Protein AF-0000000066508482 (afdb_homodimer)

Solvent-accessible surface area (backbone atoms only — not comparable to full-atom values): 71066 Å² total; per-residue (Å²): 136,80,87,74,66,85,72,66,76,76,53,48,70,69,56,78,60,54,71,58,54,34,38,52,42,48,42,62,53,47,67,48,43,48,91,52,59,58,45,68,60,42,46,47,50,40,52,52,48,40,42,58,67,71,62,56,90,62,92,69,54,72,68,54,50,40,39,39,50,47,52,51,48,50,51,51,52,48,52,53,51,32,47,46,26,44,71,71,59,58,39,34,67,55,48,66,55,52,46,50,58,48,34,40,52,49,62,34,35,43,67,56,46,27,38,24,37,33,49,36,73,72,85,53,62,65,62,23,63,74,67,73,43,52,48,34,23,45,50,50,17,41,43,48,49,29,51,55,49,48,48,52,40,70,70,34,74,55,49,76,35,75,70,32,36,68,53,38,59,77,70,56,45,77,69,81,73,40,54,61,69,51,60,74,48,53,55,16,31,20,55,39,64,31,74,80,45,38,48,77,38,79,32,95,47,62,30,32,32,34,23,46,54,20,42,45,27,39,32,51,62,64,72,74,72,79,68,100,57,69,56,73,79,58,94,51,42,66,57,29,27,51,41,40,14,50,47,44,35,52,50,51,61,68,50,66,79,57,71,72,33,80,81,37,75,52,35,36,48,51,22,48,29,55,60,29,11,57,50,48,53,55,34,55,72,34,72,51,24,23,53,30,51,51,55,56,56,34,20,15,35,34,42,20,51,42,91,55,78,62,73,64,38,56,53,53,29,52,96,40,40,36,39,42,59,61,40,33,38,38,35,33,36,29,18,72,86,38,50,42,30,41,26,33,31,44,75,71,45,61,71,75,64,46,42,44,54,33,15,36,32,28,49,46,48,52,49,44,76,70,48,54,75,66,47,84,79,45,83,62,75,79,58,69,69,62,53,78,81,28,47,41,80,53,57,67,51,91,74,51,69,68,54,54,50,50,48,54,50,41,52,52,53,40,43,52,53,49,72,31,52,43,77,41,74,48,75,41,66,88,50,17,37,51,48,36,38,71,28,48,63,39,51,50,67,37,53,52,49,46,18,51,43,36,19,36,26,34,40,43,54,41,46,57,34,31,38,30,69,34,79,31,28,60,17,39,76,36,59,69,41,61,41,66,74,56,36,64,38,45,53,53,32,40,55,44,57,72,68,48,64,86,82,53,58,58,34,70,68,47,32,53,31,48,44,52,27,24,51,51,47,50,52,51,50,54,4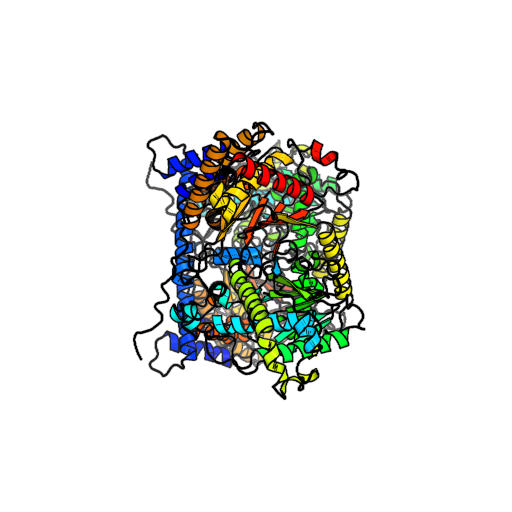1,38,68,68,32,53,41,40,55,62,55,46,54,53,50,49,52,52,48,52,54,44,48,63,50,45,70,63,42,77,65,48,80,62,59,101,52,43,63,58,22,51,52,46,46,35,57,62,42,83,65,16,62,37,55,51,46,57,69,37,34,43,35,34,37,43,77,65,71,55,59,25,55,62,46,35,39,42,43,30,87,28,70,64,12,36,11,35,17,28,29,69,38,62,59,26,32,32,39,21,30,12,24,39,49,79,47,70,71,69,62,61,11,84,45,40,61,65,46,60,68,68,56,47,61,71,69,80,54,67,60,60,40,58,54,49,50,52,37,29,54,52,30,45,50,49,51,45,41,26,31,34,60,74,77,76,78,84,126,139,79,88,75,68,85,74,67,75,75,54,48,71,69,56,78,61,54,68,58,55,33,38,52,43,48,41,62,54,46,66,46,42,47,90,53,57,59,46,68,59,42,46,48,49,40,52,52,47,41,42,58,69,70,64,56,91,63,92,68,54,70,68,53,51,38,38,41,51,48,51,51,48,50,50,51,53,48,52,52,52,34,47,44,26,44,70,70,57,54,40,34,67,55,49,65,57,51,46,50,58,49,34,40,51,48,62,34,35,43,66,55,46,27,38,23,35,33,49,36,73,71,87,55,63,65,63,21,62,76,68,72,42,52,48,34,22,45,49,48,18,41,44,49,50,30,51,55,49,49,49,53,40,69,70,35,74,56,48,75,33,74,69,33,36,68,53,38,59,79,70,56,45,77,69,80,71,40,53,59,67,52,62,75,48,52,56,16,31,20,54,39,64,32,72,82,44,38,47,76,39,78,31,93,46,62,30,30,31,34,22,46,54,22,43,47,28,39,32,50,63,66,73,75,73,80,67,100,57,69,56,74,79,57,95,50,43,67,56,30,29,50,40,40,13,50,45,45,36,51,50,52,60,69,49,67,78,56,70,73,32,79,81,37,75,54,33,36,49,52,20,48,30,55,60,30,12,56,50,49,52,56,35,56,74,32,73,51,24,23,54,30,52,52,56,58,54,34,22,16,37,34,42,22,53,44,92,55,77,62,72,64,38,58,53,53,27,52,94,40,41,36,39,42,59,61,39,33,38,38,33,33,37,29,18,70,86,37,51,43,30,40,28,34,30,45,73,72,44,61,70,74,63,48,43,45,53,34,16,36,33,28,50,45,46,53,48,44,74,70,49,54,75,65,47,84,80,44,83,63,76,77,59,69,70,61,54,77,81,30,47,41,82,54,56,68,49,90,74,52,70,68,55,55,50,50,48,55,50,41,52,53,53,41,40,51,52,49,73,32,52,43,77,40,75,47,76,41,67,90,49,17,38,52,49,36,39,69,28,49,62,37,52,50,69,36,52,51,51,45,17,53,44,38,20,37,26,34,40,42,53,41,44,55,34,30,37,31,70,35,79,32,27,58,16,38,77,36,60,68,41,61,42,67,73,55,34,64,41,46,52,54,32,41,55,45,56,71,68,47,65,85,82,53,59,59,35,72,69,47,32,52,31,48,45,51,28,24,51,52,48,51,50,51,50,53,42,38,66,68,31,54,42,39,55,62,56,48,54,53,50,49,54,52,49,53,54,44,51,62,50,44,67,64,40,80,64,49,81,60,57,100,53,41,62,59,22,50,52,47,44,36,59,63,43,83,64,16,63,36,54,50,47,59,69,37,34,42,35,33,36,41,77,63,70,53,58,24,54,61,46,36,40,42,43,29,86,28,70,63,13,35,12,34,18,29,29,70,36,63,60,25,31,32,39,22,28,13,22,41,52,79,48,71,70,70,62,62,12,84,41,40,62,64,52,51,68,70,56,47,60,71,73,78,56,66,59,60,40,58,53,49,49,51,38,28,53,51,30,47,50,50,53,47,40,26,28,34,60,74,78,78,78,83,126

pLDDT: mean 89.36, std 14.0, range [20.36, 98.81]

Nearest PDB structures (foldseek):
  1s5o-assembly1_A  TM=8.310E-01  e=5.297E-33  Homo sapiens
  1ndf-assembly1_A  TM=8.136E-01  e=2.748E-33  Mus musculus
  2h3w-assembly2_B  TM=8.161E-01  e=1.232E-32  Mus musculus
  1q6x-assembly1_A  TM=8.201E-01  e=7.625E-31  Rattus norvegicus
  1xmd-assembly2_B  TM=8.099E-01  e=7.625E-31  Mus musculus

Structure (mmCIF, N/CA/C/O backbone):
data_AF-0000000066508482-model_v1
#
loop_
_entity.id
_entity.type
_entity.pdbx_description
1 polymer 'Choline/carnitine acyltransferase domain-containing protein'
#
loop_
_atom_site.group_PDB
_atom_site.id
_atom_site.type_symbol
_atom_site.label_atom_id
_atom_site.label_alt_id
_atom_site.label_comp_id
_atom_site.label_asym_id
_atom_site.label_entity_id
_atom_site.label_seq_id
_atom_site.pdbx_PDB_ins_code
_atom_site.Cartn_x
_atom_site.Cartn_y
_atom_site.Cartn_z
_atom_site.occupancy
_atom_site.B_iso_or_equiv
_atom_site.auth_seq_id
_atom_site.auth_comp_id
_atom_site.auth_asym_id
_atom_site.auth_atom_id
_atom_site.pdbx_PDB_model_num
ATOM 1 N N . MET A 1 1 ? 25.25 0.143 -40.375 1 20.36 1 MET A N 1
ATOM 2 C CA . MET A 1 1 ? 24.734 -0.619 -39.25 1 20.36 1 MET A CA 1
ATOM 3 C C . MET A 1 1 ? 23.344 -1.165 -39.531 1 20.36 1 MET A C 1
ATOM 5 O O . MET A 1 1 ? 22.422 -0.4 -39.812 1 20.36 1 MET A O 1
ATOM 9 N N . GLY A 1 2 ? 23.062 -2.396 -40.031 1 23.34 2 GLY A N 1
ATOM 10 C CA . GLY A 1 2 ? 22.031 -2.867 -40.969 1 23.34 2 GLY A CA 1
ATOM 11 C C . GLY A 1 2 ? 20.688 -3.082 -40.312 1 23.34 2 GLY A C 1
ATOM 12 O O . GLY A 1 2 ? 20.594 -3.174 -39.062 1 23.34 2 GLY A O 1
ATOM 13 N N . PRO A 1 3 ? 19.547 -2.809 -40.906 1 30.22 3 PRO A N 1
ATOM 14 C CA . PRO A 1 3 ? 18.094 -2.771 -40.688 1 30.22 3 PRO A CA 1
ATOM 15 C C . PRO A 1 3 ? 17.562 -4.039 -40.031 1 30.22 3 PRO A C 1
ATOM 17 O O . PRO A 1 3 ? 16.359 -4.254 -39.969 1 30.22 3 PRO A O 1
ATOM 20 N N . HIS A 1 4 ? 18.281 -5.102 -40 1 29.33 4 HIS A N 1
ATOM 21 C CA . HIS A 1 4 ? 17.734 -6.434 -39.75 1 29.33 4 HIS A CA 1
ATOM 22 C C . HIS A 1 4 ? 17.219 -6.562 -38.312 1 29.33 4 HIS A C 1
ATOM 24 O O . HIS A 1 4 ? 17.078 -7.672 -37.812 1 29.33 4 HIS A O 1
ATOM 30 N N . GLY A 1 5 ? 17.375 -5.625 -37.469 1 32.88 5 GLY A N 1
ATOM 31 C CA . GLY A 1 5 ? 17.062 -5.883 -36.062 1 32.88 5 GLY A CA 1
ATOM 32 C C . GLY A 1 5 ? 15.719 -6.574 -35.875 1 32.88 5 GLY A C 1
ATOM 33 O O . GLY A 1 5 ? 14.906 -6.637 -36.812 1 32.88 5 GLY A O 1
ATOM 34 N N . GLU A 1 6 ? 15.492 -7.289 -34.594 1 35.22 6 GLU A N 1
ATOM 35 C CA . GLU A 1 6 ? 14.484 -8.242 -34.156 1 35.22 6 GLU A CA 1
ATOM 36 C C . GLU A 1 6 ? 13.078 -7.75 -34.469 1 35.22 6 GLU A C 1
ATOM 38 O O . GLU A 1 6 ? 12.672 -6.672 -34.031 1 35.22 6 GLU A O 1
ATOM 43 N N . THR A 1 7 ? 12.602 -7.984 -35.531 1 37.84 7 THR A N 1
ATOM 44 C CA . THR A 1 7 ? 11.195 -8.156 -35.844 1 37.84 7 THR A CA 1
ATOM 45 C C . THR A 1 7 ? 10.453 -8.852 -34.719 1 37.84 7 THR A C 1
ATOM 47 O O . THR A 1 7 ? 10.281 -10.078 -34.75 1 37.84 7 THR A O 1
ATOM 50 N N . ALA A 1 8 ? 10.977 -9.055 -33.594 1 39.38 8 ALA A N 1
ATOM 51 C CA . ALA A 1 8 ? 10.141 -9.609 -32.531 1 39.38 8 ALA A CA 1
ATOM 52 C C . ALA A 1 8 ? 8.711 -9.086 -32.625 1 39.38 8 ALA A C 1
ATOM 54 O O . ALA A 1 8 ? 8.492 -7.871 -32.562 1 39.38 8 ALA A O 1
ATOM 55 N N . SER A 1 9 ? 7.902 -9.703 -33.562 1 48.75 9 SER A N 1
ATOM 56 C CA . SER A 1 9 ? 6.461 -9.523 -33.719 1 48.75 9 SER A CA 1
ATOM 57 C C . SER A 1 9 ? 5.828 -9.016 -32.438 1 48.75 9 SER A C 1
ATOM 59 O O . SER A 1 9 ? 5.973 -9.633 -31.375 1 48.75 9 SER A O 1
ATOM 61 N N . ARG A 1 10 ? 5.637 -7.82 -32.281 1 68.44 10 ARG A N 1
ATOM 62 C CA . ARG A 1 10 ? 5.039 -7.09 -31.156 1 68.44 10 ARG A CA 1
ATOM 63 C C . ARG A 1 10 ? 3.744 -7.754 -30.703 1 68.44 10 ARG A C 1
ATOM 65 O O . ARG A 1 10 ? 2.783 -7.844 -31.469 1 68.44 10 ARG A O 1
ATOM 72 N N . LEU A 1 11 ? 3.828 -8.68 -29.75 1 86.25 11 LEU A N 1
ATOM 73 C CA . LEU A 1 11 ? 2.631 -9.273 -29.156 1 86.25 11 LEU A CA 1
ATOM 74 C C . LEU A 1 11 ? 1.552 -8.219 -28.938 1 86.25 11 LEU A C 1
ATOM 76 O O . LEU A 1 11 ? 1.86 -7.055 -28.656 1 86.25 11 LEU A O 1
ATOM 80 N N . SER A 1 12 ? 0.411 -8.641 -29.297 1 92.88 12 SER A N 1
ATOM 81 C CA . SER A 1 12 ? -0.722 -7.75 -29.062 1 92.88 12 SER A CA 1
ATOM 82 C C . SER A 1 12 ? -0.891 -7.445 -27.578 1 92.88 12 SER A C 1
ATOM 84 O O . SER A 1 12 ? -0.425 -8.203 -26.719 1 92.88 12 SER A O 1
ATOM 86 N N . GLN A 1 13 ? -1.394 -6.305 -27.312 1 94.38 13 GLN A N 1
ATOM 87 C CA . GLN A 1 13 ? -1.735 -5.934 -25.938 1 94.38 13 GLN A CA 1
ATOM 88 C C . GLN A 1 13 ? -2.996 -6.656 -25.469 1 94.38 13 GLN A C 1
ATOM 90 O O . GLN A 1 13 ? -3.879 -6.957 -26.281 1 94.38 13 GLN A O 1
ATOM 95 N N . LEU A 1 14 ? -3.068 -6.984 -24.172 1 96.06 14 LEU A N 1
ATOM 96 C CA . LEU A 1 14 ? -4.285 -7.562 -23.609 1 96.06 14 LEU A CA 1
ATOM 97 C C . LEU A 1 14 ? -5.469 -6.621 -23.797 1 96.06 14 LEU A C 1
ATOM 99 O O . LEU A 1 14 ? -5.418 -5.465 -23.359 1 96.06 14 LEU A O 1
ATOM 103 N N . PRO A 1 15 ? -6.523 -7.082 -24.422 1 96.44 15 PRO A N 1
ATOM 104 C CA . PRO A 1 15 ? -7.691 -6.215 -24.609 1 96.44 15 PRO A CA 1
ATOM 105 C C . PRO A 1 15 ? -8.422 -5.914 -23.312 1 96.44 15 PRO A C 1
ATOM 107 O O . PRO A 1 15 ? -8.25 -6.629 -22.312 1 96.44 15 PRO A O 1
ATOM 110 N N . LEU A 1 16 ? -9.117 -4.801 -23.312 1 95.88 16 LEU A N 1
ATOM 111 C CA . LEU A 1 16 ? -10.016 -4.414 -22.234 1 95.88 16 LEU A CA 1
ATOM 112 C C . LEU A 1 16 ? -11.469 -4.391 -22.703 1 95.88 16 LEU A C 1
ATOM 114 O O . LEU A 1 16 ? -11.844 -3.557 -23.531 1 95.88 16 LEU A O 1
ATOM 118 N N . PRO A 1 17 ? -12.266 -5.336 -22.203 1 96.56 17 PRO A N 1
ATOM 119 C CA . PRO A 1 17 ? -13.672 -5.309 -22.625 1 96.56 17 PRO A CA 1
ATOM 120 C C . PRO A 1 17 ? -14.414 -4.078 -22.109 1 96.56 17 PRO A C 1
ATOM 122 O O . PRO A 1 17 ? -14.07 -3.543 -21.047 1 96.56 17 PRO A O 1
ATOM 125 N N . ASP A 1 18 ? -15.406 -3.648 -22.875 1 95.12 18 ASP A N 1
ATOM 126 C CA . ASP A 1 18 ? -16.25 -2.564 -22.375 1 95.12 18 ASP A CA 1
ATOM 127 C C . ASP A 1 18 ? -17.172 -3.055 -21.266 1 95.12 18 ASP A C 1
ATOM 129 O O . ASP A 1 18 ? -17.266 -4.258 -21.016 1 95.12 18 ASP A O 1
ATOM 133 N N . VAL A 1 19 ? -17.844 -2.211 -20.656 1 95.31 19 VAL A N 1
ATOM 134 C CA . VAL A 1 19 ? -18.641 -2.531 -19.469 1 95.31 19 VAL A CA 1
ATOM 135 C C . VAL A 1 19 ? -19.812 -3.436 -19.859 1 95.31 19 VAL A C 1
ATOM 137 O O . VAL A 1 19 ? -20.172 -4.344 -19.109 1 95.31 19 VAL A O 1
ATOM 140 N N . ALA A 1 20 ? -20.422 -3.168 -21.016 1 94.94 20 ALA A N 1
ATOM 141 C CA . ALA A 1 20 ? -21.531 -4 -21.453 1 94.94 20 ALA A CA 1
ATOM 142 C C . ALA A 1 20 ? -21.109 -5.453 -21.641 1 94.94 20 ALA A C 1
ATOM 144 O O . ALA A 1 20 ? -21.812 -6.375 -21.219 1 94.94 20 ALA A O 1
ATOM 145 N N . THR A 1 21 ? -19.984 -5.695 -22.266 1 95.88 21 THR A N 1
ATOM 146 C CA . THR A 1 21 ? -19.422 -7.031 -22.438 1 95.88 21 THR A CA 1
ATOM 147 C C . THR A 1 21 ? -19.125 -7.672 -21.078 1 95.88 21 THR A C 1
ATOM 149 O O . THR A 1 21 ? -19.375 -8.859 -20.875 1 95.88 21 THR A O 1
ATOM 152 N N . LEU A 1 22 ? -18.547 -6.906 -20.234 1 96.69 22 LEU A N 1
ATOM 153 C CA . LEU A 1 22 ? -18.203 -7.379 -18.891 1 96.69 22 LEU A CA 1
ATOM 154 C C . LEU A 1 22 ? -19.453 -7.852 -18.156 1 96.69 22 LEU A C 1
ATOM 156 O O . LEU A 1 22 ? -19.438 -8.906 -17.516 1 96.69 22 LEU A O 1
ATOM 160 N N . LEU A 1 23 ? -20.531 -7.062 -18.25 1 96.94 23 LEU A N 1
ATOM 161 C CA . LEU A 1 23 ? -21.766 -7.398 -17.547 1 96.94 23 LEU A CA 1
ATOM 162 C C . LEU A 1 23 ? -22.406 -8.641 -18.156 1 96.94 23 LEU A C 1
ATOM 164 O O . LEU A 1 23 ? -23 -9.445 -17.438 1 96.94 23 LEU A O 1
ATOM 168 N N . LYS A 1 24 ? -22.328 -8.734 -19.422 1 96.69 24 LYS A N 1
ATOM 169 C CA . LYS A 1 24 ? -22.812 -9.938 -20.078 1 96.69 24 LYS A CA 1
ATOM 170 C C . LYS A 1 24 ? -22.109 -11.188 -19.562 1 96.69 24 LYS A C 1
ATOM 172 O O . LYS A 1 24 ? -22.75 -12.195 -19.266 1 96.69 24 LYS A O 1
ATOM 177 N N . ARG A 1 25 ? -20.781 -11.125 -19.438 1 97.69 25 ARG A N 1
ATOM 178 C CA . ARG A 1 25 ? -19.984 -12.242 -18.922 1 97.69 25 ARG A CA 1
ATOM 179 C C . ARG A 1 25 ? -20.328 -12.523 -17.453 1 97.69 25 ARG A C 1
ATOM 181 O O . ARG A 1 25 ? -20.375 -13.68 -17.031 1 97.69 25 ARG A O 1
ATOM 188 N N . TYR A 1 26 ? -20.594 -11.438 -16.734 1 97.75 26 TYR A N 1
ATOM 189 C CA . TYR A 1 26 ? -20.984 -11.57 -15.336 1 97.75 26 TYR A CA 1
ATOM 190 C C . TYR A 1 26 ? -22.219 -12.43 -15.188 1 97.75 26 TYR A C 1
ATOM 192 O O . TYR A 1 26 ? -22.25 -13.375 -14.398 1 97.75 26 TYR A O 1
ATOM 200 N N . VAL A 1 27 ? -23.188 -12.172 -15.984 1 97.69 27 VAL A N 1
ATOM 201 C CA . VAL A 1 27 ? -24.438 -12.898 -15.93 1 97.69 27 VAL A CA 1
ATOM 202 C C . VAL A 1 27 ? -24.234 -14.336 -16.406 1 97.69 27 VAL A C 1
ATOM 204 O O . VAL A 1 27 ? -24.75 -15.273 -15.805 1 97.69 27 VAL A O 1
ATOM 207 N N . GLU A 1 28 ? -23.453 -14.492 -17.406 1 97.5 28 GLU A N 1
ATOM 208 C CA . GLU A 1 28 ? -23.188 -15.805 -17.969 1 97.5 28 GLU A CA 1
ATOM 209 C C . GLU A 1 28 ? -22.531 -16.719 -16.938 1 97.5 28 GLU A C 1
ATOM 211 O O . GLU A 1 28 ? -22.859 -17.922 -16.875 1 97.5 28 GLU A O 1
ATOM 216 N N . PHE A 1 29 ? -21.594 -16.219 -16.172 1 98.06 29 PHE A N 1
ATOM 217 C CA . PHE A 1 29 ? -20.859 -17.016 -15.195 1 98.06 29 PHE A CA 1
ATOM 218 C C . PHE A 1 29 ? -21.688 -17.219 -13.93 1 98.06 29 PHE A C 1
ATOM 220 O O . PHE A 1 29 ? -21.547 -18.25 -13.258 1 98.06 29 PHE A O 1
ATOM 227 N N . LEU A 1 30 ? -22.562 -16.297 -13.641 1 97.81 30 LEU A N 1
ATOM 228 C CA . LEU A 1 30 ? -23.281 -16.297 -12.375 1 97.81 30 LEU A CA 1
ATOM 229 C C . LEU A 1 30 ? -24.531 -17.172 -12.461 1 97.81 30 LEU A C 1
ATOM 231 O O . LEU A 1 30 ? -24.844 -17.906 -11.523 1 97.81 30 LEU A O 1
ATOM 235 N N . ASP A 1 31 ? -25.188 -17.172 -13.547 1 96.94 31 ASP A N 1
ATOM 236 C CA . ASP A 1 31 ? -26.516 -17.719 -13.727 1 96.94 31 ASP A CA 1
ATOM 237 C C . ASP A 1 31 ? -26.547 -19.203 -13.414 1 96.94 31 ASP A C 1
ATOM 239 O O . ASP A 1 31 ? -27.469 -19.688 -12.742 1 96.94 31 ASP A O 1
ATOM 243 N N . PRO A 1 32 ? -25.547 -19.984 -13.812 1 97.94 32 PRO A N 1
ATOM 244 C CA . PRO A 1 32 ? -25.656 -21.422 -13.625 1 97.94 32 PRO A CA 1
ATOM 245 C C . PRO A 1 32 ? -25.328 -21.859 -12.195 1 97.94 32 PRO A C 1
ATOM 247 O O . PRO A 1 32 ? -25.547 -23.031 -11.844 1 97.94 32 PRO A O 1
ATOM 250 N N . LEU A 1 33 ? -24.797 -21 -11.375 1 98.06 33 LEU A N 1
ATOM 251 C CA . LEU A 1 33 ? -24.312 -21.375 -10.055 1 98.06 33 LEU A CA 1
ATOM 252 C C . LEU A 1 33 ? -25.469 -21.656 -9.109 1 98.06 33 LEU A C 1
ATOM 254 O O . LEU A 1 33 ? -26.5 -20.969 -9.156 1 98.06 33 LEU A O 1
ATOM 258 N N . ASP A 1 34 ? -25.281 -22.609 -8.273 1 96.06 34 ASP A N 1
ATOM 259 C CA . ASP A 1 34 ? -26.203 -22.875 -7.176 1 96.06 34 ASP A CA 1
ATOM 260 C C . ASP A 1 34 ? -25.828 -22.078 -5.93 1 96.06 34 ASP A C 1
ATOM 262 O O . ASP A 1 34 ? -24.656 -21.719 -5.754 1 96.06 34 ASP A O 1
ATOM 266 N N . GLY A 1 35 ? -26.812 -21.734 -5.156 1 89.56 35 GLY A N 1
ATOM 267 C CA . GLY A 1 35 ? -26.578 -21.219 -3.822 1 89.56 35 GLY A CA 1
ATOM 268 C C . GLY A 1 35 ? -26.109 -19.766 -3.822 1 89.56 35 GLY A C 1
ATOM 269 O O . GLY A 1 35 ? -25.375 -19.344 -2.926 1 89.56 35 GLY A O 1
ATOM 270 N N . VAL A 1 36 ? -26.453 -19.016 -4.801 1 93.75 36 VAL A N 1
ATOM 271 C CA . VAL A 1 36 ? -26 -17.625 -4.871 1 93.75 36 VAL A CA 1
ATOM 272 C C . VAL A 1 36 ? -27.047 -16.703 -4.262 1 93.75 36 VAL A C 1
ATOM 274 O O . VAL A 1 36 ? -28.141 -16.547 -4.816 1 93.75 36 VAL A O 1
ATOM 277 N N . ASP A 1 37 ? -26.656 -16.094 -3.178 1 92 37 ASP A N 1
ATOM 278 C CA . ASP A 1 37 ? -27.531 -15.102 -2.557 1 92 37 ASP A CA 1
ATOM 279 C C . ASP A 1 37 ? -27.625 -13.836 -3.412 1 92 37 ASP A C 1
ATOM 281 O O . ASP A 1 37 ? -26.609 -13.305 -3.848 1 92 37 ASP A O 1
ATOM 285 N N . GLY A 1 38 ? -28.891 -13.414 -3.729 1 93.25 38 GLY A N 1
ATOM 286 C CA . GLY A 1 38 ? -29.109 -12.18 -4.465 1 93.25 38 GLY A CA 1
ATOM 287 C C . GLY A 1 38 ? -28.859 -12.32 -5.953 1 93.25 38 GLY A C 1
ATOM 288 O O . GLY A 1 38 ? -28.609 -11.328 -6.641 1 93.25 38 GLY A O 1
ATOM 289 N N . LYS A 1 39 ? -28.906 -13.5 -6.504 1 95.69 39 LYS A N 1
ATOM 290 C CA . LYS A 1 39 ? -28.594 -13.758 -7.906 1 95.69 39 LYS A CA 1
ATOM 291 C C . LYS A 1 39 ? -29.531 -12.977 -8.828 1 95.69 39 LYS A C 1
ATOM 293 O O . LYS A 1 39 ? -29.078 -12.344 -9.781 1 95.69 39 LYS A O 1
ATOM 298 N N . GLU A 1 40 ? -30.812 -12.992 -8.484 1 95.19 40 GLU A N 1
ATOM 299 C CA . GLU A 1 40 ? -31.797 -12.312 -9.328 1 95.19 40 GLU A CA 1
ATOM 300 C C . GLU A 1 40 ? -31.547 -10.812 -9.359 1 95.19 40 GLU A C 1
ATOM 302 O O . GLU A 1 40 ? -31.625 -10.18 -10.414 1 95.19 40 GLU A O 1
ATOM 307 N N . THR A 1 41 ? -31.219 -10.297 -8.18 1 94.19 41 THR A N 1
ATOM 308 C CA . THR A 1 41 ? -30.938 -8.875 -8.078 1 94.19 41 THR A CA 1
ATOM 309 C C . THR A 1 41 ? -29.703 -8.508 -8.891 1 94.19 41 THR A C 1
ATOM 311 O O . THR A 1 41 ? -29.656 -7.465 -9.547 1 94.19 41 THR A O 1
ATOM 314 N N . ALA A 1 42 ? -28.719 -9.359 -8.828 1 95.62 42 ALA A N 1
ATOM 315 C CA . ALA A 1 42 ? -27.484 -9.102 -9.555 1 95.62 42 ALA A CA 1
ATOM 316 C C . ALA A 1 42 ? -27.703 -9.164 -11.062 1 95.62 42 ALA A C 1
ATOM 318 O O . ALA A 1 42 ? -27.188 -8.328 -11.812 1 95.62 42 ALA A O 1
ATOM 319 N N . VAL A 1 43 ? -28.469 -10.117 -11.531 1 95.62 43 VAL A N 1
ATOM 320 C CA . VAL A 1 43 ? -28.766 -10.281 -12.953 1 95.62 43 VAL A CA 1
ATOM 321 C C . VAL A 1 43 ? -29.594 -9.102 -13.453 1 95.62 43 VAL A C 1
ATOM 323 O O . VAL A 1 43 ? -29.328 -8.555 -14.523 1 95.62 43 VAL A O 1
ATOM 326 N N . ASP A 1 44 ? -30.531 -8.68 -12.641 1 93.81 44 ASP A N 1
ATOM 327 C CA . ASP A 1 44 ? -31.359 -7.535 -12.992 1 93.81 44 ASP A CA 1
ATOM 328 C C . ASP A 1 44 ? -30.531 -6.254 -13.086 1 93.81 44 ASP A C 1
ATOM 330 O O . ASP A 1 44 ? -30.75 -5.438 -13.984 1 93.81 44 ASP A O 1
ATOM 334 N N . PHE A 1 45 ? -29.719 -6.055 -12.141 1 94.38 45 PHE A N 1
ATOM 335 C CA . PHE A 1 45 ? -28.844 -4.898 -12.156 1 94.38 45 PHE A CA 1
ATOM 336 C C . PHE A 1 45 ? -28.031 -4.848 -13.445 1 94.38 45 PHE A C 1
ATOM 338 O O . PHE A 1 45 ? -27.969 -3.807 -14.102 1 94.38 45 PHE A O 1
ATOM 345 N N . ALA A 1 46 ? -27.391 -6.027 -13.789 1 95.75 46 ALA A N 1
ATOM 346 C CA . ALA A 1 46 ? -26.562 -6.109 -14.984 1 95.75 46 ALA A CA 1
ATOM 347 C C . ALA A 1 46 ? -27.359 -5.824 -16.25 1 95.75 46 ALA A C 1
ATOM 349 O O . ALA A 1 46 ? -26.906 -5.102 -17.141 1 95.75 46 ALA A O 1
ATOM 350 N N . GLN A 1 47 ? -28.531 -6.324 -16.297 1 93.12 47 GLN A N 1
ATOM 351 C CA . GLN A 1 47 ? -29.375 -6.156 -17.484 1 93.12 47 GLN A CA 1
ATOM 352 C C . GLN A 1 47 ? -29.859 -4.715 -17.609 1 93.12 47 GLN A C 1
ATOM 354 O O . GLN A 1 47 ? -29.844 -4.148 -18.703 1 93.12 47 GLN A O 1
ATOM 359 N N . GLN A 1 48 ? -30.234 -4.148 -16.484 1 91.81 48 GLN A N 1
ATOM 360 C CA . GLN A 1 48 ? -30.703 -2.764 -16.5 1 91.81 48 GLN A CA 1
ATOM 361 C C . GLN A 1 48 ? -29.562 -1.813 -16.891 1 91.81 48 GLN A C 1
ATOM 363 O O . GLN A 1 48 ? -29.781 -0.88 -17.672 1 91.81 48 GLN A O 1
ATOM 368 N N . LEU A 1 49 ? -28.453 -2.02 -16.281 1 93.25 49 LEU A N 1
ATOM 369 C CA . LEU A 1 49 ? -27.312 -1.171 -16.609 1 93.25 49 LEU A CA 1
ATOM 370 C C . LEU A 1 49 ? -26.938 -1.3 -18.078 1 93.25 49 LEU A C 1
ATOM 372 O O . LEU A 1 49 ? -26.641 -0.302 -18.734 1 93.25 49 LEU A O 1
ATOM 376 N N . THR A 1 50 ? -26.922 -2.516 -18.625 1 93.25 50 THR A N 1
ATOM 377 C CA . THR A 1 50 ? -26.609 -2.75 -20.031 1 93.25 50 THR A CA 1
ATOM 378 C C . THR A 1 50 ? -27.594 -2.012 -20.938 1 93.25 50 THR A C 1
ATOM 380 O O . THR A 1 50 ? -27.188 -1.426 -21.953 1 93.25 50 THR A O 1
ATOM 383 N N . ARG A 1 51 ? -28.797 -2.008 -20.562 1 89.56 51 ARG A N 1
ATOM 384 C CA . ARG A 1 51 ? -29.812 -1.305 -21.328 1 89.56 51 ARG A CA 1
ATOM 385 C C . ARG A 1 51 ? -29.562 0.199 -21.328 1 89.56 51 ARG A C 1
ATOM 387 O O . ARG A 1 51 ? -29.703 0.859 -22.359 1 89.56 51 ARG A O 1
ATOM 394 N N . CYS A 1 52 ? -29.188 0.695 -20.172 1 88.56 52 CYS A N 1
ATOM 395 C CA . CYS A 1 52 ? -28.906 2.121 -20.031 1 88.56 52 CYS A CA 1
ATOM 396 C C . CYS A 1 52 ? -27.703 2.527 -20.875 1 88.56 52 CYS A C 1
ATOM 398 O O . CYS A 1 52 ? -27.688 3.605 -21.469 1 88.56 52 CYS A O 1
ATOM 400 N N . LEU A 1 53 ? -26.75 1.709 -20.906 1 88.88 53 LEU A N 1
ATOM 401 C CA . LEU A 1 53 ? -25.5 2.014 -21.609 1 88.88 53 LEU A CA 1
ATOM 402 C C . LEU A 1 53 ? -25.719 1.974 -23.125 1 88.88 53 LEU A C 1
ATOM 404 O O . LEU A 1 53 ? -25.047 2.691 -23.875 1 88.88 53 LEU A O 1
ATOM 408 N N . ARG A 1 54 ? -26.594 1.168 -23.609 1 83.38 54 ARG A N 1
ATOM 409 C CA . ARG A 1 54 ? -26.844 1.022 -25.047 1 83.38 54 ARG A CA 1
ATOM 410 C C . ARG A 1 54 ? -27.859 2.047 -25.531 1 83.38 54 ARG A C 1
ATOM 412 O O . ARG A 1 54 ? -28.141 2.133 -26.734 1 83.38 54 ARG A O 1
ATOM 419 N N . GLY A 1 55 ? -28.188 3.105 -24.781 1 73.19 55 GLY A N 1
ATOM 420 C CA . GLY A 1 55 ? -29.078 4.184 -25.188 1 73.19 55 GLY A CA 1
ATOM 421 C C . GLY A 1 55 ? -30.531 3.748 -25.328 1 73.19 55 GLY A C 1
ATOM 422 O O . GLY A 1 55 ? -31.266 4.27 -26.172 1 73.19 55 GLY A O 1
ATOM 423 N N . GLY A 1 56 ? -30.984 2.764 -24.797 1 58.34 56 GLY A N 1
ATOM 424 C CA . GLY A 1 56 ? -32.344 2.318 -25.047 1 58.34 56 GLY A CA 1
ATOM 425 C C . GLY A 1 56 ? -33.375 3.367 -24.719 1 58.34 56 GLY A C 1
ATOM 426 O O . GLY A 1 56 ? -33.125 4.27 -23.922 1 58.34 56 GLY A O 1
ATOM 427 N N . ASP A 1 57 ? -34.344 3.574 -25.531 1 55.56 57 ASP A N 1
ATOM 428 C CA . ASP A 1 57 ? -35.469 4.48 -25.734 1 55.56 57 ASP A CA 1
ATOM 429 C C . ASP A 1 57 ? -36.281 4.629 -24.469 1 55.56 57 ASP A C 1
ATOM 431 O O . ASP A 1 57 ? -37.156 5.504 -24.375 1 55.56 57 ASP A O 1
ATOM 435 N N . GLY A 1 58 ? -36.062 3.846 -23.453 1 56.97 58 GLY A N 1
ATOM 436 C CA . GLY A 1 58 ? -37.094 3.926 -22.422 1 56.97 58 GLY A CA 1
ATOM 437 C C . GLY A 1 58 ? -36.75 4.871 -21.297 1 56.97 58 GLY A C 1
ATOM 438 O O . GLY A 1 58 ? -35.625 5.391 -21.234 1 56.97 58 GLY A O 1
ATOM 439 N N . GLU A 1 59 ? -37.719 5.293 -20.453 1 63.66 59 GLU A N 1
ATOM 440 C CA . GLU A 1 59 ? -37.625 6.145 -19.266 1 63.66 59 GLU A CA 1
ATOM 441 C C . GLU A 1 59 ? -36.625 5.566 -18.25 1 63.66 59 GLU A C 1
ATOM 443 O O . GLU A 1 59 ? -36.875 4.508 -17.672 1 63.66 59 GLU A O 1
ATOM 448 N N . VAL A 1 60 ? -35.344 5.863 -18.297 1 71 60 VAL A N 1
ATOM 449 C CA . VAL A 1 60 ? -34.375 5.418 -17.312 1 71 60 VAL A CA 1
ATOM 450 C C . VAL A 1 60 ? -34.469 6.273 -16.062 1 71 60 VAL A C 1
ATOM 452 O O . VAL A 1 60 ? -34.375 7.5 -16.125 1 71 60 VAL A O 1
ATOM 455 N N . PRO A 1 61 ? -34.844 5.617 -14.961 1 75.06 61 PRO A N 1
ATOM 456 C CA . PRO A 1 61 ? -34.844 6.375 -13.703 1 75.06 61 PRO A CA 1
ATOM 457 C C . PRO A 1 61 ? -33.531 7.121 -13.477 1 75.06 61 PRO A C 1
ATOM 459 O O . PRO A 1 61 ? -32.469 6.648 -13.891 1 75.06 61 PRO A O 1
ATOM 462 N N . PRO A 1 62 ? -33.719 8.312 -12.93 1 74.81 62 PRO A N 1
ATOM 463 C CA . PRO A 1 62 ? -32.562 9.188 -12.719 1 74.81 62 PRO A CA 1
ATOM 464 C C . PRO A 1 62 ? -31.422 8.484 -11.992 1 74.81 62 PRO A C 1
ATOM 466 O O . PRO A 1 62 ? -30.25 8.75 -12.266 1 74.81 62 PRO A O 1
ATOM 469 N N . GLU A 1 63 ? -31.766 7.484 -11.133 1 76.25 63 GLU A N 1
ATOM 470 C CA . GLU A 1 63 ? -30.734 6.766 -10.383 1 76.25 63 GLU A CA 1
ATOM 471 C C . GLU A 1 63 ? -29.875 5.922 -11.312 1 76.25 63 GLU A C 1
ATOM 473 O O . GLU A 1 63 ? -28.656 5.84 -11.125 1 76.25 63 GLU A O 1
ATOM 478 N N . TRP A 1 64 ? -30.438 5.441 -12.312 1 84.81 64 TRP A N 1
ATOM 479 C CA . TRP A 1 64 ? -29.719 4.57 -13.227 1 84.81 64 TRP A CA 1
ATOM 480 C C . TRP A 1 64 ? -28.859 5.383 -14.188 1 84.81 64 TRP A C 1
ATOM 482 O O . TRP A 1 64 ? -27.828 4.906 -14.664 1 84.81 64 TRP A O 1
ATOM 492 N N . ARG A 1 65 ? -29.344 6.605 -14.383 1 83.31 65 ARG A N 1
ATOM 493 C CA . ARG A 1 65 ? -28.547 7.465 -15.242 1 83.31 65 ARG A CA 1
ATOM 494 C C . ARG A 1 65 ? -27.203 7.781 -14.586 1 83.31 65 ARG A C 1
ATOM 496 O O . ARG A 1 65 ? -26.156 7.762 -15.25 1 83.31 65 ARG A O 1
ATOM 503 N N . GLY A 1 66 ? -27.219 8.07 -13.289 1 84.44 66 GLY A N 1
ATOM 504 C CA . GLY A 1 66 ? -25.984 8.32 -12.547 1 84.44 66 GLY A CA 1
ATOM 505 C C . GLY A 1 66 ? -25.062 7.117 -12.516 1 84.44 66 GLY A C 1
ATOM 506 O O . GLY A 1 66 ? -23.844 7.266 -12.648 1 84.44 66 GLY A O 1
ATOM 507 N N . ILE A 1 67 ? -25.672 5.957 -12.398 1 89.88 67 ILE A N 1
ATOM 508 C CA . ILE A 1 67 ? -24.906 4.719 -12.359 1 89.88 67 ILE A CA 1
ATOM 509 C C . ILE A 1 67 ? -24.25 4.469 -13.711 1 89.88 67 ILE A C 1
ATOM 511 O O . ILE A 1 67 ? -23.062 4.137 -13.789 1 89.88 67 ILE A O 1
ATOM 515 N N . ALA A 1 68 ? -25.016 4.699 -14.727 1 90.19 68 ALA A N 1
ATOM 516 C CA . ALA A 1 68 ? -24.5 4.492 -16.078 1 90.19 68 ALA A CA 1
ATOM 517 C C . ALA A 1 68 ? -23.375 5.465 -16.391 1 90.19 68 ALA A C 1
ATOM 519 O O . ALA A 1 68 ? -22.375 5.082 -17 1 90.19 68 ALA A O 1
ATOM 520 N N . GLU A 1 69 ? -23.547 6.695 -16 1 88 69 GLU A N 1
ATOM 521 C CA . GLU A 1 69 ? -22.516 7.707 -16.219 1 88 69 GLU A CA 1
ATOM 522 C C . GLU A 1 69 ? -21.234 7.352 -15.477 1 88 69 GLU A C 1
ATOM 524 O O . GLU A 1 69 ? -20.125 7.566 -15.984 1 88 69 GLU A O 1
ATOM 529 N N . TYR A 1 70 ? -21.391 6.836 -14.336 1 89.88 70 TYR A N 1
ATOM 530 C CA . TYR A 1 70 ? -20.234 6.457 -13.547 1 89.88 70 TYR A CA 1
ATOM 531 C C . TYR A 1 70 ? -19.469 5.32 -14.211 1 89.88 70 TYR A C 1
ATOM 533 O O . TYR A 1 70 ? -18.234 5.336 -14.258 1 89.88 70 TYR A O 1
ATOM 541 N N . PHE A 1 71 ? -20.156 4.383 -14.703 1 92.56 71 PHE A N 1
ATOM 542 C CA . PHE A 1 71 ? -19.484 3.271 -15.367 1 92.56 71 PHE A CA 1
ATOM 543 C C . PHE A 1 71 ? -18.812 3.736 -16.656 1 92.56 71 PHE A C 1
ATOM 545 O O . PHE A 1 71 ? -17.75 3.225 -17.016 1 92.56 71 PHE A O 1
ATOM 552 N N . CYS A 1 72 ? -19.438 4.684 -17.344 1 91.06 72 CYS A N 1
ATOM 553 C CA . CYS A 1 72 ? -18.797 5.266 -18.516 1 91.06 72 CYS A CA 1
ATOM 554 C C . CYS A 1 72 ? -17.5 5.969 -18.125 1 91.06 72 CYS A C 1
ATOM 556 O O . CYS A 1 72 ? -16.5 5.852 -18.828 1 91.06 72 CYS A O 1
ATOM 558 N N . PHE A 1 73 ? -17.625 6.672 -17.047 1 90.44 73 PHE A N 1
ATOM 559 C CA . PHE A 1 73 ? -16.438 7.32 -16.5 1 90.44 73 PHE A CA 1
ATOM 560 C C . PHE A 1 73 ? -15.352 6.289 -16.188 1 90.44 73 PHE A C 1
ATOM 562 O O . PHE A 1 73 ? -14.188 6.469 -16.562 1 90.44 73 PHE A O 1
ATOM 569 N N . LEU A 1 74 ? -15.695 5.188 -15.477 1 92 74 LEU A N 1
ATOM 570 C CA . LEU A 1 74 ? -14.742 4.141 -15.117 1 92 74 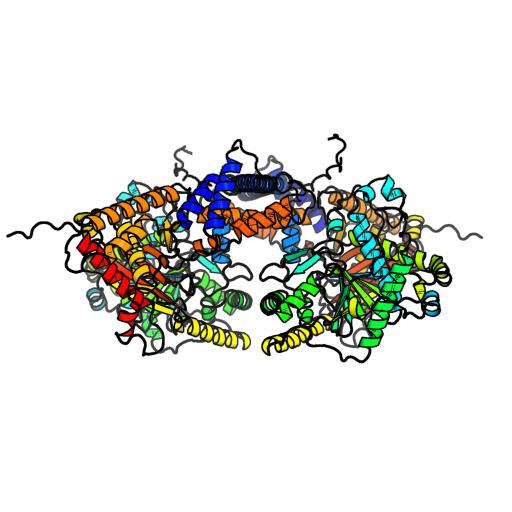LEU A CA 1
ATOM 571 C C . LEU A 1 74 ? -14.109 3.531 -16.359 1 92 74 LEU A C 1
ATOM 573 O O . LEU A 1 74 ? -12.914 3.207 -16.359 1 92 74 LEU A O 1
ATOM 577 N N . GLU A 1 75 ? -14.922 3.348 -17.359 1 94.19 75 GLU A N 1
ATOM 578 C CA . GLU A 1 75 ? -14.422 2.803 -18.625 1 94.19 75 GLU A CA 1
ATOM 579 C C . GLU A 1 75 ? -13.398 3.734 -19.266 1 94.19 75 GLU A C 1
ATOM 581 O O . GLU A 1 75 ? -12.359 3.281 -19.75 1 94.19 75 GLU A O 1
ATOM 586 N N . GLN A 1 76 ? -13.711 5.004 -19.25 1 93.06 76 GLN A N 1
ATOM 587 C CA . GLN A 1 76 ? -12.773 5.984 -19.781 1 93.06 76 GLN A CA 1
ATOM 588 C C . GLN A 1 76 ? -11.477 6.008 -18.984 1 93.06 76 GLN A C 1
ATOM 590 O O . GLN A 1 76 ? -10.391 6.082 -19.547 1 93.06 76 GLN A O 1
ATOM 595 N N . TYR A 1 77 ? -11.656 6.031 -17.625 1 92.88 77 TYR A N 1
ATOM 596 C CA . TYR A 1 77 ? -10.508 5.984 -16.734 1 92.88 77 TYR A CA 1
ATOM 597 C C . TYR A 1 77 ? -9.633 4.773 -17.031 1 92.88 77 TYR A C 1
ATOM 599 O O . TYR A 1 77 ? -8.406 4.891 -17.125 1 92.88 77 TYR A O 1
ATOM 607 N N . ALA A 1 78 ? -10.211 3.654 -17.297 1 96.06 78 ALA A N 1
ATOM 608 C CA . ALA A 1 78 ? -9.5 2.41 -17.594 1 96.06 78 ALA A CA 1
ATOM 609 C C . ALA A 1 78 ? -8.734 2.512 -18.906 1 96.06 78 ALA A C 1
ATOM 611 O O . ALA A 1 78 ? -7.586 2.072 -19 1 96.06 78 ALA A O 1
ATOM 612 N N . ARG A 1 79 ? -9.344 3.082 -19.891 1 95.12 79 ARG A N 1
ATOM 613 C CA . ARG A 1 79 ? -8.703 3.229 -21.188 1 95.12 79 ARG A CA 1
ATOM 614 C C . ARG A 1 79 ? -7.469 4.121 -21.094 1 95.12 79 ARG A C 1
ATOM 616 O O . ARG A 1 79 ? -6.438 3.824 -21.703 1 95.12 79 ARG A O 1
ATOM 623 N N . GLU A 1 80 ? -7.602 5.152 -20.359 1 93.06 80 GLU A N 1
ATOM 624 C CA . GLU A 1 80 ? -6.477 6.07 -20.203 1 93.06 80 GLU A CA 1
ATOM 625 C C . GLU A 1 80 ? -5.332 5.41 -19.438 1 93.06 80 GLU A C 1
ATOM 627 O O . GLU A 1 80 ? -4.168 5.562 -19.797 1 93.06 80 GLU A O 1
ATOM 632 N N . TYR A 1 81 ? -5.672 4.781 -18.391 1 92.5 81 TYR A N 1
ATOM 633 C CA . TYR A 1 81 ? -4.664 4.082 -17.594 1 92.5 81 TYR A CA 1
ATOM 634 C C . TYR A 1 81 ? -3.959 3.02 -18.438 1 92.5 81 TYR A C 1
ATOM 636 O O . TYR A 1 81 ? -2.732 2.891 -18.375 1 92.5 81 TYR A O 1
ATOM 644 N N . LYS A 1 82 ? -4.707 2.256 -19.172 1 94.19 82 LYS A N 1
ATOM 645 C CA . LYS A 1 82 ? -4.156 1.237 -20.062 1 94.19 82 LYS A CA 1
ATOM 646 C C . LYS A 1 82 ? -3.186 1.853 -21.062 1 94.19 82 LYS A C 1
ATOM 648 O O . LYS A 1 82 ? -2.121 1.29 -21.344 1 94.19 82 LYS A O 1
ATOM 653 N N . ARG A 1 83 ? -3.59 2.955 -21.625 1 92.5 83 ARG A N 1
ATOM 654 C CA . ARG A 1 83 ? -2.744 3.641 -22.594 1 92.5 83 ARG A CA 1
ATOM 655 C C . ARG A 1 83 ? -1.392 3.998 -21.984 1 92.5 83 ARG A C 1
ATOM 657 O O . ARG A 1 83 ? -0.351 3.805 -22.609 1 92.5 83 ARG A O 1
ATOM 664 N N . ILE A 1 84 ? -1.381 4.453 -20.828 1 89.25 84 ILE A N 1
ATOM 665 C CA . ILE A 1 84 ? -0.141 4.82 -20.141 1 89.25 84 ILE A CA 1
ATOM 666 C C . ILE A 1 84 ? 0.715 3.574 -19.922 1 89.25 84 ILE A C 1
ATOM 668 O O . ILE A 1 84 ? 1.91 3.572 -20.234 1 89.25 84 ILE A O 1
ATOM 672 N N . CYS A 1 85 ? 0.157 2.527 -19.438 1 89.38 85 CYS A N 1
ATOM 673 C CA . CYS A 1 85 ? 0.882 1.294 -19.156 1 89.38 85 CYS A CA 1
ATOM 674 C C . CYS A 1 85 ? 1.447 0.688 -20.438 1 89.38 85 CYS A C 1
ATOM 676 O O . CYS A 1 85 ? 2.627 0.337 -20.484 1 89.38 85 CYS A O 1
ATOM 678 N N . ASN A 1 86 ? 0.557 0.616 -21.469 1 90.25 86 ASN A N 1
ATOM 679 C CA . ASN A 1 86 ? 0.93 -0.1 -22.688 1 90.25 86 ASN A CA 1
ATOM 680 C C . ASN A 1 86 ? 1.859 0.733 -23.562 1 90.25 86 ASN A C 1
ATOM 682 O O . ASN A 1 86 ? 2.803 0.204 -24.156 1 90.25 86 ASN A O 1
ATOM 686 N N . ASN A 1 87 ? 1.605 2.025 -23.656 1 86.69 87 ASN A N 1
ATOM 687 C CA . ASN A 1 87 ? 2.338 2.846 -24.625 1 86.69 87 ASN A CA 1
ATOM 688 C C . ASN A 1 87 ? 3.561 3.498 -23.984 1 86.69 87 ASN A C 1
ATOM 690 O O . ASN A 1 87 ? 4.609 3.611 -24.625 1 86.69 87 ASN A O 1
ATOM 694 N N . LEU A 1 88 ? 3.379 3.92 -22.781 1 83.44 88 LEU A N 1
ATOM 695 C CA . LEU A 1 88 ? 4.477 4.641 -22.156 1 83.44 88 LEU A CA 1
ATOM 696 C C . LEU A 1 88 ? 5.352 3.691 -21.344 1 83.44 88 LEU A C 1
ATOM 698 O O . LEU A 1 88 ? 6.574 3.67 -21.516 1 83.44 88 LEU A O 1
ATOM 702 N N . LEU A 1 89 ? 4.754 2.881 -20.547 1 82.25 89 LEU A N 1
ATOM 703 C CA . LEU A 1 89 ? 5.516 1.988 -19.672 1 82.25 89 LEU A CA 1
ATOM 704 C C . LEU A 1 89 ? 5.816 0.671 -20.375 1 82.25 89 LEU A C 1
ATOM 706 O O . LEU A 1 89 ? 6.598 -0.142 -19.891 1 82.25 89 LEU A O 1
ATOM 710 N N . ARG A 1 90 ? 5.148 0.425 -21.547 1 82.44 90 ARG A N 1
ATOM 711 C CA . ARG A 1 90 ? 5.367 -0.754 -22.375 1 82.44 90 ARG A CA 1
ATOM 712 C C . ARG A 1 90 ? 5.168 -2.035 -21.562 1 82.44 90 ARG A C 1
ATOM 714 O O . ARG A 1 90 ? 6.016 -2.93 -21.594 1 82.44 90 ARG A O 1
ATOM 721 N N . THR A 1 91 ? 4.156 -2.096 -20.781 1 87.31 91 THR A N 1
ATOM 722 C CA . THR A 1 91 ? 3.762 -3.268 -20.016 1 87.31 91 THR A CA 1
ATOM 723 C C . THR A 1 91 ? 2.244 -3.428 -20.016 1 87.31 91 THR A C 1
ATOM 725 O O . THR A 1 91 ? 1.525 -2.582 -20.547 1 87.31 91 THR A O 1
ATOM 728 N N . SER A 1 92 ? 1.83 -4.555 -19.547 1 91.5 92 SER A N 1
ATOM 729 C CA . SER A 1 92 ? 0.398 -4.812 -19.438 1 91.5 92 SER A CA 1
ATOM 730 C C . SER A 1 92 ? -0.244 -3.93 -18.375 1 91.5 92 SER A C 1
ATOM 732 O O . SER A 1 92 ? 0.37 -3.646 -17.344 1 91.5 92 SER A O 1
ATOM 734 N N . HIS A 1 93 ? -1.456 -3.432 -18.625 1 93.12 93 HIS A N 1
ATOM 735 C CA . HIS A 1 93 ? -2.188 -2.664 -17.625 1 93.12 93 HIS A CA 1
ATOM 736 C C . HIS A 1 93 ? -2.506 -3.514 -16.391 1 93.12 93 HIS A C 1
ATOM 738 O O . HIS A 1 93 ? -2.881 -2.984 -15.344 1 93.12 93 HIS A O 1
ATOM 744 N N . MET A 1 94 ? -2.225 -4.848 -16.5 1 92.94 94 MET A N 1
ATOM 745 C CA . MET A 1 94 ? -2.469 -5.754 -15.375 1 92.94 94 MET A CA 1
ATOM 746 C C . MET A 1 94 ? -1.201 -5.961 -14.555 1 92.94 94 MET A C 1
ATOM 748 O O . MET A 1 94 ? -1.252 -6.516 -13.461 1 92.94 94 MET A O 1
ATOM 752 N N . ALA A 1 95 ? -0.092 -5.531 -15.008 1 87.44 95 ALA A N 1
ATOM 753 C CA . ALA A 1 95 ? 1.194 -5.867 -14.406 1 87.44 95 ALA A CA 1
ATOM 754 C C . ALA A 1 95 ? 1.261 -5.402 -12.953 1 87.44 95 ALA A C 1
ATOM 756 O O . ALA A 1 95 ? 1.641 -6.168 -12.07 1 87.44 95 ALA A O 1
ATOM 757 N N . ALA A 1 96 ? 0.857 -4.164 -12.734 1 83.38 96 ALA A N 1
ATOM 758 C CA . ALA A 1 96 ? 0.912 -3.625 -11.375 1 83.38 96 ALA A CA 1
ATOM 759 C C . ALA A 1 96 ? -0.034 -4.379 -10.445 1 83.38 96 ALA A C 1
ATOM 761 O O . ALA A 1 96 ? 0.258 -4.555 -9.266 1 83.38 96 ALA A O 1
ATOM 762 N N . LEU A 1 97 ? -1.131 -4.781 -10.977 1 88.38 97 LEU A N 1
ATOM 763 C CA . LEU A 1 97 ? -2.111 -5.52 -10.18 1 88.38 97 LEU A CA 1
ATOM 764 C C . LEU A 1 97 ? -1.588 -6.906 -9.82 1 88.38 97 LEU A C 1
ATOM 766 O O . LEU A 1 97 ? -1.798 -7.379 -8.703 1 88.38 97 LEU A O 1
ATOM 770 N N . TRP A 1 98 ? -0.891 -7.535 -10.742 1 90.19 98 TRP A N 1
ATOM 771 C CA . TRP A 1 98 ? -0.262 -8.82 -10.453 1 90.19 98 TRP A CA 1
ATOM 772 C C . TRP A 1 98 ? 0.774 -8.68 -9.344 1 90.19 98 TRP A C 1
ATOM 774 O O . TRP A 1 98 ? 0.808 -9.484 -8.406 1 90.19 98 TRP A O 1
ATOM 784 N N . ASN A 1 99 ? 1.549 -7.656 -9.438 1 85.81 99 ASN A N 1
ATOM 785 C CA . ASN A 1 99 ? 2.572 -7.422 -8.43 1 85.81 99 ASN A CA 1
ATOM 786 C C . ASN A 1 99 ? 1.954 -7.191 -7.051 1 85.81 99 ASN A C 1
ATOM 788 O O . ASN A 1 99 ? 2.402 -7.77 -6.059 1 85.81 99 ASN A O 1
ATOM 792 N N . SER A 1 100 ? 0.978 -6.348 -7.031 1 85.25 100 SER A N 1
ATOM 793 C CA . SER A 1 100 ? 0.306 -6.074 -5.766 1 85.25 100 SER A CA 1
ATOM 794 C C . SER A 1 100 ? -0.322 -7.336 -5.188 1 85.25 100 SER A C 1
ATOM 796 O O . SER A 1 100 ? -0.353 -7.52 -3.969 1 85.25 100 SER A O 1
ATOM 798 N N . PHE A 1 101 ? -0.841 -8.133 -6.07 1 90.12 101 PHE A N 1
ATOM 799 C CA . PHE A 1 101 ? -1.517 -9.352 -5.652 1 90.12 101 PHE A CA 1
ATOM 800 C C . PHE A 1 101 ? -0.526 -10.336 -5.043 1 90.12 101 PHE A C 1
ATOM 802 O O . PHE A 1 101 ? -0.746 -10.844 -3.941 1 90.12 101 PHE A O 1
ATOM 809 N N . TYR A 1 102 ? 0.549 -10.547 -5.652 1 93.06 102 TYR A N 1
ATOM 810 C CA . TYR A 1 102 ? 1.502 -11.562 -5.215 1 93.06 102 TYR A CA 1
ATOM 811 C C . TYR A 1 102 ? 2.439 -11.008 -4.152 1 93.06 102 TYR A C 1
ATOM 813 O O . TYR A 1 102 ? 2.59 -11.594 -3.076 1 93.06 102 TYR A O 1
ATOM 821 N N . LEU A 1 103 ? 3.033 -9.883 -4.406 1 91.31 103 LEU A N 1
ATOM 822 C CA . LEU A 1 103 ? 4.082 -9.352 -3.537 1 91.31 103 LEU A CA 1
ATOM 823 C C . LEU A 1 103 ? 3.479 -8.641 -2.328 1 91.31 103 LEU A C 1
ATOM 825 O O . LEU A 1 103 ? 4.168 -8.406 -1.333 1 91.31 103 LEU A O 1
ATOM 829 N N . GLY A 1 104 ? 2.197 -8.289 -2.418 1 87.88 104 GLY A N 1
ATOM 830 C CA . GLY A 1 104 ? 1.529 -7.629 -1.306 1 87.88 104 GLY A CA 1
ATOM 831 C C . GLY A 1 104 ? 0.99 -8.602 -0.275 1 87.88 104 GLY A C 1
ATOM 832 O O . GLY A 1 104 ? 0.62 -8.203 0.831 1 87.88 104 GLY A O 1
ATOM 833 N N . ASN A 1 105 ? 1.01 -9.859 -0.632 1 90.19 105 ASN A N 1
ATOM 834 C CA . ASN A 1 105 ? 0.535 -10.867 0.309 1 90.19 105 ASN A CA 1
ATOM 835 C C . ASN A 1 105 ? 1.433 -10.953 1.54 1 90.19 105 ASN A C 1
ATOM 837 O O . ASN A 1 105 ? 2.658 -10.867 1.428 1 90.19 105 ASN A O 1
ATOM 841 N N . ARG A 1 106 ? 0.791 -11.164 2.738 1 90.5 106 ARG A N 1
ATOM 842 C CA . ARG A 1 106 ? 1.579 -11.203 3.965 1 90.5 106 ARG A CA 1
ATOM 843 C C . ARG A 1 106 ? 1.547 -12.594 4.59 1 90.5 106 ARG A C 1
ATOM 845 O O . ARG A 1 106 ? 2.217 -12.844 5.594 1 90.5 106 ARG A O 1
ATOM 852 N N . SER A 1 107 ? 0.886 -13.508 3.986 1 91.62 107 SER A N 1
ATOM 853 C CA . SER A 1 107 ? 0.762 -14.859 4.512 1 91.62 107 SER A CA 1
ATOM 854 C C . SER A 1 107 ? 1.949 -15.727 4.098 1 91.62 107 SER A C 1
ATOM 856 O O . SER A 1 107 ? 2.75 -15.328 3.252 1 91.62 107 SER A O 1
ATOM 858 N N . ALA A 1 108 ? 1.979 -16.922 4.742 1 96 108 ALA A N 1
ATOM 859 C CA . ALA A 1 108 ? 3.072 -17.859 4.477 1 96 108 ALA A CA 1
ATOM 860 C C . ALA A 1 108 ? 3.021 -18.375 3.041 1 96 108 ALA A C 1
ATOM 862 O O . ALA A 1 108 ? 1.984 -18.859 2.586 1 96 108 ALA A O 1
ATOM 863 N N . LEU A 1 109 ? 4.113 -18.359 2.332 1 96.88 109 LEU A N 1
ATOM 864 C CA . LEU A 1 109 ? 4.184 -18.625 0.899 1 96.88 109 LEU A CA 1
ATOM 865 C C . LEU A 1 109 ? 3.828 -20.078 0.602 1 96.88 109 LEU A C 1
ATOM 867 O O . LEU A 1 109 ? 3.047 -20.359 -0.311 1 96.88 109 LEU A O 1
ATOM 871 N N . PRO A 1 110 ? 4.293 -21.094 1.402 1 96.38 110 PRO A N 1
ATOM 872 C CA . PRO A 1 110 ? 4.047 -22.5 1.034 1 96.38 110 PRO A CA 1
ATOM 873 C C . PRO A 1 110 ? 2.564 -22.859 1.068 1 96.38 110 PRO A C 1
ATOM 875 O O . PRO A 1 110 ? 2.168 -23.891 0.524 1 96.38 110 PRO A O 1
ATOM 878 N N . PHE A 1 111 ? 1.811 -22.078 1.694 1 95.5 111 PHE A N 1
ATOM 879 C CA . PHE A 1 111 ? 0.413 -22.438 1.899 1 95.5 111 PHE A CA 1
ATOM 880 C C . PHE A 1 111 ? -0.502 -21.562 1.048 1 95.5 111 PHE A C 1
ATOM 882 O O . PHE A 1 111 ? -1.583 -21.172 1.491 1 95.5 111 PHE A O 1
ATOM 889 N N . GLY A 1 112 ? -0.04 -21.281 -0.191 1 93.31 112 GLY A N 1
ATOM 890 C CA . GLY A 1 112 ? -0.96 -20.562 -1.062 1 93.31 112 GLY A CA 1
ATOM 891 C C . GLY A 1 112 ? -0.265 -19.828 -2.191 1 93.31 112 GLY A C 1
ATOM 892 O O . GLY A 1 112 ? -0.905 -19.438 -3.172 1 93.31 112 GLY A O 1
ATOM 893 N N . TRP A 1 113 ? 1 -19.719 -2.1 1 94.94 113 TRP A N 1
ATOM 894 C CA . TRP A 1 113 ? 1.661 -18.812 -3.045 1 94.94 113 TRP A CA 1
ATOM 895 C C . TRP A 1 113 ? 2.809 -19.531 -3.754 1 94.94 113 TRP A C 1
ATOM 897 O O . TRP A 1 113 ? 3.514 -18.922 -4.566 1 94.94 113 TRP A O 1
ATOM 907 N N . ASN A 1 114 ? 3.025 -20.797 -3.393 1 96.25 114 ASN A N 1
ATOM 908 C CA . ASN A 1 114 ? 3.895 -21.734 -4.102 1 96.25 114 ASN A CA 1
ATOM 909 C C . ASN A 1 114 ? 3.113 -22.938 -4.637 1 96.25 114 ASN A C 1
ATOM 911 O O . ASN A 1 114 ? 2.025 -23.234 -4.148 1 96.25 114 ASN A O 1
ATOM 915 N N . TYR A 1 115 ? 3.635 -23.531 -5.676 1 96.5 115 TYR A N 1
ATOM 916 C CA . TYR A 1 115 ? 3.115 -24.797 -6.168 1 96.5 115 TYR A CA 1
ATOM 917 C C . TYR A 1 115 ? 4.25 -25.766 -6.461 1 96.5 115 TYR A C 1
ATOM 919 O O . TYR A 1 115 ? 5.418 -25.375 -6.5 1 96.5 115 TYR A O 1
ATOM 927 N N . THR A 1 116 ? 3.912 -27.047 -6.582 1 97 116 THR A N 1
ATOM 928 C CA . THR A 1 116 ? 4.941 -28.078 -6.691 1 97 116 THR A CA 1
ATOM 929 C C . THR A 1 116 ? 4.652 -29 -7.863 1 97 116 THR A C 1
ATOM 931 O O . THR A 1 116 ? 3.5 -29.375 -8.094 1 97 116 THR A O 1
ATOM 934 N N . LEU A 1 117 ? 5.668 -29.297 -8.609 1 97.31 117 LEU A N 1
ATOM 935 C CA . LEU A 1 117 ? 5.652 -30.312 -9.648 1 97.31 117 LEU A CA 1
ATOM 936 C C . LEU A 1 117 ? 6.535 -31.5 -9.25 1 97.31 117 LEU A C 1
ATOM 938 O O . LEU A 1 117 ? 7.723 -31.328 -8.961 1 97.31 117 LEU A O 1
ATOM 942 N N . HIS A 1 118 ? 5.938 -32.625 -9.188 1 96.5 118 HIS A N 1
ATOM 943 C CA . HIS A 1 118 ? 6.742 -33.844 -9.031 1 96.5 118 HIS A CA 1
ATOM 944 C C . HIS A 1 118 ? 7.312 -34.312 -10.367 1 96.5 118 HIS A C 1
ATOM 946 O O . HIS A 1 118 ? 6.59 -34.344 -11.367 1 96.5 118 HIS A O 1
ATOM 952 N N . LEU A 1 119 ? 8.578 -34.562 -10.328 1 96.75 119 LEU A N 1
ATOM 953 C CA . LEU A 1 119 ? 9.258 -34.875 -11.578 1 96.75 119 LEU A CA 1
ATOM 954 C C . LEU A 1 119 ? 9.227 -36.344 -11.891 1 96.75 119 LEU A C 1
ATOM 956 O O . LEU A 1 119 ? 9.297 -37.188 -10.977 1 96.75 119 LEU A O 1
ATOM 960 N N . ASP A 1 120 ? 9.078 -36.562 -13.133 1 93 120 ASP A N 1
ATOM 961 C CA . ASP A 1 120 ? 9.172 -37.906 -13.664 1 93 120 ASP A CA 1
ATOM 962 C C . ASP A 1 120 ? 10.445 -38.094 -14.477 1 93 120 ASP A C 1
ATOM 964 O O . ASP A 1 120 ? 10.938 -37.125 -15.094 1 93 120 ASP A O 1
ATOM 968 N N . GLY A 1 121 ? 11.086 -39.25 -14.375 1 87.69 121 GLY A N 1
ATOM 969 C CA . GLY A 1 121 ? 12.297 -39.562 -15.125 1 87.69 121 GLY A CA 1
ATOM 970 C C . GLY A 1 121 ? 12.711 -41 -15.023 1 87.69 121 GLY A C 1
ATOM 971 O O . GLY A 1 121 ? 12.125 -41.781 -14.266 1 87.69 121 GLY A O 1
ATOM 972 N N . PRO A 1 122 ? 13.727 -41.25 -15.82 1 93.38 122 PRO A N 1
ATOM 973 C CA . PRO A 1 122 ? 14.211 -42.625 -15.789 1 93.38 122 PRO A CA 1
ATOM 974 C C . PRO A 1 122 ? 14.93 -42.969 -14.484 1 93.38 122 PRO A C 1
ATOM 976 O O . PRO A 1 122 ? 15.375 -42.062 -13.766 1 93.38 122 PRO A O 1
ATOM 979 N N . SER A 1 123 ? 14.977 -44.281 -14.234 1 93.56 123 SER A N 1
ATOM 980 C CA . SER A 1 123 ? 15.773 -44.75 -13.109 1 93.56 123 SER A CA 1
ATOM 981 C C . SER A 1 123 ? 17.25 -44.469 -13.328 1 93.56 123 SER A C 1
ATOM 983 O O . SER A 1 123 ? 17.766 -44.656 -14.438 1 93.56 123 SER A O 1
ATOM 985 N N . LEU A 1 124 ? 17.891 -44.062 -12.25 1 94.88 124 LEU A N 1
ATOM 986 C CA . LEU A 1 124 ? 19.328 -43.781 -12.336 1 94.88 124 LEU A CA 1
ATOM 987 C C . LEU A 1 124 ? 20.141 -44.781 -11.555 1 94.88 124 LEU A C 1
ATOM 989 O O . LEU A 1 124 ? 21.328 -44.562 -11.273 1 94.88 124 LEU A O 1
ATOM 993 N N . GLU A 1 125 ? 19.609 -45.844 -11.211 1 93.75 125 GLU A N 1
ATOM 994 C CA . GLU A 1 125 ? 20.266 -46.812 -10.367 1 93.75 125 GLU A CA 1
ATOM 995 C C . GLU A 1 125 ? 21.547 -47.344 -11.023 1 93.75 125 GLU A C 1
ATOM 997 O O . GLU A 1 125 ? 22.594 -47.438 -10.375 1 93.75 125 GLU A O 1
ATOM 1002 N N . GLN A 1 126 ? 21.484 -47.688 -12.25 1 92.31 126 GLN A N 1
ATOM 1003 C CA . GLN A 1 126 ? 22.625 -48.281 -12.945 1 92.31 126 GLN A CA 1
ATOM 1004 C C . GLN A 1 126 ? 23.781 -47.312 -13.047 1 92.31 126 GLN A C 1
ATOM 1006 O O . GLN A 1 126 ? 24.906 -47.625 -12.664 1 92.31 126 GLN A O 1
ATOM 1011 N N . PRO A 1 127 ? 23.453 -46.125 -13.539 1 92.5 127 PRO A N 1
ATOM 1012 C CA . PRO A 1 127 ? 24.578 -45.156 -13.57 1 92.5 127 PRO A CA 1
ATOM 1013 C C . PRO A 1 127 ? 25.125 -44.875 -12.18 1 92.5 127 PRO A C 1
ATOM 1015 O O . PRO A 1 127 ? 26.344 -44.656 -12.023 1 92.5 127 PRO A O 1
ATOM 1018 N N . CYS A 1 128 ? 24.359 -44.781 -11.195 1 93.62 128 CYS A N 1
ATOM 1019 C CA . CYS A 1 128 ? 24.812 -44.5 -9.828 1 93.62 128 CYS A CA 1
ATOM 1020 C C . CYS A 1 128 ? 25.766 -45.594 -9.344 1 93.62 128 CYS A C 1
ATOM 1022 O O . CYS A 1 128 ? 26.781 -45.281 -8.719 1 93.62 128 CYS A O 1
ATOM 1024 N N . GLN A 1 129 ? 25.453 -46.812 -9.609 1 91.69 129 GLN A N 1
ATOM 1025 C CA . GLN A 1 129 ? 26.297 -47.906 -9.219 1 91.69 129 GLN A CA 1
ATOM 1026 C C . GLN A 1 129 ? 27.641 -47.875 -9.938 1 91.69 129 GLN A C 1
ATOM 1028 O O . GLN A 1 129 ? 28.703 -48.062 -9.32 1 91.69 129 GLN A O 1
ATOM 1033 N N . GLN A 1 130 ? 27.578 -47.594 -11.148 1 88.94 130 GLN A N 1
ATOM 1034 C CA . GLN A 1 130 ? 28.797 -47.594 -11.969 1 88.94 130 GLN A CA 1
ATOM 1035 C C . GLN A 1 130 ? 29.703 -46.438 -11.578 1 88.94 130 GLN A C 1
ATOM 1037 O O . GLN A 1 130 ? 30.938 -46.562 -11.578 1 88.94 130 GLN A O 1
ATOM 1042 N N . LEU A 1 131 ? 29.125 -45.312 -11.266 1 89.56 131 LEU A N 1
ATOM 1043 C CA . LEU A 1 131 ? 29.906 -44.125 -10.984 1 89.56 131 LEU A CA 1
ATOM 1044 C C . LEU A 1 131 ? 30.188 -43.969 -9.492 1 89.56 131 LEU A C 1
ATOM 1046 O O . LEU A 1 131 ? 30.969 -43.125 -9.078 1 89.56 131 LEU A O 1
ATOM 1050 N N . ASN A 1 132 ? 29.594 -44.781 -8.672 1 91.44 132 ASN A N 1
ATOM 1051 C CA . ASN A 1 132 ? 29.719 -44.75 -7.219 1 91.44 132 ASN A CA 1
ATOM 1052 C C . ASN A 1 132 ? 29.297 -43.375 -6.668 1 91.44 132 ASN A C 1
ATOM 1054 O O . ASN A 1 132 ? 30.062 -42.719 -5.953 1 91.44 132 ASN A O 1
ATOM 1058 N N . ILE A 1 133 ? 28.156 -42.969 -7.121 1 93.81 133 ILE A N 1
ATOM 1059 C CA . ILE A 1 133 ? 27.531 -41.719 -6.688 1 93.81 133 ILE A CA 1
ATOM 1060 C C . ILE A 1 133 ? 26.109 -42 -6.188 1 93.81 133 ILE A C 1
ATOM 1062 O O . ILE A 1 133 ? 25.406 -42.844 -6.758 1 93.81 133 ILE A O 1
ATOM 1066 N N . SER A 1 134 ? 25.703 -41.375 -5.109 1 95.69 134 SER A N 1
ATOM 1067 C CA . SER A 1 134 ? 24.375 -41.625 -4.566 1 95.69 134 SER A CA 1
ATOM 1068 C C . SER A 1 134 ? 23.297 -41.125 -5.527 1 95.69 134 SER A C 1
ATOM 1070 O O . SER A 1 134 ? 23.531 -40.219 -6.332 1 95.69 134 SER A O 1
ATOM 1072 N N . LEU A 1 135 ? 22.109 -41.719 -5.43 1 96 135 LEU A N 1
ATOM 1073 C CA . LEU A 1 135 ? 21 -41.406 -6.328 1 96 135 LEU A CA 1
ATOM 1074 C C . LEU A 1 135 ? 20.578 -39.938 -6.219 1 96 135 LEU A C 1
ATOM 1076 O O . LEU A 1 135 ? 20.469 -39.25 -7.23 1 96 135 LEU A O 1
ATOM 1080 N N . PRO A 1 136 ? 20.375 -39.438 -4.969 1 96.75 136 PRO A N 1
ATOM 1081 C CA . PRO A 1 136 ? 19.969 -38.031 -4.887 1 96.75 136 PRO A CA 1
ATOM 1082 C C . PRO A 1 136 ? 21.031 -37.062 -5.434 1 96.75 136 PRO A C 1
ATOM 1084 O O . PRO A 1 136 ? 20.688 -36.031 -6.035 1 96.75 136 PRO A O 1
ATOM 1087 N N . ALA A 1 137 ? 22.266 -37.344 -5.273 1 97.75 137 ALA A N 1
ATOM 1088 C CA . ALA A 1 137 ? 23.344 -36.5 -5.75 1 97.75 137 ALA A CA 1
ATOM 1089 C C . ALA A 1 137 ? 23.375 -36.438 -7.273 1 97.75 137 ALA A C 1
ATOM 1091 O O . ALA A 1 137 ? 23.5 -35.344 -7.863 1 97.75 137 ALA A O 1
ATOM 1092 N N . LEU A 1 138 ? 23.281 -37.594 -7.867 1 97.31 138 LEU A N 1
ATOM 1093 C CA . LEU A 1 138 ? 23.297 -37.656 -9.328 1 97.31 138 LEU A CA 1
ATOM 1094 C C . LEU A 1 138 ? 22.078 -36.969 -9.906 1 97.31 138 LEU A C 1
ATOM 1096 O O . LEU A 1 138 ? 22.188 -36.188 -10.859 1 97.31 138 LEU A O 1
ATOM 1100 N N . ARG A 1 139 ? 20.922 -37.25 -9.375 1 98.06 139 ARG A N 1
ATOM 1101 C CA . ARG A 1 139 ? 19.703 -36.594 -9.812 1 98.06 139 ARG A CA 1
ATOM 1102 C C . ARG A 1 139 ? 19.797 -35.062 -9.672 1 98.06 139 ARG A C 1
ATOM 1104 O O . ARG A 1 139 ? 19.422 -34.344 -10.57 1 98.06 139 ARG A O 1
ATOM 1111 N N . ALA A 1 140 ? 20.281 -34.625 -8.555 1 98.44 140 ALA A N 1
ATOM 1112 C CA . ALA A 1 140 ? 20.453 -33.219 -8.305 1 98.44 140 ALA A CA 1
ATOM 1113 C C . ALA A 1 140 ? 21.359 -32.562 -9.352 1 98.44 140 ALA A C 1
ATOM 1115 O O . ALA A 1 140 ? 21.094 -31.469 -9.836 1 98.44 140 ALA A O 1
ATOM 1116 N N . ALA A 1 141 ? 22.422 -33.219 -9.641 1 97.75 141 ALA A N 1
ATOM 1117 C CA . ALA A 1 141 ? 23.391 -32.688 -10.602 1 97.75 141 ALA A CA 1
ATOM 1118 C C . ALA A 1 141 ? 22.781 -32.625 -12 1 97.75 141 ALA A C 1
ATOM 1120 O O . ALA A 1 141 ? 23.047 -31.672 -12.742 1 97.75 141 ALA A O 1
ATOM 1121 N N . ILE A 1 142 ? 22.031 -33.625 -12.391 1 97.62 142 ILE A N 1
ATOM 1122 C CA . ILE A 1 142 ? 21.344 -33.594 -13.672 1 97.62 142 ILE A CA 1
ATOM 1123 C C . ILE A 1 142 ? 20.391 -32.406 -13.734 1 97.62 142 ILE A C 1
ATOM 1125 O O . ILE A 1 142 ? 20.375 -31.672 -14.719 1 97.62 142 ILE A O 1
ATOM 1129 N N . ILE A 1 143 ? 19.625 -32.219 -12.711 1 98.31 143 ILE A N 1
ATOM 1130 C CA . ILE A 1 143 ? 18.672 -31.141 -12.602 1 98.31 143 ILE A CA 1
ATOM 1131 C C . ILE A 1 143 ? 19.391 -29.797 -12.703 1 98.31 143 ILE A C 1
ATOM 1133 O O . ILE A 1 143 ? 18.969 -28.906 -13.453 1 98.31 143 ILE A O 1
ATOM 1137 N N . GLY A 1 144 ? 20.453 -29.656 -11.977 1 98.12 144 GLY A N 1
ATOM 1138 C CA . GLY A 1 144 ? 21.219 -28.422 -12.008 1 98.12 144 GLY A CA 1
ATOM 1139 C C . GLY A 1 144 ? 21.781 -28.109 -13.383 1 98.12 144 GLY A C 1
ATOM 1140 O O . GLY A 1 144 ? 21.672 -26.984 -13.859 1 98.12 144 GLY A O 1
ATOM 1141 N N . ALA A 1 145 ? 22.375 -29.094 -13.969 1 96.25 145 ALA A N 1
ATOM 1142 C CA . ALA A 1 145 ? 22.969 -28.906 -15.297 1 96.25 145 ALA A CA 1
ATOM 1143 C C . ALA A 1 145 ? 21.906 -28.484 -16.312 1 96.25 145 ALA A C 1
ATOM 1145 O O . ALA A 1 145 ? 22.125 -27.578 -17.109 1 96.25 145 ALA A O 1
ATOM 1146 N N . ALA A 1 146 ? 20.797 -29.188 -16.266 1 96.25 146 ALA A N 1
ATOM 1147 C CA . ALA A 1 146 ? 19.688 -28.844 -17.156 1 96.25 146 ALA A CA 1
ATOM 1148 C C . ALA A 1 146 ? 19.219 -27.406 -16.938 1 96.25 146 ALA A C 1
ATOM 1150 O O . ALA A 1 146 ? 18.938 -26.688 -17.891 1 96.25 146 ALA A O 1
ATOM 1151 N N . SER A 1 147 ? 19.125 -26.984 -15.703 1 96.94 147 SER A N 1
ATOM 1152 C CA . SER A 1 147 ? 18.641 -25.672 -15.344 1 96.94 147 SER A CA 1
ATOM 1153 C C . SER A 1 147 ? 19.578 -24.578 -15.836 1 96.94 147 SER A C 1
ATOM 1155 O O . SER A 1 147 ? 19.141 -23.594 -16.438 1 96.94 147 SER A O 1
ATOM 1157 N N . PHE A 1 148 ? 20.844 -24.766 -15.609 1 95.38 148 PHE A N 1
ATOM 1158 C CA . PHE A 1 148 ? 21.812 -23.781 -16.062 1 95.38 148 PHE A CA 1
ATOM 1159 C C . PHE A 1 148 ? 21.875 -23.734 -17.594 1 95.38 148 PHE A C 1
ATOM 1161 O O . PHE A 1 148 ? 22.062 -22.672 -18.172 1 95.38 148 PHE A O 1
ATOM 1168 N N . HIS A 1 149 ? 21.766 -24.891 -18.188 1 93.81 149 HIS A N 1
ATOM 1169 C CA . HIS A 1 149 ? 21.719 -24.922 -19.641 1 93.81 149 HIS A CA 1
ATOM 1170 C C . HIS A 1 149 ? 20.516 -24.141 -20.172 1 93.81 149 HIS A C 1
ATOM 1172 O O . HIS A 1 149 ? 20.656 -23.359 -21.109 1 93.81 149 HIS A O 1
ATOM 1178 N N . LEU A 1 150 ? 19.375 -24.406 -19.625 1 94.19 150 LEU A N 1
ATOM 1179 C CA . LEU A 1 150 ? 18.172 -23.703 -20.047 1 94.19 150 LEU A CA 1
ATOM 1180 C C . LEU A 1 150 ? 18.344 -22.188 -19.875 1 94.19 150 LEU A C 1
ATOM 1182 O O . LEU A 1 150 ? 17.938 -21.422 -20.734 1 94.19 150 LEU A O 1
ATOM 1186 N N . ARG A 1 151 ? 18.859 -21.734 -18.734 1 92.81 151 ARG A N 1
ATOM 1187 C CA . ARG A 1 151 ? 19.094 -20.312 -18.531 1 92.81 151 ARG A CA 1
ATOM 1188 C C . ARG A 1 151 ? 19.922 -19.719 -19.656 1 92.81 151 ARG A C 1
ATOM 1190 O O . ARG A 1 151 ? 19.656 -18.609 -20.125 1 92.81 151 ARG A O 1
ATOM 1197 N N . ARG A 1 152 ? 20.922 -20.453 -20.109 1 90.94 152 ARG A N 1
ATOM 1198 C CA . ARG A 1 152 ? 21.766 -20 -21.219 1 90.94 152 ARG A CA 1
ATOM 1199 C C . ARG A 1 152 ? 20.984 -19.953 -22.516 1 90.94 152 ARG A C 1
ATOM 1201 O O . ARG A 1 152 ? 21.125 -19.016 -23.312 1 90.94 152 ARG A O 1
ATOM 1208 N N . LEU A 1 153 ? 20.219 -20.969 -22.719 1 91.44 153 LEU A N 1
ATOM 1209 C CA . LEU A 1 153 ? 19.422 -21.047 -23.938 1 91.44 153 LEU A CA 1
ATOM 1210 C C . LEU A 1 153 ? 18.484 -19.859 -24.047 1 91.44 153 LEU A C 1
ATOM 1212 O O . LEU A 1 153 ? 18.391 -19.219 -25.109 1 91.44 153 LEU A O 1
ATOM 1216 N N . VAL A 1 154 ? 17.766 -19.516 -22.984 1 90.62 154 VAL A N 1
ATOM 1217 C CA . VAL A 1 154 ? 16.719 -18.516 -23.047 1 90.62 154 VAL A CA 1
ATOM 1218 C C . VAL A 1 154 ? 17.344 -17.125 -23.156 1 90.62 154 VAL A C 1
ATOM 1220 O O . VAL A 1 154 ? 16.672 -16.172 -23.562 1 90.62 154 VAL A O 1
ATOM 1223 N N . LYS A 1 155 ? 18.594 -17.016 -22.844 1 85 155 LYS A N 1
ATOM 1224 C CA . LYS A 1 155 ? 19.312 -15.758 -23 1 85 155 LYS A CA 1
ATOM 1225 C C . LYS A 1 155 ? 19.812 -15.594 -24.438 1 85 155 LYS A C 1
ATOM 1227 O O . LYS A 1 155 ? 20.172 -14.484 -24.844 1 85 155 LYS A O 1
ATOM 1232 N N . ASN A 1 156 ? 19.906 -16.703 -25.125 1 87.56 156 ASN A N 1
ATOM 1233 C CA . ASN A 1 156 ? 20.375 -16.703 -26.516 1 87.56 156 ASN A CA 1
ATOM 1234 C C . ASN A 1 156 ? 19.266 -16.328 -27.484 1 87.56 156 ASN A C 1
ATOM 1236 O O . ASN A 1 156 ? 18.281 -17.062 -27.625 1 87.56 156 ASN A O 1
ATOM 1240 N N . PRO A 1 157 ? 19.453 -15.289 -28.25 1 85.81 157 PRO A N 1
ATOM 1241 C CA . PRO A 1 157 ? 18.406 -14.859 -29.188 1 85.81 157 PRO A CA 1
ATOM 1242 C C . PRO A 1 157 ? 18.078 -15.93 -30.219 1 85.81 157 PRO A C 1
ATOM 1244 O O . PRO A 1 157 ? 16.953 -15.992 -30.703 1 85.81 157 PRO A O 1
ATOM 1247 N N . ARG A 1 158 ? 18.953 -16.766 -30.5 1 89.19 158 ARG A N 1
ATOM 1248 C CA . ARG A 1 158 ? 18.734 -17.812 -31.484 1 89.19 158 ARG A CA 1
ATOM 1249 C C . ARG A 1 158 ? 17.719 -18.828 -30.984 1 89.19 158 ARG A C 1
ATOM 1251 O O . ARG A 1 158 ? 17.078 -19.516 -31.781 1 89.19 158 ARG A O 1
ATOM 1258 N N . PHE A 1 159 ? 17.625 -18.953 -29.703 1 92.25 159 PHE A N 1
ATOM 1259 C CA . PHE A 1 159 ? 16.672 -19.875 -29.109 1 92.25 159 PHE A CA 1
ATOM 1260 C C . PHE A 1 159 ? 15.25 -19.547 -29.516 1 92.25 159 PHE A C 1
ATOM 1262 O O . PHE A 1 159 ? 14.414 -20.438 -29.672 1 92.25 159 PHE A O 1
ATOM 1269 N N . PHE A 1 160 ? 15.008 -18.344 -29.875 1 90.88 160 PHE A N 1
ATOM 1270 C CA . PHE A 1 160 ? 13.656 -17.891 -30.156 1 90.88 160 PHE A CA 1
ATOM 1271 C C . PHE A 1 160 ? 13.438 -17.734 -31.656 1 90.88 160 PHE A C 1
ATOM 1273 O O . PHE A 1 160 ? 12.625 -16.906 -32.094 1 90.88 160 PHE A O 1
ATOM 1280 N N . THR A 1 161 ? 14.172 -18.406 -32.469 1 93 161 THR A N 1
ATOM 1281 C CA . THR A 1 161 ? 13.984 -18.469 -33.906 1 93 161 THR A CA 1
ATOM 1282 C C . THR A 1 161 ? 13.477 -19.844 -34.344 1 93 161 THR A C 1
ATOM 1284 O O . THR A 1 161 ? 13.594 -20.812 -33.562 1 93 161 THR A O 1
ATOM 1287 N N . LEU A 1 162 ? 12.852 -19.875 -35.469 1 93.31 162 LEU A N 1
ATOM 1288 C CA . LEU A 1 162 ? 12.367 -21.141 -36 1 93.31 162 LEU A CA 1
ATOM 1289 C C . LEU A 1 162 ? 13.508 -22.141 -36.156 1 93.31 162 LEU A C 1
ATOM 1291 O O . LEU A 1 162 ? 13.344 -23.328 -35.844 1 93.31 162 LEU A O 1
ATOM 1295 N N . GLU A 1 163 ? 14.609 -21.688 -36.562 1 91.81 163 GLU A N 1
ATOM 1296 C CA . GLU A 1 163 ? 15.781 -22.531 -36.75 1 91.81 163 GLU A CA 1
ATOM 1297 C C . GLU A 1 163 ? 16.281 -23.078 -35.406 1 91.81 163 GLU A C 1
ATOM 1299 O O . GLU A 1 163 ? 16.609 -24.25 -35.281 1 91.81 163 GLU A O 1
ATOM 1304 N N . GLY A 1 164 ? 16.359 -22.219 -34.5 1 91.06 164 GLY A N 1
ATOM 1305 C CA . GLY A 1 164 ? 16.781 -22.641 -33.156 1 91.06 164 GLY A CA 1
ATOM 1306 C C . GLY A 1 164 ? 15.875 -23.688 -32.531 1 91.06 164 GLY A C 1
ATOM 1307 O O . GLY A 1 164 ? 16.344 -24.672 -31.984 1 91.06 164 GLY A O 1
ATOM 1308 N N . GLN A 1 165 ? 14.602 -23.469 -32.656 1 93.06 165 GLN A N 1
ATOM 1309 C CA . GLN A 1 165 ? 13.617 -24.391 -32.062 1 93.06 165 GLN A CA 1
ATOM 1310 C C . GLN A 1 165 ? 13.656 -25.75 -32.781 1 93.06 165 GLN A C 1
ATOM 1312 O O . GLN A 1 165 ? 13.445 -26.781 -32.125 1 93.06 165 GLN A O 1
ATOM 1317 N N . SER A 1 166 ? 13.969 -25.781 -34.031 1 92.38 166 SER A N 1
ATOM 1318 C CA . SER A 1 166 ? 13.977 -27.031 -34.781 1 92.38 166 SER A CA 1
ATOM 1319 C C . SER A 1 166 ? 15.125 -27.938 -34.375 1 92.38 166 SER A C 1
ATOM 1321 O O . SER A 1 166 ? 15.109 -29.125 -34.656 1 92.38 166 SER A O 1
ATOM 1323 N N . ARG A 1 167 ? 16.062 -27.406 -33.656 1 89.88 167 ARG A N 1
ATOM 1324 C CA . ARG A 1 167 ? 17.234 -28.156 -33.25 1 89.88 167 ARG A CA 1
ATOM 1325 C C . ARG A 1 167 ? 17.016 -28.828 -31.891 1 89.88 167 ARG A C 1
ATOM 1327 O O . ARG A 1 167 ? 17.844 -29.594 -31.422 1 89.88 167 ARG A O 1
ATOM 1334 N N . LEU A 1 168 ? 15.984 -28.578 -31.328 1 92.56 168 LEU A N 1
ATOM 1335 C CA . LEU A 1 168 ? 15.672 -29.109 -30 1 92.56 168 LEU A CA 1
ATOM 1336 C C . LEU A 1 168 ? 14.672 -30.266 -30.109 1 92.56 168 LEU A C 1
ATOM 1338 O O . LEU A 1 168 ? 13.914 -30.344 -31.078 1 92.56 168 LEU A O 1
ATOM 1342 N N . PRO A 1 169 ? 14.773 -31.141 -29.062 1 92.12 169 PRO A N 1
ATOM 1343 C CA . PRO A 1 169 ? 13.664 -32.094 -28.984 1 92.12 169 PRO A CA 1
ATOM 1344 C C . PRO A 1 169 ? 12.305 -31.422 -28.906 1 92.12 169 PRO A C 1
ATOM 1346 O O . PRO A 1 169 ? 12.172 -30.344 -28.312 1 92.12 169 PRO A O 1
ATOM 1349 N N . THR A 1 170 ? 11.32 -32.062 -29.438 1 92.69 170 THR A N 1
ATOM 1350 C CA . THR A 1 170 ? 9.984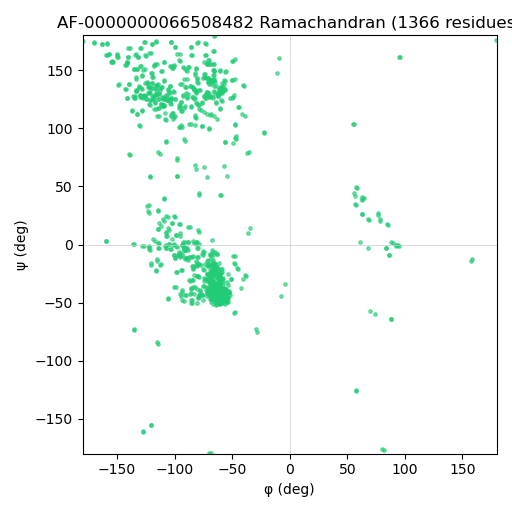 -31.484 -29.547 1 92.69 170 THR A CA 1
ATOM 1351 C C . THR A 1 170 ? 9.477 -31.031 -28.172 1 92.69 170 THR A C 1
ATOM 1353 O O . THR A 1 170 ? 8.844 -29.984 -28.062 1 92.69 170 THR A O 1
ATOM 1356 N N . SER A 1 171 ? 9.742 -31.781 -27.156 1 92.5 171 SER A N 1
ATOM 1357 C CA . SER A 1 171 ? 9.234 -31.484 -25.812 1 92.5 171 SER A CA 1
ATOM 1358 C C . SER A 1 171 ? 9.93 -30.266 -25.219 1 92.5 171 SER A C 1
ATOM 1360 O O . SER A 1 171 ? 9.445 -29.672 -24.25 1 92.5 171 SER A O 1
ATOM 1362 N N . CYS A 1 172 ? 11.07 -29.859 -25.75 1 94.19 172 CYS A N 1
ATOM 1363 C CA . CYS A 1 172 ? 11.859 -28.766 -25.188 1 94.19 172 CYS A CA 1
ATOM 1364 C C . CYS A 1 172 ? 11.711 -27.5 -26.031 1 94.19 172 CYS A C 1
ATOM 1366 O O . CYS A 1 172 ? 12.508 -26.562 -25.906 1 94.19 172 CYS A O 1
ATOM 1368 N N . ARG A 1 173 ? 10.742 -27.5 -26.922 1 94.19 173 ARG A N 1
ATOM 1369 C CA . ARG A 1 173 ? 10.5 -26.344 -27.781 1 94.19 173 ARG A CA 1
ATOM 1370 C C . ARG A 1 173 ? 9.484 -25.391 -27.141 1 94.19 173 ARG A C 1
ATOM 1372 O O . ARG A 1 173 ? 8.711 -25.797 -26.266 1 94.19 173 ARG A O 1
ATOM 1379 N N . VAL A 1 174 ? 9.602 -24.141 -27.484 1 93.56 174 VAL A N 1
ATOM 1380 C CA . VAL A 1 174 ? 8.641 -23.156 -27 1 93.56 174 VAL A CA 1
ATOM 1381 C C . VAL A 1 174 ? 7.793 -22.641 -28.156 1 93.56 174 VAL A C 1
ATOM 1383 O O . VAL A 1 174 ? 8.211 -22.719 -29.312 1 93.56 174 VAL A O 1
ATOM 1386 N N . ASP A 1 175 ? 6.535 -22.266 -27.859 1 92.88 175 ASP A N 1
ATOM 1387 C CA . ASP A 1 175 ? 5.688 -21.594 -28.844 1 92.88 175 ASP A CA 1
ATOM 1388 C C . ASP A 1 175 ? 6.133 -20.141 -29.031 1 92.88 175 ASP A C 1
ATOM 1390 O O . ASP A 1 175 ? 6.012 -19.312 -28.125 1 92.88 175 ASP A O 1
ATOM 1394 N N . LEU A 1 176 ? 6.617 -19.859 -30.188 1 93.12 176 LEU A N 1
ATOM 1395 C CA . LEU A 1 176 ? 7.219 -18.562 -30.484 1 93.12 176 LEU A CA 1
ATOM 1396 C C . LEU A 1 176 ? 6.164 -17.469 -30.516 1 93.12 176 LEU A C 1
ATOM 1398 O O . LEU A 1 176 ? 6.496 -16.281 -30.516 1 93.12 176 LEU A O 1
ATOM 1402 N N . LYS A 1 177 ? 4.895 -17.797 -30.453 1 92.69 177 LYS A N 1
ATOM 1403 C CA . LYS A 1 177 ? 3.805 -16.828 -30.484 1 92.69 177 LYS A CA 1
ATOM 1404 C C . LYS A 1 177 ? 3.441 -16.359 -29.078 1 92.69 177 LYS A C 1
ATOM 1406 O O . LYS A 1 177 ? 2.617 -15.461 -28.906 1 92.69 177 LYS A O 1
ATOM 1411 N N . LEU A 1 178 ? 4.078 -16.922 -28.094 1 93.56 178 LEU A N 1
ATOM 1412 C CA . LEU A 1 178 ? 3.762 -16.594 -26.703 1 93.56 178 LEU A CA 1
ATOM 1413 C C . LEU A 1 178 ? 4.797 -15.633 -26.125 1 93.56 178 LEU A C 1
ATOM 1415 O O . LEU A 1 178 ? 5.957 -15.633 -26.547 1 93.56 178 LEU A O 1
ATOM 1419 N N . CYS A 1 179 ? 4.328 -14.859 -25.172 1 92.12 179 CYS A N 1
ATOM 1420 C CA . CYS A 1 179 ? 5.211 -13.93 -24.484 1 92.12 179 CYS A CA 1
ATOM 1421 C C . CYS A 1 179 ? 6.324 -14.68 -23.766 1 92.12 179 CYS A C 1
ATOM 1423 O O . CYS A 1 179 ? 6.066 -15.656 -23.047 1 92.12 179 CYS A O 1
ATOM 1425 N N . ARG A 1 180 ? 7.535 -14.266 -23.875 1 89.69 180 ARG A N 1
ATOM 1426 C CA . ARG A 1 180 ? 8.688 -14.961 -23.328 1 89.69 180 ARG A CA 1
ATOM 1427 C C . ARG A 1 180 ? 9.242 -14.234 -22.109 1 89.69 180 ARG A C 1
ATOM 1429 O O . ARG A 1 180 ? 10.281 -14.609 -21.562 1 89.69 180 ARG A O 1
ATOM 1436 N N . ASP A 1 181 ? 8.57 -13.242 -21.656 1 85.75 181 ASP A N 1
ATOM 1437 C CA . ASP A 1 181 ? 9.07 -12.367 -20.594 1 85.75 181 ASP A CA 1
ATOM 1438 C C . ASP A 1 181 ? 9.406 -13.172 -19.344 1 85.75 181 ASP A C 1
ATOM 1440 O O . ASP A 1 181 ? 10.43 -12.938 -18.703 1 85.75 181 ASP A O 1
ATOM 1444 N N . GLN A 1 182 ? 8.641 -14.109 -18.969 1 89.44 182 GLN A N 1
ATOM 1445 C CA . GLN A 1 182 ? 8.836 -14.859 -17.734 1 89.44 182 GLN A CA 1
ATOM 1446 C C . GLN A 1 182 ? 10.094 -15.719 -17.812 1 89.44 182 GLN A C 1
ATOM 1448 O O . GLN A 1 182 ? 10.711 -16.016 -16.781 1 89.44 182 GLN A O 1
ATOM 1453 N N . LEU A 1 183 ? 10.469 -16.094 -18.984 1 91.31 183 LEU A N 1
ATOM 1454 C CA . LEU A 1 183 ? 11.648 -16.938 -19.156 1 91.31 183 LEU A CA 1
ATOM 1455 C C . LEU A 1 183 ? 12.922 -16.172 -18.812 1 91.31 183 LEU A C 1
ATOM 1457 O O . LEU A 1 183 ? 13.906 -16.766 -18.375 1 91.31 183 LEU A O 1
ATOM 1461 N N . THR A 1 184 ? 12.867 -14.945 -18.906 1 83.56 184 THR A N 1
ATOM 1462 C CA . THR A 1 184 ? 14.047 -14.125 -18.625 1 83.56 184 THR A CA 1
ATOM 1463 C C . THR A 1 184 ? 14.281 -14.016 -17.125 1 83.56 184 THR A C 1
ATOM 1465 O O . THR A 1 184 ? 15.367 -13.617 -16.688 1 83.56 184 THR A O 1
ATOM 1468 N N . ARG A 1 185 ? 13.352 -14.492 -16.344 1 88.56 185 ARG A N 1
ATOM 1469 C CA . ARG A 1 185 ? 13.445 -14.375 -14.898 1 88.56 185 ARG A CA 1
ATOM 1470 C C . ARG A 1 185 ? 13.812 -15.703 -14.258 1 88.56 185 ARG A C 1
ATOM 1472 O O . ARG A 1 185 ? 14.078 -15.773 -13.055 1 88.56 185 ARG A O 1
ATOM 1479 N N . LEU A 1 186 ? 13.977 -16.672 -15.086 1 92.25 186 LEU A N 1
ATOM 1480 C CA . LEU A 1 186 ? 14.227 -18.016 -14.602 1 92.25 186 LEU A CA 1
ATOM 1481 C C . LEU A 1 186 ? 15.633 -18.125 -14.023 1 92.25 186 LEU A C 1
ATOM 1483 O O . LEU A 1 186 ? 16.594 -17.672 -14.625 1 92.25 186 LEU A O 1
ATOM 1487 N N . PHE A 1 187 ? 15.719 -18.688 -12.836 1 96.19 187 PHE A N 1
ATOM 1488 C CA . PHE A 1 187 ? 16.953 -19.062 -12.18 1 96.19 187 PHE A CA 1
ATOM 1489 C C . PHE A 1 187 ? 17.828 -17.844 -11.906 1 96.19 187 PHE A C 1
ATOM 1491 O O . PHE A 1 187 ? 19.047 -17.875 -12.094 1 96.19 187 PHE A O 1
ATOM 1498 N N . ARG A 1 188 ? 17.203 -16.75 -11.477 1 92.81 188 ARG A N 1
ATOM 1499 C CA . ARG A 1 188 ? 17.938 -15.547 -11.109 1 92.81 188 ARG A CA 1
ATOM 1500 C C . ARG A 1 188 ? 17.109 -14.641 -10.211 1 92.81 188 ARG A C 1
ATOM 1502 O O . ARG A 1 188 ? 17.484 -13.492 -9.961 1 92.81 188 ARG A O 1
ATOM 1509 N N . THR A 1 189 ? 15.93 -15.078 -9.859 1 92.56 189 THR A N 1
ATOM 1510 C CA . THR A 1 189 ? 14.992 -14.219 -9.148 1 92.56 189 THR A CA 1
ATOM 1511 C C . THR A 1 189 ? 14.75 -14.742 -7.73 1 92.56 189 THR A C 1
ATOM 1513 O O . THR A 1 189 ? 14.469 -15.93 -7.539 1 92.56 189 THR A O 1
ATOM 1516 N N . VAL A 1 190 ? 14.875 -13.867 -6.707 1 95.25 190 VAL A N 1
ATOM 1517 C CA . VAL A 1 190 ? 14.547 -14.188 -5.32 1 95.25 190 VAL A CA 1
ATOM 1518 C C . VAL A 1 190 ? 13.633 -13.109 -4.738 1 95.25 190 VAL A C 1
ATOM 1520 O O . VAL A 1 190 ? 13.875 -11.914 -4.93 1 95.25 190 VAL A O 1
ATOM 1523 N N . ARG A 1 191 ? 12.555 -13.531 -4.168 1 95.25 191 ARG A N 1
ATOM 1524 C CA . ARG A 1 191 ? 11.656 -12.625 -3.457 1 95.25 191 ARG A CA 1
ATOM 1525 C C . ARG A 1 191 ? 12.289 -12.117 -2.168 1 95.25 191 ARG A C 1
ATOM 1527 O O . ARG A 1 191 ? 12.844 -12.898 -1.391 1 95.25 191 ARG A O 1
ATOM 1534 N N . ILE A 1 192 ? 12.305 -10.797 -1.981 1 94.94 192 ILE A N 1
ATOM 1535 C CA . ILE A 1 192 ? 12.883 -10.18 -0.793 1 94.94 192 ILE A CA 1
ATOM 1536 C C . ILE A 1 192 ? 11.773 -9.594 0.078 1 94.94 192 ILE A C 1
ATOM 1538 O O . ILE A 1 192 ? 10.945 -8.812 -0.399 1 94.94 192 ILE A O 1
ATOM 1542 N N . PRO A 1 193 ? 11.727 -10 1.379 1 94.5 193 PRO A N 1
ATOM 1543 C CA . PRO A 1 193 ? 10.672 -9.461 2.246 1 94.5 193 PRO A CA 1
ATOM 1544 C C . PRO A 1 193 ? 10.891 -7.992 2.598 1 94.5 193 PRO A C 1
ATOM 1546 O O . PRO A 1 193 ? 12.016 -7.59 2.908 1 94.5 193 PRO A O 1
ATOM 1549 N N . HIS A 1 194 ? 9.883 -7.207 2.412 1 87 194 HIS A N 1
ATOM 1550 C CA . HIS A 1 194 ? 9.828 -5.816 2.84 1 87 194 HIS A CA 1
ATOM 1551 C C . HIS A 1 194 ? 8.523 -5.508 3.555 1 87 194 HIS A C 1
ATOM 1553 O O . HIS A 1 194 ? 7.52 -6.195 3.352 1 87 194 HIS A O 1
ATOM 1559 N N . LEU A 1 195 ? 8.57 -4.543 4.469 1 77.44 195 LEU A N 1
ATOM 1560 C CA . LEU A 1 195 ? 7.324 -4.148 5.117 1 77.44 195 LEU A CA 1
ATOM 1561 C C . LEU A 1 195 ? 6.32 -3.619 4.094 1 77.44 195 LEU A C 1
ATOM 1563 O O . LEU A 1 195 ? 6.691 -2.863 3.191 1 77.44 195 LEU A O 1
ATOM 1567 N N . GLY A 1 196 ? 5.102 -4.062 4.145 1 75.62 196 GLY A N 1
ATOM 1568 C CA . GLY A 1 196 ? 4.047 -3.631 3.238 1 75.62 196 GLY A CA 1
ATOM 1569 C C . GLY A 1 196 ? 3.979 -4.457 1.968 1 75.62 196 GLY A C 1
ATOM 1570 O O . GLY A 1 196 ? 2.977 -5.129 1.711 1 75.62 196 GLY A O 1
ATOM 1571 N N . MET A 1 197 ? 5.07 -4.406 1.134 1 82.25 197 MET A N 1
ATOM 1572 C CA . MET A 1 197 ? 5.148 -5.109 -0.142 1 82.25 197 MET A CA 1
ATOM 1573 C C . MET A 1 197 ? 6.551 -5.664 -0.371 1 82.25 197 MET A C 1
ATOM 1575 O O . MET A 1 197 ? 7.535 -4.926 -0.298 1 82.25 197 MET A O 1
ATOM 1579 N N . ASP A 1 198 ? 6.602 -6.98 -0.631 1 90.38 198 ASP A N 1
ATOM 1580 C CA . ASP A 1 198 ? 7.891 -7.598 -0.936 1 90.38 198 ASP A CA 1
ATOM 1581 C C . ASP A 1 198 ? 8.445 -7.078 -2.26 1 90.38 198 ASP A C 1
ATOM 1583 O O . ASP A 1 198 ? 7.75 -6.383 -3.002 1 90.38 198 ASP A O 1
ATOM 1587 N N . GLY A 1 199 ? 9.703 -7.344 -2.5 1 85 199 GLY A N 1
ATOM 1588 C CA . GLY A 1 199 ? 10.367 -7.039 -3.758 1 85 199 GLY A CA 1
ATOM 1589 C C . GLY A 1 199 ? 11.047 -8.242 -4.379 1 85 199 GLY A C 1
ATOM 1590 O O . GLY A 1 199 ? 11.023 -9.336 -3.812 1 85 199 GLY A O 1
ATOM 1591 N N . LEU A 1 200 ? 11.555 -8.062 -5.562 1 87.38 200 LEU A N 1
ATOM 1592 C CA . LEU A 1 200 ? 12.305 -9.102 -6.258 1 87.38 200 LEU A CA 1
ATOM 1593 C C . LEU A 1 200 ? 13.758 -8.68 -6.473 1 87.38 200 LEU A C 1
ATOM 1595 O O . LEU A 1 200 ? 14.023 -7.516 -6.789 1 87.38 200 LEU A O 1
ATOM 1599 N N . ARG A 1 201 ? 14.625 -9.594 -6.16 1 85.94 201 ARG A N 1
ATOM 1600 C CA . ARG A 1 201 ? 16.047 -9.43 -6.461 1 85.94 201 ARG A CA 1
ATOM 1601 C C . ARG A 1 201 ? 16.453 -10.305 -7.641 1 85.94 201 ARG A C 1
ATOM 1603 O O . 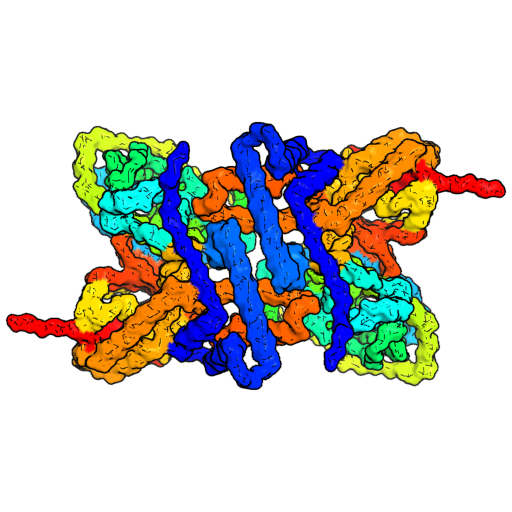ARG A 1 201 ? 16.109 -11.484 -7.695 1 85.94 201 ARG A O 1
ATOM 1610 N N . TRP A 1 202 ? 17.203 -9.711 -8.578 1 83.25 202 TRP A N 1
ATOM 1611 C CA . TRP A 1 202 ? 17.719 -10.445 -9.727 1 83.25 202 TRP A CA 1
ATOM 1612 C C . TRP A 1 202 ? 19.234 -10.523 -9.68 1 83.25 202 TRP A C 1
ATOM 1614 O O . TRP A 1 202 ? 19.906 -9.508 -9.484 1 83.25 202 TRP A O 1
ATOM 1624 N N . SER A 1 203 ? 19.719 -11.727 -9.75 1 87.31 203 SER A N 1
ATOM 1625 C CA . SER A 1 203 ? 21.156 -11.953 -9.758 1 87.31 203 SER A CA 1
ATOM 1626 C C . SER A 1 203 ? 21.562 -12.945 -10.844 1 87.31 203 SER A C 1
ATOM 1628 O O . SER A 1 203 ? 20.781 -13.844 -11.188 1 87.31 203 SER A O 1
ATOM 1630 N N . CYS A 1 204 ? 22.656 -12.719 -11.445 1 87.75 204 CYS A N 1
ATOM 1631 C CA . CYS A 1 204 ? 23.188 -13.633 -12.453 1 87.75 204 CYS A CA 1
ATOM 1632 C C . CYS A 1 204 ? 24.469 -14.297 -11.969 1 87.75 204 CYS A C 1
ATOM 1634 O O . CYS A 1 204 ? 25.562 -13.906 -12.367 1 87.75 204 CYS A O 1
ATOM 1636 N N . THR A 1 205 ? 24.281 -15.289 -11.117 1 94 205 THR A N 1
ATOM 1637 C CA . THR A 1 205 ? 25.391 -16.062 -10.578 1 94 205 THR A CA 1
ATOM 1638 C C . THR A 1 205 ? 25.25 -17.531 -10.922 1 94 205 THR A C 1
ATOM 1640 O O . THR A 1 205 ? 24.203 -17.969 -11.422 1 94 205 THR A O 1
ATOM 1643 N N . ASN A 1 206 ? 26.328 -18.281 -10.766 1 95.44 206 ASN A N 1
ATOM 1644 C CA . ASN A 1 206 ? 26.281 -19.734 -10.891 1 95.44 206 ASN A CA 1
ATOM 1645 C C . ASN A 1 206 ? 26.234 -20.422 -9.531 1 95.44 206 ASN A C 1
ATOM 1647 O O . ASN A 1 206 ? 26.656 -21.562 -9.383 1 95.44 206 ASN A O 1
ATOM 1651 N N . LYS A 1 207 ? 25.75 -19.656 -8.586 1 97.69 207 LYS A N 1
ATOM 1652 C CA . LYS A 1 207 ? 25.641 -20.172 -7.227 1 97.69 207 LYS A CA 1
ATOM 1653 C C . LYS A 1 207 ? 24.328 -20.922 -7.023 1 97.69 207 LYS A C 1
ATOM 1655 O O . LYS A 1 207 ? 23.281 -20.5 -7.523 1 97.69 207 LYS A O 1
ATOM 1660 N N . VAL A 1 208 ? 24.484 -22.031 -6.371 1 98.69 208 VAL A N 1
ATOM 1661 C CA . VAL A 1 208 ? 23.312 -22.844 -6.016 1 98.69 208 VAL A CA 1
ATOM 1662 C C . VAL A 1 208 ? 23.219 -22.969 -4.496 1 98.69 208 VAL A C 1
ATOM 1664 O O . VAL A 1 208 ? 24.188 -23.328 -3.834 1 98.69 208 VAL A O 1
ATOM 1667 N N . LEU A 1 209 ? 22.062 -22.641 -3.973 1 98.75 209 LEU A N 1
ATOM 1668 C CA . LEU A 1 209 ? 21.828 -22.844 -2.547 1 98.75 209 LEU A CA 1
ATOM 1669 C C . LEU A 1 209 ? 21.5 -24.312 -2.258 1 98.75 209 LEU A C 1
ATOM 1671 O O . LEU A 1 209 ? 20.594 -24.875 -2.852 1 98.75 209 LEU A O 1
ATOM 1675 N N . ILE A 1 210 ? 22.312 -24.969 -1.426 1 98.75 210 ILE A N 1
ATOM 1676 C CA . ILE A 1 210 ? 22 -26.312 -0.976 1 98.75 210 ILE A CA 1
ATOM 1677 C C . ILE A 1 210 ? 21.547 -26.281 0.481 1 98.75 210 ILE A C 1
ATOM 1679 O O . ILE A 1 210 ? 22.219 -25.703 1.336 1 98.75 210 ILE A O 1
ATOM 1683 N N . LEU A 1 211 ? 20.422 -26.797 0.769 1 98.06 211 LEU A N 1
ATOM 1684 C CA . LEU A 1 211 ? 19.906 -26.938 2.129 1 98.06 211 LEU A CA 1
ATOM 1685 C C . LEU A 1 211 ? 19.891 -28.391 2.566 1 98.06 211 LEU A C 1
ATOM 1687 O O . LEU A 1 211 ? 19.25 -29.234 1.919 1 98.06 211 LEU A O 1
ATOM 1691 N N . ARG A 1 212 ? 20.578 -28.688 3.57 1 97.25 212 ARG A N 1
ATOM 1692 C CA . ARG A 1 212 ? 20.688 -30.031 4.129 1 97.25 212 ARG A CA 1
ATOM 1693 C C . ARG A 1 212 ? 20.609 -30 5.652 1 97.25 212 ARG A C 1
ATOM 1695 O O . ARG A 1 212 ? 21.469 -29.391 6.305 1 97.25 212 ARG A O 1
ATOM 1702 N N . ARG A 1 213 ? 19.578 -30.594 6.176 1 96.25 213 ARG A N 1
ATOM 1703 C CA . ARG A 1 213 ? 19.359 -30.688 7.617 1 96.25 213 ARG A CA 1
ATOM 1704 C C . ARG A 1 213 ? 19.344 -29.297 8.25 1 96.25 213 ARG A C 1
ATOM 1706 O O . ARG A 1 213 ? 19.875 -29.109 9.344 1 96.25 213 ARG A O 1
ATOM 1713 N N . GLY A 1 214 ? 18.812 -28.375 7.477 1 96 214 GLY A N 1
ATOM 1714 C CA . GLY A 1 214 ? 18.656 -27.016 7.957 1 96 214 GLY A CA 1
ATOM 1715 C C . GLY A 1 214 ? 19.906 -26.172 7.812 1 96 214 GLY A C 1
ATOM 1716 O O . GLY A 1 214 ? 19.922 -24.984 8.156 1 96 214 GLY A O 1
ATOM 1717 N N . HIS A 1 215 ? 21 -26.75 7.34 1 97.12 215 HIS A N 1
ATOM 1718 C CA . HIS A 1 215 ? 22.25 -26.016 7.117 1 97.12 215 HIS A CA 1
ATOM 1719 C C . HIS A 1 215 ? 22.359 -25.531 5.676 1 97.12 215 HIS A C 1
ATOM 1721 O O . HIS A 1 215 ? 22.297 -26.344 4.742 1 97.12 215 HIS A O 1
ATOM 1727 N N . PRO A 1 216 ? 22.516 -24.234 5.52 1 98.12 216 PRO A N 1
ATOM 1728 C CA . PRO A 1 216 ? 22.672 -23.703 4.16 1 98.12 216 PRO A CA 1
ATOM 1729 C C . PRO A 1 216 ? 24.125 -23.781 3.672 1 98.12 216 PRO A C 1
ATOM 1731 O O . PRO A 1 216 ? 25.047 -23.516 4.441 1 98.12 216 PRO A O 1
ATOM 1734 N N . PHE A 1 217 ? 24.328 -24.203 2.475 1 98.44 217 PHE A N 1
ATOM 1735 C CA . PHE A 1 217 ? 25.594 -24.172 1.751 1 98.44 217 PHE A CA 1
ATOM 1736 C C . PHE A 1 217 ? 25.422 -23.5 0.398 1 98.44 217 PHE A C 1
ATOM 1738 O O . PHE A 1 217 ? 24.328 -23.469 -0.161 1 98.44 217 PHE A O 1
ATOM 1745 N N . VAL A 1 218 ? 26.438 -22.875 -0.087 1 98.5 218 VAL A N 1
ATOM 1746 C CA . VAL A 1 218 ? 26.453 -22.359 -1.449 1 98.5 218 VAL A CA 1
ATOM 1747 C C . VAL A 1 218 ? 27.422 -23.156 -2.301 1 98.5 218 VAL A C 1
ATOM 1749 O O . VAL A 1 218 ? 28.594 -23.312 -1.94 1 98.5 218 VAL A O 1
ATOM 1752 N N . LEU A 1 219 ? 26.938 -23.734 -3.293 1 98.5 219 LEU A N 1
ATOM 1753 C CA . LEU A 1 219 ? 27.734 -24.453 -4.277 1 98.5 219 LEU A CA 1
ATOM 1754 C C . LEU A 1 219 ? 28.031 -23.562 -5.48 1 98.5 219 LEU A C 1
ATOM 1756 O O . LEU A 1 219 ? 27.109 -23.078 -6.152 1 98.5 219 LEU A O 1
ATOM 1760 N N . ASP A 1 220 ? 29.25 -23.312 -5.691 1 97.31 220 ASP A N 1
ATOM 1761 C CA . ASP A 1 220 ? 29.656 -22.703 -6.957 1 97.31 220 ASP A CA 1
ATOM 1762 C C . ASP A 1 220 ? 29.656 -23.734 -8.086 1 97.31 220 ASP A C 1
ATOM 1764 O O . ASP A 1 220 ? 30.562 -24.547 -8.18 1 97.31 220 ASP A O 1
ATOM 1768 N N . TRP A 1 221 ? 28.641 -23.688 -8.883 1 97 221 TRP A N 1
ATOM 1769 C CA . TRP A 1 221 ? 28.406 -24.703 -9.898 1 97 221 TRP A CA 1
ATOM 1770 C C . TRP A 1 221 ? 29.578 -24.812 -10.859 1 97 221 TRP A C 1
ATOM 1772 O O . TRP A 1 221 ? 30.109 -23.781 -11.312 1 97 221 TRP A O 1
ATOM 1782 N N . VAL A 1 222 ? 30.016 -26 -11.109 1 94.38 222 VAL A N 1
ATOM 1783 C CA . VAL A 1 222 ? 31.109 -26.25 -12.055 1 94.38 222 VAL A CA 1
ATOM 1784 C C . VAL A 1 222 ? 30.547 -26.359 -13.477 1 94.38 222 VAL A C 1
ATOM 1786 O O . VAL A 1 222 ? 29.703 -27.219 -13.75 1 94.38 222 VAL A O 1
ATOM 1789 N N . SER A 1 223 ? 30.969 -25.484 -14.289 1 89.69 223 SER A N 1
ATOM 1790 C CA . SER A 1 223 ? 30.562 -25.516 -15.688 1 89.69 223 SER A CA 1
ATOM 1791 C C . SER A 1 223 ? 31.766 -25.609 -16.609 1 89.69 223 SER A C 1
ATOM 1793 O O . SER A 1 223 ? 32.812 -25.031 -16.328 1 89.69 223 SER A O 1
ATOM 1795 N N . PHE A 1 224 ? 31.875 -26.453 -17.562 1 81.31 224 PHE A N 1
ATOM 1796 C CA . PHE A 1 224 ? 33 -26.609 -18.484 1 81.31 224 PHE A CA 1
ATOM 1797 C C . PHE A 1 224 ? 32.719 -25.891 -19.797 1 81.31 224 PHE A C 1
ATOM 1799 O O . PHE A 1 224 ? 33.344 -26.203 -20.828 1 81.31 224 PHE A O 1
ATOM 1806 N N . GLY A 1 225 ? 32.5 -24.641 -19.766 1 64.12 225 GLY A N 1
ATOM 1807 C CA . GLY A 1 225 ? 32.375 -23.688 -20.859 1 64.12 225 GLY A CA 1
ATOM 1808 C C . GLY A 1 225 ? 31.328 -24.078 -21.875 1 64.12 225 GLY A C 1
ATOM 1809 O O . GLY A 1 225 ? 31.328 -25.203 -22.375 1 64.12 225 GLY A O 1
ATOM 1810 N N . ALA A 1 226 ? 30.281 -23.453 -21.812 1 59.44 226 ALA A N 1
ATOM 1811 C CA . ALA A 1 226 ? 29.109 -23.703 -22.641 1 59.44 226 ALA A CA 1
ATOM 1812 C C . ALA A 1 226 ? 29.25 -23.031 -24 1 59.44 226 ALA A C 1
ATOM 1814 O O . ALA A 1 226 ? 29.797 -21.922 -24.094 1 59.44 226 ALA A O 1
ATOM 1815 N N . GLU A 1 227 ? 29.422 -23.812 -25.047 1 59.19 227 GLU A N 1
ATOM 1816 C CA . GLU A 1 227 ? 29.391 -23.203 -26.375 1 59.19 227 GLU A CA 1
ATOM 1817 C C . GLU A 1 227 ? 28.047 -22.516 -26.625 1 59.19 227 GLU A C 1
ATOM 1819 O O . GLU A 1 227 ? 27.031 -22.906 -26.078 1 59.19 227 GLU A O 1
ATOM 1824 N N . ASP A 1 228 ? 28.203 -21.297 -27.172 1 62.38 228 ASP A N 1
ATOM 1825 C CA . ASP A 1 228 ? 27.047 -20.5 -27.562 1 62.38 228 ASP A CA 1
ATOM 1826 C C . ASP A 1 228 ? 26.203 -21.219 -28.609 1 62.38 228 ASP A C 1
ATOM 1828 O O . ASP A 1 228 ? 25.828 -20.609 -29.625 1 62.38 228 ASP A O 1
ATOM 1832 N N . ASP A 1 229 ? 25.953 -22.594 -28.438 1 70 229 ASP A N 1
ATOM 1833 C CA . ASP A 1 229 ? 25.156 -23.312 -29.422 1 70 229 ASP A CA 1
ATOM 1834 C C . ASP A 1 229 ? 23.828 -23.766 -28.828 1 70 229 ASP A C 1
ATOM 1836 O O . ASP A 1 229 ? 23.734 -24.047 -27.641 1 70 229 ASP A O 1
ATOM 1840 N N . VAL A 1 230 ? 22.734 -23.484 -29.641 1 71.94 230 VAL A N 1
ATOM 1841 C CA . VAL A 1 230 ? 21.391 -23.891 -29.25 1 71.94 230 VAL A CA 1
ATOM 1842 C C . VAL A 1 230 ? 21.188 -25.375 -29.531 1 71.94 230 VAL A C 1
ATOM 1844 O O . VAL A 1 230 ? 20.188 -25.953 -29.125 1 71.94 230 VAL A O 1
ATOM 1847 N N . SER A 1 231 ? 22.266 -26.031 -30.078 1 72.75 231 SER A N 1
ATOM 1848 C CA . SER A 1 231 ? 22.094 -27.422 -30.453 1 72.75 231 SER A CA 1
ATOM 1849 C C . SER A 1 231 ? 22.828 -28.344 -29.484 1 72.75 231 SER A C 1
ATOM 1851 O O . SER A 1 231 ? 23.984 -28.078 -29.109 1 72.75 231 SER A O 1
ATOM 1853 N N . GLY A 1 232 ? 22.016 -29.312 -29.016 1 79.5 232 GLY A N 1
ATOM 1854 C CA . GLY A 1 232 ? 22.641 -30.375 -28.234 1 79.5 232 GLY A CA 1
ATOM 1855 C C . GLY A 1 232 ? 22.875 -29.984 -26.781 1 79.5 232 GLY A C 1
ATOM 1856 O O . GLY A 1 232 ? 22.406 -28.938 -26.328 1 79.5 232 GLY A O 1
ATOM 1857 N N . LEU A 1 233 ? 23.5 -30.859 -26.016 1 84.88 233 LEU A N 1
ATOM 1858 C CA . LEU A 1 233 ? 23.703 -30.672 -24.594 1 84.88 233 LEU A CA 1
ATOM 1859 C C . LEU A 1 233 ? 25.109 -30.141 -24.297 1 84.88 233 LEU A C 1
ATOM 1861 O O . LEU A 1 233 ? 25.406 -29.734 -23.172 1 84.88 233 LEU A O 1
ATOM 1865 N N . GLY A 1 234 ? 25.891 -29.969 -25.344 1 77.19 234 GLY A N 1
ATOM 1866 C CA . GLY A 1 234 ? 27.25 -29.5 -25.203 1 77.19 234 GLY A CA 1
ATOM 1867 C C . GLY A 1 234 ? 28.266 -30.625 -25.156 1 77.19 234 GLY A C 1
ATOM 1868 O O . GLY A 1 234 ? 27.922 -31.766 -24.844 1 77.19 234 GLY A O 1
ATOM 1869 N N . LEU A 1 235 ? 29.531 -30.359 -25.406 1 75.81 235 LEU A N 1
ATOM 1870 C CA . LEU A 1 235 ? 30.578 -31.344 -25.578 1 75.81 235 LEU A CA 1
ATOM 1871 C C . LEU A 1 235 ? 30.984 -31.953 -24.234 1 75.81 235 LEU A C 1
ATOM 1873 O O . LEU A 1 235 ? 31.312 -33.125 -24.172 1 75.81 235 LEU A O 1
ATOM 1877 N N . ARG A 1 236 ? 30.859 -31.219 -23.156 1 85.88 236 ARG A N 1
ATOM 1878 C CA . ARG A 1 236 ? 31.344 -31.688 -21.875 1 85.88 236 ARG A CA 1
ATOM 1879 C C . ARG A 1 236 ? 30.234 -31.688 -20.828 1 85.88 236 ARG A C 1
ATOM 1881 O O . ARG A 1 236 ? 30.484 -31.453 -19.641 1 85.88 236 ARG A O 1
ATOM 1888 N N . TRP A 1 237 ? 29.016 -31.953 -21.297 1 90.69 237 TRP A N 1
ATOM 1889 C CA . TRP A 1 237 ? 27.875 -31.875 -20.391 1 90.69 237 TRP A CA 1
ATOM 1890 C C . TRP A 1 237 ? 27.859 -33.031 -19.422 1 90.69 237 TRP A C 1
ATOM 1892 O O . TRP A 1 237 ? 27.453 -32.906 -18.266 1 90.69 237 TRP A O 1
ATOM 1902 N N . LEU A 1 238 ? 28.406 -34.219 -19.844 1 91.31 238 LEU A N 1
ATOM 1903 C CA . LEU A 1 238 ? 28.469 -35.375 -18.969 1 91.31 238 LEU A CA 1
ATOM 1904 C C . LEU A 1 238 ? 29.453 -35.156 -17.828 1 91.31 238 LEU A C 1
ATOM 1906 O O . LEU A 1 238 ? 29.172 -35.5 -16.688 1 91.31 238 LEU A O 1
ATOM 1910 N N . GLU A 1 239 ? 30.531 -34.562 -18.172 1 89.62 239 GLU A N 1
ATOM 1911 C CA . GLU A 1 239 ? 31.531 -34.25 -17.156 1 89.62 239 GLU A CA 1
ATOM 1912 C C . GLU A 1 239 ? 30.984 -33.219 -16.156 1 89.62 239 GLU A C 1
ATOM 1914 O O . GLU A 1 239 ? 31.266 -33.344 -14.953 1 89.62 239 GLU A O 1
ATOM 1919 N N . GLU A 1 240 ? 30.281 -32.281 -16.688 1 92.19 240 GLU A N 1
ATOM 1920 C CA . GLU A 1 240 ? 29.672 -31.297 -15.82 1 92.19 240 GLU A CA 1
ATOM 1921 C C . GLU A 1 240 ? 28.734 -31.953 -14.805 1 92.19 240 GLU A C 1
ATOM 1923 O O . GLU A 1 240 ? 28.797 -31.641 -13.609 1 92.19 240 GLU A O 1
ATOM 1928 N N . VAL A 1 241 ? 27.922 -32.875 -15.273 1 95.31 241 VAL A N 1
ATOM 1929 C CA . VAL A 1 241 ? 26.984 -33.531 -14.398 1 95.31 241 VAL A CA 1
ATOM 1930 C C . VAL A 1 241 ? 27.734 -34.344 -13.352 1 95.31 241 VAL A C 1
ATOM 1932 O O . VAL A 1 241 ? 27.453 -34.25 -12.156 1 95.31 241 VAL A O 1
ATOM 1935 N N . VAL A 1 242 ? 28.719 -35.062 -13.766 1 93.94 242 VAL A N 1
ATOM 1936 C CA . VAL A 1 242 ? 29.438 -35.969 -12.867 1 93.94 242 VAL A CA 1
ATOM 1937 C C . VAL A 1 242 ? 30.234 -35.156 -11.844 1 93.94 242 VAL A C 1
ATOM 1939 O O . VAL A 1 242 ? 30.25 -35.5 -10.656 1 93.94 242 VAL A O 1
ATOM 1942 N N . ALA A 1 243 ? 30.875 -34.125 -12.297 1 93.38 243 ALA A N 1
ATOM 1943 C CA . ALA A 1 243 ? 31.656 -33.281 -11.398 1 93.38 243 ALA A CA 1
ATOM 1944 C C . ALA A 1 243 ? 30.781 -32.719 -10.289 1 93.38 243 ALA A C 1
ATOM 1946 O O . ALA A 1 243 ? 31.141 -32.75 -9.109 1 93.38 243 ALA A O 1
ATOM 1947 N N . ASN A 1 244 ? 29.672 -32.156 -10.664 1 96.5 244 ASN A N 1
ATOM 1948 C CA . ASN A 1 244 ? 28.781 -31.562 -9.68 1 96.5 244 ASN A CA 1
ATOM 1949 C C . ASN A 1 244 ? 28.109 -32.625 -8.805 1 96.5 244 ASN A C 1
ATOM 1951 O O . ASN A 1 244 ? 27.844 -32.375 -7.625 1 96.5 244 ASN A O 1
ATOM 1955 N N . ALA A 1 245 ? 27.859 -33.812 -9.359 1 96.75 245 ALA A N 1
ATOM 1956 C CA . ALA A 1 245 ? 27.297 -34.906 -8.578 1 96.75 245 ALA A CA 1
ATOM 1957 C C . ALA A 1 245 ? 28.25 -35.312 -7.461 1 96.75 245 ALA A C 1
ATOM 1959 O O . ALA A 1 245 ? 27.812 -35.625 -6.344 1 96.75 245 ALA A O 1
ATOM 1960 N N . ARG A 1 246 ? 29.453 -35.375 -7.758 1 95.31 246 ARG A N 1
ATOM 1961 C CA . ARG A 1 246 ? 30.453 -35.781 -6.77 1 95.31 246 ARG A CA 1
ATOM 1962 C C . ARG A 1 246 ? 30.562 -34.719 -5.66 1 95.31 246 ARG A C 1
ATOM 1964 O O . ARG A 1 246 ? 30.75 -35.062 -4.492 1 95.31 246 ARG A O 1
ATOM 1971 N N . LEU A 1 247 ? 30.484 -33.5 -6.039 1 96.69 247 LEU A N 1
ATOM 1972 C CA . LEU A 1 247 ? 30.516 -32.438 -5.035 1 96.69 247 LEU A CA 1
ATOM 1973 C C . LEU A 1 247 ? 29.312 -32.531 -4.105 1 96.69 247 LEU A C 1
ATOM 1975 O O . LEU A 1 247 ? 29.453 -32.438 -2.885 1 96.69 247 LEU A O 1
ATOM 1979 N N . ILE A 1 248 ? 28.125 -32.75 -4.668 1 98 248 ILE A N 1
ATOM 1980 C CA . ILE A 1 248 ? 26.891 -32.844 -3.883 1 98 248 ILE A CA 1
ATOM 1981 C C . ILE A 1 248 ? 26.938 -34.094 -3.016 1 98 248 ILE A C 1
ATOM 1983 O O . ILE A 1 248 ? 26.516 -34.062 -1.854 1 98 248 ILE A O 1
ATOM 1987 N N . ASP A 1 249 ? 27.5 -35.156 -3.572 1 96.62 249 ASP A N 1
ATOM 1988 C CA . ASP A 1 249 ? 27.656 -36.406 -2.826 1 96.62 249 ASP A CA 1
ATOM 1989 C C . ASP A 1 249 ? 28.578 -36.219 -1.626 1 96.62 249 ASP A C 1
ATOM 1991 O O . ASP A 1 249 ? 28.281 -36.688 -0.531 1 96.62 249 ASP A O 1
ATOM 1995 N N . ALA A 1 250 ? 29.656 -35.562 -1.876 1 96 250 ALA A N 1
ATOM 1996 C CA . ALA A 1 250 ? 30.594 -35.281 -0.798 1 96 250 ALA A CA 1
ATOM 1997 C C . ALA A 1 250 ? 29.938 -34.438 0.297 1 96 250 ALA A C 1
ATOM 1999 O O . ALA A 1 250 ? 30.172 -34.688 1.486 1 96 250 ALA A O 1
ATOM 2000 N N . LEU A 1 251 ? 29.188 -33.469 -0.096 1 97.12 251 LEU A N 1
ATOM 2001 C CA . LEU A 1 251 ? 28.453 -32.625 0.86 1 97.12 251 LEU A CA 1
ATOM 2002 C C . LEU A 1 251 ? 27.5 -33.469 1.688 1 97.12 251 LEU A C 1
ATOM 2004 O O . LEU A 1 251 ? 27.391 -33.281 2.904 1 97.12 251 LEU A O 1
ATOM 2008 N N . MET A 1 252 ? 26.766 -34.375 1.019 1 96.5 252 MET A N 1
ATOM 2009 C CA . MET A 1 252 ? 25.812 -35.25 1.71 1 96.5 252 MET A CA 1
ATOM 2010 C C . MET A 1 252 ? 26.531 -36.125 2.734 1 96.5 252 MET A C 1
ATOM 2012 O O . MET A 1 252 ? 26.031 -36.312 3.842 1 96.5 252 MET A O 1
ATOM 2016 N N . CYS A 1 253 ? 27.688 -36.562 2.404 1 94.75 253 CYS A N 1
ATOM 2017 C CA . CYS A 1 253 ? 28.469 -37.406 3.311 1 94.75 253 CYS A CA 1
ATOM 2018 C C . CYS A 1 253 ? 28.953 -36.594 4.508 1 94.75 253 CYS A C 1
ATOM 2020 O O . CYS A 1 253 ? 28.828 -37.031 5.652 1 94.75 253 CYS A O 1
ATOM 2022 N N . GLU A 1 254 ? 29.375 -35.469 4.215 1 93.88 254 GLU A N 1
ATOM 2023 C CA . GLU A 1 254 ? 29.906 -34.594 5.27 1 93.88 254 GLU A CA 1
ATOM 2024 C C . GLU A 1 254 ? 28.797 -34.188 6.25 1 93.88 254 GLU A C 1
ATOM 2026 O O . GLU A 1 254 ? 29.047 -34.031 7.445 1 93.88 254 GLU A O 1
ATOM 2031 N N . THR A 1 255 ? 27.672 -34 5.762 1 95.06 255 THR A N 1
ATOM 2032 C CA . THR A 1 255 ? 26.594 -33.469 6.582 1 95.06 255 THR A CA 1
ATOM 2033 C C . THR A 1 255 ? 25.766 -34.562 7.203 1 95.06 255 THR A C 1
ATOM 2035 O O . THR A 1 255 ? 24.828 -34.312 7.953 1 95.06 255 THR A O 1
ATOM 2038 N N . SER A 1 256 ? 26.094 -35.812 6.961 1 92.12 256 SER A N 1
ATOM 2039 C CA . SER A 1 256 ? 25.297 -36.969 7.414 1 92.12 256 SER A CA 1
ATOM 2040 C C . SER A 1 256 ? 25.266 -37.062 8.938 1 92.12 256 SER A C 1
ATOM 2042 O O . SER A 1 256 ? 24.312 -37.562 9.516 1 92.12 256 SER A O 1
ATOM 2044 N N . THR A 1 257 ? 26.234 -36.438 9.617 1 92.62 257 THR A N 1
ATOM 2045 C CA . THR A 1 257 ? 26.344 -36.562 11.062 1 92.62 257 THR A CA 1
ATOM 2046 C C . THR A 1 257 ? 25.938 -35.25 11.75 1 92.62 257 THR A C 1
ATOM 2048 O O . THR A 1 257 ? 25.922 -35.188 12.984 1 92.62 257 THR A O 1
ATOM 2051 N N . LEU A 1 258 ? 25.609 -34.312 10.984 1 93.38 258 LEU A N 1
ATOM 2052 C CA . LEU A 1 258 ? 25.234 -33.031 11.578 1 93.38 258 LEU A CA 1
ATOM 2053 C C . LEU A 1 258 ? 23.844 -33.125 12.195 1 93.38 258 LEU A C 1
ATOM 2055 O O . LEU A 1 258 ? 22.953 -33.781 11.664 1 93.38 258 LEU A O 1
ATOM 2059 N N . SER A 1 259 ? 23.719 -32.406 13.32 1 93.94 259 SER A N 1
ATOM 2060 C CA . SER A 1 259 ? 22.391 -32.281 13.914 1 93.94 259 SER A CA 1
ATOM 2061 C C . SER A 1 259 ? 21.516 -31.312 13.094 1 93.94 259 SER A C 1
ATOM 2063 O O . SER A 1 259 ? 22.047 -30.484 12.352 1 93.94 259 SER A O 1
ATOM 2065 N N . LEU A 1 260 ? 20.25 -31.484 13.234 1 93.75 260 LEU A N 1
ATOM 2066 C CA . LEU A 1 260 ? 19.328 -30.578 12.555 1 93.75 260 LEU A CA 1
ATOM 2067 C C . LEU A 1 260 ? 19.516 -29.156 13.062 1 93.75 260 LEU A C 1
ATOM 2069 O O . LEU A 1 260 ? 19.594 -28.922 14.266 1 93.75 260 LEU A O 1
ATOM 2073 N N . GLN A 1 261 ? 19.656 -28.219 12.203 1 94 261 GLN A N 1
ATOM 2074 C CA . GLN A 1 261 ? 19.75 -26.797 12.555 1 94 261 GLN A CA 1
ATOM 2075 C C . GLN A 1 261 ? 18.375 -26.141 12.555 1 94 261 GLN A C 1
ATOM 2077 O O . GLN A 1 261 ? 18.031 -25.422 11.617 1 94 261 GLN A O 1
ATOM 2082 N N . ARG A 1 262 ? 17.75 -26.172 13.617 1 93.25 262 ARG A N 1
ATOM 2083 C CA . ARG A 1 262 ? 16.359 -25.734 13.703 1 93.25 262 ARG A CA 1
ATOM 2084 C C . ARG A 1 262 ? 16.266 -24.234 13.938 1 93.25 262 ARG A C 1
ATOM 2086 O O . ARG A 1 262 ? 15.203 -23.641 13.75 1 93.25 262 ARG A O 1
ATOM 2093 N N . GLU A 1 263 ? 17.391 -23.609 14.25 1 94.19 263 GLU A N 1
ATOM 2094 C CA . GLU A 1 263 ? 17.375 -22.188 14.578 1 94.19 263 GLU A CA 1
ATOM 2095 C C . GLU A 1 263 ? 17.859 -21.359 13.398 1 94.19 263 GLU A C 1
ATOM 2097 O O . GLU A 1 263 ? 18.234 -20.203 13.57 1 94.19 263 GLU A O 1
ATOM 2102 N N . ASN A 1 264 ? 17.844 -21.938 12.211 1 94.94 264 ASN A N 1
ATOM 2103 C CA . ASN A 1 264 ? 18.172 -21.188 11.008 1 94.94 264 ASN A CA 1
ATOM 2104 C C . ASN A 1 264 ? 17.141 -20.109 10.703 1 94.94 264 ASN A C 1
ATOM 2106 O O . ASN A 1 264 ? 15.945 -20.406 10.602 1 94.94 264 ASN A O 1
ATOM 2110 N N . PRO A 1 265 ? 17.531 -18.844 10.523 1 96.62 265 PRO A N 1
ATOM 2111 C CA . PRO A 1 265 ? 16.562 -17.766 10.32 1 96.62 265 PRO A CA 1
ATOM 2112 C C . PRO A 1 265 ? 15.812 -17.891 9 1 96.62 265 PRO A C 1
ATOM 2114 O O . PRO A 1 265 ? 14.797 -17.219 8.797 1 96.62 265 PRO A O 1
ATOM 2117 N N . LEU A 1 266 ? 16.188 -18.781 8.117 1 96.31 266 LEU A N 1
ATOM 2118 C CA . LEU A 1 266 ? 15.508 -18.953 6.836 1 96.31 266 LEU A CA 1
ATOM 2119 C C . LEU A 1 266 ? 14.102 -19.516 7.047 1 96.31 266 LEU A C 1
ATOM 2121 O O . LEU A 1 266 ? 13.273 -19.469 6.133 1 96.31 266 LEU A O 1
ATOM 2125 N N . VAL A 1 267 ? 13.859 -19.984 8.281 1 97.38 267 VAL A N 1
ATOM 2126 C CA . VAL A 1 267 ? 12.539 -20.516 8.594 1 97.38 267 VAL A CA 1
ATOM 2127 C C . VAL A 1 267 ? 11.477 -19.438 8.414 1 97.38 267 VAL A C 1
ATOM 2129 O O . VAL A 1 267 ? 10.336 -19.734 8.07 1 97.38 267 VAL A O 1
ATOM 2132 N N . PHE A 1 268 ? 11.875 -18.141 8.57 1 97.88 268 PHE A N 1
ATOM 2133 C CA . PHE A 1 268 ? 10.938 -17.031 8.484 1 97.88 268 PHE A CA 1
ATOM 2134 C C . PHE A 1 268 ? 10.367 -16.906 7.078 1 97.88 268 PHE A C 1
ATOM 2136 O O . PHE A 1 268 ? 9.289 -16.344 6.887 1 97.88 268 PHE A O 1
ATOM 2143 N N . SER A 1 269 ? 11.07 -17.438 6.039 1 97.62 269 SER A N 1
ATOM 2144 C CA . SER A 1 269 ? 10.586 -17.375 4.664 1 97.62 269 SER A CA 1
ATOM 2145 C C . SER A 1 269 ? 9.336 -18.219 4.48 1 97.62 269 SER A C 1
ATOM 2147 O O . SER A 1 269 ? 8.602 -18.047 3.506 1 97.62 269 SER A O 1
ATOM 2149 N N . SER A 1 270 ? 9.055 -19.141 5.391 1 96.94 270 SER A N 1
ATOM 2150 C CA . SER A 1 270 ? 7.879 -20 5.352 1 96.94 270 SER A CA 1
ATOM 2151 C C . SER A 1 270 ? 6.777 -19.469 6.262 1 96.94 270 SER A C 1
ATOM 2153 O O . SER A 1 270 ? 5.793 -20.172 6.52 1 96.94 270 SER A O 1
ATOM 2155 N N . GLY A 1 271 ? 6.984 -18.234 6.816 1 96.5 271 GLY A N 1
ATOM 2156 C CA . GLY A 1 271 ? 6.031 -17.688 7.766 1 96.5 271 GLY A CA 1
ATOM 2157 C C . GLY A 1 271 ? 5.43 -16.375 7.316 1 96.5 271 GLY A C 1
ATOM 2158 O O . GLY A 1 271 ? 5.32 -16.109 6.117 1 96.5 271 GLY A O 1
ATOM 2159 N N . CYS A 1 272 ? 5.012 -15.641 8.344 1 93.31 272 CYS A N 1
ATOM 2160 C CA . CYS A 1 272 ? 4.414 -14.336 8.086 1 93.31 272 CYS A CA 1
ATOM 2161 C C . CYS A 1 272 ? 5.422 -13.398 7.43 1 93.31 272 CYS A C 1
ATOM 2163 O O . CYS A 1 272 ? 6.504 -13.164 7.965 1 93.31 272 CYS A O 1
ATOM 2165 N N . ARG A 1 273 ? 5.023 -12.766 6.32 1 95.44 273 ARG A N 1
ATOM 2166 C CA . ARG A 1 273 ? 5.949 -11.953 5.535 1 95.44 273 ARG A CA 1
ATOM 2167 C C . ARG A 1 273 ? 6.371 -10.711 6.305 1 95.44 273 ARG A C 1
ATOM 2169 O O . ARG A 1 273 ? 7.496 -10.227 6.148 1 95.44 273 ARG A O 1
ATOM 2176 N N . GLY A 1 274 ? 5.426 -10.148 7.117 1 88.81 274 GLY A N 1
ATOM 2177 C CA . GLY A 1 274 ? 5.77 -8.984 7.926 1 88.81 274 GLY A CA 1
ATOM 2178 C C . GLY A 1 274 ? 6.875 -9.266 8.93 1 88.81 274 GLY A C 1
ATOM 2179 O O . GLY A 1 274 ? 7.793 -8.461 9.078 1 88.81 274 GLY A O 1
ATOM 2180 N N . THR A 1 275 ? 6.801 -10.383 9.594 1 91.88 275 THR A N 1
ATOM 2181 C CA . THR A 1 275 ? 7.832 -10.789 10.539 1 91.88 275 THR A CA 1
ATOM 2182 C C . THR A 1 275 ? 9.164 -11 9.828 1 91.88 275 THR A C 1
ATOM 2184 O O . THR A 1 275 ? 10.203 -10.531 10.297 1 91.88 275 THR A O 1
ATOM 2187 N N . TRP A 1 276 ? 9.125 -11.656 8.711 1 97.38 276 TRP A N 1
ATOM 2188 C CA . TRP A 1 276 ? 10.328 -11.898 7.934 1 97.38 276 TRP A CA 1
ATOM 2189 C C . TRP A 1 276 ? 10.961 -10.586 7.477 1 97.38 276 TRP A C 1
ATOM 2191 O O . TRP A 1 276 ? 12.18 -10.43 7.52 1 97.38 276 TRP A O 1
ATOM 2201 N N . ALA A 1 277 ? 10.125 -9.664 7.062 1 92.5 277 ALA A N 1
ATOM 2202 C CA . ALA A 1 277 ? 10.625 -8.367 6.617 1 92.5 277 ALA A CA 1
ATOM 2203 C C . ALA A 1 277 ? 11.398 -7.664 7.727 1 92.5 277 ALA A C 1
ATOM 2205 O O . ALA A 1 277 ? 12.508 -7.164 7.496 1 92.5 277 ALA A O 1
ATOM 2206 N N . ARG A 1 278 ? 10.891 -7.613 8.961 1 88.06 278 ARG A N 1
ATOM 2207 C CA . ARG A 1 278 ? 11.531 -6.957 10.094 1 88.06 278 ARG A CA 1
ATOM 2208 C C . ARG A 1 278 ? 12.844 -7.637 10.453 1 88.06 278 ARG A C 1
ATOM 2210 O O . ARG A 1 278 ? 13.859 -6.969 10.664 1 88.06 278 ARG A O 1
ATOM 2217 N N . ILE A 1 279 ? 12.789 -8.891 10.531 1 95.19 279 ILE A N 1
ATOM 2218 C CA . ILE A 1 279 ? 13.969 -9.641 10.938 1 95.19 279 ILE A CA 1
ATOM 2219 C C . ILE A 1 279 ? 15.016 -9.594 9.828 1 95.19 279 ILE A C 1
ATOM 2221 O O . ILE A 1 279 ? 16.219 -9.461 10.102 1 95.19 279 ILE A O 1
ATOM 2225 N N . PHE A 1 280 ? 14.578 -9.734 8.555 1 97.19 280 PHE A N 1
ATOM 2226 C CA . PHE A 1 280 ? 15.477 -9.641 7.41 1 97.19 280 PHE A CA 1
ATOM 2227 C C . PHE A 1 280 ? 16.266 -8.336 7.445 1 97.19 280 PHE A C 1
ATOM 2229 O O . PHE A 1 280 ? 17.484 -8.336 7.254 1 97.19 280 PHE A O 1
ATOM 2236 N N . GLU A 1 281 ? 15.562 -7.27 7.715 1 90.12 281 GLU A N 1
ATOM 2237 C CA . GLU A 1 281 ? 16.203 -5.965 7.785 1 90.12 281 GLU A CA 1
ATOM 2238 C C . GLU A 1 281 ? 17.25 -5.926 8.898 1 90.12 281 GLU A C 1
ATOM 2240 O O . GLU A 1 281 ? 18.344 -5.391 8.711 1 90.12 281 GLU A O 1
ATOM 2245 N N . ARG A 1 282 ? 16.953 -6.461 10.031 1 91.5 282 ARG A N 1
ATOM 2246 C CA . ARG A 1 282 ? 17.875 -6.516 11.164 1 91.5 282 ARG A CA 1
ATOM 2247 C C . ARG A 1 282 ? 19.109 -7.332 10.812 1 91.5 282 ARG A C 1
ATOM 2249 O O . ARG A 1 282 ? 20.234 -6.93 11.125 1 91.5 282 ARG A O 1
ATOM 2256 N N . LEU A 1 283 ? 18.875 -8.445 10.195 1 95.88 283 LEU A N 1
ATOM 2257 C CA . LEU A 1 283 ? 19.984 -9.305 9.812 1 95.88 283 LEU A CA 1
ATOM 2258 C C . LEU A 1 283 ? 20.844 -8.648 8.734 1 95.88 283 LEU A C 1
ATOM 2260 O O . LEU A 1 283 ? 22.062 -8.766 8.75 1 95.88 283 LEU A O 1
ATOM 2264 N N . TRP A 1 284 ? 20.172 -7.977 7.836 1 93.31 284 TRP A N 1
ATOM 2265 C CA . TRP A 1 284 ? 20.875 -7.301 6.742 1 93.31 284 TRP A CA 1
ATOM 2266 C C . TRP A 1 284 ? 21.766 -6.184 7.273 1 93.31 284 TRP A C 1
ATOM 2268 O O . TRP A 1 284 ? 22.719 -5.77 6.605 1 93.31 284 TRP A O 1
ATOM 2278 N N . ASN A 1 285 ? 21.484 -5.664 8.453 1 87.44 285 ASN A N 1
ATOM 2279 C CA . ASN A 1 285 ? 22.25 -4.574 9.047 1 87.44 285 ASN A CA 1
ATOM 2280 C C . ASN A 1 285 ? 23.375 -5.098 9.938 1 87.44 285 ASN A C 1
ATOM 2282 O O . ASN A 1 285 ? 24.125 -4.316 10.523 1 87.44 285 ASN A O 1
ATOM 2286 N N . GLU A 1 286 ? 23.484 -6.387 10.086 1 89.06 286 GLU A N 1
ATOM 2287 C CA . GLU A 1 286 ? 24.547 -7.055 10.82 1 89.06 286 GLU A CA 1
ATOM 2288 C C . GLU A 1 286 ? 25.562 -7.695 9.867 1 89.06 286 GLU A C 1
ATOM 2290 O O . GLU A 1 286 ? 25.172 -8.461 8.977 1 89.06 286 GLU A O 1
ATOM 2295 N N . GLY A 1 287 ? 26.797 -7.43 9.898 1 90.06 287 GLY A N 1
ATOM 2296 C CA . GLY A 1 287 ? 27.859 -7.758 8.953 1 90.06 287 GLY A CA 1
ATOM 2297 C C . GLY A 1 287 ? 27.844 -9.211 8.523 1 90.06 287 GLY A C 1
ATOM 2298 O O . GLY A 1 287 ? 27.672 -9.508 7.336 1 90.06 287 GLY A O 1
ATOM 2299 N N . THR A 1 288 ? 27.953 -10.18 9.445 1 95.5 288 THR A N 1
ATOM 2300 C CA . THR A 1 288 ? 28.016 -11.602 9.125 1 95.5 288 THR A CA 1
ATOM 2301 C C . THR A 1 288 ? 26.688 -12.078 8.523 1 95.5 288 THR A C 1
ATOM 2303 O O . THR A 1 288 ? 26.688 -12.797 7.523 1 95.5 288 THR A O 1
ATOM 2306 N N . SER A 1 289 ? 25.656 -11.664 9.117 1 96.75 289 SER A N 1
ATOM 2307 C CA . SER A 1 289 ? 24.328 -12.047 8.641 1 96.75 289 SER A CA 1
ATOM 2308 C C . SER A 1 289 ? 24.031 -11.406 7.285 1 96.75 289 SER A C 1
ATOM 2310 O O . SER A 1 289 ? 23.344 -12.008 6.449 1 96.75 289 SER A O 1
ATOM 2312 N N . LYS A 1 290 ? 24.547 -10.234 7.078 1 95.94 290 LYS A N 1
ATOM 2313 C CA . LYS A 1 290 ? 24.391 -9.594 5.777 1 95.94 290 LYS A CA 1
ATOM 2314 C C . LYS A 1 290 ? 25.062 -10.414 4.68 1 95.94 290 LYS A C 1
ATOM 2316 O O . LYS A 1 290 ? 24.469 -10.625 3.613 1 95.94 290 LYS A O 1
ATOM 2321 N N . ALA A 1 291 ? 26.25 -10.828 4.957 1 96.69 291 ALA A N 1
ATOM 2322 C CA . ALA A 1 291 ? 26.969 -11.641 3.988 1 96.69 291 ALA A CA 1
ATOM 2323 C C . ALA A 1 291 ? 26.234 -12.945 3.705 1 96.69 291 ALA A C 1
ATOM 2325 O O . ALA A 1 291 ? 26.203 -13.406 2.561 1 96.69 291 ALA A O 1
ATOM 2326 N N . ALA A 1 292 ? 25.719 -13.516 4.738 1 97.56 292 ALA A N 1
ATOM 2327 C CA . ALA A 1 292 ? 24.953 -14.75 4.598 1 97.56 292 ALA A CA 1
ATOM 2328 C C . ALA A 1 292 ? 23.734 -14.547 3.695 1 97.56 292 ALA A C 1
ATOM 2330 O O . ALA A 1 292 ? 23.547 -15.289 2.73 1 97.56 292 ALA A O 1
ATOM 2331 N N . LEU A 1 293 ? 22.953 -13.523 3.996 1 97.31 293 LEU A N 1
ATOM 2332 C CA . LEU A 1 293 ? 21.734 -13.242 3.227 1 97.31 293 LEU A CA 1
ATOM 2333 C C . LEU A 1 293 ? 22.094 -12.859 1.791 1 97.31 293 LEU A C 1
ATOM 2335 O O . LEU A 1 293 ? 21.375 -13.227 0.856 1 97.31 293 LEU A O 1
ATOM 2339 N N . ASP A 1 294 ? 23.156 -12.18 1.64 1 95.69 294 ASP A N 1
ATOM 2340 C CA . ASP A 1 294 ? 23.609 -11.812 0.298 1 95.69 294 ASP A CA 1
ATOM 2341 C C . ASP A 1 294 ? 23.953 -13.055 -0.521 1 95.69 294 ASP A C 1
ATOM 2343 O O . ASP A 1 294 ? 23.578 -13.156 -1.692 1 95.69 294 ASP A O 1
ATOM 2347 N N . ASN A 1 295 ? 24.625 -13.961 0.073 1 97 295 ASN A N 1
ATOM 2348 C CA . ASN A 1 295 ? 24.984 -15.211 -0.593 1 97 295 ASN A CA 1
ATOM 2349 C C . ASN A 1 295 ? 23.75 -16.031 -0.964 1 97 295 ASN A C 1
ATOM 2351 O O . ASN A 1 295 ? 23.656 -16.531 -2.086 1 97 295 ASN A O 1
ATOM 2355 N N . ILE A 1 296 ? 22.875 -16.109 -0.089 1 97.94 296 ILE A N 1
ATOM 2356 C CA . ILE A 1 296 ? 21.688 -16.922 -0.284 1 97.94 296 ILE A CA 1
ATOM 2357 C C . ILE A 1 296 ? 20.797 -16.312 -1.363 1 97.94 296 ILE A C 1
ATOM 2359 O O . ILE A 1 296 ? 20.375 -17 -2.293 1 97.94 296 ILE A O 1
ATOM 2363 N N . THR A 1 297 ? 20.547 -14.977 -1.293 1 96.81 297 THR A N 1
ATOM 2364 C CA . THR A 1 297 ? 19.578 -14.312 -2.16 1 96.81 297 THR A CA 1
ATOM 2365 C C . THR A 1 297 ? 20.188 -14.039 -3.535 1 96.81 297 THR A C 1
ATOM 2367 O O . THR A 1 297 ? 19.5 -13.578 -4.445 1 96.81 297 THR A O 1
ATOM 2370 N N . SER A 1 298 ? 21.484 -14.367 -3.756 1 95.62 298 SER A N 1
ATOM 2371 C CA . SER A 1 298 ? 22.094 -14.211 -5.07 1 95.62 298 SER A CA 1
ATOM 2372 C C . SER A 1 298 ? 22.172 -15.547 -5.801 1 95.62 298 SER A C 1
ATOM 2374 O O . SER A 1 298 ? 22.656 -15.617 -6.938 1 95.62 298 SER A O 1
ATOM 2376 N N . CYS A 1 299 ? 21.688 -16.578 -5.176 1 97.94 299 CYS A N 1
ATOM 2377 C CA . CYS A 1 299 ? 21.734 -17.906 -5.781 1 97.94 299 CYS A CA 1
ATOM 2378 C C . CYS A 1 299 ? 20.75 -18.016 -6.926 1 97.94 299 CYS A C 1
ATOM 2380 O O . CYS A 1 299 ? 19.719 -17.344 -6.93 1 97.94 299 CYS A O 1
ATOM 2382 N N . SER A 1 300 ? 21.047 -18.953 -7.863 1 97.69 300 SER A N 1
ATOM 2383 C CA . SER A 1 300 ? 20.234 -19.156 -9.055 1 97.69 300 SER A CA 1
ATOM 2384 C C . SER A 1 300 ? 19 -19.984 -8.727 1 97.69 300 SER A C 1
ATOM 2386 O O . SER A 1 300 ? 17.906 -19.703 -9.234 1 97.69 300 SER A O 1
ATOM 2388 N N . PHE A 1 301 ? 19.125 -21 -8.031 1 98.44 301 PHE A N 1
ATOM 2389 C CA . PHE A 1 301 ? 18.078 -21.875 -7.531 1 98.44 301 PHE A CA 1
ATOM 2390 C C . PHE A 1 301 ? 18.562 -22.672 -6.316 1 98.44 301 PHE A C 1
ATOM 2392 O O . PHE A 1 301 ? 19.703 -22.5 -5.879 1 98.44 301 PHE A O 1
ATOM 2399 N N . SER A 1 302 ? 17.656 -23.391 -5.699 1 98.56 302 SER A N 1
ATOM 2400 C CA . SER A 1 302 ? 18.062 -24.141 -4.516 1 98.56 302 SER A CA 1
ATOM 2401 C C . SER A 1 302 ? 17.828 -25.641 -4.715 1 98.56 302 SER A C 1
ATOM 2403 O O . SER A 1 302 ? 16.984 -26.031 -5.512 1 98.56 302 SER A O 1
ATOM 2405 N N . ILE A 1 303 ? 18.688 -26.406 -4.109 1 98.56 303 ILE A N 1
ATOM 2406 C CA . ILE A 1 303 ? 18.547 -27.844 -3.992 1 98.56 303 ILE A CA 1
ATOM 2407 C C . ILE A 1 303 ? 18.406 -28.234 -2.521 1 98.56 303 ILE A C 1
ATOM 2409 O O . ILE A 1 303 ? 19.312 -27.984 -1.721 1 98.56 303 ILE A O 1
ATOM 2413 N N . CYS A 1 304 ? 17.297 -28.781 -2.193 1 98.25 304 CYS A N 1
ATOM 2414 C CA . CYS A 1 304 ? 17.031 -29.234 -0.836 1 98.25 304 CYS A CA 1
ATOM 2415 C C . CYS A 1 304 ? 17.141 -30.75 -0.748 1 98.25 304 CYS A C 1
ATOM 2417 O O . CYS A 1 304 ? 16.375 -31.469 -1.406 1 98.25 304 CYS A O 1
ATOM 2419 N N . LEU A 1 305 ? 18 -31.203 0.082 1 97.62 305 LEU A N 1
ATOM 2420 C CA . LEU A 1 305 ? 18.203 -32.625 0.255 1 97.62 305 LEU A CA 1
ATOM 2421 C C . LEU A 1 305 ? 17.5 -33.156 1.502 1 97.62 305 LEU A C 1
ATOM 2423 O O . LEU A 1 305 ? 17.906 -32.844 2.625 1 97.62 305 LEU A O 1
ATOM 2427 N N . ASP A 1 306 ? 16.453 -33.938 1.296 1 96 306 ASP A N 1
ATOM 2428 C CA . ASP A 1 306 ? 15.617 -34.406 2.391 1 96 306 ASP A CA 1
ATOM 2429 C C . ASP A 1 306 ? 16.062 -35.812 2.857 1 96 306 ASP A C 1
ATOM 2431 O O . ASP A 1 306 ? 16.656 -36.562 2.092 1 96 306 ASP A O 1
ATOM 2435 N N . ASP A 1 307 ? 15.664 -36.094 4.129 1 93.69 307 ASP A N 1
ATOM 2436 C CA . ASP A 1 307 ? 15.969 -37.406 4.711 1 93.69 307 ASP A CA 1
ATOM 2437 C C . ASP A 1 307 ? 14.734 -38.312 4.723 1 93.69 307 ASP A C 1
ATOM 2439 O O . ASP A 1 307 ? 14.82 -39.469 5.098 1 93.69 307 ASP A O 1
ATOM 2443 N N . GLU A 1 308 ? 13.625 -37.75 4.297 1 92.88 308 GLU A N 1
ATOM 2444 C CA . GLU A 1 308 ? 12.359 -38.5 4.273 1 92.88 308 GLU A CA 1
ATOM 2445 C C . GLU A 1 308 ? 11.727 -38.469 2.885 1 92.88 308 GLU A C 1
ATOM 2447 O O . GLU A 1 308 ? 12.117 -37.656 2.037 1 92.88 308 GLU A O 1
ATOM 2452 N N . MET A 1 309 ? 10.758 -39.406 2.648 1 89.75 309 MET A N 1
ATOM 2453 C CA . MET A 1 309 ? 10.164 -39.562 1.322 1 89.75 309 MET A CA 1
ATOM 2454 C C . MET A 1 309 ? 8.734 -39.031 1.299 1 89.75 309 MET A C 1
ATOM 2456 O O . MET A 1 309 ? 8.047 -39.125 0.278 1 89.75 309 MET A O 1
ATOM 2460 N N . ASP A 1 310 ? 8.273 -38.375 2.258 1 87.06 310 ASP A N 1
ATOM 2461 C CA . ASP A 1 310 ? 6.914 -37.875 2.275 1 87.06 310 ASP A CA 1
ATOM 2462 C C . ASP A 1 310 ? 6.711 -36.844 1.167 1 87.06 310 ASP A C 1
ATOM 2464 O O . ASP A 1 310 ? 7.371 -35.781 1.152 1 87.06 310 ASP A O 1
ATOM 2468 N N . PRO A 1 311 ? 5.738 -37.094 0.287 1 82.62 311 PRO A N 1
ATOM 2469 C CA . PRO A 1 311 ? 5.52 -36.188 -0.843 1 82.62 311 PRO A CA 1
ATOM 2470 C C . PRO A 1 311 ? 5.047 -34.812 -0.405 1 82.62 311 PRO A C 1
ATOM 2472 O O . PRO A 1 311 ? 5.223 -33.844 -1.138 1 82.62 311 PRO A O 1
ATOM 2475 N N . ALA A 1 312 ? 4.445 -34.719 0.702 1 84.94 312 ALA A N 1
ATOM 2476 C CA . ALA A 1 312 ? 3.936 -33.438 1.188 1 84.94 312 ALA A CA 1
ATOM 2477 C C . ALA A 1 312 ? 5.078 -32.469 1.513 1 84.94 312 ALA A C 1
ATOM 2479 O O . ALA A 1 312 ? 4.891 -31.25 1.541 1 84.94 312 ALA A O 1
ATOM 2480 N N . LEU A 1 313 ? 6.27 -33.031 1.685 1 86.44 313 LEU A N 1
ATOM 2481 C CA . LEU A 1 313 ? 7.434 -32.219 2.004 1 86.44 313 LEU A CA 1
ATOM 2482 C C . LEU A 1 313 ? 7.758 -31.266 0.856 1 86.44 313 LEU A C 1
ATOM 2484 O O . LEU A 1 313 ? 8.266 -30.156 1.081 1 86.44 313 LEU A O 1
ATOM 2488 N N . SER A 1 314 ? 7.391 -31.703 -0.312 1 90.88 314 SER A N 1
ATOM 2489 C CA . SER A 1 314 ? 7.734 -30.906 -1.481 1 90.88 314 SER A CA 1
ATOM 2490 C C . SER A 1 314 ? 6.895 -29.641 -1.546 1 90.88 314 SER A C 1
ATOM 2492 O O . SER A 1 314 ? 7.312 -28.641 -2.139 1 90.88 314 SER A O 1
ATOM 2494 N N . LEU A 1 315 ? 5.797 -29.672 -0.985 1 90.62 315 LEU A N 1
ATOM 2495 C CA . LEU A 1 315 ? 4.898 -28.516 -1.049 1 90.62 315 LEU A CA 1
ATOM 2496 C C . LEU A 1 315 ? 5.227 -27.516 0.049 1 90.62 315 LEU A C 1
ATOM 2498 O O . LEU A 1 315 ? 5.387 -26.328 -0.224 1 90.62 315 LEU A O 1
ATOM 2502 N N . HIS A 1 316 ? 5.398 -28 1.354 1 92.56 316 HIS A N 1
ATOM 2503 C CA . HIS A 1 316 ? 5.492 -27.031 2.441 1 92.56 316 HIS A CA 1
ATOM 2504 C C . HIS A 1 316 ? 6.621 -27.391 3.402 1 92.56 316 HIS A C 1
ATOM 2506 O O . HIS A 1 316 ? 6.832 -26.703 4.406 1 92.56 316 HIS A O 1
ATOM 2512 N N . GLY A 1 317 ? 7.359 -28.422 3.211 1 92.19 317 GLY A N 1
ATOM 2513 C CA . GLY A 1 317 ? 8.516 -28.75 4.023 1 92.19 317 GLY A CA 1
ATOM 2514 C C . GLY A 1 317 ? 8.164 -29.547 5.266 1 92.19 317 GLY A C 1
ATOM 2515 O O . GLY A 1 317 ? 9.055 -30.031 5.973 1 92.19 317 GLY A O 1
ATOM 2516 N N . GLY A 1 318 ? 6.887 -29.703 5.57 1 94 318 GLY A N 1
ATOM 2517 C CA . GLY A 1 318 ? 6.449 -30.484 6.719 1 94 318 GLY A CA 1
ATOM 2518 C C . GLY A 1 318 ? 7.027 -29.984 8.031 1 94 318 GLY A C 1
ATOM 2519 O O . GLY A 1 318 ? 6.953 -28.797 8.336 1 94 318 GLY A O 1
ATOM 2520 N N . ARG A 1 319 ? 7.66 -30.891 8.742 1 92.88 319 ARG A N 1
ATOM 2521 C CA . ARG A 1 319 ? 8.227 -30.531 10.039 1 92.88 319 ARG A CA 1
ATOM 2522 C C . ARG A 1 319 ? 9.602 -29.906 9.883 1 92.88 319 ARG A C 1
ATOM 2524 O O . ARG A 1 319 ? 10.234 -29.531 10.875 1 92.88 319 ARG A O 1
ATOM 2531 N N . TYR A 1 320 ? 10.039 -29.734 8.625 1 94.62 320 TYR A N 1
ATOM 2532 C CA . TYR A 1 320 ? 11.391 -29.25 8.383 1 94.62 320 TYR A CA 1
ATOM 2533 C C . TYR A 1 320 ? 11.375 -27.969 7.582 1 94.62 320 TYR A C 1
ATOM 2535 O O . TYR A 1 320 ? 12.016 -27.875 6.531 1 94.62 320 TYR A O 1
ATOM 2543 N N . PRO A 1 321 ? 10.711 -26.906 8.086 1 95.5 321 PRO A N 1
ATOM 2544 C CA . PRO A 1 321 ? 10.695 -25.656 7.324 1 95.5 321 PRO A CA 1
ATOM 2545 C C . PRO A 1 321 ? 12.086 -25.047 7.152 1 95.5 321 PRO A C 1
ATOM 2547 O O . PRO A 1 321 ? 12.305 -24.234 6.246 1 95.5 321 PRO A O 1
ATOM 2550 N N . GLU A 1 322 ? 13.086 -25.453 8.031 1 94.75 322 GLU A N 1
ATOM 2551 C CA . GLU A 1 322 ? 14.445 -24.922 7.945 1 94.75 322 GLU A CA 1
ATOM 2552 C C . GLU A 1 322 ? 15.156 -25.438 6.695 1 94.75 322 GLU A C 1
ATOM 2554 O O . GLU A 1 322 ? 16.188 -24.891 6.289 1 94.75 322 GLU A O 1
ATOM 2559 N N . ASN A 1 323 ? 14.656 -26.484 6.125 1 96.38 323 ASN A N 1
ATOM 2560 C CA . ASN A 1 323 ? 15.281 -27.062 4.941 1 96.38 323 ASN A CA 1
ATOM 2561 C C . ASN A 1 323 ? 14.633 -26.562 3.658 1 96.38 323 ASN A C 1
ATOM 2563 O O . ASN A 1 323 ? 14.695 -27.219 2.621 1 96.38 323 ASN A O 1
ATOM 2567 N N . ARG A 1 324 ? 13.883 -25.438 3.758 1 97.38 324 ARG A N 1
ATOM 2568 C CA . ARG A 1 324 ? 13.227 -24.812 2.611 1 97.38 324 ARG A CA 1
ATOM 2569 C C . ARG A 1 324 ? 13.547 -23.328 2.539 1 97.38 324 ARG A C 1
ATOM 2571 O O . ARG A 1 324 ? 13.859 -22.703 3.555 1 97.38 324 ARG A O 1
ATOM 2578 N N . TYR A 1 325 ? 13.492 -22.797 1.379 1 98.06 325 TYR A N 1
ATOM 2579 C CA . TYR A 1 325 ? 13.57 -21.359 1.125 1 98.06 325 TYR A CA 1
ATOM 2580 C C . TYR A 1 325 ? 12.578 -20.953 0.045 1 98.06 325 TYR A C 1
ATOM 2582 O O . TYR A 1 325 ? 12.977 -20.641 -1.083 1 98.06 325 TYR A O 1
ATOM 2590 N N . PRO A 1 326 ? 11.289 -20.844 0.419 1 97.81 326 PRO A N 1
ATOM 2591 C CA . PRO A 1 326 ? 10.227 -20.641 -0.565 1 97.81 326 PRO A CA 1
ATOM 2592 C C . PRO A 1 326 ? 10.328 -19.281 -1.261 1 97.81 326 PRO A C 1
ATOM 2594 O O . PRO A 1 326 ? 9.609 -19.031 -2.229 1 97.81 326 PRO A O 1
ATOM 2597 N N . ASP A 1 327 ? 11.234 -18.406 -0.851 1 97.5 327 ASP A N 1
ATOM 2598 C CA . ASP A 1 327 ? 11.414 -17.094 -1.467 1 97.5 327 ASP A CA 1
ATOM 2599 C C . ASP A 1 327 ? 12.125 -17.203 -2.814 1 97.5 327 ASP A C 1
ATOM 2601 O O . ASP A 1 327 ? 12.102 -16.281 -3.619 1 97.5 327 ASP A O 1
ATOM 2605 N N . ILE A 1 328 ? 12.836 -18.297 -3.027 1 97.44 328 ILE A N 1
ATOM 2606 C CA . ILE A 1 328 ? 13.641 -18.438 -4.238 1 97.44 328 ILE A CA 1
ATOM 2607 C C . ILE A 1 328 ? 12.766 -18.906 -5.395 1 97.44 328 ILE A C 1
ATOM 2609 O O . ILE A 1 328 ? 11.789 -19.625 -5.184 1 97.44 328 ILE A O 1
ATOM 2613 N N . ASN A 1 329 ? 13.062 -18.469 -6.574 1 93.81 329 ASN A N 1
ATOM 2614 C CA . ASN A 1 329 ? 12.219 -18.688 -7.746 1 93.81 329 ASN A CA 1
ATOM 2615 C C . ASN A 1 329 ? 11.922 -20.156 -7.957 1 93.81 329 ASN A C 1
ATOM 2617 O O . ASN A 1 329 ? 10.766 -20.547 -8.188 1 93.81 329 ASN A O 1
ATOM 2621 N N . VAL A 1 330 ? 12.992 -21.031 -7.895 1 97.12 330 VAL A N 1
ATOM 2622 C CA . VAL A 1 330 ? 12.828 -22.469 -8.078 1 97.12 330 VAL A CA 1
ATOM 2623 C C . VAL A 1 330 ? 13.609 -23.219 -7.004 1 97.12 330 VAL A C 1
ATOM 2625 O O . VAL A 1 330 ? 14.805 -22.969 -6.812 1 97.12 330 VAL A O 1
ATOM 2628 N N . MET A 1 331 ? 12.922 -24.062 -6.344 1 97.75 331 MET A N 1
ATOM 2629 C CA . MET A 1 331 ? 13.531 -24.953 -5.363 1 97.75 331 MET A CA 1
ATOM 2630 C C . MET A 1 331 ? 13.328 -26.422 -5.762 1 97.75 331 MET A C 1
ATOM 2632 O O . MET A 1 331 ? 12.195 -26.844 -5.992 1 97.75 331 MET A O 1
ATOM 2636 N N . TYR A 1 332 ? 14.438 -27.125 -5.836 1 98.25 332 TYR A N 1
ATOM 2637 C CA . TYR A 1 332 ? 14.359 -28.547 -6.125 1 98.25 332 TYR A CA 1
ATOM 2638 C C . TYR A 1 332 ? 14.508 -29.375 -4.855 1 98.25 332 TYR A C 1
ATOM 2640 O O . TYR A 1 332 ? 15.406 -29.125 -4.047 1 98.25 332 TYR A O 1
ATOM 2648 N N . MET A 1 333 ? 13.656 -30.281 -4.66 1 97.56 333 MET A N 1
ATOM 2649 C CA . MET A 1 333 ? 13.75 -31.188 -3.521 1 97.56 333 MET A CA 1
ATOM 2650 C C . MET A 1 333 ? 14.086 -32.594 -3.979 1 97.56 333 MET A C 1
ATOM 2652 O O . MET A 1 333 ? 13.531 -33.094 -4.969 1 97.56 333 MET A O 1
ATOM 2656 N N . LEU A 1 334 ? 14.992 -33.188 -3.291 1 97 334 LEU A N 1
ATOM 2657 C CA . LEU A 1 334 ? 15.398 -34.562 -3.568 1 97 334 LEU A CA 1
ATOM 2658 C C . LEU A 1 334 ? 15.203 -35.469 -2.34 1 97 334 LEU A C 1
ATOM 2660 O O . LEU A 1 334 ? 15.539 -35.062 -1.222 1 97 334 LEU A O 1
ATOM 2664 N N . ASN A 1 335 ? 14.602 -36.562 -2.531 1 94.5 335 ASN A N 1
ATOM 2665 C CA . ASN A 1 335 ? 14.477 -37.5 -1.435 1 94.5 335 ASN A CA 1
ATOM 2666 C C . ASN A 1 335 ? 15.531 -38.625 -1.528 1 94.5 335 ASN A C 1
ATOM 2668 O O . ASN A 1 335 ? 16.25 -38.719 -2.527 1 94.5 335 ASN A O 1
ATOM 2672 N N . PRO A 1 336 ? 15.688 -39.469 -0.494 1 92.88 336 PRO A N 1
ATOM 2673 C CA . PRO A 1 336 ? 16.781 -40.438 -0.445 1 92.88 336 PRO A CA 1
ATOM 2674 C C . PRO A 1 336 ? 16.672 -41.5 -1.524 1 92.88 336 PRO A C 1
ATOM 2676 O O . PRO A 1 336 ? 17.672 -42.125 -1.885 1 92.88 336 PRO A O 1
ATOM 2679 N N . ALA A 1 337 ? 15.5 -41.688 -2.088 1 91.44 337 ALA A N 1
ATOM 2680 C CA . ALA A 1 337 ? 15.289 -42.719 -3.096 1 91.44 337 ALA A CA 1
ATOM 2681 C C . ALA A 1 337 ? 15.516 -42.188 -4.5 1 91.44 337 ALA A C 1
ATOM 2683 O O . ALA A 1 337 ? 15.297 -42.875 -5.492 1 91.44 337 ALA A O 1
ATOM 2684 N N . GLY A 1 338 ? 15.883 -40.969 -4.562 1 90.62 338 GLY A N 1
ATOM 2685 C CA . GLY A 1 338 ? 16.203 -40.375 -5.855 1 90.62 338 GLY A CA 1
ATOM 2686 C C . GLY A 1 338 ? 15.016 -39.656 -6.496 1 90.62 338 GLY A C 1
ATOM 2687 O O . GLY A 1 338 ? 15.117 -39.156 -7.613 1 90.62 338 GLY A O 1
ATOM 2688 N N . GLY A 1 339 ? 13.867 -39.656 -5.844 1 94 339 GLY A N 1
ATOM 2689 C CA . GLY A 1 339 ? 12.75 -38.844 -6.312 1 94 339 GLY A CA 1
ATOM 2690 C C . GLY A 1 339 ? 13.016 -37.344 -6.211 1 94 339 GLY A C 1
ATOM 2691 O O . GLY A 1 339 ? 13.742 -36.906 -5.328 1 94 339 GLY A O 1
ATOM 2692 N N . ALA A 1 340 ? 12.445 -36.625 -7.195 1 96.56 340 ALA A N 1
ATOM 2693 C CA . ALA A 1 340 ? 12.695 -35.188 -7.215 1 96.56 340 ALA A CA 1
ATOM 2694 C C . ALA A 1 340 ? 11.406 -34.406 -7.48 1 96.56 340 ALA A C 1
ATOM 2696 O O . ALA A 1 340 ? 10.477 -34.938 -8.086 1 96.56 340 ALA A O 1
ATOM 2697 N N . SER A 1 341 ? 11.312 -33.219 -6.988 1 97.19 341 SER A N 1
ATOM 2698 C CA . SER A 1 341 ? 10.227 -32.281 -7.23 1 97.19 341 SER A CA 1
ATOM 2699 C C . SER A 1 341 ? 10.742 -30.859 -7.391 1 97.19 341 SER A C 1
ATOM 2701 O O . SER A 1 341 ? 11.906 -30.578 -7.074 1 97.19 341 SER A O 1
ATOM 2703 N N . CYS A 1 342 ? 9.953 -30.062 -7.957 1 96.38 342 CYS A N 1
ATOM 2704 C CA . CYS A 1 342 ? 10.242 -28.641 -8.133 1 96.38 342 CYS A CA 1
ATOM 2705 C C . CYS A 1 342 ? 9.156 -27.781 -7.492 1 96.38 342 CYS A C 1
ATOM 2707 O O . CYS A 1 342 ? 7.973 -27.953 -7.781 1 96.38 342 CYS A O 1
ATOM 2709 N N . ASN A 1 343 ? 9.523 -26.938 -6.559 1 96.94 343 ASN A N 1
ATOM 2710 C CA . ASN A 1 343 ? 8.648 -25.953 -5.938 1 96.94 343 ASN A CA 1
ATOM 2711 C C . ASN A 1 343 ? 8.93 -24.547 -6.457 1 96.94 343 ASN A C 1
ATOM 2713 O O . ASN A 1 343 ? 10.086 -24.109 -6.516 1 96.94 343 ASN A O 1
ATOM 2717 N N . MET A 1 344 ? 7.891 -23.859 -6.844 1 96.56 344 MET A N 1
ATOM 2718 C CA . MET A 1 344 ? 8.055 -22.578 -7.527 1 96.56 344 MET A CA 1
ATOM 2719 C C . MET A 1 344 ? 7.395 -21.453 -6.742 1 96.56 344 MET A C 1
ATOM 2721 O O . MET A 1 344 ? 6.297 -21.625 -6.211 1 96.56 344 MET A O 1
ATOM 2725 N N . GLU A 1 345 ? 8.125 -20.344 -6.625 1 96.69 345 GLU A N 1
ATOM 2726 C CA . GLU A 1 345 ? 7.543 -19.094 -6.133 1 96.69 345 GLU A CA 1
ATOM 2727 C C . GLU A 1 345 ? 6.754 -18.391 -7.227 1 96.69 345 GLU A C 1
ATOM 2729 O O . GLU A 1 345 ? 7.25 -18.219 -8.344 1 96.69 345 GLU A O 1
ATOM 2734 N N . HIS A 1 346 ? 5.598 -17.953 -6.969 1 95.19 346 HIS A N 1
ATOM 2735 C CA . HIS A 1 346 ? 4.609 -17.719 -8.016 1 95.19 346 HIS A CA 1
ATOM 2736 C C . HIS A 1 346 ? 4.598 -16.25 -8.445 1 95.19 346 HIS A C 1
ATOM 2738 O O . HIS A 1 346 ? 3.967 -15.898 -9.445 1 95.19 346 HIS A O 1
ATOM 2744 N N . SER A 1 347 ? 5.242 -15.352 -7.809 1 93.5 347 SER A N 1
ATOM 2745 C CA . SER A 1 347 ? 5.113 -13.922 -8.094 1 93.5 347 SER A CA 1
ATOM 2746 C C . SER A 1 347 ? 5.73 -13.57 -9.445 1 93.5 347 SER A C 1
ATOM 2748 O O . SER A 1 347 ? 5.238 -12.68 -10.141 1 93.5 347 SER A O 1
ATOM 2750 N N . TRP A 1 348 ? 6.699 -14.312 -9.914 1 89.38 348 TRP A N 1
ATOM 2751 C CA . TRP A 1 348 ? 7.48 -13.906 -11.078 1 89.38 348 TRP A CA 1
ATOM 2752 C C . TRP A 1 348 ? 6.969 -14.594 -12.344 1 89.38 348 TRP A C 1
ATOM 2754 O O . TRP A 1 348 ? 7.234 -14.133 -13.453 1 89.38 348 TRP A O 1
ATOM 2764 N N . GLY A 1 349 ? 6.324 -15.727 -12.102 1 90.31 349 GLY A N 1
ATOM 2765 C CA . GLY A 1 349 ? 5.977 -16.516 -13.266 1 90.31 349 GLY A CA 1
ATOM 2766 C C . GLY A 1 349 ? 4.91 -17.562 -12.977 1 90.31 349 GLY A C 1
ATOM 2767 O O . GLY A 1 349 ? 4.586 -17.828 -11.812 1 90.31 349 GLY A O 1
ATOM 2768 N N . ASP A 1 350 ? 4.484 -18.188 -14.148 1 92.44 350 ASP A N 1
ATOM 2769 C CA . ASP A 1 350 ? 3.377 -19.141 -14.07 1 92.44 350 ASP A CA 1
ATOM 2770 C C . ASP A 1 350 ? 3.824 -20.547 -14.461 1 92.44 350 ASP A C 1
ATOM 2772 O O . ASP A 1 350 ? 4.965 -20.734 -14.883 1 92.44 350 ASP A O 1
ATOM 2776 N N . GLY A 1 351 ? 2.928 -21.5 -14.312 1 91.69 351 GLY A N 1
ATOM 2777 C CA . GLY A 1 351 ? 3.209 -22.906 -14.516 1 91.69 351 GLY A CA 1
ATOM 2778 C C . GLY A 1 351 ? 3.65 -23.234 -15.93 1 91.69 351 GLY A C 1
ATOM 2779 O O . GLY A 1 351 ? 4.438 -24.156 -16.141 1 91.69 351 GLY A O 1
ATOM 2780 N N . SER A 1 352 ? 3.199 -22.5 -16.875 1 89.94 352 SER A N 1
ATOM 2781 C CA . SER A 1 352 ? 3.545 -22.766 -18.266 1 89.94 352 SER A CA 1
ATOM 2782 C C . SER A 1 352 ? 5.047 -22.641 -18.5 1 89.94 352 SER A C 1
ATOM 2784 O O . SER A 1 352 ? 5.617 -23.344 -19.328 1 89.94 352 SER A O 1
ATOM 2786 N N . THR A 1 353 ? 5.664 -21.812 -17.781 1 92.19 353 THR A N 1
ATOM 2787 C CA . THR A 1 353 ? 7.109 -21.625 -17.875 1 92.19 353 THR A CA 1
ATOM 2788 C C . THR A 1 353 ? 7.848 -22.844 -17.344 1 92.19 353 THR A C 1
ATOM 2790 O O . THR A 1 353 ? 8.891 -23.234 -17.875 1 92.19 353 THR A O 1
ATOM 2793 N N . MET A 1 354 ? 7.277 -23.5 -16.438 1 94.5 354 MET A N 1
ATOM 2794 C CA . MET A 1 354 ? 7.918 -24.625 -15.781 1 94.5 354 MET A CA 1
ATOM 2795 C C . MET A 1 354 ? 7.828 -25.875 -16.641 1 94.5 354 MET A C 1
ATOM 2797 O O . MET A 1 354 ? 8.57 -26.844 -16.438 1 94.5 354 MET A O 1
ATOM 2801 N N . LEU A 1 355 ? 6.922 -25.859 -17.641 1 94.94 355 LEU A N 1
ATOM 2802 C CA . LEU A 1 355 ? 6.852 -26.984 -18.578 1 94.94 355 LEU A CA 1
ATOM 2803 C C . LEU A 1 355 ? 8.18 -27.172 -19.297 1 94.94 355 LEU A C 1
ATOM 2805 O O . LEU A 1 355 ? 8.656 -28.297 -19.453 1 94.94 355 LEU A O 1
ATOM 2809 N N . LEU A 1 356 ? 8.711 -26.062 -19.703 1 95.75 356 LEU A N 1
ATOM 2810 C CA . LEU A 1 356 ? 9.992 -26.109 -20.391 1 95.75 356 LEU A CA 1
ATOM 2811 C C . LEU A 1 356 ? 11.094 -26.625 -19.453 1 95.75 356 LEU A C 1
ATOM 2813 O O . LEU A 1 356 ? 11.938 -27.422 -19.859 1 95.75 356 LEU A O 1
ATOM 2817 N N . VAL A 1 357 ? 11.055 -26.203 -18.25 1 97.06 357 VAL A N 1
ATOM 2818 C CA . VAL A 1 357 ? 12.055 -26.594 -17.266 1 97.06 357 VAL A CA 1
ATOM 2819 C C . VAL A 1 357 ? 12 -28.109 -17.047 1 97.06 357 VAL A C 1
ATOM 2821 O O . VAL A 1 357 ? 13.031 -28.781 -17.125 1 97.06 357 VAL A O 1
ATOM 2824 N N . CYS A 1 358 ? 10.844 -28.625 -16.812 1 97.44 358 CYS A N 1
ATOM 2825 C CA . CYS A 1 358 ? 10.672 -30.047 -16.547 1 97.44 358 CYS A CA 1
ATOM 2826 C C . CYS A 1 358 ? 11.047 -30.875 -17.766 1 97.44 358 CYS A C 1
ATOM 2828 O O . CYS A 1 358 ? 11.648 -31.938 -17.625 1 97.44 358 CYS A O 1
ATOM 2830 N N . SER A 1 359 ? 10.695 -30.375 -18.922 1 96.75 359 SER A N 1
ATOM 2831 C CA . SER A 1 359 ? 11.039 -31.078 -20.156 1 96.75 359 SER A CA 1
ATOM 2832 C C . SER A 1 359 ? 12.547 -31.156 -20.344 1 96.75 359 SER A C 1
ATOM 2834 O O . SER A 1 359 ? 13.078 -32.188 -20.766 1 96.75 359 SER A O 1
ATOM 2836 N N . MET A 1 360 ? 13.188 -30.078 -20.062 1 95.88 360 MET A N 1
ATOM 2837 C CA . MET A 1 360 ? 14.641 -30.047 -20.188 1 95.88 360 MET A CA 1
ATOM 2838 C C . MET A 1 360 ? 15.305 -31 -19.219 1 95.88 360 MET A C 1
ATOM 2840 O O . MET A 1 360 ? 16.25 -31.703 -19.562 1 95.88 360 MET A O 1
ATOM 2844 N N . ILE A 1 361 ? 14.836 -31.016 -18.031 1 97.69 361 ILE A N 1
ATOM 2845 C CA . ILE A 1 361 ? 15.367 -31.906 -17.016 1 97.69 361 ILE A CA 1
ATOM 2846 C C . ILE A 1 361 ? 15.172 -33.375 -17.469 1 97.69 361 ILE A C 1
ATOM 2848 O O . ILE A 1 361 ? 16.078 -34.188 -17.344 1 97.69 361 ILE A O 1
ATOM 2852 N N . HIS A 1 362 ? 13.992 -33.625 -17.953 1 97.44 362 HIS A N 1
ATOM 2853 C CA . HIS A 1 362 ? 13.695 -34.969 -18.438 1 97.44 362 HIS A CA 1
ATOM 2854 C C . HIS A 1 362 ? 14.625 -35.344 -19.594 1 97.44 362 HIS A C 1
ATOM 2856 O O . HIS A 1 362 ? 15.141 -36.469 -19.625 1 97.44 362 HIS A O 1
ATOM 2862 N N . HIS A 1 363 ? 14.805 -34.5 -20.484 1 96 363 HIS A N 1
ATOM 2863 C CA . HIS A 1 363 ? 15.688 -34.75 -21.625 1 96 363 HIS A CA 1
ATOM 2864 C C . HIS A 1 363 ? 17.109 -35.031 -21.156 1 96 363 HIS A C 1
ATOM 2866 O O . HIS A 1 363 ? 17.766 -35.938 -21.672 1 96 363 HIS A O 1
ATOM 2872 N N . TYR A 1 364 ? 17.609 -34.25 -20.25 1 95.81 364 TYR A N 1
ATOM 2873 C CA . TYR A 1 364 ? 18.938 -34.469 -19.703 1 95.81 364 TYR A CA 1
ATOM 2874 C C . TYR A 1 364 ? 19.047 -35.844 -19.062 1 95.81 364 TYR A C 1
ATOM 2876 O O . TYR A 1 364 ? 20.031 -36.562 -19.281 1 95.81 364 TYR A O 1
ATOM 2884 N N . ALA A 1 365 ? 18.062 -36.219 -18.297 1 96.56 365 ALA A N 1
ATOM 2885 C CA . ALA A 1 365 ? 18.078 -37.5 -17.594 1 96.56 365 ALA A CA 1
ATOM 2886 C C . ALA A 1 365 ? 18.109 -38.656 -18.578 1 96.56 365 ALA A C 1
ATOM 2888 O O . ALA A 1 365 ? 18.875 -39.594 -18.422 1 96.56 365 ALA A O 1
ATOM 2889 N N . VAL A 1 366 ? 17.234 -38.594 -19.562 1 95.88 366 VAL A N 1
ATOM 2890 C CA . VAL A 1 366 ? 17.156 -39.656 -20.578 1 95.88 366 VAL A CA 1
ATOM 2891 C C . VAL A 1 366 ? 18.484 -39.719 -21.328 1 95.88 366 VAL A C 1
ATOM 2893 O O . VAL A 1 366 ? 19 -40.812 -21.578 1 95.88 366 VAL A O 1
ATOM 2896 N N . SER A 1 367 ? 18.969 -38.594 -21.719 1 94.5 367 SER A N 1
ATOM 2897 C CA . SER A 1 367 ? 20.219 -38.531 -22.453 1 94.5 367 SER A CA 1
ATOM 2898 C C . SER A 1 367 ? 21.375 -39.094 -21.609 1 94.5 367 SER A C 1
ATOM 2900 O O . SER A 1 367 ? 22.266 -39.781 -22.125 1 94.5 367 SER A O 1
ATOM 2902 N N . PHE A 1 368 ? 21.391 -38.719 -20.359 1 94.44 368 PHE A N 1
ATOM 2903 C CA . PHE A 1 368 ? 22.453 -39.219 -19.469 1 94.44 368 PHE A CA 1
ATOM 2904 C C . PHE A 1 368 ? 22.438 -40.75 -19.406 1 94.44 368 PHE A C 1
ATOM 2906 O O . PHE A 1 368 ? 23.5 -41.375 -19.453 1 94.44 368 PHE A O 1
ATOM 2913 N N . CYS A 1 369 ? 21.312 -41.344 -19.234 1 93.75 369 CYS A N 1
ATOM 2914 C CA . CYS A 1 369 ? 21.188 -42.812 -19.156 1 93.75 369 CYS A CA 1
ATOM 2915 C C . CYS A 1 369 ? 21.672 -43.469 -20.438 1 93.75 369 CYS A C 1
ATOM 2917 O O . CYS A 1 369 ? 22.203 -44.594 -20.406 1 93.75 369 CYS A O 1
ATOM 2919 N N . LYS A 1 370 ? 21.594 -42.75 -21.516 1 90.69 370 LYS A N 1
ATOM 2920 C CA . LYS A 1 370 ? 22.016 -43.312 -22.797 1 90.69 370 LYS A CA 1
ATOM 2921 C C . LYS A 1 370 ? 23.516 -43.156 -23 1 90.69 370 LYS A C 1
ATOM 2923 O O . LYS A 1 370 ? 24.141 -44 -23.656 1 90.69 370 LYS A O 1
ATOM 2928 N N . GLU A 1 371 ? 24.062 -42.125 -22.438 1 88.62 371 GLU A N 1
ATOM 2929 C CA . GLU A 1 371 ? 25.391 -41.75 -22.891 1 88.62 371 GLU A CA 1
ATOM 2930 C C . GLU A 1 371 ? 26.438 -41.906 -21.797 1 88.62 371 GLU A C 1
ATOM 2932 O O . GLU A 1 371 ? 27.641 -41.844 -22.047 1 88.62 371 GLU A O 1
ATOM 2937 N N . TYR A 1 372 ? 26.094 -42.094 -20.578 1 81.56 372 TYR A N 1
ATOM 2938 C CA . TYR A 1 372 ? 27.047 -42.031 -19.469 1 81.56 372 TYR A CA 1
ATOM 2939 C C . TYR A 1 372 ? 28.125 -43.094 -19.641 1 81.56 372 TYR A C 1
ATOM 2941 O O . TYR A 1 372 ? 29.219 -42.969 -19.078 1 81.56 372 TYR A O 1
ATOM 2949 N N . VAL A 1 373 ? 27.844 -44.219 -20.281 1 75.88 373 VAL A N 1
ATOM 2950 C CA . VAL A 1 373 ? 28.766 -45.344 -20.484 1 75.88 373 VAL A CA 1
ATOM 2951 C C . VAL A 1 373 ? 30.016 -44.844 -21.219 1 75.88 373 VAL A C 1
ATOM 2953 O O . VAL A 1 373 ? 31.094 -45.438 -21.078 1 75.88 373 VAL A O 1
ATOM 2956 N N . ALA A 1 374 ? 29.812 -43.875 -21.953 1 73.06 374 ALA A N 1
ATOM 2957 C CA . ALA A 1 374 ? 30.938 -43.312 -22.703 1 73.06 374 ALA A CA 1
ATOM 2958 C C . ALA A 1 374 ? 31.969 -42.688 -21.781 1 73.06 374 ALA A C 1
ATOM 2960 O O . ALA A 1 374 ? 33.094 -42.438 -22.188 1 73.06 374 ALA A O 1
ATOM 2961 N N . LEU A 1 375 ? 31.672 -42.375 -20.562 1 69.25 375 LEU A N 1
ATOM 2962 C CA . LEU A 1 375 ? 32.562 -41.719 -19.594 1 69.25 375 LEU A CA 1
ATOM 2963 C C . LEU A 1 375 ? 33.656 -42.688 -19.141 1 69.25 375 LEU A C 1
ATOM 2965 O O . LEU A 1 375 ? 34.75 -42.25 -18.781 1 69.25 375 LEU A O 1
ATOM 2969 N N . ASP A 1 376 ? 33.469 -44.031 -18.859 1 59.91 376 ASP A N 1
ATOM 2970 C CA . ASP A 1 376 ? 34.469 -45 -18.422 1 59.91 376 ASP A CA 1
ATOM 2971 C C . ASP A 1 376 ? 35.75 -44.875 -19.234 1 59.91 376 ASP A C 1
ATOM 2973 O O . ASP A 1 376 ? 36.844 -45.188 -18.734 1 59.91 376 ASP A O 1
ATOM 2977 N N . ARG A 1 377 ? 35.812 -44.312 -20.438 1 53.69 377 ARG A N 1
ATOM 2978 C CA . ARG A 1 377 ? 36.969 -44.281 -21.344 1 53.69 377 ARG A CA 1
ATOM 2979 C C . ARG A 1 377 ? 37.75 -42.969 -21.188 1 53.69 377 ARG A C 1
ATOM 2981 O O . ARG A 1 377 ? 38.812 -42.812 -21.781 1 53.69 377 ARG A O 1
ATOM 2988 N N . THR A 1 378 ? 37.125 -41.969 -20.312 1 52.22 378 THR A N 1
ATOM 2989 C CA . THR A 1 378 ? 37.875 -40.719 -20.266 1 52.22 378 THR A CA 1
ATOM 2990 C C . THR A 1 378 ? 38.531 -40.562 -18.906 1 52.22 378 THR A C 1
ATOM 2992 O O . THR A 1 378 ? 37.938 -40.844 -17.875 1 52.22 378 THR A O 1
ATOM 2995 N N . ALA A 1 379 ? 39.844 -40.469 -18.703 1 50.84 379 ALA A N 1
ATOM 2996 C CA . ALA A 1 379 ? 40.75 -40.25 -17.578 1 50.84 379 ALA A CA 1
ATOM 2997 C C . ALA A 1 379 ? 40.188 -39.219 -16.594 1 50.84 379 ALA A C 1
ATOM 2999 O O . ALA A 1 379 ? 40.5 -39.25 -15.406 1 50.84 379 ALA A O 1
ATOM 3000 N N . TRP A 1 380 ? 39.344 -38.281 -16.953 1 50.25 380 TRP A N 1
ATOM 3001 C CA . TRP A 1 380 ? 38.938 -37.125 -16.141 1 50.25 380 TRP A CA 1
ATOM 3002 C C . TRP A 1 380 ? 37.875 -37.531 -15.102 1 50.25 380 TRP A C 1
ATOM 3004 O O . TRP A 1 380 ? 37.594 -36.781 -14.172 1 50.25 380 TRP A O 1
ATOM 3014 N N . ILE A 1 381 ? 37.25 -38.688 -15.297 1 55.25 381 ILE A N 1
ATOM 3015 C CA . ILE A 1 381 ? 36.156 -39.125 -14.438 1 55.25 381 ILE A CA 1
ATOM 3016 C C . ILE A 1 381 ? 36.656 -39.281 -13 1 55.25 381 ILE A C 1
ATOM 3018 O O . ILE A 1 381 ? 35.875 -39.156 -12.055 1 55.25 381 ILE A O 1
ATOM 3022 N N . ASN A 1 382 ? 38 -39.562 -12.883 1 55.75 382 ASN A N 1
ATOM 3023 C CA . ASN A 1 382 ? 38.5 -39.781 -11.531 1 55.75 382 ASN A CA 1
ATOM 3024 C C . ASN A 1 382 ? 38.938 -38.469 -10.883 1 55.75 382 ASN A C 1
ATOM 3026 O O . ASN A 1 382 ? 39.281 -38.438 -9.695 1 55.75 382 ASN A O 1
ATOM 3030 N N . SER A 1 383 ? 38.906 -37.344 -11.625 1 62 383 SER A N 1
ATOM 3031 C CA . SER A 1 383 ? 39.312 -36.062 -11 1 62 383 SER A CA 1
ATOM 3032 C C . SER A 1 383 ? 38.125 -35.312 -10.445 1 62 383 SER A C 1
ATOM 3034 O O . SER A 1 383 ? 37.188 -35.031 -11.172 1 62 383 SER A O 1
ATOM 3036 N N . SER A 1 384 ? 37.875 -35.344 -9.125 1 71.12 384 SER A N 1
ATOM 3037 C CA . SER A 1 384 ? 36.812 -34.594 -8.422 1 71.12 384 SER A CA 1
ATOM 3038 C C . SER A 1 384 ? 37.281 -33.156 -8.133 1 71.12 384 SER A C 1
ATOM 3040 O O . SER A 1 384 ? 38.406 -32.938 -7.711 1 71.12 384 SER A O 1
ATOM 3042 N N . PRO A 1 385 ? 36.344 -32.219 -8.648 1 80.94 385 PRO A N 1
ATOM 3043 C CA . PRO A 1 385 ? 36.688 -30.844 -8.242 1 80.94 385 PRO A CA 1
ATOM 3044 C C . PRO A 1 385 ? 36.969 -30.719 -6.746 1 80.94 385 PRO A C 1
ATOM 3046 O O . PRO A 1 385 ? 36.5 -31.578 -5.965 1 80.94 385 PRO A O 1
ATOM 3049 N N . ASP A 1 386 ? 37.688 -29.688 -6.426 1 86.56 386 ASP A N 1
ATOM 3050 C CA . ASP A 1 386 ? 38.031 -29.422 -5.027 1 86.56 386 ASP A CA 1
ATOM 3051 C C . ASP A 1 386 ? 36.781 -29.016 -4.242 1 86.56 386 ASP A C 1
ATOM 3053 O O . ASP A 1 386 ? 36.219 -27.938 -4.488 1 86.56 386 ASP A O 1
ATOM 3057 N N . TYR A 1 387 ? 36.406 -29.859 -3.375 1 86.5 387 TYR A N 1
ATOM 3058 C CA . TYR A 1 387 ? 35.188 -29.672 -2.588 1 86.5 387 TYR A CA 1
ATOM 3059 C C . TYR A 1 387 ? 35.219 -28.344 -1.853 1 8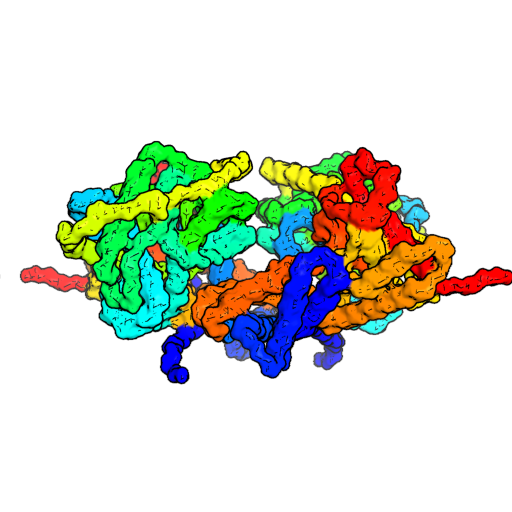6.5 387 TYR A C 1
ATOM 3061 O O . TYR A 1 387 ? 34.281 -27.547 -1.954 1 86.5 387 TYR A O 1
ATOM 3069 N N . LYS A 1 388 ? 36.281 -27.969 -1.179 1 87.19 388 LYS A N 1
ATOM 3070 C CA . LYS A 1 388 ? 36.375 -26.781 -0.331 1 87.19 388 LYS A CA 1
ATOM 3071 C C . LYS A 1 388 ? 36.344 -25.5 -1.163 1 87.19 388 LYS A C 1
ATOM 3073 O O . LYS A 1 388 ? 35.906 -24.469 -0.678 1 87.19 388 LYS A O 1
ATOM 3078 N N . SER A 1 389 ? 36.688 -25.672 -2.398 1 91.56 389 SER A N 1
ATOM 3079 C CA . SER A 1 389 ? 36.719 -24.5 -3.268 1 91.56 389 SER A CA 1
ATOM 3080 C C . SER A 1 389 ? 35.312 -24.219 -3.844 1 91.56 389 SER A C 1
ATOM 3082 O O . SER A 1 389 ? 35.031 -23.094 -4.242 1 91.56 389 SER A O 1
ATOM 3084 N N . HIS A 1 390 ? 34.438 -25.219 -3.811 1 95.62 390 HIS A N 1
ATOM 3085 C CA . HIS A 1 390 ? 33.188 -25.062 -4.535 1 95.62 390 HIS A CA 1
ATOM 3086 C C . HIS A 1 390 ? 32 -25.078 -3.58 1 95.62 390 HIS A C 1
ATOM 3088 O O . HIS A 1 390 ? 30.922 -24.609 -3.934 1 95.62 390 HIS A O 1
ATOM 3094 N N . VAL A 1 391 ? 32.219 -25.641 -2.445 1 96.81 391 VAL A N 1
ATOM 3095 C CA . VAL A 1 391 ? 31.125 -25.734 -1.482 1 96.81 391 VAL A CA 1
ATOM 3096 C C . VAL A 1 391 ? 31.469 -24.938 -0.226 1 96.81 391 VAL A C 1
ATOM 3098 O O . VAL A 1 391 ? 32.5 -25.203 0.419 1 96.81 391 VAL A O 1
ATOM 3101 N N . ARG A 1 392 ? 30.672 -23.984 0.126 1 96.56 392 ARG A N 1
ATOM 3102 C CA . ARG A 1 392 ? 30.922 -23.141 1.291 1 96.56 392 ARG A CA 1
ATOM 3103 C C . ARG A 1 392 ? 29.719 -23.109 2.219 1 96.56 392 ARG A C 1
ATOM 3105 O O . ARG A 1 392 ? 28.594 -22.828 1.78 1 96.56 392 ARG A O 1
ATOM 3112 N N . PRO A 1 393 ? 29.953 -23.422 3.467 1 96.75 393 PRO A N 1
ATOM 3113 C CA . PRO A 1 393 ? 28.844 -23.25 4.418 1 96.75 393 PRO A CA 1
ATOM 3114 C C . PRO A 1 393 ? 28.484 -21.781 4.629 1 96.75 393 PRO A C 1
ATOM 3116 O O . PRO A 1 393 ? 29.359 -20.906 4.625 1 96.75 393 PRO A O 1
ATOM 3119 N N . VAL A 1 394 ? 27.234 -21.453 4.73 1 97.19 394 VAL A N 1
ATOM 3120 C CA . VAL A 1 394 ? 26.734 -20.109 5.02 1 97.19 394 VAL A CA 1
ATOM 3121 C C . VAL A 1 394 ? 26.359 -20 6.496 1 97.19 394 VAL A C 1
ATOM 3123 O O . VAL A 1 394 ? 25.562 -20.812 7.004 1 97.19 394 VAL A O 1
ATOM 3126 N N . GLN A 1 395 ? 26.953 -19 7.176 1 94.62 395 GLN A N 1
ATOM 3127 C CA . GLN A 1 395 ? 26.719 -18.844 8.609 1 94.62 395 GLN A CA 1
ATOM 3128 C C . GLN A 1 395 ? 26.156 -17.469 8.938 1 94.62 395 GLN A C 1
ATOM 3130 O O . GLN A 1 395 ? 26.609 -16.453 8.383 1 94.62 395 GLN A O 1
ATOM 3135 N N . PHE A 1 396 ? 25.156 -17.516 9.797 1 96.25 396 PHE A N 1
ATOM 3136 C CA . PHE A 1 396 ? 24.625 -16.266 10.312 1 96.25 396 PHE A CA 1
ATOM 3137 C C . PHE A 1 396 ? 25.375 -15.828 11.562 1 96.25 396 PHE A C 1
ATOM 3139 O O . PHE A 1 396 ? 25.969 -16.656 12.258 1 96.25 396 PHE A O 1
ATOM 3146 N N . GLY A 1 397 ? 25.391 -14.539 11.789 1 95.44 397 GLY A N 1
ATOM 3147 C CA . GLY A 1 397 ? 25.906 -14.039 13.047 1 95.44 397 GLY A CA 1
ATOM 3148 C C . GLY A 1 397 ? 25.078 -14.445 14.242 1 95.44 397 GLY A C 1
ATOM 3149 O O . GLY A 1 397 ? 24.094 -15.18 14.102 1 95.44 397 GLY A O 1
ATOM 3150 N N . PRO A 1 398 ? 25.547 -13.984 15.438 1 94 398 PRO A N 1
ATOM 3151 C CA . PRO A 1 398 ? 24.766 -14.32 16.625 1 94 398 PRO A CA 1
ATOM 3152 C C . PRO A 1 398 ? 23.344 -13.781 16.578 1 94 398 PRO A C 1
ATOM 3154 O O . PRO A 1 398 ? 23.141 -12.609 16.234 1 94 398 PRO A O 1
ATOM 3157 N N . LEU A 1 399 ? 22.469 -14.625 16.844 1 96 399 LEU A N 1
ATOM 3158 C CA . LEU A 1 399 ? 21.062 -14.234 16.875 1 96 399 LEU A CA 1
ATOM 3159 C C . LEU A 1 399 ? 20.641 -13.805 18.266 1 96 399 LEU A C 1
ATOM 3161 O O . LEU A 1 399 ? 21 -14.469 19.25 1 96 399 LEU A O 1
ATOM 3165 N N . THR A 1 400 ? 19.922 -12.727 18.344 1 94.44 400 THR A N 1
ATOM 3166 C CA . THR A 1 400 ? 19.422 -12.25 19.641 1 94.44 400 THR A CA 1
ATOM 3167 C C . THR A 1 400 ? 18.297 -13.141 20.141 1 94.44 400 THR A C 1
ATOM 3169 O O . THR A 1 400 ? 17.688 -13.891 19.359 1 94.44 400 THR A O 1
ATOM 3172 N N . GLU A 1 401 ? 18.031 -13.016 21.422 1 92.88 401 GLU A N 1
ATOM 3173 C CA . GLU A 1 401 ? 17.016 -13.852 22.047 1 92.88 401 GLU A CA 1
ATOM 3174 C C . GLU A 1 401 ? 15.641 -13.633 21.422 1 92.88 401 GLU A C 1
ATOM 3176 O O . GLU A 1 401 ? 14.859 -14.57 21.266 1 92.88 401 GLU A O 1
ATOM 3181 N N . ASP A 1 402 ? 15.336 -12.469 21.047 1 90.81 402 ASP A N 1
ATOM 3182 C CA . ASP A 1 402 ? 14.039 -12.172 20.453 1 90.81 402 ASP A CA 1
ATOM 3183 C C . ASP A 1 402 ? 13.898 -12.805 19.078 1 90.81 402 ASP A C 1
ATOM 3185 O O . ASP A 1 402 ? 12.805 -13.203 18.672 1 90.81 402 ASP A O 1
ATOM 3189 N N . ILE A 1 403 ? 15 -12.883 18.406 1 95.75 403 ILE A N 1
ATOM 3190 C CA . ILE A 1 403 ? 14.977 -13.539 17.109 1 95.75 403 ILE A CA 1
ATOM 3191 C C . ILE A 1 403 ? 14.797 -15.047 17.297 1 95.75 403 ILE A C 1
ATOM 3193 O O . ILE A 1 403 ? 14.039 -15.68 16.547 1 95.75 403 ILE A O 1
ATOM 3197 N N . LEU A 1 404 ? 15.469 -15.633 18.312 1 96.62 404 LEU A N 1
ATOM 3198 C CA . LEU A 1 404 ? 15.336 -17.047 18.594 1 96.62 404 LEU A CA 1
ATOM 3199 C C . LEU A 1 404 ? 13.898 -17.391 18.984 1 96.62 404 LEU A C 1
ATOM 3201 O O . LEU A 1 404 ? 13.359 -18.406 18.562 1 96.62 404 LEU A O 1
ATOM 3205 N N . ASP A 1 405 ? 13.305 -16.516 19.719 1 95.31 405 ASP A N 1
ATOM 3206 C CA . ASP A 1 405 ? 11.906 -16.688 20.109 1 95.31 405 ASP A CA 1
ATOM 3207 C C . ASP A 1 405 ? 10.992 -16.625 18.875 1 95.31 405 ASP A C 1
ATOM 3209 O O . ASP A 1 405 ? 10.039 -17.391 18.766 1 95.31 405 ASP A O 1
ATOM 3213 N N . ALA A 1 406 ? 11.281 -15.688 18.047 1 94.81 406 ALA A N 1
ATOM 3214 C CA . ALA A 1 406 ? 10.492 -15.531 16.828 1 94.81 406 ALA A CA 1
ATOM 3215 C C . ALA A 1 406 ? 10.609 -16.766 15.938 1 94.81 406 ALA A C 1
ATOM 3217 O O . ALA A 1 406 ? 9.641 -17.156 15.273 1 94.81 406 ALA A O 1
ATOM 3218 N N . ILE A 1 407 ? 11.75 -17.391 15.938 1 97.5 407 ILE A N 1
ATOM 3219 C CA . ILE A 1 407 ? 11.953 -18.625 15.172 1 97.5 407 ILE A CA 1
ATOM 3220 C C . ILE A 1 407 ? 11.062 -19.734 15.734 1 97.5 407 ILE A C 1
ATOM 3222 O O . ILE A 1 407 ? 10.383 -20.422 14.977 1 97.5 407 ILE A O 1
ATOM 3226 N N . ALA A 1 408 ? 11.086 -19.812 17.016 1 96.44 408 ALA A N 1
ATOM 3227 C CA . ALA A 1 408 ? 10.266 -20.828 17.656 1 96.44 408 ALA A CA 1
ATOM 3228 C C . ALA A 1 408 ? 8.781 -20.625 17.359 1 96.44 408 ALA A C 1
ATOM 3230 O O . ALA A 1 408 ? 8.062 -21.578 17.062 1 96.44 408 ALA A O 1
ATOM 3231 N N . GLU A 1 409 ? 8.375 -19.422 17.375 1 95.06 409 GLU A N 1
ATOM 3232 C CA . GLU A 1 409 ? 6.98 -19.094 17.078 1 95.06 409 GLU A CA 1
ATOM 3233 C C . GLU A 1 409 ? 6.645 -19.391 15.625 1 95.06 409 GLU A C 1
ATOM 3235 O O . GLU A 1 409 ? 5.559 -19.891 15.328 1 95.06 409 GLU A O 1
ATOM 3240 N N . CYS A 1 410 ? 7.504 -19.031 14.781 1 96.62 410 CYS A N 1
ATOM 3241 C CA . CYS A 1 410 ? 7.309 -19.297 13.359 1 96.62 410 CYS A CA 1
ATOM 3242 C C . CYS A 1 410 ? 7.184 -20.781 13.086 1 96.62 410 CYS A C 1
ATOM 3244 O O . CYS A 1 410 ? 6.328 -21.203 12.312 1 96.62 410 CYS A O 1
ATOM 3246 N N . ARG A 1 411 ? 7.977 -21.578 13.742 1 96.62 411 ARG A N 1
ATOM 3247 C CA . ARG A 1 411 ? 7.93 -23.031 13.578 1 96.62 411 ARG A CA 1
ATOM 3248 C C . ARG A 1 411 ? 6.602 -23.594 14.062 1 96.62 411 ARG A C 1
ATOM 3250 O O . ARG A 1 411 ? 6.031 -24.484 13.43 1 96.62 411 ARG A O 1
ATOM 3257 N N . GLN A 1 412 ? 6.188 -23.031 15.125 1 95.94 412 GLN A N 1
ATOM 3258 C CA . GLN A 1 412 ? 4.906 -23.484 15.656 1 95.94 412 GLN A CA 1
ATOM 3259 C C . GLN A 1 412 ? 3.766 -23.125 14.711 1 95.94 412 GLN A C 1
ATOM 3261 O O . GLN A 1 412 ? 2.889 -23.969 14.453 1 95.94 412 GLN A O 1
ATOM 3266 N N . ALA A 1 413 ? 3.791 -21.938 14.234 1 94.88 413 ALA A N 1
ATOM 3267 C CA . ALA A 1 413 ? 2.77 -21.516 13.281 1 94.88 413 ALA A CA 1
ATOM 3268 C C . ALA A 1 413 ? 2.816 -22.375 12.016 1 94.88 413 ALA A C 1
ATOM 3270 O O . ALA A 1 413 ? 1.774 -22.766 11.484 1 94.88 413 ALA A O 1
ATOM 3271 N N . HIS A 1 414 ? 3.979 -22.641 11.516 1 96.44 414 HIS A N 1
ATOM 3272 C CA . HIS A 1 414 ? 4.168 -23.484 10.344 1 96.44 414 HIS A CA 1
ATOM 3273 C C . HIS A 1 414 ? 3.586 -24.875 10.562 1 96.44 414 HIS A C 1
ATOM 3275 O O . HIS A 1 414 ? 2.879 -25.406 9.703 1 96.44 414 HIS A O 1
ATOM 3281 N N . GLN A 1 415 ? 3.865 -25.375 11.68 1 95.88 415 GLN A N 1
ATOM 3282 C CA . GLN A 1 415 ? 3.373 -26.719 11.984 1 95.88 415 GLN A CA 1
ATOM 3283 C C . GLN A 1 415 ? 1.848 -26.75 12.023 1 95.88 415 GLN A C 1
ATOM 3285 O O . GLN A 1 415 ? 1.229 -27.719 11.594 1 95.88 415 GLN A O 1
ATOM 3290 N N . ARG A 1 416 ? 1.271 -25.734 12.508 1 95.12 416 ARG A N 1
ATOM 3291 C CA . ARG A 1 416 ? -0.185 -25.641 12.523 1 95.12 416 ARG A CA 1
ATOM 3292 C C . ARG A 1 416 ? -0.749 -25.656 11.102 1 95.12 416 ARG A C 1
ATOM 3294 O O . ARG A 1 416 ? -1.759 -26.312 10.836 1 95.12 416 ARG A O 1
ATOM 3301 N N . HIS A 1 417 ? -0.127 -24.953 10.227 1 95.38 417 HIS A N 1
ATOM 3302 C CA . HIS A 1 417 ? -0.552 -24.938 8.836 1 95.38 417 HIS A CA 1
ATOM 3303 C C . HIS A 1 417 ? -0.399 -26.328 8.203 1 95.38 417 HIS A C 1
ATOM 3305 O O . HIS A 1 417 ? -1.283 -26.781 7.477 1 95.38 417 HIS A O 1
ATOM 3311 N N . VAL A 1 418 ? 0.732 -26.953 8.5 1 95.75 418 VAL A N 1
ATOM 3312 C CA . VAL A 1 418 ? 0.996 -28.297 7.98 1 95.75 418 VAL A CA 1
ATOM 3313 C C . VAL A 1 418 ? -0.085 -29.266 8.469 1 95.75 418 VAL A C 1
ATOM 3315 O O . VAL A 1 418 ? -0.657 -30.016 7.672 1 95.75 418 VAL A O 1
ATOM 3318 N N . ASP A 1 419 ? -0.4 -29.125 9.734 1 94.25 419 ASP A N 1
ATOM 3319 C CA . ASP A 1 419 ? -1.378 -30.016 10.344 1 94.25 419 ASP A CA 1
ATOM 3320 C C . ASP A 1 419 ? -2.773 -29.781 9.773 1 94.25 419 ASP A C 1
ATOM 3322 O O . ASP A 1 419 ? -3.598 -30.703 9.734 1 94.25 419 ASP A O 1
ATOM 3326 N N . ASN A 1 420 ? -2.975 -28.656 9.32 1 93.38 420 ASN A N 1
ATOM 3327 C CA . ASN A 1 420 ? -4.293 -28.297 8.805 1 93.38 420 ASN A CA 1
ATOM 3328 C C . ASN A 1 420 ? -4.402 -28.578 7.309 1 93.38 420 ASN A C 1
ATOM 3330 O O . ASN A 1 420 ? -5.449 -28.344 6.703 1 93.38 420 ASN A O 1
ATOM 3334 N N . THR A 1 421 ? -3.422 -28.984 6.637 1 94.19 421 THR A N 1
ATOM 3335 C CA . THR A 1 421 ? -3.42 -29.188 5.191 1 94.19 421 THR A CA 1
ATOM 3336 C C . THR A 1 421 ? -3.521 -30.672 4.867 1 94.19 421 THR A C 1
ATOM 3338 O O . THR A 1 421 ? -2.732 -31.484 5.363 1 94.19 421 THR A O 1
ATOM 3341 N N . GLU A 1 422 ? -4.48 -31.031 4.062 1 93.12 422 GLU A N 1
ATOM 3342 C CA . GLU A 1 422 ? -4.625 -32.375 3.521 1 93.12 422 GLU A CA 1
ATOM 3343 C C . GLU A 1 422 ? -4.188 -32.438 2.061 1 93.12 422 GLU A C 1
ATOM 3345 O O . GLU A 1 422 ? -4.48 -31.531 1.282 1 93.12 422 GLU A O 1
ATOM 3350 N N . LEU A 1 423 ? -3.461 -33.469 1.73 1 92.94 423 LEU A N 1
ATOM 3351 C CA . LEU A 1 423 ? -3.031 -33.688 0.355 1 92.94 423 LEU A CA 1
ATOM 3352 C C . LEU A 1 423 ? -3.264 -35.156 -0.054 1 92.94 423 LEU A C 1
ATOM 3354 O O . LEU A 1 423 ? -2.975 -36.062 0.714 1 92.94 423 LEU A O 1
ATOM 3358 N N . THR A 1 424 ? -3.879 -35.312 -1.249 1 92.56 424 THR A N 1
ATOM 3359 C CA . THR A 1 424 ? -4.086 -36.625 -1.814 1 92.56 424 THR A CA 1
ATOM 3360 C C . THR A 1 424 ? -3.832 -36.625 -3.318 1 92.56 424 THR A C 1
ATOM 3362 O O . THR A 1 424 ? -4.191 -35.656 -4.012 1 92.56 424 THR A O 1
ATOM 3365 N N . VAL A 1 425 ? -3.172 -37.656 -3.799 1 94.38 425 VAL A N 1
ATOM 3366 C CA . VAL A 1 425 ? -2.941 -37.812 -5.23 1 94.38 425 VAL A CA 1
ATOM 3367 C C . VAL A 1 425 ? -3.686 -39.062 -5.746 1 94.38 425 VAL A C 1
ATOM 3369 O O . VAL A 1 425 ? -3.768 -40.062 -5.055 1 94.38 425 VAL A O 1
ATOM 3372 N N . ARG A 1 426 ? -4.328 -38.969 -6.891 1 95.94 426 ARG A N 1
ATOM 3373 C CA . ARG A 1 426 ? -5.055 -40.062 -7.531 1 95.94 426 ARG A CA 1
ATOM 3374 C C . ARG A 1 426 ? -4.637 -40.219 -8.992 1 95.94 426 ARG A C 1
ATOM 3376 O O . ARG A 1 426 ? -4.664 -39.25 -9.75 1 95.94 426 ARG A O 1
ATOM 3383 N N . ASN A 1 427 ? -4.254 -41.438 -9.336 1 96.19 427 ASN A N 1
ATOM 3384 C CA . ASN A 1 427 ? -3.951 -41.781 -10.727 1 96.19 427 ASN A CA 1
ATOM 3385 C C . ASN A 1 427 ? -5.047 -42.625 -11.344 1 96.19 427 ASN A C 1
ATOM 3387 O O . ASN A 1 427 ? -5.426 -43.656 -10.773 1 96.19 427 ASN A O 1
ATOM 3391 N N . ILE A 1 428 ? -5.574 -42.219 -12.406 1 97.62 428 ILE A N 1
ATOM 3392 C CA . ILE A 1 428 ? -6.539 -43 -13.18 1 97.62 428 ILE A CA 1
ATOM 3393 C C . ILE A 1 428 ? -5.848 -43.625 -14.391 1 97.62 428 ILE A C 1
ATOM 3395 O O . ILE A 1 428 ? -5.543 -42.938 -15.367 1 97.62 428 ILE A O 1
ATOM 3399 N N . CYS A 1 429 ? -5.742 -44.906 -14.391 1 96.12 429 CYS A N 1
ATOM 3400 C CA . CYS A 1 429 ? -4.949 -45.562 -15.414 1 96.12 429 CYS A CA 1
ATOM 3401 C C . CYS A 1 429 ? -5.848 -46.281 -16.438 1 96.12 429 CYS A C 1
ATOM 3403 O O . CYS A 1 429 ? -5.367 -46.781 -17.453 1 96.12 429 CYS A O 1
ATOM 3405 N N . ALA A 1 430 ? -7.117 -46.25 -16.203 1 95.12 430 ALA A N 1
ATOM 3406 C CA . ALA A 1 430 ? -8.055 -46.938 -17.078 1 95.12 430 ALA A CA 1
ATOM 3407 C C . ALA A 1 430 ? -8.133 -46.281 -18.438 1 95.12 430 ALA A C 1
ATOM 3409 O O . ALA A 1 430 ? -8.352 -46.938 -19.453 1 95.12 430 ALA A O 1
ATOM 3410 N N . PHE A 1 431 ? -8.047 -45.062 -18.547 1 96.06 431 PHE A N 1
ATOM 3411 C CA . PHE A 1 431 ? -8.055 -44.281 -19.781 1 96.06 431 PHE A CA 1
ATOM 3412 C C . PHE A 1 431 ? -7.32 -42.969 -19.609 1 96.06 431 PHE A C 1
ATOM 3414 O O . PHE A 1 431 ? -7.145 -42.5 -18.484 1 96.06 431 PHE A O 1
ATOM 3421 N N . GLY A 1 432 ? -6.863 -42.406 -20.672 1 97.38 432 GLY A N 1
ATOM 3422 C CA . GLY A 1 432 ? -6.25 -41.094 -20.703 1 97.38 432 GLY A CA 1
ATOM 3423 C C . GLY A 1 432 ? -6.875 -40.188 -21.734 1 97.38 432 GLY A C 1
ATOM 3424 O O . GLY A 1 432 ? -8.039 -40.344 -22.109 1 97.38 432 GLY A O 1
ATOM 3425 N N . ARG A 1 433 ? -6.176 -39.188 -22.094 1 97.31 433 ARG A N 1
ATOM 3426 C CA . ARG A 1 433 ? -6.656 -38.156 -23.031 1 97.31 433 ARG A CA 1
ATOM 3427 C C . ARG A 1 433 ? -7.027 -38.781 -24.359 1 97.31 433 ARG A C 1
ATOM 3429 O O . ARG A 1 433 ? -8.031 -38.406 -24.969 1 97.31 433 ARG A O 1
ATOM 3436 N N . ASN A 1 434 ? -6.312 -39.781 -24.844 1 96.81 434 ASN A N 1
ATOM 3437 C CA . ASN A 1 434 ? -6.531 -40.406 -26.156 1 96.81 434 ASN A CA 1
ATOM 3438 C C . ASN A 1 434 ? -7.867 -41.156 -26.203 1 96.81 434 ASN A C 1
ATOM 3440 O O . ASN A 1 434 ? -8.633 -41 -27.156 1 96.81 434 ASN A O 1
ATOM 3444 N N . GLU A 1 435 ? -8.117 -41.906 -25.203 1 96.5 435 GLU A N 1
ATOM 3445 C CA . GLU A 1 435 ? -9.367 -42.656 -25.156 1 96.5 435 GLU A CA 1
ATOM 3446 C C . GLU A 1 435 ? -10.57 -41.719 -25.047 1 96.5 435 GLU A C 1
ATOM 3448 O O . GLU A 1 435 ? -11.609 -41.969 -25.656 1 96.5 435 GLU A O 1
ATOM 3453 N N . ILE A 1 436 ? -10.406 -40.688 -24.281 1 97.56 436 ILE A N 1
ATOM 3454 C CA . ILE A 1 436 ? -11.492 -39.719 -24.125 1 97.56 436 ILE A CA 1
ATOM 3455 C C . ILE A 1 436 ? -11.828 -39.094 -25.469 1 97.56 436 ILE A C 1
ATOM 3457 O O . ILE A 1 436 ? -13 -39 -25.859 1 97.56 436 ILE A O 1
ATOM 3461 N N . LYS A 1 437 ? -10.859 -38.656 -26.188 1 96.81 437 LYS A N 1
ATOM 3462 C CA . LYS A 1 437 ? -11.055 -38.031 -27.484 1 96.81 437 LYS A CA 1
ATOM 3463 C C . LYS A 1 437 ? -11.656 -39 -28.484 1 96.81 437 LYS A C 1
ATOM 3465 O O . LYS A 1 437 ? -12.57 -38.656 -29.234 1 96.81 437 LYS A O 1
ATOM 3470 N N . ARG A 1 438 ? -11.164 -40.219 -28.469 1 95.69 438 ARG A N 1
ATOM 3471 C CA . ARG A 1 438 ? -11.531 -41.219 -29.469 1 95.69 438 ARG A CA 1
ATOM 3472 C C . ARG A 1 438 ? -12.922 -41.781 -29.203 1 95.69 438 ARG A C 1
ATOM 3474 O O . ARG A 1 438 ? -13.719 -41.938 -30.141 1 95.69 438 ARG A O 1
ATOM 3481 N N . HIS A 1 439 ? -13.164 -42.062 -27.969 1 95.81 439 HIS A N 1
ATOM 3482 C CA . HIS A 1 439 ? -14.359 -42.844 -27.656 1 95.81 439 HIS A CA 1
ATOM 3483 C C . HIS A 1 439 ? -15.5 -41.938 -27.203 1 95.81 439 HIS A C 1
ATOM 3485 O O . HIS A 1 439 ? -16.672 -42.219 -27.453 1 95.81 439 HIS A O 1
ATOM 3491 N N . CYS A 1 440 ? -15.188 -40.875 -26.469 1 96.56 440 CYS A N 1
ATOM 3492 C CA . CYS A 1 440 ? -16.219 -40 -25.969 1 96.56 440 CYS A CA 1
ATOM 3493 C C . CYS A 1 440 ? -16.422 -38.812 -26.922 1 96.56 440 CYS A C 1
ATOM 3495 O O . CYS A 1 440 ? -17.438 -38.125 -26.859 1 96.56 440 CYS A O 1
ATOM 3497 N N . ARG A 1 441 ? -15.414 -38.469 -27.766 1 95.62 441 ARG A N 1
ATOM 3498 C CA . ARG A 1 441 ? -15.453 -37.469 -28.812 1 95.62 441 ARG A CA 1
ATOM 3499 C C . ARG A 1 441 ? -15.688 -36.094 -28.234 1 95.62 441 ARG A C 1
ATOM 3501 O O . ARG A 1 441 ? -16.5 -35.312 -28.75 1 95.62 441 ARG A O 1
ATOM 3508 N N . VAL A 1 442 ? -15.109 -35.812 -27.141 1 97.5 442 VAL A N 1
ATOM 3509 C CA . VAL A 1 442 ? -15.148 -34.5 -26.5 1 97.5 442 VAL A CA 1
ATOM 3510 C C . VAL A 1 442 ? -13.734 -34.062 -26.094 1 97.5 442 VAL A C 1
ATOM 3512 O O . VAL A 1 442 ? -12.812 -34.906 -26.094 1 97.5 442 VAL A O 1
ATOM 3515 N N . SER A 1 443 ? -13.586 -32.75 -25.859 1 96.69 443 SER A N 1
ATOM 3516 C CA . SER A 1 443 ? -12.32 -32.281 -25.312 1 96.69 443 SER A CA 1
ATOM 3517 C C . SER A 1 443 ? -12.023 -32.906 -23.953 1 96.69 443 SER A C 1
ATOM 3519 O O . SER A 1 443 ? -12.891 -32.938 -23.078 1 96.69 443 SER A O 1
ATOM 3521 N N . PRO A 1 444 ? -10.805 -33.406 -23.797 1 97.62 444 PRO A N 1
ATOM 3522 C CA . PRO A 1 444 ? -10.453 -34 -22.484 1 97.62 444 PRO A CA 1
ATOM 3523 C C . PRO A 1 444 ? -10.625 -33 -21.344 1 97.62 444 PRO A C 1
ATOM 3525 O O . PRO A 1 444 ? -11.023 -33.375 -20.234 1 97.62 444 PRO A O 1
ATOM 3528 N N . GLU A 1 445 ? -10.281 -31.734 -21.578 1 97.44 445 GLU A N 1
ATOM 3529 C CA . GLU A 1 445 ? -10.453 -30.688 -20.562 1 97.44 445 GLU A CA 1
ATOM 3530 C C . GLU A 1 445 ? -11.922 -30.562 -20.156 1 97.44 445 GLU A C 1
ATOM 3532 O O . GLU A 1 445 ? -12.234 -30.5 -18.953 1 97.44 445 GLU A O 1
ATOM 3537 N N . ALA A 1 446 ? -12.781 -30.484 -21.141 1 98.31 446 ALA A N 1
ATOM 3538 C CA . ALA A 1 446 ? -14.211 -30.375 -20.859 1 98.31 446 ALA A CA 1
ATOM 3539 C C . ALA A 1 446 ? -14.719 -31.609 -20.125 1 98.31 446 ALA A C 1
ATOM 3541 O O . ALA A 1 446 ? -15.555 -31.516 -19.219 1 98.31 446 ALA A O 1
ATOM 3542 N N . PHE A 1 447 ? -14.227 -32.781 -20.562 1 98.56 447 PHE A N 1
ATOM 3543 C CA . PHE A 1 447 ? -14.594 -34.062 -19.938 1 98.56 447 PHE A CA 1
ATOM 3544 C C . PHE A 1 447 ? -14.266 -34.031 -18.438 1 98.56 447 PHE A C 1
ATOM 3546 O O . PHE A 1 447 ? -15.109 -34.375 -17.609 1 98.56 447 PHE A O 1
ATOM 3553 N N . VAL A 1 448 ? -13.07 -33.656 -18.094 1 98.69 448 VAL A N 1
ATOM 3554 C CA . VAL A 1 448 ? -12.602 -33.656 -16.703 1 98.69 448 VAL A CA 1
ATOM 3555 C C . VAL A 1 448 ? -13.359 -32.625 -15.891 1 98.69 448 VAL A C 1
ATOM 3557 O O . VAL A 1 448 ? -13.695 -32.844 -14.734 1 98.69 448 VAL A O 1
ATOM 3560 N N . HIS A 1 449 ? -13.625 -31.469 -16.453 1 98.69 449 HIS A N 1
ATOM 3561 C CA . HIS A 1 449 ? -14.375 -30.469 -15.727 1 98.69 449 HIS A CA 1
ATOM 3562 C C . HIS A 1 449 ? -15.82 -30.906 -15.5 1 98.69 449 HIS A C 1
ATOM 3564 O O . HIS A 1 449 ? -16.406 -30.609 -14.453 1 98.69 449 HIS A O 1
ATOM 3570 N N . ALA A 1 450 ? -16.422 -31.578 -16.5 1 98.69 450 ALA A N 1
ATOM 3571 C CA . ALA A 1 450 ? -17.734 -32.188 -16.266 1 98.69 450 ALA A CA 1
ATOM 3572 C C . ALA A 1 450 ? -17.688 -33.125 -15.07 1 98.69 450 ALA A C 1
ATOM 3574 O O . ALA A 1 450 ? -18.609 -33.125 -14.242 1 98.69 450 ALA A O 1
ATOM 3575 N N . ALA A 1 451 ? -16.625 -33.906 -15.023 1 98.69 451 ALA A N 1
ATOM 3576 C CA . ALA A 1 451 ? -16.469 -34.844 -13.914 1 98.69 451 ALA A CA 1
ATOM 3577 C C . ALA A 1 451 ? -16.281 -34.125 -12.594 1 98.69 451 ALA A C 1
ATOM 3579 O O . ALA A 1 451 ? -16.797 -34.562 -11.555 1 98.69 451 ALA A O 1
ATOM 3580 N N . PHE A 1 452 ? -15.492 -33 -12.578 1 98.81 452 PHE A N 1
ATOM 3581 C CA . PHE A 1 452 ? -15.32 -32.188 -11.375 1 98.81 452 PHE A CA 1
ATOM 3582 C C . PHE A 1 452 ? -16.672 -31.766 -10.82 1 98.81 452 PHE A C 1
ATOM 3584 O O . PHE A 1 452 ? -16.906 -31.844 -9.609 1 98.81 452 PHE A O 1
ATOM 3591 N N . HIS A 1 453 ? -17.547 -31.297 -11.734 1 98.5 453 HIS A N 1
ATOM 3592 C CA . HIS A 1 453 ? -18.812 -30.734 -11.305 1 98.5 453 HIS A CA 1
ATOM 3593 C C . HIS A 1 453 ? -19.781 -31.828 -10.883 1 98.5 453 HIS A C 1
ATOM 3595 O O . HIS A 1 453 ? -20.594 -31.641 -9.961 1 98.5 453 HIS A O 1
ATOM 3601 N N . LEU A 1 454 ? -19.734 -32.969 -11.578 1 97.94 454 LEU A N 1
ATOM 3602 C CA . LEU A 1 454 ? -20.531 -34.125 -11.148 1 97.94 454 LEU A CA 1
ATOM 3603 C C . LEU A 1 454 ? -20.109 -34.562 -9.75 1 97.94 454 LEU A C 1
ATOM 3605 O O . LEU A 1 454 ? -20.969 -34.875 -8.914 1 97.94 454 LEU A O 1
ATOM 3609 N N . ALA A 1 455 ? -18.812 -34.625 -9.531 1 97.56 455 ALA A N 1
ATOM 3610 C CA . ALA A 1 455 ? -18.297 -35 -8.219 1 97.56 455 ALA A CA 1
ATOM 3611 C C . ALA A 1 455 ? -18.734 -34 -7.156 1 97.56 455 ALA A C 1
ATOM 3613 O O . ALA A 1 455 ? -19.078 -34.406 -6.035 1 97.56 455 ALA A O 1
ATOM 3614 N N . GLN A 1 456 ? -18.688 -32.75 -7.488 1 96.94 456 GLN A N 1
ATOM 3615 C CA . GLN A 1 456 ? -19.141 -31.703 -6.562 1 96.94 456 GLN A CA 1
ATOM 3616 C C . GLN A 1 456 ? -20.609 -31.891 -6.195 1 96.94 456 GLN A C 1
ATOM 3618 O O . GLN A 1 456 ? -20.969 -31.812 -5.02 1 96.94 456 GLN A O 1
ATOM 3623 N N . ARG A 1 457 ? -21.422 -32.156 -7.184 1 96 457 ARG A N 1
ATOM 3624 C CA . ARG A 1 457 ? -22.844 -32.438 -6.973 1 96 457 ARG A CA 1
ATOM 3625 C C . ARG A 1 457 ? -23.047 -33.656 -6.094 1 96 457 ARG A C 1
ATOM 3627 O O . ARG A 1 457 ? -23.875 -33.656 -5.18 1 96 457 ARG A O 1
ATOM 3634 N N . ARG A 1 458 ? -22.344 -34.656 -6.336 1 95.12 458 ARG A N 1
ATOM 3635 C CA . ARG A 1 458 ? -22.469 -35.938 -5.613 1 95.12 458 ARG A CA 1
ATOM 3636 C C . ARG A 1 458 ? -22.109 -35.75 -4.145 1 95.12 458 ARG A C 1
ATOM 3638 O O . ARG A 1 458 ? -22.734 -36.344 -3.268 1 95.12 458 ARG A O 1
ATOM 3645 N N . LEU A 1 459 ? -21.078 -35 -3.898 1 93.5 459 LEU A N 1
ATOM 3646 C CA . LEU A 1 459 ? -20.578 -34.875 -2.535 1 93.5 459 LEU A CA 1
ATOM 3647 C C . LEU A 1 459 ? -21.328 -33.781 -1.782 1 93.5 459 LEU A C 1
ATOM 3649 O O . LEU A 1 459 ? -21.703 -33.969 -0.618 1 93.5 459 LEU A O 1
ATOM 3653 N N . PHE A 1 460 ? -21.609 -32.625 -2.41 1 94.44 460 PHE A N 1
ATOM 3654 C CA . PHE A 1 460 ? -22.078 -31.438 -1.681 1 94.44 460 PHE A CA 1
ATOM 3655 C C . PHE A 1 460 ? -23.516 -31.125 -2.047 1 94.44 460 PHE A C 1
ATOM 3657 O O . PHE A 1 460 ? -24.172 -30.297 -1.392 1 94.44 460 PHE A O 1
ATOM 3664 N N . GLY A 1 461 ? -24.047 -31.672 -3.17 1 94.88 461 GLY A N 1
ATOM 3665 C CA . GLY A 1 461 ? -25.438 -31.484 -3.549 1 94.88 461 GLY A CA 1
ATOM 3666 C C . GLY A 1 461 ? -25.641 -30.297 -4.473 1 94.88 461 GLY A C 1
ATOM 3667 O O . GLY A 1 461 ? -26.781 -30 -4.855 1 94.88 461 GLY A O 1
ATOM 3668 N N . ASP A 1 462 ? -24.578 -29.594 -4.816 1 95.94 462 ASP A N 1
ATOM 3669 C CA . ASP A 1 462 ? -24.672 -28.391 -5.641 1 95.94 462 ASP A CA 1
ATOM 3670 C C . ASP A 1 462 ? -23.422 -28.188 -6.48 1 95.94 462 ASP A C 1
ATOM 3672 O O . ASP A 1 462 ? -22.453 -28.969 -6.367 1 95.94 462 ASP A O 1
ATOM 3676 N N . GLN A 1 463 ? -23.484 -27.422 -7.488 1 97.62 463 GLN A N 1
ATOM 3677 C CA . GLN A 1 463 ? -22.344 -26.938 -8.25 1 97.62 463 GLN A CA 1
ATOM 3678 C C . GLN A 1 463 ? -22.094 -25.453 -7.988 1 97.62 463 GLN A C 1
ATOM 3680 O O . GLN A 1 463 ? -22.844 -24.594 -8.469 1 97.62 463 GLN A O 1
ATOM 3685 N N . ARG A 1 464 ? -21.031 -25.188 -7.246 1 97.19 464 ARG A N 1
ATOM 3686 C CA . ARG A 1 464 ? -20.641 -23.812 -6.906 1 97.19 464 ARG A CA 1
ATOM 3687 C C . ARG A 1 464 ? -19.469 -23.344 -7.754 1 97.19 464 ARG A C 1
ATOM 3689 O O . ARG A 1 464 ? -18.953 -24.109 -8.578 1 97.19 464 ARG A O 1
ATOM 3696 N N . SER A 1 465 ? -19.109 -22.078 -7.613 1 97.62 465 SER A N 1
ATOM 3697 C CA . SER A 1 465 ? -18.156 -21.422 -8.492 1 97.62 465 SER A CA 1
ATOM 3698 C C . SER A 1 465 ? -16.828 -22.172 -8.523 1 97.62 465 SER A C 1
ATOM 3700 O O . SER A 1 465 ? -16.312 -22.594 -7.484 1 97.62 465 SER A O 1
ATOM 3702 N N . THR A 1 466 ? -16.266 -22.406 -9.703 1 98.19 466 THR A N 1
ATOM 3703 C CA . THR A 1 466 ? -15.023 -23.125 -9.945 1 98.19 466 THR A CA 1
ATOM 3704 C C . THR A 1 466 ? -14.062 -22.281 -10.766 1 98.19 466 THR A C 1
ATOM 3706 O O . THR A 1 466 ? -14.438 -21.719 -11.805 1 98.19 466 THR A O 1
ATOM 3709 N N . TYR A 1 467 ? -12.891 -22.172 -10.258 1 98.06 467 TYR A N 1
ATOM 3710 C CA . TYR A 1 467 ? -11.805 -21.438 -10.93 1 98.06 467 TYR A CA 1
ATOM 3711 C C . TYR A 1 467 ? -10.977 -22.391 -11.789 1 98.06 467 TYR A C 1
ATOM 3713 O O . TYR A 1 467 ? -10.578 -23.469 -11.344 1 98.06 467 TYR A O 1
ATOM 3721 N N . CYS A 1 468 ? -10.789 -22.047 -13.016 1 98.06 468 CYS A N 1
ATOM 3722 C CA . CYS A 1 468 ? -9.828 -22.688 -13.906 1 98.06 468 CYS A CA 1
ATOM 3723 C C . CYS A 1 468 ? -8.852 -21.672 -14.492 1 98.06 468 CYS A C 1
ATOM 3725 O O . CYS A 1 468 ? -9.273 -20.688 -15.102 1 98.06 468 CYS A O 1
ATOM 3727 N N . ALA A 1 469 ? -7.586 -21.938 -14.312 1 96.06 469 ALA A N 1
ATOM 3728 C CA . ALA A 1 469 ? -6.57 -21.031 -14.836 1 96.06 469 ALA A CA 1
ATOM 3729 C C . ALA A 1 469 ? -6.457 -21.156 -16.359 1 96.06 469 ALA A C 1
ATOM 3731 O O . ALA A 1 469 ? -6.305 -22.25 -16.875 1 96.06 469 ALA A O 1
ATOM 3732 N N . LEU A 1 470 ? -6.578 -20.031 -17.031 1 97.12 470 LEU A N 1
ATOM 3733 C CA . LEU A 1 470 ? -6.418 -20 -18.484 1 97.12 470 LEU A CA 1
ATOM 3734 C C . LEU A 1 470 ? -5.203 -19.172 -18.875 1 97.12 470 LEU A C 1
ATOM 3736 O O . LEU A 1 470 ? -5.059 -18.031 -18.438 1 97.12 470 LEU A O 1
ATOM 3740 N N . LEU A 1 471 ? -4.344 -19.703 -19.703 1 96 471 LEU A N 1
ATOM 3741 C CA . LEU A 1 471 ? -3.109 -19.062 -20.125 1 96 471 LEU A CA 1
ATOM 3742 C C . LEU A 1 471 ? -3.404 -17.906 -21.078 1 96 471 LEU A C 1
ATOM 3744 O O . LEU A 1 471 ? -4.125 -18.078 -22.062 1 96 471 LEU A O 1
ATOM 3748 N N . MET A 1 472 ? -2.789 -16.719 -20.812 1 96.75 472 MET A N 1
ATOM 3749 C CA . MET A 1 472 ? -3.008 -15.539 -21.641 1 96.75 472 MET A CA 1
ATOM 3750 C C . MET A 1 472 ? -1.688 -15.008 -22.188 1 96.75 472 MET A C 1
ATOM 3752 O O . MET A 1 472 ? -1.58 -13.828 -22.516 1 96.75 472 MET A O 1
ATOM 3756 N N . LYS A 1 473 ? -0.692 -15.797 -22.391 1 95 473 LYS A N 1
ATOM 3757 C CA . LYS A 1 473 ? 0.65 -15.383 -22.781 1 95 473 LYS A CA 1
ATOM 3758 C C . LYS A 1 473 ? 0.695 -15 -24.25 1 95 473 LYS A C 1
ATOM 3760 O O . LYS A 1 473 ? 1.723 -14.539 -24.75 1 95 473 LYS A O 1
ATOM 3765 N N . LYS A 1 474 ? -0.399 -15.188 -24.984 1 95.62 474 LYS A N 1
ATOM 3766 C CA . LYS A 1 474 ? -0.427 -14.68 -26.359 1 95.62 474 LYS A CA 1
ATOM 3767 C C . LYS A 1 474 ? -0.394 -13.156 -26.375 1 95.62 474 LYS A C 1
ATOM 3769 O O . LYS A 1 474 ? -0.13 -12.555 -27.422 1 95.62 474 LYS A O 1
ATOM 3774 N N . TYR A 1 475 ? -0.664 -12.539 -25.25 1 95.62 475 TYR A N 1
ATOM 3775 C CA . TYR A 1 475 ? -0.592 -11.086 -25.109 1 95.62 475 TYR A CA 1
ATOM 3776 C C . TYR A 1 475 ? 0.699 -10.672 -24.422 1 95.62 475 TYR A C 1
ATOM 3778 O O . TYR A 1 475 ? 1.256 -11.43 -23.625 1 95.62 475 TYR A O 1
ATOM 3786 N N . HIS A 1 476 ? 1.101 -9.438 -24.719 1 92.31 476 HIS A N 1
ATOM 3787 C CA . HIS A 1 476 ? 2.301 -8.883 -24.109 1 92.31 476 HIS A CA 1
ATOM 3788 C C . HIS A 1 476 ? 2.168 -8.828 -22.594 1 92.31 476 HIS A C 1
ATOM 3790 O O . HIS A 1 476 ? 1.246 -8.203 -22.062 1 92.31 476 HIS A O 1
ATOM 3796 N N . HIS A 1 477 ? 3.055 -9.594 -21.906 1 90.25 477 HIS A N 1
ATOM 3797 C CA . HIS A 1 477 ? 3.078 -9.695 -20.453 1 90.25 477 HIS A CA 1
ATOM 3798 C C . HIS A 1 477 ? 1.785 -10.305 -19.922 1 90.25 477 HIS A C 1
ATOM 3800 O O . HIS A 1 477 ? 1.341 -9.969 -18.812 1 90.25 477 HIS A O 1
ATOM 3806 N N . GLY A 1 478 ? 1.135 -11.094 -20.75 1 93.31 478 GLY A N 1
ATOM 3807 C CA . GLY A 1 478 ? -0.04 -11.828 -20.297 1 93.31 478 GLY A CA 1
ATOM 3808 C C . GLY A 1 478 ? 0.29 -12.953 -19.344 1 93.31 478 GLY A C 1
ATOM 3809 O O . GLY A 1 478 ? 1.284 -13.664 -19.531 1 93.31 478 GLY A O 1
ATOM 3810 N N . ARG A 1 479 ? -0.537 -13.133 -18.297 1 94.25 479 ARG A N 1
ATOM 3811 C CA . ARG A 1 479 ? -0.365 -14.234 -17.359 1 94.25 479 ARG A CA 1
ATOM 3812 C C . ARG A 1 479 ? -1.542 -15.203 -17.422 1 94.25 479 ARG A C 1
ATOM 3814 O O . ARG A 1 479 ? -1.597 -16.062 -18.312 1 94.25 479 ARG A O 1
ATOM 3821 N N . THR A 1 480 ? -2.617 -14.883 -16.688 1 96.19 480 THR A N 1
ATOM 3822 C CA . THR A 1 480 ? -3.752 -15.797 -16.719 1 96.19 480 THR A CA 1
ATOM 3823 C C . THR A 1 480 ? -5.07 -15.031 -16.719 1 96.19 480 THR A C 1
ATOM 3825 O O . THR A 1 480 ? -5.09 -13.828 -16.438 1 96.19 480 THR A O 1
ATOM 3828 N N . GLU A 1 481 ? -6.078 -15.688 -17.203 1 97.19 481 GLU A N 1
ATOM 3829 C CA . GLU A 1 481 ? -7.477 -15.328 -17.016 1 97.19 481 GLU A CA 1
ATOM 3830 C C . GLU A 1 481 ? -8.227 -16.422 -16.234 1 97.19 481 GLU A C 1
ATOM 3832 O O . GLU A 1 481 ? -7.754 -17.547 -16.156 1 97.19 481 GLU A O 1
ATOM 3837 N N . THR A 1 482 ? -9.312 -16.031 -15.578 1 97.62 482 THR A N 1
ATOM 3838 C CA . THR A 1 482 ? -10.133 -16.984 -14.852 1 97.62 482 THR A CA 1
ATOM 3839 C C . THR A 1 482 ? -11.258 -17.531 -15.734 1 97.62 482 THR A C 1
ATOM 3841 O O . THR A 1 482 ? -12.078 -16.75 -16.234 1 97.62 482 THR A O 1
ATOM 3844 N N . LEU A 1 483 ? -11.242 -18.75 -15.953 1 98.06 483 LEU A N 1
ATOM 3845 C CA . LEU A 1 483 ? -12.359 -19.438 -16.609 1 98.06 483 LEU A CA 1
ATOM 3846 C C . LEU A 1 483 ? -13.297 -20.047 -15.578 1 98.06 483 LEU A C 1
ATOM 3848 O O . LEU A 1 483 ? -12.875 -20.812 -14.719 1 98.06 483 LEU A O 1
ATOM 3852 N N . ARG A 1 484 ? -14.547 -19.594 -15.602 1 98.56 484 ARG A N 1
ATOM 3853 C CA . ARG A 1 484 ? -15.57 -20.234 -14.781 1 98.56 484 ARG A CA 1
ATOM 3854 C C . ARG A 1 484 ? -16.234 -21.375 -15.547 1 98.56 484 ARG A C 1
ATOM 3856 O O . ARG A 1 484 ? -16.828 -21.156 -16.609 1 98.56 484 ARG A O 1
ATOM 3863 N N . THR A 1 485 ? -16.266 -22.594 -14.953 1 98.44 485 THR A N 1
ATOM 3864 C CA . THR A 1 485 ? -16.531 -23.75 -15.797 1 98.44 485 THR A CA 1
ATOM 3865 C C . THR A 1 485 ? -17.875 -24.391 -15.422 1 98.44 485 THR A C 1
ATOM 3867 O O . THR A 1 485 ? -18.281 -25.375 -16.031 1 98.44 485 THR A O 1
ATOM 3870 N N . VAL A 1 486 ? -18.547 -23.891 -14.406 1 98.62 486 VAL A N 1
ATOM 3871 C CA . VAL A 1 486 ? -19.906 -24.359 -14.156 1 98.62 486 VAL A CA 1
ATOM 3872 C C . VAL A 1 486 ? -20.859 -23.719 -15.156 1 98.62 486 VAL A C 1
ATOM 3874 O O . VAL A 1 486 ? -20.906 -22.484 -15.273 1 98.62 486 VAL A O 1
ATOM 3877 N N . THR A 1 487 ? -21.578 -24.484 -15.922 1 98.44 487 THR A N 1
ATOM 3878 C CA . THR A 1 487 ? -22.516 -24.016 -16.953 1 98.44 487 THR A CA 1
ATOM 3879 C C . THR A 1 487 ? -23.875 -24.688 -16.781 1 98.44 487 THR A C 1
ATOM 3881 O O . THR A 1 487 ? -24.031 -25.609 -15.977 1 98.44 487 THR A O 1
ATOM 3884 N N . GLN A 1 488 ? -24.906 -24.125 -17.578 1 98.06 488 GLN A N 1
ATOM 3885 C CA . GLN A 1 488 ? -26.203 -24.781 -17.609 1 98.06 488 GLN A CA 1
ATOM 3886 C C . GLN A 1 488 ? -26.078 -26.203 -18.156 1 98.06 488 GLN A C 1
ATOM 3888 O O . GLN A 1 488 ? -26.812 -27.109 -17.734 1 98.06 488 GLN A O 1
ATOM 3893 N N . GLU A 1 489 ? -25.156 -26.391 -19.047 1 98.44 489 GLU A N 1
ATOM 3894 C CA . GLU A 1 489 ? -24.938 -27.688 -19.656 1 98.44 489 GLU A CA 1
ATOM 3895 C C . GLU A 1 489 ? -24.359 -28.688 -18.672 1 98.44 489 GLU A C 1
ATOM 3897 O O . GLU A 1 489 ? -24.703 -29.875 -18.688 1 98.44 489 GLU A O 1
ATOM 3902 N N . THR A 1 490 ? -23.406 -28.266 -17.766 1 98.44 490 THR A N 1
ATOM 3903 C CA . THR A 1 490 ? -22.859 -29.156 -16.766 1 98.44 490 THR A CA 1
ATOM 3904 C C . THR A 1 490 ? -23.906 -29.516 -15.719 1 98.44 490 THR A C 1
ATOM 3906 O O . THR A 1 490 ? -23.906 -30.641 -15.188 1 98.44 490 THR A O 1
ATOM 3909 N N . GLN A 1 491 ? -24.828 -28.578 -15.438 1 98.12 491 GLN A N 1
ATOM 3910 C CA . GLN A 1 491 ? -25.953 -28.875 -14.555 1 98.12 491 GLN A CA 1
ATOM 3911 C C . GLN A 1 491 ? -26.844 -29.953 -15.156 1 98.12 491 GLN A C 1
ATOM 3913 O O . GLN A 1 491 ? -27.188 -30.938 -14.492 1 98.12 491 GLN A O 1
ATOM 3918 N N . ALA A 1 492 ? -27.234 -29.781 -16.406 1 98.19 492 ALA A N 1
ATOM 3919 C CA . ALA A 1 492 ? -28.094 -30.734 -17.109 1 98.19 492 ALA A CA 1
ATOM 3920 C C . ALA A 1 492 ? -27.438 -32.094 -17.203 1 98.19 492 ALA A C 1
ATOM 3922 O O . ALA A 1 492 ? -28.109 -33.125 -17.047 1 98.19 492 ALA A O 1
ATOM 3923 N N . LEU A 1 493 ? -26.156 -32.094 -17.469 1 98.31 493 LEU A N 1
ATOM 3924 C CA . LEU A 1 493 ? -25.406 -33.344 -17.562 1 98.31 493 LEU A CA 1
ATOM 3925 C C . LEU A 1 493 ? -25.438 -34.125 -16.234 1 98.31 493 LEU A C 1
ATOM 3927 O O . LEU A 1 493 ? -25.672 -35.312 -16.219 1 98.31 493 LEU A O 1
ATOM 3931 N N . ALA A 1 494 ? -25.156 -33.438 -15.172 1 97 494 ALA A N 1
ATOM 3932 C CA . ALA A 1 494 ? -25.172 -34.094 -13.852 1 97 494 ALA A CA 1
ATOM 3933 C C . ALA A 1 494 ? -26.516 -34.719 -13.555 1 97 494 ALA A C 1
ATOM 3935 O O . ALA A 1 494 ? -26.594 -35.812 -13.016 1 97 494 ALA A O 1
ATOM 3936 N N . ASP A 1 495 ? -27.641 -34.031 -13.93 1 96.12 495 ASP A N 1
ATOM 3937 C CA . ASP A 1 495 ? -28.984 -34.562 -13.719 1 96.12 495 ASP A CA 1
ATOM 3938 C C . ASP A 1 495 ? -29.203 -35.844 -14.5 1 96.12 495 ASP A C 1
ATOM 3940 O O . ASP A 1 495 ? -29.766 -36.812 -13.969 1 96.12 495 ASP A O 1
ATOM 3944 N N . LEU A 1 496 ? -28.734 -35.844 -15.688 1 96.94 496 LEU A N 1
ATOM 3945 C CA . LEU A 1 496 ? -28.938 -37 -16.562 1 96.94 496 LEU A CA 1
ATOM 3946 C C . LEU A 1 496 ? -28.109 -38.188 -16.078 1 96.94 496 LEU A C 1
ATOM 3948 O O . LEU A 1 496 ? -28.594 -39.344 -16.094 1 96.94 496 LEU A O 1
ATOM 3952 N N . VAL A 1 497 ? -26.891 -37.969 -15.664 1 96.12 497 VAL A N 1
ATOM 3953 C CA . VAL A 1 497 ? -26.031 -39.031 -15.211 1 96.12 497 VAL A CA 1
ATOM 3954 C C . VAL A 1 497 ? -26.609 -39.656 -13.945 1 96.12 497 VAL A C 1
ATOM 3956 O O . VAL A 1 497 ? -26.625 -40.906 -13.805 1 96.12 497 VAL A O 1
ATOM 3959 N N . GLU A 1 498 ? -27.062 -38.875 -13.078 1 91.81 498 GLU A N 1
ATOM 3960 C CA . GLU A 1 498 ? -27.594 -39.344 -11.812 1 91.81 498 GLU A CA 1
ATOM 3961 C C . GLU A 1 498 ? -28.906 -40.094 -12.023 1 91.81 498 GLU A C 1
ATOM 3963 O O . GLU A 1 498 ? -29.266 -40.969 -11.227 1 91.81 498 GLU A O 1
ATOM 3968 N N . SER A 1 499 ? -29.578 -39.812 -13.062 1 91 499 SER A N 1
ATOM 3969 C CA . SER A 1 499 ? -30.859 -40.469 -13.352 1 91 499 SER A CA 1
ATOM 3970 C C . SER A 1 499 ? -30.656 -41.719 -14.188 1 91 499 SER A C 1
ATOM 3972 O O . SER A 1 499 ? -31.562 -42.531 -14.32 1 91 499 SER A O 1
ATOM 3974 N N . ALA A 1 500 ? -29.469 -41.844 -14.695 1 89.94 500 ALA A N 1
ATOM 3975 C CA . ALA A 1 500 ? -29.188 -42.969 -15.57 1 89.94 500 ALA A CA 1
ATOM 3976 C C . ALA A 1 500 ? -29.141 -44.281 -14.766 1 89.94 500 ALA A C 1
ATOM 3978 O O . ALA A 1 500 ? -28.641 -44.312 -13.641 1 89.94 500 ALA A O 1
ATOM 3979 N N . GLU A 1 501 ? -29.641 -45.344 -15.367 1 76.69 501 GLU A N 1
ATOM 3980 C CA . GLU A 1 501 ? -29.609 -46.688 -14.742 1 76.69 501 GLU A CA 1
ATOM 3981 C C . GLU A 1 501 ? -28.188 -47.219 -14.648 1 76.69 501 GLU A C 1
ATOM 3983 O O . GLU A 1 501 ? -27.406 -47.094 -15.602 1 76.69 501 GLU A O 1
ATOM 3988 N N . ASN A 1 502 ? -27.844 -47.781 -13.633 1 74.12 502 ASN A N 1
ATOM 3989 C CA . ASN A 1 502 ? -26.469 -48.219 -13.344 1 74.12 502 ASN A CA 1
ATOM 3990 C C . ASN A 1 502 ? -26.016 -49.312 -14.305 1 74.12 502 ASN A C 1
ATOM 3992 O O . ASN A 1 502 ? -24.828 -49.469 -14.562 1 74.12 502 ASN A O 1
ATOM 3996 N N . THR A 1 503 ? -26.906 -49.906 -14.914 1 75.44 503 THR A N 1
ATOM 3997 C CA . THR A 1 503 ? -26.562 -51.062 -15.719 1 75.44 503 THR A CA 1
ATOM 3998 C C . THR A 1 503 ? -26.266 -50.656 -17.156 1 75.44 503 THR A C 1
ATOM 4000 O O . THR A 1 503 ? -25.75 -51.438 -17.953 1 75.44 503 THR A O 1
ATOM 4003 N N . LYS A 1 504 ? -26.438 -49.469 -17.422 1 77.12 504 LYS A N 1
ATOM 4004 C CA . LYS A 1 504 ? -26.266 -49.031 -18.812 1 77.12 504 LYS A CA 1
ATOM 4005 C C . LYS A 1 504 ? -24.797 -48.812 -19.141 1 77.12 504 LYS A C 1
ATOM 4007 O O . LYS A 1 504 ? -24.062 -48.219 -18.344 1 77.12 504 LYS A O 1
ATOM 4012 N N . ALA A 1 505 ? -24.453 -49.406 -20.281 1 81.25 505 ALA A N 1
ATOM 4013 C CA . ALA A 1 505 ? -23.094 -49.188 -20.75 1 81.25 505 ALA A CA 1
ATOM 4014 C C . ALA A 1 505 ? -22.984 -47.938 -21.594 1 81.25 505 ALA A C 1
ATOM 4016 O O . ALA A 1 505 ? -21.906 -47.344 -21.703 1 81.25 505 ALA A O 1
ATOM 4017 N N . PHE A 1 506 ? -23.953 -47.594 -22.25 1 92.12 506 PHE A N 1
ATOM 4018 C CA . PHE A 1 506 ? -24.016 -46.406 -23.062 1 92.12 506 PHE A CA 1
ATOM 4019 C C . PHE A 1 506 ? -25.391 -45.75 -22.984 1 92.12 506 PHE A C 1
ATOM 4021 O O . PHE A 1 506 ? -26.406 -46.438 -22.984 1 92.12 506 PHE A O 1
ATOM 4028 N N . ASP A 1 507 ? -25.375 -44.406 -22.797 1 94.19 507 ASP A N 1
ATOM 4029 C CA . ASP A 1 507 ? -26.609 -43.625 -22.766 1 94.19 507 ASP A CA 1
ATOM 4030 C C . ASP A 1 507 ? -26.531 -42.438 -23.734 1 94.19 507 ASP A C 1
ATOM 4032 O O . ASP A 1 507 ? -25.766 -41.531 -23.516 1 94.19 507 ASP A O 1
ATOM 4036 N N . GLN A 1 508 ? -27.359 -42.469 -24.75 1 94.38 508 GLN A N 1
ATOM 4037 C CA . GLN A 1 508 ? -27.312 -41.469 -25.797 1 94.38 508 GLN A CA 1
ATOM 4038 C C . GLN A 1 508 ? -27.578 -40.062 -25.25 1 94.38 508 GLN A C 1
ATOM 4040 O O . GLN A 1 508 ? -27 -39.094 -25.719 1 94.38 508 GLN A O 1
ATOM 4045 N N . ALA A 1 509 ? -28.5 -39.938 -24.344 1 95.56 509 ALA A N 1
ATOM 4046 C CA . ALA A 1 509 ? -28.828 -38.656 -23.75 1 95.56 509 ALA A CA 1
ATOM 4047 C C . ALA A 1 509 ? -27.641 -38.062 -22.984 1 95.56 509 ALA A C 1
ATOM 4049 O O . ALA A 1 509 ? -27.375 -36.875 -23.047 1 95.56 509 ALA A O 1
ATOM 4050 N N . VAL A 1 510 ? -27 -38.875 -22.234 1 97 510 VAL A N 1
ATOM 4051 C CA . VAL A 1 510 ? -25.828 -38.469 -21.484 1 97 510 VAL A CA 1
ATOM 4052 C C . VAL A 1 510 ? -24.703 -38.031 -22.438 1 97 510 VAL A C 1
ATOM 4054 O O . VAL A 1 510 ? -24.062 -37 -22.25 1 97 510 VAL A O 1
ATOM 4057 N N . ALA A 1 511 ? -24.453 -38.844 -23.469 1 97 511 ALA A N 1
ATOM 4058 C CA . ALA A 1 511 ? -23.422 -38.531 -24.453 1 97 511 ALA A CA 1
ATOM 4059 C C . ALA A 1 511 ? -23.703 -37.188 -25.125 1 97 511 ALA A C 1
ATOM 4061 O O . ALA A 1 511 ? -22.781 -36.406 -25.328 1 97 511 ALA A O 1
ATOM 4062 N N . ALA A 1 512 ? -24.953 -37 -25.469 1 97.56 512 ALA A N 1
ATOM 4063 C CA . ALA A 1 512 ? -25.344 -35.75 -26.109 1 97.56 512 ALA A CA 1
ATOM 4064 C C . ALA A 1 512 ? -25.156 -34.562 -25.156 1 97.56 512 ALA A C 1
ATOM 4066 O O . ALA A 1 512 ? -24.703 -33.5 -25.562 1 97.56 512 ALA A O 1
ATOM 4067 N N . ALA A 1 513 ? -25.516 -34.719 -23.922 1 98.12 513 ALA A N 1
ATOM 4068 C CA . ALA A 1 513 ? -25.359 -33.656 -22.922 1 98.12 513 ALA A CA 1
ATOM 4069 C C . ALA A 1 513 ? -23.891 -33.344 -22.688 1 98.12 513 ALA A C 1
ATOM 4071 O O . ALA A 1 513 ? -23.531 -32.188 -22.5 1 98.12 513 ALA A O 1
ATOM 4072 N N . LEU A 1 514 ? -23.078 -34.344 -22.625 1 98.38 514 LEU A N 1
ATOM 4073 C CA . LEU A 1 514 ? -21.641 -34.156 -22.469 1 98.38 514 LEU A CA 1
ATOM 4074 C C . LEU A 1 514 ? -21.062 -33.375 -23.641 1 98.38 514 LEU A C 1
ATOM 4076 O O . LEU A 1 514 ? -20.188 -32.531 -23.469 1 98.38 514 LEU A O 1
ATOM 4080 N N . GLN A 1 515 ? -21.516 -33.688 -24.844 1 98.12 515 GLN A N 1
ATOM 4081 C CA . GLN A 1 515 ? -21.094 -32.938 -26.031 1 98.12 515 GLN A CA 1
ATOM 4082 C C . GLN A 1 515 ? -21.453 -31.469 -25.906 1 98.12 515 GLN A C 1
ATOM 4084 O O . GLN A 1 515 ? -20.656 -30.594 -26.25 1 98.12 515 GLN A O 1
ATOM 4089 N N . LYS A 1 516 ? -22.641 -31.203 -25.469 1 98.38 516 LYS A N 1
ATOM 4090 C CA . LYS A 1 516 ? -23.078 -29.812 -25.281 1 98.38 516 LYS A CA 1
ATOM 4091 C C . LYS A 1 516 ? -22.234 -29.109 -24.234 1 98.38 516 LYS A C 1
ATOM 4093 O O . LYS A 1 516 ? -21.875 -27.938 -24.406 1 98.38 516 LYS A O 1
ATOM 4098 N N . ALA A 1 517 ? -21.938 -29.781 -23.125 1 98.38 517 ALA A N 1
ATOM 4099 C CA . ALA A 1 517 ? -21.062 -29.219 -22.094 1 98.38 517 ALA A CA 1
ATOM 4100 C C . ALA A 1 517 ? -19.672 -28.906 -22.656 1 98.38 517 ALA A C 1
ATOM 4102 O O . ALA A 1 517 ? -19.078 -27.891 -22.328 1 98.38 517 ALA A O 1
ATOM 4103 N N . SER A 1 518 ? -19.172 -29.812 -23.453 1 98.31 518 SER A N 1
ATOM 4104 C CA . SER A 1 518 ? -17.859 -29.641 -24.078 1 98.31 518 SER A CA 1
ATOM 4105 C C . SER A 1 518 ? -17.859 -28.438 -25.016 1 98.31 518 SER A C 1
ATOM 4107 O O . SER A 1 518 ? -16.891 -27.656 -25.031 1 98.31 518 SER A O 1
ATOM 4109 N N . GLU A 1 519 ? -18.891 -28.312 -25.812 1 98.31 519 GLU A N 1
ATOM 4110 C CA . GLU A 1 519 ? -19 -27.172 -26.734 1 98.31 519 GLU A CA 1
ATOM 4111 C C . GLU A 1 519 ? -19.047 -25.859 -25.984 1 98.31 519 GLU A C 1
ATOM 4113 O O . GLU A 1 519 ? -18.391 -24.891 -26.375 1 98.31 519 GLU A O 1
ATOM 4118 N N . GLU A 1 520 ? -19.781 -25.812 -24.938 1 98.31 520 GLU A N 1
ATOM 4119 C CA . GLU A 1 520 ? -19.859 -24.594 -24.125 1 98.31 520 GLU A CA 1
ATOM 4120 C C . GLU A 1 520 ? -18.531 -24.281 -23.469 1 98.31 520 GLU A C 1
ATOM 4122 O O . GLU A 1 520 ? -18.125 -23.109 -23.375 1 98.31 520 GLU A O 1
ATOM 4127 N N . HIS A 1 521 ? -17.859 -25.297 -22.953 1 98.19 521 HIS A N 1
ATOM 4128 C CA . HIS A 1 521 ? -16.531 -25.141 -22.375 1 98.19 521 HIS A CA 1
ATOM 4129 C C . HIS A 1 521 ? -15.57 -24.516 -23.375 1 98.19 521 HIS A C 1
ATOM 4131 O O . HIS A 1 521 ? -14.844 -23.578 -23.047 1 98.19 521 HIS A O 1
ATOM 4137 N N . ARG A 1 522 ? -15.578 -25.016 -24.562 1 97.75 522 ARG A N 1
ATOM 4138 C CA . ARG A 1 522 ? -14.719 -24.5 -25.625 1 97.75 522 ARG A CA 1
ATOM 4139 C C . ARG A 1 522 ? -15.062 -23.047 -25.969 1 97.75 522 ARG A C 1
ATOM 4141 O O . ARG A 1 522 ? -14.172 -22.234 -26.203 1 97.75 522 ARG A O 1
ATOM 4148 N N . ARG A 1 523 ? -16.297 -22.781 -26.047 1 98.19 523 ARG A N 1
ATOM 4149 C CA . ARG A 1 523 ? -16.734 -21.422 -26.344 1 98.19 523 ARG A CA 1
ATOM 4150 C C . ARG A 1 523 ? -16.234 -20.438 -25.281 1 98.19 523 ARG A C 1
ATOM 4152 O O . ARG A 1 523 ? -15.75 -19.359 -25.625 1 98.19 523 ARG A O 1
ATOM 4159 N N . ARG A 1 524 ? -16.344 -20.781 -24.031 1 98.06 524 ARG A N 1
ATOM 4160 C CA . ARG A 1 524 ? -15.906 -19.906 -22.938 1 98.06 524 ARG A CA 1
ATOM 4161 C C . ARG A 1 524 ? -14.398 -19.688 -22.984 1 98.06 524 ARG A C 1
ATOM 4163 O O . ARG A 1 524 ? -13.914 -18.594 -22.703 1 98.06 524 ARG A O 1
ATOM 4170 N N . ILE A 1 525 ? -13.68 -20.781 -23.281 1 98.25 525 ILE A N 1
ATOM 4171 C CA . ILE A 1 525 ? -12.234 -20.656 -23.438 1 98.25 525 ILE A CA 1
ATOM 4172 C C . ILE A 1 525 ? -11.914 -19.625 -24.516 1 98.25 525 ILE A C 1
ATOM 4174 O O . ILE A 1 525 ? -11.086 -18.734 -24.312 1 98.25 525 ILE A O 1
ATOM 4178 N N . ALA A 1 526 ? -12.617 -19.75 -25.641 1 98 526 ALA A N 1
ATOM 4179 C CA . ALA A 1 526 ? -12.367 -18.859 -26.781 1 98 526 ALA A CA 1
ATOM 4180 C C . ALA A 1 526 ? -12.656 -17.406 -26.406 1 98 526 ALA A C 1
ATOM 4182 O O . ALA A 1 526 ? -11.891 -16.516 -26.75 1 98 526 ALA A O 1
ATOM 4183 N N . VAL A 1 527 ? -13.68 -17.172 -25.703 1 97.75 527 VAL A N 1
ATOM 4184 C CA . VAL A 1 527 ? -14.086 -15.828 -25.297 1 97.75 527 VAL A CA 1
ATOM 4185 C C . VAL A 1 527 ? -13.055 -15.234 -24.344 1 97.75 527 VAL A C 1
ATOM 4187 O O . VAL A 1 527 ? -12.633 -14.094 -24.516 1 97.75 527 VAL A O 1
ATOM 4190 N N . CYS A 1 528 ? -12.648 -16 -23.359 1 97.88 528 CYS A N 1
ATOM 4191 C CA . CYS A 1 528 ? -11.68 -15.531 -22.375 1 97.88 528 CYS A CA 1
ATOM 4192 C C . CYS A 1 528 ? -10.32 -15.297 -23.031 1 97.88 528 CYS A C 1
ATOM 4194 O O . CYS A 1 528 ? -9.648 -14.305 -22.734 1 97.88 528 CYS A O 1
ATOM 4196 N N . ARG A 1 529 ? -9.945 -16.203 -23.906 1 97.19 529 ARG A N 1
ATOM 4197 C CA . ARG A 1 529 ? -8.656 -16.078 -24.578 1 97.19 529 ARG A CA 1
ATOM 4198 C C . ARG A 1 529 ? -8.617 -14.859 -25.484 1 97.19 529 ARG A C 1
ATOM 4200 O O . ARG A 1 529 ? -7.547 -14.32 -25.766 1 97.19 529 ARG A O 1
ATOM 4207 N N . ALA A 1 530 ? -9.766 -14.375 -25.938 1 97.31 530 ALA A N 1
ATOM 4208 C CA . ALA A 1 530 ? -9.867 -13.188 -26.781 1 97.31 530 ALA A CA 1
ATOM 4209 C C . ALA A 1 530 ? -9.789 -11.914 -25.938 1 97.31 530 ALA A C 1
ATOM 4211 O O . ALA A 1 530 ? -9.836 -10.805 -26.484 1 97.31 530 ALA A O 1
ATOM 4212 N N . GLY A 1 531 ? -9.617 -12.047 -24.688 1 96.25 531 GLY A N 1
ATOM 4213 C CA . GLY A 1 531 ? -9.523 -10.891 -23.812 1 96.25 531 GLY A CA 1
ATOM 4214 C C . GLY A 1 531 ? -10.875 -10.359 -23.375 1 96.25 531 GLY A C 1
ATOM 4215 O O . GLY A 1 531 ? -10.977 -9.219 -22.906 1 96.25 531 GLY A O 1
ATOM 4216 N N . GLU A 1 532 ? -11.914 -11.141 -23.5 1 97.19 532 GLU A N 1
ATOM 4217 C CA . GLU A 1 532 ? -13.266 -10.734 -23.141 1 97.19 532 GLU A CA 1
ATOM 4218 C C . GLU A 1 532 ? -13.75 -11.469 -21.891 1 97.19 532 GLU A C 1
ATOM 4220 O O . GLU A 1 532 ? -14.953 -11.672 -21.719 1 97.19 532 GLU A O 1
ATOM 4225 N N . GLY A 1 533 ? -12.797 -11.961 -21.109 1 97.31 533 GLY A N 1
ATOM 4226 C CA . GLY A 1 533 ? -13.148 -12.57 -19.844 1 97.31 533 GLY A CA 1
ATOM 4227 C C . GLY A 1 533 ? -13.641 -11.57 -18.812 1 97.31 533 GLY A C 1
ATOM 4228 O O . GLY A 1 533 ? -13.711 -10.367 -19.094 1 97.31 533 GLY A O 1
ATOM 4229 N N . PHE A 1 534 ? -13.961 -12.023 -17.641 1 97.75 534 PHE A N 1
ATOM 4230 C CA . PHE A 1 534 ? -14.641 -11.203 -16.641 1 97.75 534 PHE A CA 1
ATOM 4231 C C . PHE A 1 534 ? -13.672 -10.797 -15.539 1 97.75 534 PHE A C 1
ATOM 4233 O O . PHE A 1 534 ? -13.586 -9.625 -15.18 1 97.75 534 PHE A O 1
ATOM 4240 N N . HIS A 1 535 ? -12.875 -11.664 -14.992 1 97.69 535 HIS A N 1
ATOM 4241 C CA . HIS A 1 535 ? -12.266 -11.516 -13.672 1 97.69 535 HIS A CA 1
ATOM 4242 C C . HIS A 1 535 ? -11.086 -10.547 -13.719 1 97.69 535 HIS A C 1
ATOM 4244 O O . HIS A 1 535 ? -10.922 -9.734 -12.805 1 97.69 535 HIS A O 1
ATOM 4250 N N . ARG A 1 536 ? -10.211 -10.602 -14.719 1 96.88 536 ARG A N 1
ATOM 4251 C CA . ARG A 1 536 ? -9.094 -9.672 -14.797 1 96.88 536 ARG A CA 1
ATOM 4252 C C . ARG A 1 536 ? -9.578 -8.25 -15.047 1 96.88 536 ARG A C 1
ATOM 4254 O O . ARG A 1 536 ? -9.078 -7.301 -14.438 1 96.88 536 ARG A O 1
ATOM 4261 N N . ALA A 1 537 ? -10.562 -8.148 -15.961 1 97.12 537 ALA A N 1
ATOM 4262 C CA . ALA A 1 537 ? -11.156 -6.836 -16.219 1 97.12 537 ALA A CA 1
ATOM 4263 C C . ALA A 1 537 ? -11.82 -6.281 -14.953 1 97.12 537 ALA A C 1
ATOM 4265 O O . ALA A 1 537 ? -11.711 -5.09 -14.656 1 97.12 537 ALA A O 1
ATOM 4266 N N . LEU A 1 538 ? -12.508 -7.156 -14.234 1 97.31 538 LEU A N 1
ATOM 4267 C CA . LEU A 1 538 ? -13.156 -6.754 -12.992 1 97.31 538 LEU A CA 1
ATOM 4268 C C . LEU A 1 538 ? -12.133 -6.258 -11.984 1 97.31 538 LEU A C 1
ATOM 4270 O O . LEU A 1 538 ? -12.344 -5.227 -11.336 1 97.31 538 LEU A O 1
ATOM 4274 N N . THR A 1 539 ? -11.07 -7.012 -11.828 1 95.88 539 THR A N 1
ATOM 4275 C CA . THR A 1 539 ? -10.023 -6.637 -10.883 1 95.88 539 THR A CA 1
ATOM 4276 C C . THR A 1 539 ? -9.453 -5.266 -11.227 1 95.88 539 THR A C 1
ATOM 4278 O O . THR A 1 539 ? -9.219 -4.445 -10.336 1 95.88 539 THR A O 1
ATOM 4281 N N . PHE A 1 540 ? -9.227 -5.035 -12.469 1 95.5 540 PHE A N 1
ATOM 4282 C CA . PHE A 1 540 ? -8.703 -3.764 -12.953 1 95.5 540 PHE A CA 1
ATOM 4283 C C . PHE A 1 540 ? -9.68 -2.631 -12.68 1 95.5 540 PHE A C 1
ATOM 4285 O O . PHE A 1 540 ? -9.305 -1.595 -12.125 1 95.5 540 PHE A O 1
ATOM 4292 N N . LEU A 1 541 ? -10.961 -2.807 -13.023 1 95.88 541 LEU A N 1
ATOM 4293 C CA . LEU A 1 541 ? -11.992 -1.789 -12.82 1 95.88 541 LEU A CA 1
ATOM 4294 C C . LEU A 1 541 ? -12.188 -1.503 -11.336 1 95.88 541 LEU A C 1
ATOM 4296 O O . LEU A 1 541 ? -12.422 -0.358 -10.945 1 95.88 541 LEU A O 1
ATOM 4300 N N . ARG A 1 542 ? -12.195 -2.564 -10.555 1 94.25 542 ARG A N 1
ATOM 4301 C CA . ARG A 1 542 ? -12.344 -2.393 -9.109 1 94.25 542 ARG A CA 1
ATOM 4302 C C . ARG A 1 542 ? -11.242 -1.503 -8.547 1 94.25 542 ARG A C 1
ATOM 4304 O O . ARG A 1 542 ? -11.5 -0.645 -7.703 1 94.25 542 ARG A O 1
ATOM 4311 N N . ARG A 1 543 ? -10.039 -1.747 -8.977 1 90.88 543 ARG A N 1
ATOM 4312 C CA . ARG A 1 543 ? -8.93 -0.908 -8.531 1 90.88 543 ARG A CA 1
ATOM 4313 C C . ARG A 1 543 ? -9.18 0.557 -8.875 1 90.88 543 ARG A C 1
ATOM 4315 O O . ARG A 1 543 ? -8.984 1.438 -8.039 1 90.88 543 ARG A O 1
ATOM 4322 N N . LEU A 1 544 ? -9.578 0.833 -10.086 1 90.75 544 LEU A N 1
ATOM 4323 C CA . LEU A 1 544 ? -9.836 2.199 -10.531 1 90.75 544 LEU A CA 1
ATOM 4324 C C . LEU A 1 544 ? -11.023 2.799 -9.773 1 90.75 544 LEU A C 1
ATOM 4326 O O . LEU A 1 544 ? -11.016 3.986 -9.445 1 90.75 544 LEU A O 1
ATOM 4330 N N . HIS A 1 545 ? -12.07 1.951 -9.508 1 90.81 545 HIS A N 1
ATOM 4331 C CA . HIS A 1 545 ? -13.219 2.377 -8.711 1 90.81 545 HIS A CA 1
ATOM 4332 C C . HIS A 1 545 ? -12.789 2.83 -7.324 1 90.81 545 HIS A C 1
ATOM 4334 O O . HIS A 1 545 ? -13.242 3.867 -6.836 1 90.81 545 HIS A O 1
ATOM 4340 N N . ASN A 1 546 ? -11.93 2.07 -6.746 1 83.94 546 ASN A N 1
ATOM 4341 C CA . ASN A 1 546 ? -11.453 2.41 -5.41 1 83.94 546 ASN A CA 1
ATOM 4342 C C . ASN A 1 546 ? -10.672 3.721 -5.406 1 83.94 546 ASN A C 1
ATOM 4344 O O . ASN A 1 546 ? -10.828 4.539 -4.5 1 83.94 546 ASN A O 1
ATOM 4348 N N . VAL A 1 547 ? -9.891 3.924 -6.418 1 79.19 547 VAL A N 1
ATOM 4349 C CA . VAL A 1 547 ? -9.133 5.164 -6.543 1 79.19 547 VAL A CA 1
ATOM 4350 C C . VAL A 1 547 ? -10.094 6.336 -6.758 1 79.19 547 VAL A C 1
ATOM 4352 O O . VAL A 1 547 ? -9.938 7.391 -6.133 1 79.19 547 VAL A O 1
ATOM 4355 N N . ALA A 1 548 ? -11.039 6.117 -7.621 1 81.38 548 ALA A N 1
ATOM 4356 C CA . ALA A 1 548 ? -12.023 7.156 -7.902 1 81.38 548 ALA A CA 1
ATOM 4357 C C . ALA A 1 548 ? -12.828 7.5 -6.652 1 81.38 548 ALA A C 1
ATOM 4359 O O . ALA A 1 548 ? -13.102 8.672 -6.379 1 81.38 548 ALA A O 1
ATOM 4360 N N . LYS A 1 549 ? -13.242 6.484 -5.957 1 77.06 549 LYS A N 1
ATOM 4361 C CA . LYS A 1 549 ? -14.008 6.672 -4.734 1 77.06 549 LYS A CA 1
ATOM 4362 C C . LYS A 1 549 ? -13.234 7.496 -3.713 1 77.06 549 LYS A C 1
ATOM 4364 O O . LYS A 1 549 ? -13.789 8.398 -3.08 1 77.06 549 LYS A O 1
ATOM 4369 N N . GLU A 1 550 ? -12.055 7.184 -3.613 1 67.44 550 GLU A N 1
ATOM 4370 C CA . GLU A 1 550 ? -11.195 7.914 -2.684 1 67.44 550 GLU A CA 1
ATOM 4371 C C . GLU A 1 550 ? -11.047 9.375 -3.098 1 67.44 550 GLU A C 1
ATOM 4373 O O . GLU A 1 550 ? -11.016 10.266 -2.248 1 67.44 550 GLU A O 1
ATOM 4378 N N . ARG A 1 551 ? -11.039 9.602 -4.348 1 64.62 551 ARG A N 1
ATOM 4379 C CA . ARG A 1 551 ? -10.719 10.922 -4.871 1 64.62 551 ARG A CA 1
ATOM 4380 C C . ARG A 1 551 ? -11.984 11.766 -5.031 1 64.62 551 ARG A C 1
ATOM 4382 O O . ARG A 1 551 ? -11.938 12.992 -4.887 1 64.62 551 ARG A O 1
ATOM 4389 N N . LEU A 1 552 ? -13.008 11.07 -5.578 1 62.38 552 LEU A N 1
ATOM 4390 C CA . LEU A 1 552 ? -14.227 11.805 -5.922 1 62.38 552 LEU A CA 1
ATOM 4391 C C . LEU A 1 552 ? -15.078 12.055 -4.68 1 62.38 552 LEU A C 1
ATOM 4393 O O . LEU A 1 552 ? -15.898 12.969 -4.664 1 62.38 552 LEU A O 1
ATOM 4397 N N . THR A 1 553 ? -15.242 11.07 -3.828 1 55.22 553 THR A N 1
ATOM 4398 C CA . THR A 1 553 ? -16.078 11.328 -2.658 1 55.22 553 THR A CA 1
ATOM 4399 C C . THR A 1 553 ? -15.484 12.445 -1.804 1 55.22 553 THR A C 1
ATOM 4401 O O . THR A 1 553 ? -16.188 13.062 -1.012 1 55.22 553 THR A O 1
ATOM 4404 N N . ARG A 1 554 ? -14.234 12.672 -2.119 1 47.03 554 ARG A N 1
ATOM 4405 C CA . ARG A 1 554 ? -13.68 13.773 -1.335 1 47.03 554 ARG A CA 1
ATOM 4406 C C . ARG A 1 554 ? -14.094 15.125 -1.907 1 47.03 554 ARG A C 1
ATOM 4408 O O . ARG A 1 554 ? -14.258 16.094 -1.166 1 47.03 554 ARG A O 1
ATOM 4415 N N . ALA A 1 555 ? -13.859 15.273 -3.33 1 41.03 555 ALA A N 1
ATOM 4416 C CA . ALA A 1 555 ? -13.891 16.609 -3.906 1 41.03 555 ALA A CA 1
ATOM 4417 C C . ALA A 1 555 ? -15.32 17.047 -4.195 1 41.03 555 ALA A C 1
ATOM 4419 O O . ALA A 1 555 ? -16.125 16.281 -4.73 1 41.03 555 ALA A O 1
ATOM 4420 N N . THR A 1 556 ? -15.742 17.969 -3.486 1 36.44 556 THR A N 1
ATOM 4421 C CA . THR A 1 556 ? -16.984 18.625 -3.869 1 36.44 556 THR A CA 1
ATOM 4422 C C . THR A 1 556 ? -17.031 18.859 -5.375 1 36.44 556 THR A C 1
ATOM 4424 O O . THR A 1 556 ? -17.984 19.438 -5.891 1 36.44 556 THR A O 1
ATOM 4427 N N . SER A 1 557 ? -15.82 19.203 -5.953 1 35.25 557 SER A N 1
ATOM 4428 C CA . SER A 1 557 ? -16.125 19.656 -7.305 1 35.25 557 SER A CA 1
ATOM 4429 C C . SER A 1 557 ? -16.562 18.5 -8.195 1 35.25 557 SER A C 1
ATOM 4431 O O . SER A 1 557 ? -15.812 17.547 -8.406 1 35.25 557 SER A O 1
ATOM 4433 N N . PRO A 1 558 ? -17.734 18.359 -8.359 1 34.34 558 PRO A N 1
ATOM 4434 C CA . PRO A 1 558 ? -18.359 17.234 -9.078 1 34.34 558 PRO A CA 1
ATOM 4435 C C . PRO A 1 558 ? -17.828 17.109 -10.508 1 34.34 558 PRO A C 1
ATOM 4437 O O . PRO A 1 558 ? -17.938 18.047 -11.297 1 34.34 558 PRO A O 1
ATOM 4440 N N . PRO A 1 559 ? -16.594 16.766 -10.945 1 34.78 559 PRO A N 1
ATOM 4441 C CA . PRO A 1 559 ? -17.062 16.516 -12.312 1 34.78 559 PRO A CA 1
ATOM 4442 C C . PRO A 1 559 ? -18.516 16.078 -12.367 1 34.78 559 PRO A C 1
ATOM 4444 O O . PRO A 1 559 ? -19.219 16.375 -13.344 1 34.78 559 PRO A O 1
ATOM 4447 N N . LEU A 1 560 ? -18.562 14.773 -11.953 1 37.06 560 LEU A N 1
ATOM 4448 C CA . LEU A 1 560 ? -19.891 14.172 -12.086 1 37.06 560 LEU A CA 1
ATOM 4449 C C . LEU A 1 560 ? -20.906 14.891 -11.195 1 37.06 560 LEU A C 1
ATOM 4451 O O . LEU A 1 560 ? -20.578 15.312 -10.086 1 37.06 560 LEU A O 1
ATOM 4455 N N . THR A 1 561 ? -21.844 15.656 -11.5 1 37.5 561 THR A N 1
ATOM 4456 C CA . THR A 1 561 ? -23.031 16.25 -10.891 1 37.5 561 THR A CA 1
ATOM 4457 C C . THR A 1 561 ? -23.297 15.633 -9.516 1 37.5 561 THR A C 1
ATOM 4459 O O . THR A 1 561 ? -22.781 14.562 -9.203 1 37.5 561 THR A O 1
ATOM 4462 N N . SER A 1 562 ? -24.172 16.328 -8.469 1 45.5 562 SER A N 1
ATOM 4463 C CA . SER A 1 562 ? -24.859 16.156 -7.191 1 45.5 562 SER A CA 1
ATOM 4464 C C . SER A 1 562 ? -24.828 14.711 -6.723 1 45.5 562 SER A C 1
ATOM 4466 O O . SER A 1 562 ? -24.578 14.438 -5.547 1 45.5 562 SER A O 1
ATOM 4468 N N . ASP A 1 563 ? -25.109 13.5 -7.695 1 55.66 563 ASP A N 1
ATOM 4469 C CA . ASP A 1 563 ? -25.656 12.141 -7.707 1 55.66 563 ASP A CA 1
ATOM 4470 C C . ASP A 1 563 ? -24.531 11.102 -7.742 1 55.66 563 ASP A C 1
ATOM 4472 O O . ASP A 1 563 ? -24.781 9.898 -7.688 1 55.66 563 ASP A O 1
ATOM 4476 N N . VAL A 1 564 ? -23.094 11.547 -7.641 1 64.88 564 VAL A N 1
ATOM 4477 C CA . VAL A 1 564 ? -22.047 10.555 -7.836 1 64.88 564 VAL A CA 1
ATOM 4478 C C . VAL A 1 564 ? -21.859 9.734 -6.555 1 64.88 564 VAL A C 1
ATOM 4480 O O . VAL A 1 564 ? -21.656 8.523 -6.613 1 64.88 564 VAL A O 1
ATOM 4483 N N . SER A 1 565 ? -21.812 10.484 -5.48 1 67.94 565 SER A N 1
ATOM 4484 C CA . SER A 1 565 ? -21.688 9.758 -4.223 1 67.94 565 SER A CA 1
ATOM 4485 C C . SER A 1 565 ? -22.781 8.695 -4.086 1 67.94 565 SER A C 1
ATOM 4487 O O . SER A 1 565 ? -22.516 7.594 -3.598 1 67.94 565 SER A O 1
ATOM 4489 N N . LYS A 1 566 ? -24 9.141 -4.527 1 74.19 566 LYS A N 1
ATOM 4490 C CA . LYS A 1 566 ? -25.094 8.18 -4.5 1 74.19 566 LYS A CA 1
ATOM 4491 C C . LYS A 1 566 ? -24.844 7.039 -5.484 1 74.19 566 LYS A C 1
ATOM 4493 O O . LYS A 1 566 ? -25.078 5.871 -5.16 1 74.19 566 LYS A O 1
ATOM 4498 N N . ALA A 1 567 ? -24.328 7.441 -6.656 1 81.19 567 ALA A N 1
ATOM 4499 C CA . ALA A 1 567 ? -24.016 6.434 -7.668 1 81.19 567 ALA A CA 1
ATOM 4500 C C . ALA A 1 567 ? -22.938 5.48 -7.184 1 81.19 567 ALA A C 1
ATOM 4502 O O . ALA A 1 567 ? -23.047 4.262 -7.352 1 81.19 567 ALA A O 1
ATOM 4503 N N . LEU A 1 568 ? -21.938 6.02 -6.531 1 80.75 568 LEU A N 1
ATOM 4504 C CA . LEU A 1 568 ? -20.828 5.227 -6 1 80.75 568 LEU A CA 1
ATOM 4505 C C . LEU A 1 568 ? -21.328 4.25 -4.938 1 80.75 568 LEU A C 1
ATOM 4507 O O . LEU A 1 568 ? -20.922 3.082 -4.93 1 80.75 568 LEU A O 1
ATOM 4511 N N . ALA A 1 569 ? -22.156 4.746 -4.145 1 77.56 569 ALA A N 1
ATOM 4512 C CA . ALA A 1 569 ? -22.703 3.896 -3.084 1 77.56 569 ALA A CA 1
ATOM 4513 C C . ALA A 1 569 ? -23.531 2.758 -3.664 1 77.56 569 ALA A C 1
ATOM 4515 O O . ALA A 1 569 ? -23.469 1.623 -3.184 1 77.56 569 ALA A O 1
ATOM 4516 N N . PHE A 1 570 ? -24.281 3.076 -4.68 1 83.19 570 PHE A N 1
ATOM 4517 C CA . PHE A 1 570 ? -25.109 2.07 -5.332 1 83.19 570 PHE A CA 1
ATOM 4518 C C . PHE A 1 570 ? -24.25 1.042 -6.055 1 83.19 570 PHE A C 1
ATOM 4520 O O . PHE A 1 570 ? -24.531 -0.159 -5.988 1 83.19 570 PHE A O 1
ATOM 4527 N N . VAL A 1 571 ? -23.266 1.533 -6.75 1 89.19 571 VAL A N 1
ATOM 4528 C CA . VAL A 1 571 ? -22.375 0.653 -7.5 1 89.19 571 VAL A CA 1
ATOM 4529 C C . VAL A 1 571 ? -21.625 -0.268 -6.543 1 89.19 571 VAL A C 1
ATOM 4531 O O . VAL A 1 571 ? -21.453 -1.455 -6.824 1 89.19 571 VAL A O 1
ATOM 4534 N N . ASP A 1 572 ? -21.234 0.226 -5.43 1 88 572 ASP A N 1
ATOM 4535 C CA . ASP A 1 572 ? -20.594 -0.594 -4.41 1 88 572 ASP A CA 1
ATOM 4536 C C . ASP A 1 572 ? -21.531 -1.675 -3.893 1 88 572 ASP A C 1
ATOM 4538 O O . ASP A 1 572 ? -21.188 -2.857 -3.875 1 88 572 ASP A O 1
ATOM 4542 N N . ALA A 1 573 ? -22.719 -1.263 -3.566 1 87 573 ALA A N 1
ATOM 4543 C CA . ALA A 1 573 ? -23.672 -2.154 -2.912 1 87 573 ALA A CA 1
ATOM 4544 C C . ALA A 1 573 ? -24.203 -3.205 -3.885 1 87 573 ALA A C 1
ATOM 4546 O O . ALA A 1 573 ? -24.438 -4.355 -3.504 1 87 573 ALA A O 1
ATOM 4547 N N . LEU A 1 574 ? -24.406 -2.822 -5.137 1 91.62 574 LEU A N 1
ATOM 4548 C CA . LEU A 1 574 ? -25.125 -3.691 -6.059 1 91.62 574 LEU A CA 1
ATOM 4549 C C . LEU A 1 574 ? -24.156 -4.445 -6.961 1 91.62 574 LEU A C 1
ATOM 4551 O O . LEU A 1 574 ? -24.547 -5.418 -7.617 1 91.62 574 LEU A O 1
ATOM 4555 N N . PHE A 1 575 ? -22.844 -4.027 -6.953 1 94.94 575 PHE A N 1
ATOM 4556 C CA . PHE A 1 575 ? -21.922 -4.688 -7.875 1 94.94 575 PHE A CA 1
ATOM 4557 C C . PHE A 1 575 ? -20.609 -5.039 -7.18 1 94.94 575 PHE A C 1
ATOM 4559 O O . PHE A 1 575 ? -20.484 -6.109 -6.582 1 94.94 575 PHE A O 1
ATOM 4566 N N . PHE A 1 576 ? -19.734 -4.105 -6.875 1 94.19 576 PHE A N 1
ATOM 4567 C CA . PHE A 1 576 ? -18.375 -4.398 -6.441 1 94.19 576 PHE A CA 1
ATOM 4568 C C . PHE A 1 576 ? -18.375 -5.105 -5.09 1 94.19 576 PHE A C 1
ATOM 4570 O O . PHE A 1 576 ? -17.5 -5.918 -4.809 1 94.19 576 PHE A O 1
ATOM 4577 N N . ASP A 1 577 ? -19.328 -4.82 -4.242 1 91.62 577 ASP A N 1
ATOM 4578 C CA . ASP A 1 577 ? -19.359 -5.445 -2.924 1 91.62 577 ASP A CA 1
ATOM 4579 C C . ASP A 1 577 ? -20.578 -6.355 -2.77 1 91.62 577 ASP A C 1
ATOM 4581 O O . ASP A 1 577 ? -20.953 -6.711 -1.65 1 91.62 577 ASP A O 1
ATOM 4585 N N . SER A 1 578 ? -21.25 -6.668 -3.877 1 94.44 578 SER A N 1
ATOM 4586 C CA . SER A 1 578 ? -22.438 -7.512 -3.832 1 94.44 578 SER A CA 1
ATOM 4587 C C . SER A 1 578 ? -22.094 -8.93 -3.393 1 94.44 578 SER A C 1
ATOM 4589 O O . SER A 1 578 ? -21 -9.43 -3.678 1 94.44 578 SER A O 1
ATOM 4591 N N . SER A 1 579 ? -23.031 -9.555 -2.736 1 94.25 579 SER A N 1
ATOM 4592 C CA . SER A 1 579 ? -22.875 -10.938 -2.305 1 94.25 579 SER A CA 1
ATOM 4593 C C . SER A 1 579 ? -22.734 -11.875 -3.498 1 94.25 579 SER A C 1
ATOM 4595 O O . SER A 1 579 ? -22.016 -12.867 -3.434 1 94.25 579 SER A O 1
ATOM 4597 N N . SER A 1 580 ? -23.391 -11.578 -4.602 1 96.94 580 SER A N 1
ATOM 4598 C CA . SER A 1 580 ? -23.344 -12.406 -5.801 1 96.94 580 SER A CA 1
ATOM 4599 C C . SER A 1 580 ? -21.953 -12.414 -6.418 1 96.94 580 SER A C 1
ATOM 4601 O O . SER A 1 580 ? -21.453 -13.461 -6.828 1 96.94 580 SER A O 1
ATOM 4603 N N . LEU A 1 581 ? -21.406 -11.203 -6.492 1 96.94 581 LEU A N 1
ATOM 4604 C CA . LEU A 1 581 ? -20.062 -11.125 -7.039 1 96.94 581 LEU A CA 1
ATOM 4605 C C . LEU A 1 581 ? -19.062 -11.844 -6.133 1 96.94 581 LEU A C 1
ATOM 4607 O O . LEU A 1 581 ? -18.125 -12.492 -6.617 1 96.94 581 LEU A O 1
ATOM 4611 N N . ARG A 1 582 ? -19.25 -11.75 -4.863 1 94.81 582 ARG A N 1
ATOM 4612 C CA . ARG A 1 582 ? -18.406 -12.469 -3.912 1 94.81 582 ARG A CA 1
ATOM 4613 C C . ARG A 1 582 ? -18.5 -13.977 -4.125 1 94.81 582 ARG A C 1
ATOM 4615 O O . ARG A 1 582 ? -17.484 -14.664 -4.141 1 94.81 582 ARG A O 1
ATOM 4622 N N . GLU A 1 583 ? -19.688 -14.43 -4.285 1 95.69 583 GLU A N 1
ATOM 4623 C CA . GLU A 1 583 ? -19.891 -15.859 -4.504 1 95.69 583 GLU A CA 1
ATOM 4624 C C . GLU A 1 583 ? -19.234 -16.312 -5.801 1 95.69 583 GLU A C 1
ATOM 4626 O O . GLU A 1 583 ? -18.609 -17.375 -5.84 1 95.69 583 GLU A O 1
ATOM 4631 N N . LEU A 1 584 ? -19.422 -15.555 -6.801 1 97.38 584 LEU A N 1
ATOM 4632 C CA . LEU A 1 584 ? -18.828 -15.898 -8.078 1 97.38 584 LEU A CA 1
ATOM 4633 C C . LEU A 1 584 ? -17.297 -15.953 -7.961 1 97.38 584 LEU A C 1
ATOM 4635 O O . LEU A 1 584 ? -16.656 -16.781 -8.617 1 97.38 584 LEU A O 1
ATOM 4639 N N . SER A 1 585 ? -16.781 -15.125 -7.102 1 96.25 585 SER A N 1
ATOM 4640 C CA . SER A 1 585 ? -15.328 -15 -6.984 1 96.25 585 SER A CA 1
ATOM 4641 C C . SER A 1 585 ? -14.766 -16 -5.98 1 96.25 585 SER A C 1
ATOM 4643 O O . SER A 1 585 ? -13.555 -16.031 -5.734 1 96.25 585 SER A O 1
ATOM 4645 N N . CYS A 1 586 ? -15.57 -16.844 -5.391 1 94.88 586 CYS A N 1
ATOM 4646 C CA . CYS A 1 586 ? -15.117 -17.922 -4.504 1 94.88 586 CYS A CA 1
ATOM 4647 C C . CYS A 1 586 ? -14.711 -19.156 -5.297 1 94.88 586 CYS A C 1
ATOM 4649 O O . CYS A 1 586 ? -15.477 -19.656 -6.121 1 94.88 586 CYS A O 1
ATOM 4651 N N . ASP A 1 587 ? -13.547 -19.609 -5.055 1 96.62 587 ASP A N 1
ATOM 4652 C CA . ASP A 1 587 ? -13.031 -20.766 -5.762 1 96.62 587 ASP A CA 1
ATOM 4653 C C . ASP A 1 587 ? -13.211 -22.047 -4.938 1 96.62 587 ASP A C 1
ATOM 4655 O O . ASP A 1 587 ? -12.234 -22.625 -4.465 1 96.62 587 ASP A O 1
ATOM 4659 N N . TYR A 1 588 ? -14.461 -22.5 -4.855 1 97.19 588 TYR A N 1
ATOM 4660 C CA . TYR A 1 588 ? -14.742 -23.719 -4.117 1 97.19 588 TYR A CA 1
ATOM 4661 C C . TYR A 1 588 ? -13.961 -24.891 -4.699 1 97.19 588 TYR A C 1
ATOM 4663 O O . TYR A 1 588 ? -13.539 -25.797 -3.963 1 97.19 588 TYR A O 1
ATOM 4671 N N . LEU A 1 589 ? -13.875 -24.906 -5.973 1 98.31 589 LEU A N 1
ATOM 4672 C CA . LEU A 1 589 ? -12.875 -25.703 -6.672 1 98.31 589 LEU A CA 1
ATOM 4673 C C . LEU A 1 589 ? -11.875 -24.797 -7.395 1 98.31 589 LEU A C 1
ATOM 4675 O O . LEU A 1 589 ? -12.266 -23.969 -8.219 1 98.31 589 LEU A O 1
ATOM 4679 N N . SER A 1 590 ? -10.664 -24.859 -7.02 1 98.25 590 SER A N 1
ATOM 4680 C CA . SER A 1 590 ? -9.57 -24.203 -7.73 1 98.25 590 SER A CA 1
ATOM 4681 C C . SER A 1 590 ? -8.766 -25.203 -8.555 1 98.25 590 SER A C 1
ATOM 4683 O O . SER A 1 590 ? -8.078 -26.062 -8.008 1 98.25 590 SER A O 1
ATOM 4685 N N . THR A 1 591 ? -8.867 -25.094 -9.859 1 98.25 591 THR A N 1
ATOM 4686 C CA . THR A 1 591 ? -8.266 -26.125 -10.703 1 98.25 591 THR A CA 1
ATOM 4687 C C . THR A 1 591 ? -7.195 -25.516 -11.609 1 98.25 591 THR A C 1
ATOM 4689 O O . THR A 1 591 ? -7.316 -24.375 -12.055 1 98.25 591 THR A O 1
ATOM 4692 N N . SER A 1 592 ? -6.18 -26.25 -11.836 1 97.31 592 SER A N 1
ATOM 4693 C CA . SER A 1 592 ? -5.113 -25.875 -12.766 1 97.31 592 SER A CA 1
ATOM 4694 C C . SER A 1 592 ? -4.496 -27.109 -13.414 1 97.31 592 SER A C 1
ATOM 4696 O O . SER A 1 592 ? -4.309 -28.141 -12.758 1 97.31 592 SER A O 1
ATOM 4698 N N . ASN A 1 593 ? -4.27 -26.984 -14.703 1 96.94 593 ASN A N 1
ATOM 4699 C CA . ASN A 1 593 ? -3.713 -28.094 -15.469 1 96.94 593 ASN A CA 1
ATOM 4700 C C . ASN A 1 593 ? -2.273 -27.828 -15.891 1 96.94 593 ASN A C 1
ATOM 4702 O O . ASN A 1 593 ? -1.978 -26.766 -16.453 1 96.94 593 ASN A O 1
ATOM 4706 N N . ILE A 1 594 ? -1.412 -28.719 -15.578 1 96.19 594 ILE A N 1
ATOM 4707 C CA . ILE A 1 594 ? -0.058 -28.734 -16.125 1 96.19 594 ILE A CA 1
ATOM 4708 C C . ILE A 1 594 ? 0.286 -30.141 -16.609 1 96.19 594 ILE A C 1
ATOM 4710 O O . ILE A 1 594 ? 0.377 -31.078 -15.82 1 96.19 594 ILE A O 1
ATOM 4714 N N . THR A 1 595 ? 0.425 -30.266 -17.906 1 95.56 595 THR A N 1
ATOM 4715 C CA . THR A 1 595 ? 0.736 -31.547 -18.531 1 95.56 595 THR A CA 1
ATOM 4716 C C . THR A 1 595 ? 1.95 -31.422 -19.453 1 95.56 595 THR A C 1
ATOM 4718 O O . THR A 1 595 ? 1.986 -30.547 -20.328 1 95.56 595 THR A O 1
ATOM 4721 N N . GLY A 1 596 ? 2.893 -32.25 -19.266 1 93.5 596 GLY A N 1
ATOM 4722 C CA . GLY A 1 596 ? 4.074 -32.25 -20.109 1 93.5 596 GLY A CA 1
ATOM 4723 C C . GLY A 1 596 ? 5.086 -33.312 -19.75 1 93.5 596 GLY A C 1
ATOM 4724 O O . GLY A 1 596 ? 4.918 -34.031 -18.75 1 93.5 596 GLY A O 1
ATOM 4725 N N . SER A 1 597 ? 6.113 -33.375 -20.594 1 94.19 597 SER A N 1
ATOM 4726 C CA . SER A 1 597 ? 7.18 -34.312 -20.344 1 94.19 597 SER A CA 1
ATOM 4727 C C . SER A 1 597 ? 7.926 -34 -19.047 1 94.19 597 SER A C 1
ATOM 4729 O O . SER A 1 597 ? 8.195 -32.844 -18.75 1 94.19 597 SER A O 1
ATOM 4731 N N . GLY A 1 598 ? 8.188 -35.062 -18.312 1 95.69 598 GLY A N 1
ATOM 4732 C CA . GLY A 1 598 ? 8.977 -34.906 -17.109 1 95.69 598 GLY A CA 1
ATOM 4733 C C . GLY A 1 598 ? 8.141 -34.562 -15.883 1 95.69 598 GLY A C 1
ATOM 4734 O O . GLY A 1 598 ? 8.672 -34.438 -14.773 1 95.69 598 GLY A O 1
ATOM 4735 N N . ILE A 1 599 ? 6.844 -34.5 -16.047 1 96.62 599 ILE A N 1
ATOM 4736 C CA . ILE A 1 599 ? 5.969 -34.156 -14.938 1 96.62 599 ILE A CA 1
ATOM 4737 C C . ILE A 1 599 ? 5.16 -35.375 -14.523 1 96.62 599 ILE A C 1
ATOM 4739 O O . ILE A 1 599 ? 4.551 -36.062 -15.367 1 96.62 599 ILE A O 1
ATOM 4743 N N . ALA A 1 600 ? 5.227 -35.719 -13.242 1 95.56 600 ALA A N 1
ATOM 4744 C CA . ALA A 1 600 ? 4.445 -36.844 -12.703 1 95.56 600 ALA A CA 1
ATOM 4745 C C . ALA A 1 600 ? 3.135 -36.344 -12.094 1 95.56 600 ALA A C 1
ATOM 4747 O O . ALA A 1 600 ? 2.086 -36.969 -12.266 1 95.56 600 ALA A O 1
ATOM 4748 N N . SER A 1 601 ? 3.195 -35.281 -11.383 1 94.88 601 SER A N 1
ATOM 4749 C CA . SER A 1 601 ? 2.021 -34.688 -10.758 1 94.88 601 SER A CA 1
ATOM 4750 C C . SER A 1 601 ? 2.27 -33.219 -10.414 1 94.88 601 SER A C 1
ATOM 4752 O O . SER A 1 601 ? 3.408 -32.75 -10.469 1 94.88 601 SER A O 1
ATOM 4754 N N . PHE A 1 602 ? 1.231 -32.562 -10.188 1 94.69 602 PHE A N 1
ATOM 4755 C CA . PHE A 1 602 ? 1.204 -31.125 -9.914 1 94.69 602 PHE A CA 1
ATOM 4756 C C . PHE A 1 602 ? 0.272 -30.812 -8.75 1 94.69 602 PHE A C 1
ATOM 4758 O O . PHE A 1 602 ? -0.858 -31.297 -8.703 1 94.69 602 PHE A O 1
ATOM 4765 N N . CYS A 1 603 ? 0.777 -30.062 -7.719 1 95.19 603 CYS A N 1
ATOM 4766 C CA . CYS A 1 603 ? -0.118 -29.781 -6.602 1 95.19 603 CYS A CA 1
ATOM 4767 C C . CYS A 1 603 ? 0.101 -28.375 -6.059 1 95.19 603 CYS A C 1
ATOM 4769 O O . CYS A 1 603 ? 1.178 -27.797 -6.23 1 95.19 603 CYS A O 1
ATOM 4771 N N . PHE A 1 604 ? -0.866 -27.766 -5.441 1 96.56 604 PHE A N 1
ATOM 4772 C CA . PHE A 1 604 ? -0.88 -26.5 -4.719 1 96.56 604 PHE A CA 1
ATOM 4773 C C . PHE A 1 604 ? -1.926 -26.531 -3.607 1 96.56 604 PHE A C 1
ATOM 4775 O O . PHE A 1 604 ? -2.773 -27.422 -3.564 1 96.56 604 PHE A O 1
ATOM 4782 N N . THR A 1 605 ? -1.842 -25.625 -2.676 1 95.56 605 THR A N 1
ATOM 4783 C CA . THR A 1 605 ? -2.756 -25.609 -1.54 1 95.56 605 THR A CA 1
ATOM 4784 C C . THR A 1 605 ? -4.086 -24.953 -1.923 1 95.56 605 THR A C 1
ATOM 4786 O O . THR A 1 605 ? -4.133 -24.094 -2.803 1 95.56 605 THR A O 1
ATOM 4789 N N . ALA A 1 606 ? -5.133 -25.422 -1.218 1 95.56 606 ALA A N 1
ATOM 4790 C CA . ALA A 1 606 ? -6.473 -24.891 -1.437 1 95.56 606 ALA A CA 1
ATOM 4791 C C . ALA A 1 606 ? -6.496 -23.375 -1.23 1 95.56 606 ALA A C 1
ATOM 4793 O O . ALA A 1 606 ? -5.844 -22.859 -0.32 1 95.56 606 ALA A O 1
ATOM 4794 N N . THR A 1 607 ? -7.25 -22.641 -2.066 1 93.75 607 THR A N 1
ATOM 4795 C CA . THR A 1 607 ? -7.266 -21.188 -2.045 1 93.75 607 THR A CA 1
ATOM 4796 C C . THR A 1 607 ? -8.492 -20.672 -1.303 1 93.75 607 THR A C 1
ATOM 4798 O O . THR A 1 607 ? -8.656 -19.469 -1.122 1 93.75 607 THR A O 1
ATOM 4801 N N . HIS A 1 608 ? -9.406 -21.531 -0.967 1 94.25 608 HIS A N 1
ATOM 4802 C CA . HIS A 1 608 ? -10.602 -21.219 -0.193 1 94.25 608 HIS A CA 1
ATOM 4803 C C . HIS A 1 608 ? -10.695 -22.094 1.052 1 94.25 608 HIS A C 1
ATOM 4805 O O . HIS A 1 608 ? -10.383 -23.281 1.002 1 94.25 608 HIS A O 1
ATOM 4811 N N . PRO A 1 609 ? -11.094 -21.547 2.203 1 92.5 609 PRO A N 1
ATOM 4812 C CA . PRO A 1 609 ? -11.141 -22.344 3.432 1 92.5 609 PRO A CA 1
ATOM 4813 C C . PRO A 1 609 ? -12.055 -23.547 3.311 1 92.5 609 PRO A C 1
ATOM 4815 O O . PRO A 1 609 ? -11.805 -24.578 3.936 1 92.5 609 PRO A O 1
ATOM 4818 N N . ASP A 1 610 ? -13.07 -23.406 2.494 1 94.56 610 ASP A N 1
ATOM 4819 C CA . ASP A 1 610 ? -14.016 -24.5 2.281 1 94.56 610 ASP A CA 1
ATOM 4820 C C . ASP A 1 610 ? -13.945 -25 0.844 1 94.56 610 ASP A C 1
ATOM 4822 O O . ASP A 1 610 ? -14.969 -25.375 0.264 1 94.56 610 ASP A O 1
ATOM 4826 N N . GLY A 1 611 ? -12.789 -24.859 0.286 1 96.5 611 GLY A N 1
ATOM 4827 C CA . GLY A 1 611 ? -12.609 -25.281 -1.096 1 96.5 611 GLY A CA 1
ATOM 4828 C C . GLY A 1 611 ? -11.562 -26.359 -1.263 1 96.5 611 GLY A C 1
ATOM 4829 O O . GLY A 1 611 ? -10.93 -26.781 -0.29 1 96.5 611 GLY A O 1
ATOM 4830 N N . ILE A 1 612 ? -11.469 -26.875 -2.449 1 97.5 612 ILE A N 1
ATOM 4831 C CA . ILE A 1 612 ? -10.508 -27.906 -2.805 1 97.5 612 ILE A CA 1
ATOM 4832 C C . ILE A 1 612 ? -9.602 -27.422 -3.93 1 97.5 612 ILE A C 1
ATOM 4834 O O . ILE A 1 612 ? -10.086 -26.922 -4.953 1 97.5 612 ILE A O 1
ATOM 4838 N N . GLY A 1 613 ? -8.289 -27.484 -3.662 1 97.94 613 GLY A N 1
ATOM 4839 C CA . GLY A 1 613 ? -7.336 -27.266 -4.738 1 97.94 613 GLY A CA 1
ATOM 4840 C C . GLY A 1 613 ? -7.09 -28.516 -5.57 1 97.94 613 GLY A C 1
ATOM 4841 O O . GLY A 1 613 ? -6.918 -29.609 -5.027 1 97.94 613 GLY A O 1
ATOM 4842 N N . ILE A 1 614 ? -7.121 -28.375 -6.898 1 98.44 614 ILE A N 1
ATOM 4843 C CA . ILE A 1 614 ? -6.977 -29.531 -7.777 1 98.44 614 ILE A CA 1
ATOM 4844 C C . ILE A 1 614 ? -5.922 -29.234 -8.844 1 98.44 614 ILE A C 1
ATOM 4846 O O . ILE A 1 614 ? -6.184 -28.516 -9.812 1 98.44 614 ILE A O 1
ATOM 4850 N N . GLY A 1 615 ? -4.762 -29.781 -8.664 1 97.88 615 GLY A N 1
ATOM 4851 C CA . GLY A 1 615 ? -3.807 -29.875 -9.758 1 97.88 615 GLY A CA 1
ATOM 4852 C C . GLY A 1 615 ? -3.953 -31.156 -10.562 1 97.88 615 GLY A C 1
ATOM 4853 O O . GLY A 1 615 ? -4.105 -32.25 -10 1 97.88 615 GLY A O 1
ATOM 4854 N N . TYR A 1 616 ? -4.016 -31.031 -11.891 1 98.06 616 TYR A N 1
ATOM 4855 C CA . TYR A 1 616 ? -4.223 -32.25 -12.656 1 98.06 616 TYR A CA 1
ATOM 4856 C C . TYR A 1 616 ? -3.402 -32.25 -13.938 1 98.06 616 TYR A C 1
ATOM 4858 O O . TYR A 1 616 ? -2.963 -31.203 -14.391 1 98.06 616 TYR A O 1
ATOM 4866 N N . SER A 1 617 ? -3.154 -33.406 -14.422 1 97.62 617 SER A N 1
ATOM 4867 C CA . SER A 1 617 ? -2.434 -33.656 -15.672 1 97.62 617 SER A CA 1
ATOM 4868 C C . SER A 1 617 ? -3.16 -34.688 -16.531 1 97.62 617 SER A C 1
ATOM 4870 O O . SER A 1 617 ? -3.619 -35.719 -16.047 1 97.62 617 SER A O 1
ATOM 4872 N N . LEU A 1 618 ? -3.295 -34.344 -17.828 1 97.81 618 LEU A N 1
ATOM 4873 C CA . LEU A 1 618 ? -3.99 -35.219 -18.781 1 97.81 618 LEU A CA 1
ATOM 4874 C C . LEU A 1 618 ? -3.002 -35.875 -19.734 1 97.81 618 LEU A C 1
ATOM 4876 O O . LEU A 1 618 ? -2.795 -35.406 -20.844 1 97.81 618 LEU A O 1
ATOM 4880 N N . PHE A 1 619 ? -2.518 -37 -19.328 1 96.88 619 PHE A N 1
ATOM 4881 C CA . PHE A 1 619 ? -1.546 -37.719 -20.141 1 96.88 619 PHE A CA 1
ATOM 4882 C C . PHE A 1 619 ? -2.248 -38.594 -21.188 1 96.88 619 PHE A C 1
ATOM 4884 O O . PHE A 1 619 ? -3.453 -38.812 -21.078 1 96.88 619 PHE A O 1
ATOM 4891 N N . PRO A 1 620 ? -1.576 -39.062 -22.234 1 95.94 620 PRO A N 1
ATOM 4892 C CA . PRO A 1 620 ? -2.211 -39.844 -23.312 1 95.94 620 PRO A CA 1
ATOM 4893 C C . PRO A 1 620 ? -2.895 -41.094 -22.797 1 95.94 620 PRO A C 1
ATOM 4895 O O . PRO A 1 620 ? -3.994 -41.438 -23.234 1 95.94 620 PRO A O 1
ATOM 4898 N N . ASP A 1 621 ? -2.318 -41.719 -21.75 1 95.81 621 ASP A N 1
ATOM 4899 C CA . ASP A 1 621 ? -2.818 -43.062 -21.375 1 95.81 621 ASP A CA 1
ATOM 4900 C C . ASP A 1 621 ? -3.312 -43.062 -19.922 1 95.81 621 ASP A C 1
ATOM 4902 O O . ASP A 1 621 ? -3.818 -44.094 -19.453 1 95.81 621 ASP A O 1
ATOM 4906 N N . HIS A 1 622 ? -3.152 -42 -19.25 1 97.06 622 HIS A N 1
ATOM 4907 C CA . HIS A 1 622 ? -3.65 -41.938 -17.875 1 97.06 622 HIS A CA 1
ATOM 4908 C C . HIS A 1 622 ? -3.885 -40.5 -17.453 1 97.06 622 HIS A C 1
ATOM 4910 O O . HIS A 1 622 ? -3.42 -39.562 -18.109 1 97.06 622 HIS A O 1
ATOM 4916 N N . LEU A 1 623 ? -4.621 -40.281 -16.375 1 98.31 623 LEU A N 1
ATOM 4917 C CA . LEU A 1 623 ? -4.902 -39 -15.766 1 98.31 623 LEU A CA 1
ATOM 4918 C C . LEU A 1 623 ? -4.391 -38.969 -14.328 1 98.31 623 LEU A C 1
ATOM 4920 O O . LEU A 1 623 ? -4.449 -39.969 -13.617 1 98.31 623 LEU A O 1
ATOM 4924 N N . THR A 1 624 ? -3.816 -37.875 -13.953 1 98.19 624 THR A N 1
ATOM 4925 C CA . THR A 1 624 ? -3.35 -37.719 -12.586 1 98.19 624 THR A CA 1
ATOM 4926 C C . THR A 1 624 ? -3.996 -36.5 -11.945 1 98.19 624 THR A C 1
ATOM 4928 O O . THR A 1 624 ? -4.102 -35.438 -12.57 1 98.19 624 THR A O 1
ATOM 4931 N N . PHE A 1 625 ? -4.457 -36.688 -10.672 1 98.25 625 PHE A N 1
ATOM 4932 C CA . PHE A 1 625 ? -5.066 -35.594 -9.906 1 98.25 625 PHE A CA 1
ATOM 4933 C C . PHE A 1 625 ? -4.414 -35.469 -8.531 1 98.25 625 PHE A C 1
ATOM 4935 O O . PHE A 1 625 ? -4.102 -36.469 -7.895 1 98.25 625 PHE A O 1
ATOM 4942 N N . ALA A 1 626 ? -4.086 -34.281 -8.133 1 97.12 626 ALA A N 1
ATOM 4943 C CA . ALA A 1 626 ? -3.664 -33.969 -6.77 1 97.12 626 ALA A CA 1
ATOM 4944 C C . ALA A 1 626 ? -4.652 -33.031 -6.09 1 97.12 626 ALA A C 1
ATOM 4946 O O . ALA A 1 626 ? -5.043 -32 -6.664 1 97.12 626 ALA A O 1
ATOM 4947 N N . PHE A 1 627 ? -5.109 -33.406 -4.875 1 96.94 627 PHE A N 1
ATOM 4948 C CA . PHE A 1 627 ? -6.117 -32.656 -4.148 1 96.94 627 PHE A CA 1
ATOM 4949 C C . PHE A 1 627 ? -5.547 -32.094 -2.852 1 96.94 627 PHE A C 1
ATOM 4951 O O . PHE A 1 627 ? -4.773 -32.781 -2.168 1 96.94 627 PHE A O 1
ATOM 4958 N N . SER A 1 628 ? -5.863 -30.844 -2.557 1 96.56 628 SER A N 1
ATOM 4959 C CA . SER A 1 628 ? -5.543 -30.25 -1.262 1 96.56 628 SER A CA 1
ATOM 4960 C C . SER A 1 628 ? -6.77 -29.609 -0.628 1 96.56 628 SER A C 1
ATOM 4962 O O . SER A 1 628 ? -7.652 -29.109 -1.333 1 96.56 628 SER A O 1
ATOM 4964 N N . ALA A 1 629 ? -6.906 -29.641 0.647 1 96.12 629 ALA A N 1
ATOM 4965 C CA . ALA A 1 629 ? -7.973 -29.016 1.418 1 96.12 629 ALA A CA 1
ATOM 4966 C C . ALA A 1 629 ? -7.523 -28.734 2.85 1 96.12 629 ALA A C 1
ATOM 4968 O O . ALA A 1 629 ? -6.539 -29.312 3.32 1 96.12 629 ALA A O 1
ATOM 4969 N N . HIS A 1 630 ? -8.188 -27.797 3.479 1 94.19 630 HIS A N 1
ATOM 4970 C CA . HIS A 1 630 ? -7.977 -27.578 4.906 1 94.19 630 HIS A CA 1
ATOM 4971 C C . HIS A 1 630 ? -8.742 -28.594 5.738 1 94.19 630 HIS A C 1
ATOM 4973 O O . HIS A 1 630 ? -9.875 -28.953 5.402 1 94.19 630 HIS A O 1
ATOM 4979 N N . LYS A 1 631 ? -8.117 -29.047 6.734 1 92.25 631 LYS A N 1
ATOM 4980 C CA . LYS A 1 631 ? -8.805 -29.984 7.625 1 92.25 631 LYS A CA 1
ATOM 4981 C C . LYS A 1 631 ? -9.945 -29.297 8.375 1 92.25 631 LYS A C 1
ATOM 4983 O O . LYS A 1 631 ? -10.875 -29.953 8.836 1 92.25 631 LYS A O 1
ATOM 4988 N N . SER A 1 632 ? -9.836 -27.984 8.461 1 90.19 632 SER A N 1
ATOM 4989 C CA . SER A 1 632 ? -10.891 -27.188 9.086 1 90.19 632 SER A CA 1
ATOM 4990 C C . SER A 1 632 ? -12.062 -26.969 8.133 1 90.19 632 SER A C 1
ATOM 4992 O O . SER A 1 632 ? -12.961 -26.172 8.414 1 90.19 632 SER A O 1
ATOM 4994 N N . PHE A 1 633 ? -12.094 -27.688 7.051 1 90.69 633 PHE A N 1
ATOM 4995 C CA . PHE A 1 633 ? -13.133 -27.625 6.031 1 90.69 633 PHE A CA 1
ATOM 4996 C C . PHE A 1 633 ? -14.516 -27.766 6.664 1 90.69 633 PHE A C 1
ATOM 4998 O O . PHE A 1 633 ? -14.781 -28.734 7.375 1 90.69 633 PHE A O 1
ATOM 5005 N N . ALA A 1 634 ? -15.477 -26.766 6.379 1 89.25 634 ALA A N 1
ATOM 5006 C CA . ALA A 1 634 ? -16.734 -26.75 7.113 1 89.25 634 ALA A CA 1
ATOM 5007 C C . ALA A 1 634 ? -17.922 -26.844 6.16 1 89.25 634 ALA A C 1
ATOM 5009 O O . ALA A 1 634 ? -19.078 -26.922 6.602 1 89.25 634 ALA A O 1
ATOM 5010 N N . ARG A 1 635 ? -17.75 -26.891 4.844 1 89.44 635 ARG A N 1
ATOM 5011 C CA . ARG A 1 635 ? -18.859 -27.016 3.906 1 89.44 635 ARG A CA 1
ATOM 5012 C C . ARG A 1 635 ? -19.609 -28.328 4.121 1 89.44 635 ARG A C 1
ATOM 5014 O O . ARG A 1 635 ? -19 -29.391 4.172 1 89.44 635 ARG A O 1
ATOM 5021 N N . PRO A 1 636 ? -20.953 -28.312 4.293 1 88.44 636 PRO A N 1
ATOM 5022 C CA . PRO A 1 636 ? -21.719 -29.531 4.559 1 88.44 636 PRO A CA 1
ATOM 5023 C C . PRO A 1 636 ? -21.781 -30.469 3.355 1 88.44 636 PRO A C 1
ATOM 5025 O O . PRO A 1 636 ? -21.891 -30 2.215 1 88.44 636 PRO A O 1
ATOM 5028 N N . LEU A 1 637 ? -21.719 -31.766 3.637 1 90.06 637 LEU A N 1
ATOM 5029 C CA . LEU A 1 637 ? -21.906 -32.781 2.617 1 90.06 637 LEU A CA 1
ATOM 5030 C C . LEU A 1 637 ? -23.375 -33.125 2.453 1 90.06 637 LEU A C 1
ATOM 5032 O O . LEU A 1 637 ? -23.938 -33.875 3.254 1 90.06 637 LEU A O 1
ATOM 5036 N N . LYS A 1 638 ? -23.984 -32.656 1.449 1 87.5 638 LYS A N 1
ATOM 5037 C CA . LYS A 1 638 ? -25.422 -32.812 1.27 1 87.5 638 LYS A CA 1
ATOM 5038 C C . LYS A 1 638 ? -25.734 -33.594 0.012 1 87.5 638 LYS A C 1
ATOM 5040 O O . LYS A 1 638 ? -26.906 -33.844 -0.311 1 87.5 638 LYS A O 1
ATOM 5045 N N . GLY A 1 639 ? -24.75 -34.062 -0.625 1 88.12 639 GLY A N 1
ATOM 5046 C CA . GLY A 1 639 ? -24.953 -34.781 -1.877 1 88.12 639 GLY A CA 1
ATOM 5047 C C . GLY A 1 639 ? -25.391 -36.219 -1.683 1 88.12 639 GLY A C 1
ATOM 5048 O O . GLY A 1 639 ? -25.625 -36.656 -0.553 1 88.12 639 GLY A O 1
ATOM 5049 N N . THR A 1 640 ? -25.688 -36.875 -2.709 1 80.94 640 THR A N 1
ATOM 5050 C CA . THR A 1 640 ? -26.188 -38.25 -2.721 1 80.94 640 THR A CA 1
ATOM 5051 C C . THR A 1 640 ? -25.172 -39.188 -2.08 1 80.94 640 THR A C 1
ATOM 5053 O O . THR A 1 640 ? -25.531 -40.281 -1.659 1 80.94 640 THR A O 1
ATOM 5056 N N . TRP A 1 641 ? -23.922 -38.75 -2.037 1 75.44 641 TRP A N 1
ATOM 5057 C CA . TRP A 1 641 ? -22.875 -39.625 -1.504 1 75.44 641 TRP A CA 1
ATOM 5058 C C . TRP A 1 641 ? -22.625 -39.344 -0.024 1 75.44 641 TRP A C 1
ATOM 5060 O O . TRP A 1 641 ? -21.656 -39.812 0.558 1 75.44 641 TRP A O 1
ATOM 5070 N N . LYS A 1 642 ? -23.531 -38.531 0.511 1 65.25 642 LYS A N 1
ATOM 5071 C CA . LYS A 1 642 ? -23.375 -38.188 1.922 1 65.25 642 LYS A CA 1
ATOM 5072 C C . LYS A 1 642 ? -23.25 -39.438 2.783 1 65.25 642 LYS A C 1
ATOM 5074 O O . LYS A 1 642 ? -22.469 -39.469 3.736 1 65.25 642 LYS A O 1
ATOM 5079 N N . ASN A 1 643 ? -24.094 -40.5 2.461 1 59.12 643 ASN A N 1
ATOM 5080 C CA . ASN A 1 643 ? -24.203 -41.719 3.27 1 59.12 643 ASN A CA 1
ATOM 5081 C C . ASN A 1 643 ? -23.062 -42.688 2.969 1 59.12 643 ASN A C 1
ATOM 5083 O O . ASN A 1 643 ? -22.734 -43.531 3.793 1 59.12 643 ASN A O 1
ATOM 5087 N N . LYS A 1 644 ? -22.656 -42.812 1.802 1 55.12 644 LYS A N 1
ATOM 5088 C CA . LYS A 1 644 ? -21.547 -43.719 1.524 1 55.12 644 LYS A CA 1
ATOM 5089 C C . LYS A 1 644 ? -20.344 -43.375 2.414 1 55.12 644 LYS A C 1
ATOM 5091 O O . LYS A 1 644 ? -19.562 -44.281 2.758 1 55.12 644 LYS A O 1
ATOM 5096 N N . LEU A 1 645 ? -20.281 -42.219 2.816 1 52.75 645 LEU A N 1
ATOM 5097 C CA . LEU A 1 645 ? -19.172 -41.656 3.553 1 52.75 645 LEU A CA 1
ATOM 5098 C C . LEU A 1 645 ? -19.266 -42 5.039 1 52.75 645 LEU A C 1
ATOM 5100 O O . LEU A 1 645 ? -18.25 -42.031 5.742 1 52.75 645 LEU A O 1
ATOM 5104 N N . VAL A 1 646 ? -20.469 -42.031 5.578 1 49.06 646 VAL A N 1
ATOM 5105 C CA . VAL A 1 646 ? -20.672 -42.438 6.961 1 49.06 646 VAL A CA 1
ATOM 5106 C C . VAL A 1 646 ? -20.219 -43.875 7.137 1 49.06 646 VAL A C 1
ATOM 5108 O O . VAL A 1 646 ? -19.641 -44.25 8.164 1 49.06 646 VAL A O 1
ATOM 5111 N N . ASP A 1 647 ? -20.469 -44.688 6.195 1 43.56 647 ASP A N 1
ATOM 5112 C CA . ASP A 1 647 ? -20.188 -46.125 6.438 1 43.56 647 ASP A CA 1
ATOM 5113 C C . ASP A 1 647 ? -18.688 -46.406 6.453 1 43.56 647 ASP A C 1
ATOM 5115 O O . ASP A 1 647 ? -18.25 -47.406 6.984 1 43.56 647 ASP A O 1
ATOM 5119 N N . GLU A 1 648 ? -18 -45.812 5.488 1 42.75 648 GLU A N 1
ATOM 5120 C CA . GLU A 1 648 ? -16.625 -46.312 5.398 1 42.75 648 GLU A CA 1
ATOM 5121 C C . GLU A 1 648 ? -15.75 -45.688 6.484 1 42.75 648 GLU A C 1
ATOM 5123 O O . GLU A 1 648 ? -14.523 -45.75 6.414 1 42.75 648 GLU A O 1
ATOM 5128 N N . GLY A 1 649 ? -16.266 -45.625 7.727 1 41.25 649 GLY A N 1
ATOM 5129 C CA . GLY A 1 649 ? -15.445 -45.375 8.891 1 41.25 649 GLY A CA 1
ATOM 5130 C C . GLY A 1 649 ? -14.734 -44.031 8.828 1 41.25 649 GLY A C 1
ATOM 5131 O O . GLY A 1 649 ? -13.766 -43.781 9.555 1 41.25 649 GLY A O 1
ATOM 5132 N N . VAL A 1 650 ? -14.969 -43.375 7.887 1 45.06 650 VAL A N 1
ATOM 5133 C CA . VAL A 1 650 ? -14.195 -42.125 7.742 1 45.06 650 VAL A CA 1
ATOM 5134 C C . VAL A 1 650 ? -14.539 -41.188 8.883 1 45.06 650 VAL A C 1
ATOM 5136 O O . VAL A 1 650 ? -13.844 -40.188 9.094 1 45.06 650 VAL A O 1
ATOM 5139 N N . ALA A 1 651 ? -15.703 -41.375 9.484 1 40.72 651 ALA A N 1
ATOM 5140 C CA . ALA A 1 651 ? -16.062 -40.438 10.539 1 40.72 651 ALA A CA 1
ATOM 5141 C C . ALA A 1 651 ? -15.18 -40.594 11.766 1 40.72 651 ALA A C 1
ATOM 5143 O O . ALA A 1 651 ? -15.031 -39.688 12.57 1 40.72 651 ALA A O 1
ATOM 5144 N N . LYS A 1 652 ? -15.07 -41.812 12.18 1 39.41 652 LYS A N 1
ATOM 5145 C CA . LYS A 1 652 ? -14.594 -41.906 13.555 1 39.41 652 LYS A CA 1
ATOM 5146 C C . LYS A 1 652 ? -13.203 -41.312 13.695 1 39.41 652 LYS A C 1
ATOM 5148 O O . LYS A 1 652 ? -12.641 -41.281 14.789 1 39.41 652 LYS A O 1
ATOM 5153 N N . SER A 1 653 ? -12.375 -41.719 12.883 1 34.59 653 SER A N 1
ATOM 5154 C CA . SER A 1 653 ? -11.016 -41.312 13.258 1 34.59 653 SER A CA 1
ATOM 5155 C C . SER A 1 653 ? -10.773 -39.844 12.984 1 34.59 653 SER A C 1
ATOM 5157 O O . SER A 1 653 ? -10.516 -39.438 11.852 1 34.59 653 SER A O 1
ATOM 5159 N N . GLY A 1 654 ? -11.414 -38.812 13.664 1 42.72 654 GLY A N 1
ATOM 5160 C CA . GLY A 1 654 ? -11.391 -37.438 14.141 1 42.72 654 GLY A CA 1
ATOM 5161 C C . GLY A 1 654 ? -11.484 -36.406 13.023 1 42.72 654 GLY A C 1
ATOM 5162 O O . GLY A 1 654 ? -11.828 -35.25 13.258 1 42.72 654 GLY A O 1
ATOM 5163 N N . GLY A 1 655 ? -10.617 -36.25 11.891 1 49.75 655 GLY A N 1
ATOM 5164 C CA . GLY A 1 655 ? -10.633 -35.156 10.945 1 49.75 655 GLY A CA 1
ATOM 5165 C C . GLY A 1 655 ? -11.156 -35.531 9.578 1 49.75 655 GLY A C 1
ATOM 5166 O O . GLY A 1 655 ? -11.07 -36.719 9.188 1 49.75 655 GLY A O 1
ATOM 5167 N N . ARG A 1 656 ? -12.289 -35.031 9.141 1 55.88 656 ARG A N 1
ATOM 5168 C CA . ARG A 1 656 ? -12.867 -35.281 7.824 1 55.88 656 ARG A CA 1
ATOM 5169 C C . ARG A 1 656 ? -11.789 -35.25 6.742 1 55.88 656 ARG A C 1
ATOM 5171 O O . ARG A 1 656 ? -11.047 -34.281 6.621 1 55.88 656 ARG A O 1
ATOM 5178 N N . HIS A 1 657 ? -11.422 -36.406 6.031 1 83.25 657 HIS A N 1
ATOM 5179 C CA . HIS A 1 657 ? -10.477 -36.469 4.918 1 83.25 657 HIS A CA 1
ATOM 5180 C C . HIS A 1 657 ? -11.148 -36.062 3.605 1 83.25 657 HIS A C 1
ATOM 5182 O O . HIS A 1 657 ? -11.422 -36.938 2.764 1 83.25 657 HIS A O 1
ATOM 5188 N N . ILE A 1 658 ? -11.547 -34.844 3.535 1 89.81 658 ILE A N 1
ATOM 5189 C CA . ILE A 1 658 ? -12.344 -34.281 2.445 1 89.81 658 ILE A CA 1
ATOM 5190 C C . ILE A 1 658 ? -11.656 -34.562 1.112 1 89.81 658 ILE A C 1
ATOM 5192 O O . ILE A 1 658 ? -12.312 -34.812 0.104 1 89.81 658 ILE A O 1
ATOM 5196 N N . CYS A 1 659 ? -10.367 -34.562 1.036 1 92.19 659 CYS A N 1
ATOM 5197 C CA . CYS A 1 659 ? -9.625 -34.812 -0.201 1 92.19 659 CYS A CA 1
ATOM 5198 C C . CYS A 1 659 ? -9.859 -36.219 -0.704 1 92.19 659 CYS A C 1
ATOM 5200 O O . CYS A 1 659 ? -10.078 -36.438 -1.897 1 92.19 659 CYS A O 1
ATOM 5202 N N . GLN A 1 660 ? -9.844 -37.125 0.189 1 91.19 660 GLN A N 1
ATOM 5203 C CA . GLN A 1 660 ? -10.07 -38.531 -0.196 1 91.19 660 GLN A CA 1
ATOM 5204 C C . GLN A 1 660 ? -11.5 -38.75 -0.686 1 91.19 660 GLN A C 1
ATOM 5206 O O . GLN A 1 660 ? -11.727 -39.438 -1.681 1 91.19 660 GLN A O 1
ATOM 5211 N N . LEU A 1 661 ? -12.422 -38.156 0.02 1 91.44 661 LEU A N 1
ATOM 5212 C CA . LEU A 1 661 ? -13.82 -38.281 -0.359 1 91.44 661 LEU A CA 1
ATOM 5213 C C . LEU A 1 661 ? -14.062 -37.688 -1.747 1 91.44 661 LEU A C 1
ATOM 5215 O O . LEU A 1 661 ? -14.742 -38.312 -2.574 1 91.44 661 LEU A O 1
ATOM 5219 N N . TYR A 1 662 ? -13.555 -36.531 -1.892 1 95.25 662 TYR A N 1
ATOM 5220 C CA . TYR A 1 662 ? -13.734 -35.906 -3.195 1 95.25 662 TYR A CA 1
ATOM 5221 C C . TYR A 1 662 ? -13.023 -36.719 -4.285 1 95.25 662 TYR A C 1
ATOM 5223 O O . TYR A 1 662 ? -13.531 -36.844 -5.398 1 95.25 662 TYR A O 1
ATOM 5231 N N . ALA A 1 663 ? -11.836 -37.188 -4.039 1 95.69 663 ALA A N 1
ATOM 5232 C CA . ALA A 1 663 ? -11.086 -38 -4.996 1 95.69 663 ALA A CA 1
ATOM 5233 C C . ALA A 1 663 ? -11.891 -39.25 -5.41 1 95.69 663 ALA A C 1
ATOM 5235 O O . ALA A 1 663 ? -11.914 -39.594 -6.586 1 95.69 663 ALA A O 1
ATOM 5236 N N . ASP A 1 664 ? -12.5 -39.875 -4.43 1 94.25 664 ASP A N 1
ATOM 5237 C CA . ASP A 1 664 ? -13.328 -41.031 -4.719 1 94.25 664 ASP A CA 1
ATOM 5238 C C . ASP A 1 664 ? -14.516 -40.656 -5.598 1 94.25 664 ASP A C 1
ATOM 5240 O O . ASP A 1 664 ? -14.836 -41.375 -6.555 1 94.25 664 ASP A O 1
ATOM 5244 N N . ALA A 1 665 ? -15.141 -39.594 -5.195 1 95.25 665 ALA A N 1
ATOM 5245 C CA . ALA A 1 665 ? -16.281 -39.125 -5.973 1 95.25 665 ALA A CA 1
ATOM 5246 C C . ALA A 1 665 ? -15.875 -38.781 -7.402 1 95.25 665 ALA A C 1
ATOM 5248 O O . ALA A 1 665 ? -16.609 -39.062 -8.352 1 95.25 665 ALA A O 1
ATOM 5249 N N . LEU A 1 666 ? -14.773 -38.156 -7.578 1 97.62 666 LEU A N 1
ATOM 5250 C CA . LEU A 1 666 ? -14.289 -37.781 -8.906 1 97.62 666 LEU A CA 1
ATOM 5251 C C . LEU A 1 666 ? -13.969 -39.031 -9.727 1 97.62 666 LEU A C 1
ATOM 5253 O O . LEU A 1 666 ? -14.32 -39.094 -10.906 1 97.62 666 LEU A O 1
ATOM 5257 N N . GLU A 1 667 ? -13.273 -39.969 -9.125 1 97.06 667 GLU A N 1
ATOM 5258 C CA . GLU A 1 667 ? -12.922 -41.188 -9.82 1 97.06 667 GLU A CA 1
ATOM 5259 C C . GLU A 1 667 ? -14.164 -41.906 -10.359 1 97.06 667 GLU A C 1
ATOM 5261 O O . GLU A 1 667 ? -14.195 -42.312 -11.523 1 97.06 667 GLU A O 1
ATOM 5266 N N . GLN A 1 668 ? -15.141 -42 -9.5 1 95.19 668 GLN A N 1
ATOM 5267 C CA . GLN A 1 668 ? -16.375 -42.625 -9.93 1 95.19 668 GLN A CA 1
ATOM 5268 C C . GLN A 1 668 ? -17.062 -41.812 -11.023 1 95.19 668 GLN A C 1
ATOM 5270 O O . GLN A 1 668 ? -17.656 -42.375 -11.953 1 95.19 668 GLN A O 1
ATOM 5275 N N . SER A 1 669 ? -17.031 -40.531 -10.867 1 97.06 669 SER A N 1
ATOM 5276 C CA . SER A 1 669 ? -17.625 -39.625 -11.867 1 97.06 669 SER A CA 1
ATOM 5277 C C . SER A 1 669 ? -16.938 -39.812 -13.227 1 97.06 669 SER A C 1
ATOM 5279 O O . SER A 1 669 ? -17.609 -39.844 -14.258 1 97.06 669 SER A O 1
ATOM 5281 N N . LEU A 1 670 ? -15.648 -39.938 -13.258 1 98 670 LEU A N 1
ATOM 5282 C CA . LEU A 1 670 ? -14.891 -40.156 -14.484 1 98 670 LEU A CA 1
ATOM 5283 C C . LEU A 1 670 ? -15.305 -41.469 -15.141 1 98 670 LEU A C 1
ATOM 5285 O O . LEU A 1 670 ? -15.555 -41.5 -16.344 1 98 670 LEU A O 1
ATOM 5289 N N . TYR A 1 671 ? -15.438 -42.469 -14.359 1 96.12 671 TYR A N 1
ATOM 5290 C CA . TYR A 1 671 ? -15.797 -43.781 -14.875 1 96.12 671 TYR A CA 1
ATOM 5291 C C . TYR A 1 671 ? -17.219 -43.781 -15.414 1 96.12 671 TYR A C 1
ATOM 5293 O O . TYR A 1 671 ? -17.484 -44.344 -16.484 1 96.12 671 TYR A O 1
ATOM 5301 N N . ASP A 1 672 ? -18.109 -43.188 -14.672 1 96.06 672 ASP A N 1
ATOM 5302 C CA . ASP A 1 672 ? -19.5 -43.125 -15.109 1 96.06 672 ASP A CA 1
ATOM 5303 C C . ASP A 1 672 ? -19.625 -42.375 -16.422 1 96.06 672 ASP A C 1
ATOM 5305 O O . ASP A 1 672 ? -20.344 -42.781 -17.328 1 96.06 672 ASP A O 1
ATOM 5309 N N . LEU A 1 673 ? -19 -41.219 -16.5 1 97.38 673 LEU A N 1
ATOM 5310 C CA . LEU A 1 673 ? -19.062 -40.438 -17.719 1 97.38 673 LEU A CA 1
ATOM 5311 C C . LEU A 1 673 ? -18.5 -41.188 -18.891 1 97.38 673 LEU A C 1
ATOM 5313 O O . LEU A 1 673 ? -19.062 -41.188 -19.984 1 97.38 673 LEU A O 1
ATOM 5317 N N . TYR A 1 674 ? -17.344 -41.812 -18.672 1 96.69 674 TYR A N 1
ATOM 5318 C CA . TYR A 1 674 ? -16.734 -42.594 -19.734 1 96.69 674 TYR A CA 1
ATOM 5319 C C . TYR A 1 674 ? -17.641 -43.75 -20.172 1 96.69 674 TYR A C 1
ATOM 5321 O O . TYR A 1 674 ? -17.891 -43.906 -21.359 1 96.69 674 TYR A O 1
ATOM 5329 N N . ARG A 1 675 ? -18.141 -44.5 -19.219 1 95.19 675 ARG A N 1
ATOM 5330 C CA . ARG A 1 675 ? -19 -45.656 -19.5 1 95.19 675 ARG A CA 1
ATOM 5331 C C . ARG A 1 675 ? -20.25 -45.219 -20.266 1 95.19 675 ARG A C 1
ATOM 5333 O O . ARG A 1 675 ? -20.641 -45.875 -21.234 1 95.19 675 ARG A O 1
ATOM 5340 N N . LEU A 1 676 ? -20.859 -44.188 -19.844 1 96.31 676 LEU A N 1
ATOM 5341 C CA . LEU A 1 676 ? -22.156 -43.781 -20.359 1 96.31 676 LEU A CA 1
ATOM 5342 C C . LEU A 1 676 ? -22.016 -43.031 -21.688 1 96.31 676 LEU A C 1
ATOM 5344 O O . LEU A 1 676 ? -22.984 -42.875 -22.422 1 96.31 676 LEU A O 1
ATOM 5348 N N . SER A 1 677 ? -20.781 -42.562 -22.031 1 96.12 677 SER A N 1
ATOM 5349 C CA . SER A 1 677 ? -20.688 -41.719 -23.219 1 96.12 677 SER A CA 1
ATOM 5350 C C . SER A 1 677 ? -19.766 -42.312 -24.266 1 96.12 677 SER A C 1
ATOM 5352 O O . SER A 1 677 ? -19.75 -41.906 -25.422 1 96.12 677 SER A O 1
ATOM 5354 N N . ALA A 1 678 ? -18.922 -43.281 -23.938 1 94.25 678 ALA A N 1
ATOM 5355 C CA . ALA A 1 678 ? -17.938 -43.844 -24.844 1 94.25 678 ALA A CA 1
ATOM 5356 C C . ALA A 1 678 ? -18.594 -44.75 -25.875 1 94.25 678 ALA A C 1
ATOM 5358 O O . ALA A 1 678 ? -19.422 -45.594 -25.516 1 94.25 678 ALA A O 1
ATOM 5359 N N . VAL A 1 679 ? -18.328 -44.531 -27.062 1 89.88 679 VAL A N 1
ATOM 5360 C CA . VAL A 1 679 ? -18.703 -45.438 -28.125 1 89.88 679 VAL A CA 1
ATOM 5361 C C . VAL A 1 679 ? -17.547 -46.375 -28.453 1 89.88 679 VAL A C 1
ATOM 5363 O O . VAL A 1 679 ? -16.562 -45.969 -29.078 1 89.88 679 VAL A O 1
ATOM 5366 N N . LEU A 1 680 ? -17.609 -47.594 -27.969 1 83.62 680 LEU A N 1
ATOM 5367 C CA . LEU A 1 680 ? -16.516 -48.531 -28.125 1 83.62 680 LEU A CA 1
ATOM 5368 C C . LEU A 1 680 ? -16.719 -49.438 -29.344 1 83.62 680 LEU A C 1
ATOM 5370 O O . LEU A 1 680 ? -17.859 -49.719 -29.719 1 83.62 680 LEU A O 1
ATOM 5374 N N . PRO A 1 681 ? -15.656 -49.656 -30.078 1 77.88 681 PRO A N 1
ATOM 5375 C CA . PRO A 1 681 ? -15.781 -50.594 -31.203 1 77.88 681 PRO A CA 1
ATOM 5376 C C . PRO A 1 681 ? -16.25 -51.969 -30.781 1 77.88 681 PRO A C 1
ATOM 5378 O O . PRO A 1 681 ? -15.984 -52.406 -29.656 1 77.88 681 PRO A O 1
ATOM 5381 N N . PRO A 1 682 ? -17.188 -52.562 -31.594 1 70.44 682 PRO A N 1
ATOM 5382 C CA . PRO A 1 682 ? -17.641 -53.938 -31.297 1 70.44 682 PRO A CA 1
ATOM 5383 C C . PRO A 1 682 ? -16.469 -54.906 -31.062 1 70.44 682 PRO A C 1
ATOM 5385 O O . PRO A 1 682 ? -15.398 -54.719 -31.656 1 70.44 682 PRO A O 1
ATOM 5388 N N . PRO A 1 683 ? -16.547 -55.656 -29.797 1 59.56 683 PRO A N 1
ATOM 5389 C CA . PRO A 1 683 ? -15.484 -56.625 -29.562 1 59.56 683 PRO A CA 1
ATOM 5390 C C . PRO A 1 683 ? -15.156 -57.469 -30.797 1 59.56 683 PRO A C 1
ATOM 5392 O O . PRO A 1 683 ? -16.047 -57.75 -31.609 1 59.56 683 PRO A O 1
ATOM 5395 N N . LYS A 1 684 ? -13.914 -57.406 -31.344 1 55.91 684 LYS A N 1
ATOM 5396 C CA . LYS A 1 684 ? -13.562 -58.344 -32.406 1 55.91 684 LYS A CA 1
ATOM 5397 C C . LYS A 1 684 ? -13.953 -59.781 -32.031 1 55.91 684 LYS A C 1
ATOM 5399 O O . LYS A 1 684 ? -13.57 -60.281 -30.969 1 55.91 684 LYS A O 1
ATOM 5404 N N . LEU A 1 685 ? -15.031 -60.312 -32.594 1 43.44 685 LEU A N 1
ATOM 5405 C CA . LEU A 1 685 ? -15.164 -61.781 -32.594 1 43.44 685 LEU A CA 1
ATOM 5406 C C . LEU A 1 685 ? -13.906 -62.438 -33.125 1 43.44 685 LEU A C 1
ATOM 5408 O O . LEU A 1 685 ? -13.352 -62 -34.125 1 43.44 685 LEU A O 1
ATOM 5412 N N . MET B 1 1 ? -35.062 27.469 -16.891 1 20.56 1 MET B N 1
ATOM 5413 C CA . MET B 1 1 ? -34.031 27 -15.961 1 20.56 1 MET B CA 1
ATOM 5414 C C . MET B 1 1 ? -32.688 27.719 -16.203 1 20.56 1 MET B C 1
ATOM 5416 O O . MET B 1 1 ? -32.094 27.562 -17.266 1 20.56 1 MET B O 1
ATOM 5420 N N . GLY B 1 2 ? -32.375 28.891 -15.672 1 23.25 2 GLY B N 1
ATOM 5421 C CA . GLY B 1 2 ? -31.594 30.047 -16.109 1 23.25 2 GLY B CA 1
ATOM 5422 C C . GLY B 1 2 ? -30.109 29.844 -15.93 1 23.25 2 GLY B C 1
ATOM 5423 O O . GLY B 1 2 ? -29.672 28.969 -15.172 1 23.25 2 GLY B O 1
ATOM 5424 N N . PRO B 1 3 ? -29.203 30.281 -16.797 1 30.2 3 PRO B N 1
ATOM 5425 C CA . PRO B 1 3 ? -27.766 30.266 -17.109 1 30.2 3 PRO B CA 1
ATOM 5426 C C . PRO B 1 3 ? -26.891 30.578 -15.883 1 30.2 3 PRO B C 1
ATOM 5428 O O . PRO B 1 3 ? -25.688 30.828 -16.031 1 30.2 3 PRO B O 1
ATOM 5431 N N . HIS B 1 4 ? -27.406 31.109 -14.859 1 29.27 4 HIS B N 1
ATOM 5432 C CA . HIS B 1 4 ? -26.625 31.781 -13.828 1 29.27 4 HIS B CA 1
ATOM 5433 C C . HIS B 1 4 ? -25.75 30.797 -13.07 1 29.27 4 HIS B C 1
ATOM 5435 O O . HIS B 1 4 ? -25.406 31.031 -11.906 1 29.27 4 HIS B O 1
ATOM 5441 N N . GLY B 1 5 ? -25.688 29.578 -13.398 1 33.16 5 GLY B N 1
ATOM 5442 C CA . GLY B 1 5 ? -24.906 28.656 -12.594 1 33.16 5 GLY B CA 1
ATOM 5443 C C . GLY B 1 5 ? -23.516 29.188 -12.273 1 33.16 5 GLY B C 1
ATOM 5444 O O . GLY B 1 5 ? -23.031 30.109 -12.938 1 33.16 5 GLY B O 1
ATOM 5445 N N . GLU B 1 6 ? -22.969 28.906 -10.938 1 35.16 6 GLU B N 1
ATOM 5446 C CA . GLU B 1 6 ? -21.797 29.359 -10.188 1 35.16 6 GLU B CA 1
ATOM 5447 C C . GLU B 1 6 ? -20.547 29.312 -11.055 1 35.16 6 GLU B C 1
ATOM 5449 O O . GLU B 1 6 ? -20.219 28.266 -11.617 1 35.16 6 GLU B O 1
ATOM 5454 N N . THR B 1 7 ? -20.203 30.281 -11.656 1 37.81 7 THR B N 1
ATOM 5455 C CA . THR B 1 7 ? -18.891 30.75 -12.086 1 37.81 7 THR B CA 1
ATOM 5456 C C . THR B 1 7 ? -17.828 30.375 -11.055 1 37.81 7 THR B C 1
ATOM 5458 O O . THR B 1 7 ? -17.5 31.172 -10.18 1 37.81 7 THR B O 1
ATOM 5461 N N . ALA B 1 8 ? -18.031 29.562 -10.156 1 39.41 8 ALA B N 1
ATOM 5462 C CA . ALA B 1 8 ? -16.891 29.188 -9.32 1 39.41 8 ALA B CA 1
ATOM 5463 C C . ALA B 1 8 ? -15.617 29.094 -10.156 1 39.41 8 ALA B C 1
ATOM 5465 O O . ALA B 1 8 ? -15.539 28.297 -11.094 1 39.41 8 ALA B O 1
ATOM 5466 N N . SER B 1 9 ? -15.023 30.328 -10.469 1 48.84 9 SER B N 1
ATOM 5467 C CA . SER B 1 9 ? -13.711 30.516 -11.078 1 48.84 9 SER B CA 1
ATOM 5468 C C . SER B 1 9 ? -12.82 29.297 -10.859 1 48.84 9 SER B C 1
ATOM 5470 O O . SER B 1 9 ? -12.594 28.875 -9.727 1 48.84 9 SER B O 1
ATOM 5472 N N . ARG B 1 10 ? -12.734 28.453 -11.727 1 67.81 10 ARG B N 1
ATOM 5473 C CA . ARG B 1 10 ? -11.953 27.234 -11.773 1 67.81 10 ARG B CA 1
ATOM 5474 C C . ARG B 1 10 ? -10.508 27.484 -11.359 1 67.81 10 ARG B C 1
ATOM 5476 O O . ARG B 1 10 ? -9.789 28.234 -12.016 1 67.81 10 ARG B O 1
ATOM 5483 N N . LEU B 1 11 ? -10.203 27.328 -10.055 1 86.38 11 LEU B N 1
ATOM 5484 C CA . LEU B 1 11 ? -8.82 27.422 -9.586 1 86.38 11 LEU B CA 1
ATOM 5485 C C . LEU B 1 11 ? -7.871 26.734 -10.555 1 86.38 11 LEU B C 1
ATOM 5487 O O . LEU B 1 11 ? -8.242 25.734 -11.195 1 86.38 11 LEU B O 1
ATOM 5491 N N . SER B 1 12 ? -6.828 27.422 -10.742 1 92.88 12 SER B N 1
ATOM 5492 C CA . SER B 1 12 ? -5.801 26.828 -11.594 1 92.88 12 SER B CA 1
ATOM 5493 C C . SER B 1 12 ? -5.277 25.516 -11.008 1 92.88 12 SER B C 1
ATOM 5495 O O . SER B 1 12 ? -5.387 25.281 -9.805 1 92.88 12 SER B O 1
ATOM 5497 N N . GLN B 1 13 ? -4.883 24.656 -11.867 1 94.44 13 GLN B N 1
ATOM 5498 C CA . GLN B 1 13 ? -4.227 23.422 -11.445 1 94.44 13 GLN B CA 1
ATOM 5499 C C . GLN B 1 13 ? -2.805 23.688 -10.961 1 94.44 13 GLN B C 1
ATOM 5501 O O . GLN B 1 13 ? -2.146 24.625 -11.445 1 94.44 13 GLN B O 1
ATOM 5506 N N . LEU B 1 14 ? -2.334 22.906 -9.969 1 96.12 14 LEU B N 1
ATOM 5507 C CA . LEU B 1 14 ? -0.945 23.016 -9.531 1 96.12 14 LEU B CA 1
ATOM 5508 C C . LEU B 1 14 ? 0.01 22.719 -10.688 1 96.12 14 LEU B C 1
ATOM 5510 O O . LEU B 1 14 ? -0.075 21.656 -11.305 1 96.12 14 LEU B O 1
ATOM 5514 N N . PRO B 1 15 ? 0.902 23.625 -10.984 1 96.44 15 PRO B N 1
ATOM 5515 C CA . PRO B 1 15 ? 1.847 23.375 -12.078 1 96.44 15 PRO B CA 1
ATOM 5516 C C . PRO B 1 15 ? 2.859 22.281 -11.75 1 96.44 15 PRO B C 1
ATOM 5518 O O . PRO B 1 15 ? 3.057 21.953 -10.578 1 96.44 15 PRO B O 1
ATOM 5521 N N . LEU B 1 16 ? 3.377 21.672 -12.789 1 95.94 16 LEU B N 1
ATOM 5522 C CA . LEU B 1 16 ? 4.477 20.719 -12.695 1 95.94 16 LEU B CA 1
ATOM 5523 C C . LEU B 1 16 ? 5.723 21.25 -13.398 1 95.94 16 LEU B C 1
ATOM 5525 O O . LEU B 1 16 ? 5.742 21.391 -14.617 1 95.94 16 LEU B O 1
ATOM 5529 N N . PRO B 1 17 ? 6.75 21.594 -12.602 1 96.62 17 PRO B N 1
ATOM 5530 C CA . PRO B 1 17 ? 7.969 22.078 -13.258 1 96.62 17 PRO B CA 1
ATOM 5531 C C . PRO B 1 17 ? 8.656 21 -14.094 1 96.62 17 PRO B C 1
ATOM 5533 O O . PRO B 1 17 ? 8.547 19.812 -13.781 1 96.62 17 PRO B O 1
ATOM 5536 N N . ASP B 1 18 ? 9.336 21.438 -15.141 1 95.19 18 ASP B N 1
ATOM 5537 C CA . ASP B 1 18 ? 10.125 20.469 -15.898 1 95.19 18 ASP B CA 1
ATOM 5538 C C . ASP B 1 18 ? 11.375 20.062 -15.133 1 95.19 18 ASP B C 1
ATOM 5540 O O . ASP B 1 18 ? 11.695 20.641 -14.094 1 95.19 18 ASP B O 1
ATOM 5544 N N . VAL B 1 19 ? 12.078 19.156 -15.602 1 95.38 19 VAL B N 1
ATOM 5545 C CA . VAL B 1 19 ? 13.203 18.562 -14.883 1 95.38 19 VAL B CA 1
ATOM 5546 C C . VAL B 1 19 ? 14.32 19.578 -14.742 1 95.38 19 VAL B C 1
ATOM 5548 O O . VAL B 1 19 ? 15 19.641 -13.711 1 95.38 19 VAL B O 1
ATOM 5551 N N . ALA B 1 20 ? 14.555 20.375 -15.797 1 94.94 20 ALA B N 1
ATOM 5552 C CA . ALA B 1 20 ? 15.602 21.391 -15.734 1 94.94 20 ALA B CA 1
ATOM 5553 C C . ALA B 1 20 ? 15.328 22.391 -14.609 1 94.94 20 ALA B C 1
ATOM 5555 O O . ALA B 1 20 ? 16.234 22.766 -13.859 1 94.94 20 ALA B O 1
ATOM 5556 N N . THR B 1 21 ? 14.133 22.875 -14.484 1 95.81 21 THR B N 1
ATOM 5557 C CA . THR B 1 21 ? 13.727 23.781 -13.414 1 95.81 21 THR B CA 1
ATOM 5558 C C . THR B 1 21 ? 13.883 23.125 -12.055 1 95.81 21 THR B C 1
ATOM 5560 O O . THR B 1 21 ? 14.352 23.75 -11.102 1 95.81 21 THR B O 1
ATOM 5563 N N . LEU B 1 22 ? 13.477 21.906 -11.977 1 96.62 22 LEU B N 1
ATOM 5564 C CA . LEU B 1 22 ? 13.586 21.141 -10.742 1 96.62 22 LEU B CA 1
ATOM 5565 C C . LEU B 1 22 ? 15.039 21.047 -10.289 1 96.62 22 LEU B C 1
ATOM 5567 O O . LEU B 1 22 ? 15.344 21.234 -9.102 1 96.62 22 LEU B O 1
ATOM 5571 N N . LEU B 1 23 ? 15.922 20.766 -11.242 1 96.88 23 LEU B N 1
ATOM 5572 C CA . LEU B 1 23 ? 17.344 20.609 -10.922 1 96.88 23 LEU B CA 1
ATOM 5573 C C . LEU B 1 23 ? 17.953 21.938 -10.508 1 96.88 23 LEU B C 1
ATOM 5575 O O . LEU B 1 23 ? 18.828 21.984 -9.641 1 96.88 23 LEU B O 1
ATOM 5579 N N . LYS B 1 24 ? 17.531 22.953 -11.148 1 96.62 24 LYS B N 1
ATOM 5580 C CA . LYS B 1 24 ? 17.984 24.281 -10.758 1 96.62 24 LYS B CA 1
ATOM 5581 C C . LYS B 1 24 ? 17.609 24.594 -9.305 1 96.62 24 LYS B C 1
ATOM 5583 O O . LYS B 1 24 ? 18.438 25.094 -8.539 1 96.62 24 LYS B O 1
ATOM 5588 N N . ARG B 1 25 ? 16.375 24.281 -8.906 1 97.62 25 ARG B N 1
ATOM 5589 C CA . ARG B 1 25 ? 15.914 24.5 -7.539 1 97.62 25 ARG B CA 1
ATOM 5590 C C . ARG B 1 25 ? 16.688 23.609 -6.562 1 97.62 25 ARG B C 1
ATOM 5592 O O . ARG B 1 25 ? 16.984 24.031 -5.445 1 97.62 25 ARG B O 1
ATOM 5599 N N . TYR B 1 26 ? 16.984 22.406 -7.027 1 97.69 26 TYR B N 1
ATOM 5600 C CA . TYR B 1 26 ? 17.75 21.469 -6.215 1 97.69 26 TYR B CA 1
ATOM 5601 C C . TYR B 1 26 ? 19.094 22.062 -5.816 1 97.69 26 TYR B C 1
ATOM 5603 O O . TYR B 1 26 ? 19.469 22.062 -4.637 1 97.69 26 TYR B O 1
ATOM 5611 N N . VAL B 1 27 ? 19.75 22.641 -6.754 1 97.62 27 VAL B N 1
ATOM 5612 C CA . VAL B 1 27 ? 21.078 23.219 -6.52 1 97.62 27 VAL B CA 1
ATOM 5613 C C . VAL B 1 27 ? 20.938 24.469 -5.648 1 97.62 27 VAL B C 1
ATOM 5615 O O . VAL B 1 27 ? 21.719 24.672 -4.723 1 97.62 27 VAL B O 1
ATOM 5618 N N . GLU B 1 28 ? 19.938 25.219 -5.895 1 97.38 28 GLU B N 1
ATOM 5619 C CA . GLU B 1 28 ? 19.688 26.453 -5.152 1 97.38 28 GLU B CA 1
ATOM 5620 C C . GLU B 1 28 ? 19.484 26.172 -3.666 1 97.38 28 GLU B C 1
ATOM 5622 O O . GLU B 1 28 ? 19.969 26.922 -2.812 1 97.38 28 GLU B O 1
ATOM 5627 N N . PHE B 1 29 ? 18.75 25.141 -3.34 1 98 29 PHE B N 1
ATOM 5628 C CA . PHE B 1 29 ? 18.422 24.812 -1.956 1 98 29 PHE B CA 1
ATOM 5629 C C . PHE B 1 29 ? 19.578 24.078 -1.283 1 98 29 PHE B C 1
ATOM 5631 O O . PHE B 1 29 ? 19.781 24.203 -0.074 1 98 29 PHE B O 1
ATOM 5638 N N . LEU B 1 30 ? 20.359 23.391 -2.062 1 97.75 30 LEU B N 1
ATOM 5639 C CA . LEU B 1 30 ? 21.391 22.516 -1.52 1 97.75 30 LEU B CA 1
ATOM 5640 C C . LEU B 1 30 ? 22.672 23.312 -1.245 1 97.75 30 LEU B C 1
ATOM 5642 O O . LEU B 1 30 ? 23.328 23.094 -0.227 1 97.75 30 LEU B O 1
ATOM 5646 N N . ASP B 1 31 ? 23 24.219 -2.066 1 96.88 31 ASP B N 1
ATOM 5647 C CA . ASP B 1 31 ? 24.297 24.875 -2.119 1 96.88 31 ASP B CA 1
ATOM 5648 C C . ASP B 1 31 ? 24.609 25.594 -0.808 1 96.88 31 ASP B C 1
ATOM 5650 O O . ASP B 1 31 ? 25.719 25.5 -0.295 1 96.88 31 ASP B O 1
ATOM 5654 N N . PRO B 1 32 ? 23.641 26.25 -0.176 1 97.94 32 PRO B N 1
ATOM 5655 C CA . PRO B 1 32 ? 23.984 27.047 1.009 1 97.94 32 PRO B CA 1
ATOM 5656 C C . PRO B 1 32 ? 24.125 26.188 2.268 1 97.94 32 PRO B C 1
ATOM 5658 O O . PRO B 1 32 ? 24.578 26.688 3.305 1 97.94 32 PRO B O 1
ATOM 5661 N N . LEU B 1 33 ? 23.734 24.953 2.234 1 98.06 33 LEU B N 1
ATOM 5662 C CA . LEU B 1 33 ? 23.688 24.125 3.434 1 98.06 33 LEU B CA 1
ATOM 5663 C C . LEU B 1 33 ? 25.078 23.719 3.883 1 98.06 33 LEU B C 1
ATOM 5665 O O . LEU B 1 33 ? 25.953 23.469 3.053 1 98.06 33 LEU B O 1
ATOM 5669 N N . ASP B 1 34 ? 25.25 23.656 5.145 1 96.06 34 ASP B N 1
ATOM 5670 C CA . ASP B 1 34 ? 26.469 23.109 5.734 1 96.06 34 ASP B CA 1
ATOM 5671 C C . ASP B 1 34 ? 26.344 21.609 5.965 1 96.06 34 ASP B C 1
ATOM 5673 O O . ASP B 1 34 ? 25.234 21.094 6.117 1 96.06 34 ASP B O 1
ATOM 5677 N N . GLY B 1 35 ? 27.469 20.938 5.887 1 89.75 35 GLY B N 1
ATOM 5678 C CA . GLY B 1 35 ? 27.531 19.562 6.34 1 89.75 35 GLY B CA 1
ATOM 5679 C C . GLY B 1 35 ? 26.906 18.578 5.371 1 89.75 35 GLY B C 1
ATOM 5680 O O . GLY B 1 35 ? 26.406 17.531 5.777 1 89.75 35 GLY B O 1
ATOM 5681 N N . VAL B 1 36 ? 26.844 18.891 4.117 1 93.88 36 VAL B N 1
ATOM 5682 C CA . VAL B 1 36 ? 26.203 18 3.15 1 93.88 36 VAL B CA 1
ATOM 5683 C C . VAL B 1 36 ? 27.25 17.094 2.514 1 93.88 36 VAL B C 1
ATOM 5685 O O . VAL B 1 36 ? 28.109 17.562 1.765 1 93.88 36 VAL B O 1
ATOM 5688 N N . ASP B 1 37 ? 27.109 15.836 2.793 1 92.06 37 ASP B N 1
ATOM 5689 C CA . ASP B 1 37 ? 27.969 14.844 2.162 1 92.06 37 ASP B CA 1
ATOM 5690 C C . ASP B 1 37 ? 27.656 14.703 0.675 1 92.06 37 ASP B C 1
ATOM 5692 O O . ASP B 1 37 ? 26.5 14.555 0.293 1 92.06 37 ASP B O 1
ATOM 5696 N N . GLY B 1 38 ? 28.734 14.844 -0.181 1 93.19 38 GLY B N 1
ATOM 5697 C CA . GLY B 1 38 ? 28.562 14.648 -1.613 1 93.19 38 GLY B CA 1
ATOM 5698 C C . GLY B 1 38 ? 27.938 15.836 -2.312 1 93.19 38 GLY B C 1
ATOM 5699 O O . GLY B 1 38 ? 27.375 15.703 -3.402 1 93.19 38 GLY B O 1
ATOM 5700 N N . LYS B 1 39 ? 27.969 17.016 -1.742 1 95.69 39 LYS B N 1
ATOM 5701 C CA . LYS B 1 39 ? 27.328 18.203 -2.285 1 95.69 39 LYS B CA 1
ATOM 5702 C C . LYS B 1 39 ? 27.859 18.531 -3.676 1 95.69 39 LYS B C 1
ATOM 5704 O O . LYS B 1 39 ? 27.078 18.797 -4.598 1 95.69 39 LYS B O 1
ATOM 5709 N N . GLU B 1 40 ? 29.188 18.453 -3.814 1 95.25 40 GLU B N 1
ATOM 5710 C CA . GLU B 1 40 ? 29.797 18.797 -5.094 1 95.25 40 GLU B CA 1
ATOM 5711 C C . GLU B 1 40 ? 29.359 17.828 -6.191 1 95.25 40 GLU B C 1
ATOM 5713 O O . GLU B 1 40 ? 29.062 18.25 -7.312 1 95.25 40 GLU B O 1
ATOM 5718 N N . THR B 1 41 ? 29.297 16.562 -5.797 1 94.06 41 THR B N 1
ATOM 5719 C CA . THR B 1 41 ? 28.859 15.539 -6.738 1 94.06 41 THR B CA 1
ATOM 5720 C C . THR B 1 41 ? 27.406 15.766 -7.156 1 94.06 41 THR B C 1
ATOM 5722 O O . THR B 1 41 ? 27.062 15.602 -8.328 1 94.06 41 THR B O 1
ATOM 5725 N N . ALA B 1 42 ? 26.609 16.141 -6.219 1 95.56 42 ALA B N 1
ATOM 5726 C CA . ALA B 1 42 ? 25.203 16.375 -6.496 1 95.56 42 ALA B CA 1
ATOM 5727 C C . ALA B 1 42 ? 25 17.594 -7.398 1 95.56 42 ALA B C 1
ATOM 5729 O O . ALA B 1 42 ? 24.188 17.562 -8.328 1 95.56 42 ALA B O 1
ATOM 5730 N N . VAL B 1 43 ? 25.734 18.641 -7.156 1 95.5 43 VAL B N 1
ATOM 5731 C CA . VAL B 1 43 ? 25.656 19.859 -7.945 1 95.5 43 VAL B CA 1
ATOM 5732 C C . VAL B 1 43 ? 26.141 19.594 -9.367 1 95.5 43 VAL B C 1
ATOM 5734 O O . VAL B 1 43 ? 25.516 20.031 -10.336 1 95.5 43 VAL B O 1
ATOM 5737 N N . ASP B 1 44 ? 27.203 18.844 -9.461 1 93.75 44 ASP B N 1
ATOM 5738 C CA . ASP B 1 44 ? 27.75 18.484 -10.773 1 93.75 44 ASP B CA 1
ATOM 5739 C C . ASP B 1 44 ? 26.766 17.641 -11.57 1 93.75 44 ASP B C 1
ATOM 5741 O O . ASP B 1 44 ? 26.609 17.828 -12.781 1 93.75 44 ASP B O 1
ATOM 5745 N N . PHE B 1 45 ? 26.219 16.688 -10.945 1 94.31 45 PHE B N 1
ATOM 5746 C CA . PHE B 1 45 ? 25.203 15.844 -11.586 1 94.31 45 PHE B CA 1
ATOM 5747 C C . PHE B 1 45 ? 24.078 16.688 -12.164 1 94.31 45 PHE B C 1
ATOM 5749 O O . PHE B 1 45 ? 23.688 16.516 -13.32 1 94.31 45 PHE B O 1
ATOM 5756 N N . ALA B 1 46 ? 23.547 17.625 -11.297 1 95.62 46 ALA B N 1
ATOM 5757 C CA . ALA B 1 46 ? 22.438 18.469 -11.703 1 95.62 46 ALA B CA 1
ATOM 5758 C C . ALA B 1 46 ? 22.812 19.359 -12.883 1 95.62 46 ALA B C 1
ATOM 5760 O O . ALA B 1 46 ? 22.031 19.516 -13.828 1 95.62 46 ALA B O 1
ATOM 5761 N N . GLN B 1 47 ? 23.984 19.859 -12.859 1 93.12 47 GLN B N 1
ATOM 5762 C CA . GLN B 1 47 ? 24.453 20.766 -13.914 1 93.12 47 GLN B CA 1
ATOM 5763 C C . GLN B 1 47 ? 24.672 20.016 -15.219 1 93.12 47 GLN B C 1
ATOM 5765 O O . GLN B 1 47 ? 24.281 20.484 -16.281 1 93.12 47 GLN B O 1
ATOM 5770 N N . GLN B 1 48 ? 25.266 18.844 -15.094 1 91.81 48 GLN B N 1
ATOM 5771 C CA . GLN B 1 48 ? 25.516 18.031 -16.281 1 91.81 48 GLN B CA 1
ATOM 5772 C C . GLN B 1 48 ? 24.203 17.578 -16.922 1 91.81 48 GLN B C 1
ATOM 5774 O O . GLN B 1 48 ? 24.062 17.609 -18.141 1 91.81 48 GLN B O 1
ATOM 5779 N N . LEU B 1 49 ? 23.344 17.094 -16.094 1 93.19 49 LEU B N 1
ATOM 5780 C CA . LEU B 1 49 ? 22.062 16.656 -16.625 1 93.19 49 LEU B CA 1
ATOM 5781 C C . LEU B 1 49 ? 21.312 17.812 -17.281 1 93.19 49 LEU B C 1
ATOM 5783 O O . LEU B 1 49 ? 20.703 17.641 -18.344 1 93.19 49 LEU B O 1
ATOM 5787 N N . THR B 1 50 ? 21.312 19 -16.672 1 93.25 50 THR B N 1
ATOM 5788 C CA . THR B 1 50 ? 20.641 20.172 -17.234 1 93.25 50 THR B CA 1
ATOM 5789 C C . THR B 1 50 ? 21.234 20.531 -18.594 1 93.25 50 THR B C 1
ATOM 5791 O O . THR B 1 50 ? 20.5 20.875 -19.531 1 93.25 50 THR B O 1
ATOM 5794 N N . ARG B 1 51 ? 22.5 20.391 -18.703 1 89.56 51 ARG B N 1
ATOM 5795 C CA . ARG B 1 51 ? 23.156 20.672 -19.984 1 89.56 51 ARG B CA 1
ATOM 5796 C C . ARG B 1 51 ? 22.719 19.672 -21.047 1 89.56 51 ARG B C 1
ATOM 5798 O O . ARG B 1 51 ? 22.484 20.062 -22.203 1 89.56 51 ARG B O 1
ATOM 5805 N N . CYS B 1 52 ? 22.609 18.422 -20.641 1 88.5 52 CYS B N 1
ATOM 5806 C CA . CYS B 1 52 ? 22.203 17.375 -21.578 1 88.5 52 CYS B CA 1
ATOM 5807 C C . CYS B 1 52 ? 20.766 17.594 -22.047 1 88.5 52 CYS B C 1
ATOM 5809 O O . CYS B 1 52 ? 20.438 17.359 -23.203 1 88.5 52 CYS B O 1
ATOM 5811 N N . LEU B 1 53 ? 19.953 18.016 -21.172 1 88.81 53 LEU B N 1
ATOM 5812 C CA . LEU B 1 53 ? 18.531 18.203 -21.484 1 88.81 53 LEU B CA 1
ATOM 5813 C C . LEU B 1 53 ? 18.328 19.406 -22.391 1 88.81 53 LEU B C 1
ATOM 5815 O O . LEU B 1 53 ? 17.375 19.422 -23.188 1 88.81 53 LEU B O 1
ATOM 5819 N N . ARG B 1 54 ? 19.141 20.406 -22.328 1 83.25 54 ARG B N 1
ATOM 5820 C CA . ARG B 1 54 ? 19 21.609 -23.125 1 83.25 54 ARG B CA 1
ATOM 5821 C C . ARG B 1 54 ? 19.703 21.469 -24.469 1 83.25 54 ARG B C 1
ATOM 5823 O O . ARG B 1 54 ? 19.625 22.375 -25.312 1 83.25 54 ARG B O 1
ATOM 5830 N N . GLY B 1 55 ? 20.078 20.281 -24.922 1 72.94 55 GLY B N 1
ATOM 5831 C CA . GLY B 1 55 ? 20.672 20.016 -26.234 1 72.94 55 GLY B CA 1
ATOM 5832 C C . GLY B 1 55 ? 22.062 20.594 -26.375 1 72.94 55 GLY B C 1
ATOM 5833 O O . GLY B 1 55 ? 22.469 21 -27.469 1 72.94 55 GLY B O 1
ATOM 5834 N N . GLY B 1 56 ? 22.781 20.859 -25.438 1 58.31 56 GLY B N 1
ATOM 5835 C CA . GLY B 1 56 ? 24.062 21.516 -25.625 1 58.31 56 GLY B CA 1
ATOM 5836 C C . GLY B 1 56 ? 25.016 20.734 -26.516 1 58.31 56 GLY B C 1
ATOM 5837 O O . GLY B 1 56 ? 24.875 19.516 -26.656 1 58.31 56 GLY B O 1
ATOM 5838 N N . ASP B 1 57 ? 25.656 21.344 -27.406 1 55.53 57 ASP B N 1
ATOM 5839 C CA . ASP B 1 57 ? 26.562 21.078 -28.531 1 55.53 57 ASP B CA 1
ATOM 5840 C C . ASP B 1 57 ? 27.672 20.125 -28.125 1 55.53 57 ASP B C 1
ATOM 5842 O O . ASP B 1 57 ? 28.406 19.625 -28.984 1 55.53 57 ASP B O 1
ATOM 5846 N N . GLY B 1 58 ? 27.844 19.797 -26.875 1 57.03 58 GLY B N 1
ATOM 5847 C CA . GLY B 1 58 ? 29.094 19.109 -26.625 1 57.03 58 GLY B CA 1
ATOM 5848 C C . GLY B 1 58 ? 28.938 17.594 -26.578 1 57.03 58 GLY B C 1
ATOM 5849 O O . GLY B 1 58 ? 27.828 17.078 -26.625 1 57.03 58 GLY B O 1
ATOM 5850 N N . GLU B 1 59 ? 30.047 16.812 -26.688 1 63.47 59 GLU B N 1
ATOM 5851 C CA . GLU B 1 59 ? 30.156 15.359 -26.609 1 63.47 59 GLU B CA 1
ATOM 5852 C C . GLU B 1 59 ? 29.578 14.828 -25.297 1 63.47 59 GLU B C 1
ATOM 5854 O O . GLU B 1 59 ? 30.125 15.094 -24.219 1 63.47 59 GLU B O 1
ATOM 5859 N N . VAL B 1 60 ? 28.297 14.516 -25.188 1 70.88 60 VAL B N 1
ATOM 5860 C CA . VAL B 1 60 ? 27.688 13.93 -24 1 70.88 60 VAL B CA 1
ATOM 5861 C C . VAL B 1 60 ? 28.031 12.438 -23.922 1 70.88 60 VAL B C 1
ATOM 5863 O O . VAL B 1 60 ? 27.766 11.695 -24.875 1 70.88 60 VAL B O 1
ATOM 5866 N N . PRO B 1 61 ? 28.781 12.078 -22.875 1 74.94 61 PRO B N 1
ATOM 5867 C CA . PRO B 1 61 ? 29.016 10.641 -22.719 1 74.94 61 PRO B CA 1
ATOM 5868 C C . PRO B 1 61 ? 27.734 9.82 -22.781 1 74.94 61 PRO B C 1
ATOM 5870 O O . PRO B 1 61 ? 26.672 10.289 -22.375 1 74.94 61 PRO B O 1
ATOM 5873 N N . PRO B 1 62 ? 27.906 8.672 -23.422 1 74.69 62 PRO B N 1
ATOM 5874 C CA . PRO B 1 62 ? 26.75 7.809 -23.641 1 74.69 62 PRO B CA 1
ATOM 5875 C C . PRO B 1 62 ? 25.953 7.547 -22.359 1 74.69 62 PRO B C 1
ATOM 5877 O O . PRO B 1 62 ? 24.734 7.434 -22.406 1 74.69 62 PRO B O 1
ATOM 5880 N N . GLU B 1 63 ? 26.656 7.57 -21.203 1 76.12 63 GLU B N 1
ATOM 5881 C CA . GLU B 1 63 ? 25.984 7.324 -19.938 1 76.12 63 GLU B CA 1
ATOM 5882 C C . GLU B 1 63 ? 25.016 8.453 -19.594 1 76.12 63 GLU B C 1
ATOM 5884 O O . GLU B 1 63 ? 23.922 8.203 -19.094 1 76.12 63 GLU B O 1
ATOM 5889 N N . TRP B 1 64 ? 25.344 9.594 -19.984 1 84.69 64 TRP B N 1
ATOM 5890 C CA . TRP B 1 64 ? 24.516 10.75 -19.656 1 84.69 64 TRP B CA 1
ATOM 5891 C C . TRP B 1 64 ? 23.328 10.852 -20.609 1 84.69 64 TRP B C 1
ATOM 5893 O O . TRP B 1 64 ? 22.266 11.383 -20.25 1 84.69 64 TRP B O 1
ATOM 5903 N N . ARG B 1 65 ? 23.594 10.289 -21.797 1 83.25 65 ARG B N 1
ATOM 5904 C CA . ARG B 1 65 ? 22.469 10.281 -22.734 1 83.25 65 ARG B CA 1
ATOM 5905 C C . ARG B 1 65 ? 21.328 9.414 -22.219 1 83.25 65 ARG B C 1
ATOM 5907 O O . ARG B 1 65 ? 20.156 9.789 -22.312 1 83.25 65 ARG B O 1
ATOM 5914 N N . GLY B 1 66 ? 21.672 8.242 -21.672 1 84.25 66 GLY B N 1
ATOM 5915 C CA . GLY B 1 66 ? 20.672 7.363 -21.078 1 84.25 66 GLY B CA 1
ATOM 5916 C C . GLY B 1 66 ? 19.953 7.984 -19.891 1 84.25 66 GLY B C 1
ATOM 5917 O O . GLY B 1 66 ? 18.734 7.832 -19.75 1 84.25 66 GLY B O 1
ATOM 5918 N N . ILE B 1 67 ? 20.703 8.711 -19.109 1 89.75 67 ILE B N 1
ATOM 5919 C CA . ILE B 1 67 ? 20.156 9.367 -17.922 1 89.75 67 ILE B CA 1
ATOM 5920 C C . ILE B 1 67 ? 19.188 10.469 -18.359 1 89.75 67 ILE B C 1
ATOM 5922 O O . ILE B 1 67 ? 18.094 10.586 -17.812 1 89.75 67 ILE B O 1
ATOM 5926 N N . ALA B 1 68 ? 19.625 11.188 -19.344 1 90.06 68 ALA B N 1
ATOM 5927 C CA . ALA B 1 68 ? 18.797 12.281 -19.844 1 90.06 68 ALA B CA 1
ATOM 5928 C C . ALA B 1 68 ? 17.5 11.758 -20.469 1 90.06 68 ALA B C 1
ATOM 5930 O O . ALA B 1 68 ? 16.422 12.328 -20.25 1 90.06 68 ALA B O 1
ATOM 5931 N N . GLU B 1 69 ? 17.609 10.695 -21.203 1 88 69 GLU B N 1
ATOM 5932 C CA . GLU B 1 69 ? 16.438 10.078 -21.828 1 88 69 GLU B CA 1
ATOM 5933 C C . GLU B 1 69 ? 15.461 9.57 -20.766 1 88 69 GLU B C 1
ATOM 5935 O O . GLU B 1 69 ? 14.242 9.68 -20.922 1 88 69 GLU B O 1
ATOM 5940 N N . TYR B 1 70 ? 16 9.062 -19.75 1 89.69 70 TYR B N 1
ATOM 5941 C CA . TYR B 1 70 ? 15.156 8.547 -18.672 1 89.69 70 TYR B CA 1
ATOM 5942 C C . TYR B 1 70 ? 14.391 9.68 -18 1 89.69 70 TYR B C 1
ATOM 5944 O O . TYR B 1 70 ? 13.203 9.539 -17.688 1 89.69 70 TYR B O 1
ATOM 5952 N N . PHE B 1 71 ? 15.039 10.742 -17.75 1 92.5 71 PHE B N 1
ATOM 5953 C CA . PHE B 1 71 ? 14.359 11.867 -17.109 1 92.5 71 PHE B CA 1
ATOM 5954 C C . PHE B 1 71 ? 13.305 12.461 -18.047 1 92.5 71 PHE B C 1
ATOM 5956 O O . PHE B 1 71 ? 12.266 12.93 -17.578 1 92.5 71 PHE B O 1
ATOM 5963 N N . CYS B 1 72 ? 13.594 12.461 -19.344 1 91.06 72 CYS B N 1
ATOM 5964 C CA . CYS B 1 72 ? 12.586 12.898 -20.297 1 91.06 72 CYS B CA 1
ATOM 5965 C C . CYS B 1 72 ? 11.359 11.992 -20.25 1 91.06 72 CYS B C 1
ATOM 5967 O O . CYS B 1 72 ? 10.227 12.469 -20.297 1 91.06 72 CYS B O 1
ATOM 5969 N N . PHE B 1 73 ? 11.68 10.734 -20.188 1 90.31 73 PHE B N 1
ATOM 5970 C CA . PHE B 1 73 ? 10.609 9.75 -20.031 1 90.31 73 PHE B CA 1
ATOM 5971 C C . PHE B 1 73 ? 9.797 10.023 -18.766 1 90.31 73 PHE B C 1
ATOM 5973 O O . PHE B 1 73 ? 8.57 10.047 -18.797 1 90.31 73 PHE B O 1
ATOM 5980 N N . LEU B 1 74 ? 10.469 10.234 -17.609 1 91.94 74 LEU B N 1
ATOM 5981 C CA . LEU B 1 74 ? 9.797 10.5 -16.344 1 91.94 74 LEU B CA 1
ATOM 5982 C C . LEU B 1 74 ? 8.93 11.75 -16.422 1 91.94 74 LEU B C 1
ATOM 5984 O O . LEU B 1 74 ? 7.848 11.797 -15.844 1 91.94 74 LEU B O 1
ATOM 5988 N N . GLU B 1 75 ? 9.461 12.727 -17.094 1 94.19 75 GLU B N 1
ATOM 5989 C CA . GLU B 1 75 ? 8.711 13.969 -17.281 1 94.19 75 GLU B CA 1
ATOM 5990 C C . GLU B 1 75 ? 7.434 13.727 -18.078 1 94.19 75 GLU B C 1
ATOM 5992 O O . GLU B 1 75 ? 6.371 14.25 -17.734 1 94.19 75 GLU B O 1
ATOM 5997 N N . GLN B 1 76 ? 7.57 12.953 -19.125 1 93.06 76 GLN B N 1
ATOM 5998 C CA . GLN B 1 76 ? 6.398 12.617 -19.922 1 93.06 76 GLN B CA 1
ATOM 5999 C C . GLN B 1 76 ? 5.387 11.812 -19.109 1 93.06 76 GLN B C 1
ATOM 6001 O O . GLN B 1 76 ? 4.18 12.055 -19.203 1 93.06 76 GLN B O 1
ATOM 6006 N N . TYR B 1 77 ? 5.926 10.797 -18.391 1 92.75 77 TYR B N 1
ATOM 6007 C CA . TYR B 1 77 ? 5.082 9.992 -17.516 1 92.75 77 TYR B CA 1
ATOM 6008 C C . TYR B 1 77 ? 4.324 10.875 -16.531 1 92.75 77 TYR B C 1
ATOM 6010 O O . TYR B 1 77 ? 3.119 10.703 -16.328 1 92.75 77 TYR B O 1
ATOM 6018 N N . ALA B 1 78 ? 4.949 11.859 -15.984 1 96.12 78 ALA B N 1
ATOM 6019 C CA . ALA B 1 78 ? 4.359 12.781 -15.016 1 96.12 78 ALA B CA 1
ATOM 6020 C C . ALA B 1 78 ? 3.254 13.617 -15.648 1 96.12 78 ALA B C 1
ATOM 6022 O O . ALA B 1 78 ? 2.193 13.812 -15.055 1 96.12 78 ALA B O 1
ATOM 6023 N N . ARG B 1 79 ? 3.486 14.078 -16.828 1 95.25 79 ARG B N 1
ATOM 6024 C CA . ARG B 1 79 ? 2.5 14.891 -17.531 1 95.25 79 ARG B CA 1
ATOM 6025 C C . ARG B 1 79 ? 1.232 14.094 -17.812 1 95.25 79 ARG B C 1
ATOM 6027 O O . ARG B 1 79 ? 0.122 14.609 -17.656 1 95.25 79 ARG B O 1
ATOM 6034 N N . GLU B 1 80 ? 1.431 12.898 -18.203 1 93.12 80 GLU B N 1
ATOM 6035 C CA . GLU B 1 80 ? 0.284 12.047 -18.5 1 93.12 80 GLU B CA 1
ATOM 6036 C C . GLU B 1 80 ? -0.509 11.734 -17.234 1 93.12 80 GLU B C 1
ATOM 6038 O O . GLU B 1 80 ? -1.742 11.758 -17.25 1 93.12 80 GLU B O 1
ATOM 6043 N N . TYR B 1 81 ? 0.182 11.383 -16.234 1 92.5 81 TYR B N 1
ATOM 6044 C CA . TYR B 1 81 ? -0.47 11.094 -14.961 1 92.5 81 TYR B CA 1
ATOM 6045 C C . TYR B 1 81 ? -1.231 12.312 -14.453 1 92.5 81 TYR B C 1
ATOM 6047 O O . TYR B 1 81 ? -2.363 12.188 -13.984 1 92.5 81 TYR B O 1
ATOM 6055 N N . LYS B 1 82 ? -0.622 13.461 -14.516 1 94.25 82 LYS B N 1
ATOM 6056 C CA . LYS B 1 82 ? -1.257 14.711 -14.109 1 94.25 82 LYS B CA 1
ATOM 6057 C C . LYS B 1 82 ? -2.537 14.961 -14.898 1 94.25 82 LYS B C 1
ATOM 6059 O O . LYS B 1 82 ? -3.551 15.383 -14.336 1 94.25 82 LYS B O 1
ATOM 6064 N N . ARG B 1 83 ? -2.447 14.727 -16.172 1 92.56 83 ARG B N 1
ATOM 6065 C CA . ARG B 1 83 ? -3.611 14.922 -17.031 1 92.56 83 ARG B CA 1
ATOM 6066 C C . ARG B 1 83 ? -4.781 14.055 -16.578 1 92.56 83 ARG B C 1
ATOM 6068 O O . ARG B 1 83 ? -5.922 14.523 -16.516 1 92.56 83 ARG B O 1
ATOM 6075 N N . ILE B 1 84 ? -4.527 12.883 -16.234 1 89.31 84 ILE B N 1
ATOM 6076 C CA . ILE B 1 84 ? -5.574 11.977 -15.781 1 89.31 84 ILE B CA 1
ATOM 6077 C C . ILE B 1 84 ? -6.16 12.484 -14.469 1 89.31 84 ILE B C 1
ATOM 6079 O O . ILE B 1 84 ? -7.383 12.562 -14.312 1 89.31 84 ILE B O 1
ATOM 6083 N N . CYS B 1 85 ? -5.355 12.852 -13.531 1 89.56 85 CYS B N 1
ATOM 6084 C CA . CYS B 1 85 ? -5.805 13.32 -12.227 1 89.56 85 CYS B CA 1
ATOM 6085 C C . CYS B 1 85 ? -6.617 14.602 -12.359 1 89.56 85 CYS B C 1
ATOM 6087 O O . CYS B 1 85 ? -7.711 14.711 -11.797 1 89.56 85 CYS B O 1
ATOM 6089 N N . ASN B 1 86 ? -6.051 15.562 -13.164 1 90.44 86 ASN B N 1
ATOM 6090 C CA . ASN B 1 86 ? -6.652 16.891 -13.227 1 90.44 86 ASN B CA 1
ATOM 6091 C C . ASN B 1 86 ? -7.891 16.906 -14.125 1 90.44 86 ASN B C 1
ATOM 6093 O O . ASN B 1 86 ? -8.883 17.562 -13.805 1 90.44 86 ASN B O 1
ATOM 6097 N N . ASN B 1 87 ? -7.848 16.188 -15.227 1 86.81 87 ASN B N 1
ATOM 6098 C CA . ASN B 1 87 ? -8.922 16.297 -16.219 1 86.81 87 ASN B CA 1
ATOM 6099 C C . ASN B 1 87 ? -9.992 15.242 -16 1 86.81 87 ASN B C 1
ATOM 6101 O O . ASN B 1 87 ? -11.18 15.516 -16.156 1 86.81 87 ASN B O 1
ATOM 6105 N N . LEU B 1 88 ? -9.539 14.086 -15.688 1 83.56 88 LEU B N 1
ATOM 6106 C CA . LEU B 1 88 ? -10.492 12.992 -15.562 1 83.56 88 LEU B CA 1
ATOM 6107 C C . LEU B 1 88 ? -10.984 12.867 -14.125 1 83.56 88 LEU B C 1
ATOM 6109 O O . LEU B 1 88 ? -12.195 12.828 -13.875 1 83.56 88 LEU B O 1
ATOM 6113 N N . LEU B 1 89 ? -10.078 12.867 -13.195 1 82.38 89 LEU B N 1
ATOM 6114 C CA . LEU B 1 89 ? -10.453 12.672 -11.805 1 82.38 89 LEU B CA 1
ATOM 6115 C C . LEU B 1 89 ? -10.758 14.008 -11.133 1 82.38 89 LEU B C 1
ATOM 6117 O O . LEU B 1 89 ? -11.258 14.039 -10.008 1 82.38 89 LEU B O 1
ATOM 6121 N N . ARG B 1 90 ? -10.406 15.133 -11.805 1 82.69 90 ARG B N 1
ATOM 6122 C CA . ARG B 1 90 ? -10.695 16.484 -11.336 1 82.69 90 ARG B CA 1
ATOM 6123 C C . ARG B 1 90 ? -10.109 16.719 -9.945 1 82.69 90 ARG B C 1
ATOM 6125 O O . ARG B 1 90 ? -10.812 17.188 -9.047 1 82.69 90 ARG B O 1
ATOM 6132 N N . THR B 1 91 ? -8.938 16.281 -9.703 1 87.44 91 THR B N 1
ATOM 6133 C CA . THR B 1 91 ? -8.195 16.5 -8.461 1 87.44 91 THR B CA 1
ATOM 6134 C C . THR B 1 91 ? -6.73 16.797 -8.758 1 87.44 91 THR B C 1
ATOM 6136 O O . THR B 1 91 ? -6.305 16.766 -9.922 1 87.44 91 THR B O 1
ATOM 6139 N N . SER B 1 92 ? -6.051 17.219 -7.746 1 91.62 92 SER B N 1
ATOM 6140 C CA . SER B 1 92 ? -4.625 17.484 -7.883 1 91.62 92 SER B CA 1
ATOM 6141 C C . SER B 1 92 ? -3.838 16.203 -8.109 1 91.62 92 SER B C 1
ATOM 6143 O O . SER B 1 92 ? -4.176 15.156 -7.551 1 91.62 92 SER B O 1
ATOM 6145 N N . HIS B 1 93 ? -2.818 16.234 -8.961 1 93.19 93 HIS B N 1
ATOM 6146 C CA . HIS B 1 93 ? -1.95 15.078 -9.156 1 93.19 93 HIS B CA 1
ATOM 6147 C C . HIS B 1 93 ? -1.198 14.727 -7.879 1 93.19 93 HIS B C 1
ATOM 6149 O O . HIS B 1 93 ? -0.623 13.641 -7.77 1 93.19 93 HIS B O 1
ATOM 6155 N N . MET B 1 94 ? -1.315 15.617 -6.852 1 93 94 MET B N 1
ATOM 6156 C CA . MET B 1 94 ? -0.653 15.375 -5.57 1 93 94 MET B CA 1
ATOM 6157 C C . MET B 1 94 ? -1.607 14.711 -4.582 1 93 94 MET B C 1
ATOM 6159 O O . MET B 1 94 ? -1.182 14.227 -3.533 1 93 94 MET B O 1
ATOM 6163 N N . ALA B 1 95 ? -2.85 14.633 -4.867 1 87.5 95 ALA B N 1
ATOM 6164 C CA . ALA B 1 95 ? -3.863 14.227 -3.9 1 87.5 95 ALA B CA 1
ATOM 6165 C C . ALA B 1 95 ? -3.594 12.812 -3.387 1 87.5 95 ALA B C 1
ATOM 6167 O O . ALA B 1 95 ? -3.611 12.578 -2.176 1 87.5 95 ALA B O 1
ATOM 6168 N N . ALA B 1 96 ? -3.316 11.914 -4.309 1 83.5 96 ALA B N 1
ATOM 6169 C CA . ALA B 1 96 ? -3.07 10.531 -3.908 1 83.5 96 ALA B CA 1
ATOM 6170 C C . ALA B 1 96 ? -1.812 10.422 -3.051 1 83.5 96 ALA B C 1
ATOM 6172 O O . ALA B 1 96 ? -1.742 9.594 -2.143 1 83.5 96 ALA B O 1
ATOM 6173 N N . LEU B 1 97 ? -0.858 11.234 -3.359 1 88.56 97 LEU B N 1
ATOM 6174 C CA . LEU B 1 97 ? 0.391 11.219 -2.605 1 88.56 97 LEU B CA 1
ATOM 6175 C C . LEU B 1 97 ? 0.178 11.758 -1.192 1 88.56 97 LEU B C 1
ATOM 6177 O O . LEU B 1 97 ? 0.753 11.234 -0.235 1 88.56 97 LEU B O 1
ATOM 6181 N N . TRP B 1 98 ? -0.648 12.758 -1.063 1 90.12 98 TRP B N 1
ATOM 6182 C CA . TRP B 1 98 ? -0.995 13.266 0.26 1 90.12 98 TRP B CA 1
ATOM 6183 C C . TRP B 1 98 ? -1.695 12.195 1.088 1 90.12 98 TRP B C 1
ATOM 6185 O O . TRP B 1 98 ? -1.367 11.992 2.26 1 90.12 98 TRP B O 1
ATOM 6195 N N . ASN B 1 99 ? -2.598 11.523 0.467 1 86 99 ASN B N 1
ATOM 6196 C CA . ASN B 1 99 ? -3.324 10.469 1.163 1 86 99 ASN B CA 1
ATOM 6197 C C . ASN B 1 99 ? -2.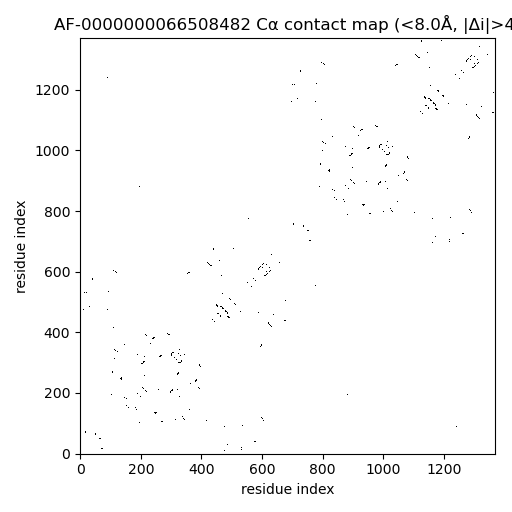389 9.352 1.621 1 86 99 ASN B C 1
ATOM 6199 O O . ASN B 1 99 ? -2.467 8.906 2.766 1 86 99 ASN B O 1
ATOM 6203 N N . SER B 1 100 ? -1.57 8.938 0.723 1 85.5 100 SER B N 1
ATOM 6204 C CA . SER B 1 100 ? -0.617 7.891 1.069 1 85.5 100 SER B CA 1
ATOM 6205 C C . SER B 1 100 ? 0.307 8.336 2.199 1 85.5 100 SER B C 1
ATOM 6207 O O . SER B 1 100 ? 0.701 7.52 3.039 1 85.5 100 SER B O 1
ATOM 6209 N N . PHE B 1 101 ? 0.671 9.57 2.148 1 90.25 101 PHE B N 1
ATOM 6210 C CA . PHE B 1 101 ? 1.591 10.109 3.139 1 90.25 101 PHE B CA 1
ATOM 6211 C C . PHE B 1 101 ? 0.945 10.141 4.52 1 90.25 101 PHE B C 1
ATOM 6213 O O . PHE B 1 101 ? 1.521 9.648 5.492 1 90.25 101 PHE B O 1
ATOM 6220 N N . TYR B 1 102 ? -0.216 10.609 4.617 1 93.19 102 TYR B N 1
ATOM 6221 C CA . TYR B 1 102 ? -0.871 10.789 5.906 1 93.19 102 TYR B CA 1
ATOM 6222 C C . TYR B 1 102 ? -1.548 9.508 6.363 1 93.19 102 TYR B C 1
ATOM 6224 O O . TYR B 1 102 ? -1.321 9.039 7.484 1 93.19 102 TYR B O 1
ATOM 6232 N N . LEU B 1 103 ? -2.336 8.914 5.52 1 91.5 103 LEU B N 1
ATOM 6233 C CA . LEU B 1 103 ? -3.164 7.777 5.91 1 91.5 103 LEU B CA 1
ATOM 6234 C C . LEU B 1 103 ? -2.354 6.488 5.914 1 91.5 103 LEU B C 1
ATOM 6236 O O . LEU B 1 103 ? -2.768 5.488 6.508 1 91.5 103 LEU B O 1
ATOM 6240 N N . GLY B 1 104 ? -1.207 6.496 5.234 1 88.06 104 GLY B N 1
ATOM 6241 C CA . GLY B 1 104 ? -0.353 5.32 5.203 1 88.06 104 GLY B CA 1
ATOM 6242 C C . GLY B 1 104 ? 0.573 5.227 6.402 1 88.06 104 GLY B C 1
ATOM 6243 O O . GLY B 1 104 ? 1.177 4.176 6.641 1 88.06 104 GLY B O 1
ATOM 6244 N N . ASN B 1 105 ? 0.624 6.285 7.164 1 90.25 105 ASN B N 1
ATOM 6245 C CA . ASN B 1 105 ? 1.467 6.27 8.359 1 90.25 105 ASN B CA 1
ATOM 6246 C C . ASN B 1 105 ? 0.964 5.266 9.391 1 90.25 105 ASN B C 1
ATOM 6248 O O . ASN B 1 105 ? -0.244 5.137 9.594 1 90.25 105 ASN B O 1
ATOM 6252 N N . ARG B 1 106 ? 1.934 4.57 10.07 1 90.62 106 ARG B N 1
ATOM 6253 C CA . ARG B 1 106 ? 1.529 3.557 11.039 1 90.62 106 ARG B CA 1
ATOM 6254 C C . ARG B 1 106 ? 1.919 3.969 12.453 1 90.62 106 ARG B C 1
ATOM 6256 O O . ARG B 1 106 ? 1.604 3.268 13.422 1 90.62 106 ARG B O 1
ATOM 6263 N N . SER B 1 107 ? 2.498 5.098 12.617 1 91.69 107 SER B N 1
ATOM 6264 C CA . SER B 1 107 ? 2.943 5.574 13.922 1 91.69 107 SER B CA 1
ATOM 6265 C C . SER B 1 107 ? 1.814 6.277 14.664 1 91.69 107 SER B C 1
ATOM 6267 O O . SER B 1 107 ? 0.76 6.555 14.086 1 91.69 107 SER B O 1
ATOM 6269 N N . ALA B 1 108 ? 2.123 6.547 15.969 1 96 108 ALA B N 1
ATOM 6270 C CA . ALA B 1 108 ? 1.136 7.195 16.828 1 96 108 ALA B CA 1
ATOM 6271 C C . ALA B 1 108 ? 0.857 8.617 16.359 1 96 108 ALA B C 1
ATOM 6273 O O . ALA B 1 108 ? 1.785 9.414 16.172 1 96 108 ALA B O 1
ATOM 6274 N N . LEU B 1 109 ? -0.381 9.008 16.234 1 97 109 LEU B N 1
ATOM 6275 C CA . LEU B 1 109 ? -0.807 10.266 15.625 1 97 109 LEU B CA 1
ATOM 6276 C C . LEU B 1 109 ? -0.358 11.461 16.453 1 97 109 LEU B C 1
ATOM 6278 O O . LEU B 1 109 ? 0.167 12.438 15.914 1 97 109 LEU B O 1
ATOM 6282 N N . PRO B 1 110 ? -0.445 11.438 17.812 1 96.38 110 PRO B N 1
ATOM 6283 C CA . PRO B 1 110 ? -0.127 12.633 18.594 1 96.38 110 PRO B CA 1
ATOM 6284 C C . PRO B 1 110 ? 1.342 13.039 18.484 1 96.38 110 PRO B C 1
ATOM 6286 O O . PRO B 1 110 ? 1.706 14.164 18.844 1 96.38 110 PRO B O 1
ATOM 6289 N N . PHE B 1 111 ? 2.129 12.156 18.047 1 95.56 111 PHE B N 1
ATOM 6290 C CA . PHE B 1 111 ? 3.562 12.414 18.062 1 95.56 111 PHE B CA 1
ATOM 6291 C C . PHE B 1 111 ? 4.082 12.625 16.641 1 95.56 111 PHE B C 1
ATOM 6293 O O . PHE B 1 111 ? 5.18 12.18 16.297 1 95.56 111 PHE B O 1
ATOM 6300 N N . GLY B 1 112 ? 3.268 13.344 15.836 1 93.25 112 GLY B N 1
ATOM 6301 C CA . GLY B 1 112 ? 3.809 13.672 14.523 1 93.25 112 GLY B CA 1
ATOM 6302 C C . GLY B 1 112 ? 2.738 13.977 13.5 1 93.25 112 GLY B C 1
ATOM 6303 O O . GLY B 1 112 ? 3.021 14.562 12.453 1 93.25 112 GLY B O 1
ATOM 6304 N N . TRP B 1 113 ? 1.545 13.656 13.797 1 95 113 TRP B N 1
ATOM 6305 C CA . TRP B 1 113 ? 0.538 13.727 12.75 1 95 113 TRP B CA 1
ATOM 6306 C C . TRP B 1 113 ? -0.658 14.562 13.188 1 95 113 TRP B C 1
ATOM 6308 O O . TRP B 1 113 ? -1.635 14.695 12.445 1 95 113 TRP B O 1
ATOM 6318 N N . ASN B 1 114 ? -0.603 15.062 14.422 1 96.31 114 ASN B N 1
ATOM 6319 C CA . ASN B 1 114 ? -1.504 16.078 14.961 1 96.31 114 ASN B CA 1
ATOM 6320 C C . ASN B 1 114 ? -0.751 17.344 15.344 1 96.31 114 ASN B C 1
ATOM 6322 O O . ASN B 1 114 ? 0.459 17.312 15.57 1 96.31 114 ASN B O 1
ATOM 6326 N N . TYR B 1 115 ? -1.45 18.453 15.328 1 96.5 115 TYR B N 1
ATOM 6327 C CA . TYR B 1 115 ? -0.921 19.703 15.867 1 96.5 115 TYR B CA 1
ATOM 6328 C C . TYR B 1 115 ? -1.951 20.391 16.75 1 96.5 115 TYR B C 1
ATOM 6330 O O . TYR B 1 115 ? -3.127 20.031 16.75 1 96.5 115 TYR B O 1
ATOM 6338 N N . THR B 1 116 ? -1.501 21.328 17.547 1 97 116 THR B N 1
ATOM 6339 C CA . THR B 1 116 ? -2.375 21.938 18.547 1 97 116 THR B CA 1
ATOM 6340 C C . THR B 1 116 ? -2.299 23.453 18.484 1 97 116 THR B C 1
ATOM 6342 O O . THR B 1 116 ? -1.218 24.031 18.328 1 97 116 THR B O 1
ATOM 6345 N N . LEU B 1 117 ? -3.43 24.078 18.562 1 97.25 117 LEU B N 1
ATOM 6346 C CA . LEU B 1 117 ? -3.568 25.516 18.719 1 97.25 117 LEU B CA 1
ATOM 6347 C C . LEU B 1 117 ? -4.145 25.844 20.094 1 97.25 117 LEU B C 1
ATOM 6349 O O . LEU B 1 117 ? -5.219 25.359 20.453 1 97.25 117 LEU B O 1
ATOM 6353 N N . HIS B 1 118 ? -3.404 26.594 20.828 1 96.5 118 HIS B N 1
ATOM 6354 C CA . HIS B 1 118 ? -3.971 27.141 22.062 1 96.5 118 HIS B CA 1
ATOM 6355 C C . HIS B 1 118 ? -4.816 28.375 21.781 1 96.5 118 HIS B C 1
ATOM 6357 O O . HIS B 1 118 ? -4.406 29.266 21.031 1 96.5 118 HIS B O 1
ATOM 6363 N N . LEU B 1 119 ? -5.973 28.359 22.375 1 96.69 119 LEU B N 1
ATOM 6364 C CA . LEU B 1 119 ? -6.938 29.406 22.047 1 96.69 119 LEU B CA 1
ATOM 6365 C C . LEU B 1 119 ? -6.793 30.594 23 1 96.69 119 LEU B C 1
ATOM 6367 O O . LEU B 1 119 ? -6.496 30.422 24.172 1 96.69 119 LEU B O 1
ATOM 6371 N N . ASP B 1 120 ? -6.969 31.688 22.375 1 93 120 ASP B N 1
ATOM 6372 C CA . ASP B 1 120 ? -7.023 32.938 23.109 1 93 120 ASP B CA 1
ATOM 6373 C C . ASP B 1 120 ? -8.445 33.5 23.125 1 93 120 ASP B C 1
ATOM 6375 O O . ASP B 1 120 ? -9.203 33.312 22.172 1 93 120 ASP B O 1
ATOM 6379 N N . GLY B 1 121 ? -8.875 34.062 24.25 1 87.62 121 GLY B N 1
ATOM 6380 C CA . GLY B 1 121 ? -10.195 34.688 24.375 1 87.62 121 GLY B CA 1
ATOM 6381 C C . GLY B 1 121 ? -10.375 35.469 25.656 1 87.62 121 GLY B C 1
ATOM 6382 O O . GLY B 1 121 ? -9.5 35.438 26.531 1 87.62 121 GLY B O 1
ATOM 6383 N N . PRO B 1 122 ? -11.508 36.094 25.656 1 93.38 122 PRO B N 1
ATOM 6384 C CA . PRO B 1 122 ? -11.781 36.875 26.859 1 93.38 122 PRO B CA 1
ATOM 6385 C C . PRO B 1 122 ? -12.062 36 28.078 1 93.38 122 PRO B C 1
ATOM 6387 O O . PRO B 1 122 ? -12.414 34.844 27.938 1 93.38 122 PRO B O 1
ATOM 6390 N N . SER B 1 123 ? -11.867 36.656 29.234 1 93.5 123 SER B N 1
ATOM 6391 C CA . SER B 1 123 ? -12.25 35.969 30.469 1 93.5 123 SER B CA 1
ATOM 6392 C C . SER B 1 123 ? -13.766 35.781 30.547 1 93.5 123 SER B C 1
ATOM 6394 O O . SER B 1 123 ? -14.531 36.656 30.172 1 93.5 123 SER B O 1
ATOM 6396 N N . LEU B 1 124 ? -14.125 34.594 31.062 1 94.88 124 LEU B N 1
ATOM 6397 C CA . LEU B 1 124 ? -15.547 34.312 31.172 1 94.88 124 LEU B CA 1
ATOM 6398 C C . LEU B 1 124 ? -15.977 34.219 32.625 1 94.88 124 LEU B C 1
ATOM 6400 O O . LEU B 1 124 ? -17.047 33.719 32.938 1 94.88 124 LEU B O 1
ATOM 6404 N N . GLU B 1 125 ? -15.234 34.719 33.469 1 93.81 125 GLU B N 1
ATOM 6405 C CA . GLU B 1 125 ? -15.5 34.594 34.906 1 93.81 125 GLU B CA 1
ATOM 6406 C C . GLU B 1 125 ? -16.828 35.281 35.281 1 93.81 125 GLU B C 1
ATOM 6408 O O . GLU B 1 125 ? -17.625 34.719 36 1 93.81 125 GLU B O 1
ATOM 6413 N N . GLN B 1 126 ? -17.062 36.438 34.781 1 92.25 126 GLN B N 1
ATOM 6414 C CA . GLN B 1 126 ? -18.25 37.188 35.156 1 92.25 126 GLN B CA 1
ATOM 6415 C C . GLN B 1 126 ? -19.516 36.5 34.656 1 92.25 126 GLN B C 1
ATOM 6417 O O . GLN B 1 126 ? -20.453 36.281 35.438 1 92.25 126 GLN B O 1
ATOM 6422 N N . PRO B 1 127 ? -19.5 36.188 33.375 1 92.5 127 PRO B N 1
ATOM 6423 C CA . PRO B 1 127 ? -20.703 35.438 32.969 1 92.5 127 PRO B CA 1
ATOM 6424 C C . PRO B 1 127 ? -20.891 34.125 33.688 1 92.5 127 PRO B C 1
ATOM 6426 O O . PRO B 1 127 ? -22.031 33.719 33.969 1 92.5 127 PRO B O 1
ATOM 6429 N N . CYS B 1 128 ? -19.906 33.406 34 1 93.62 128 CYS B N 1
ATOM 6430 C CA . CYS B 1 128 ? -19.984 32.156 34.719 1 93.62 128 CYS B CA 1
ATOM 6431 C C . CYS B 1 128 ? -20.625 32.344 36.094 1 93.62 128 CYS B C 1
ATOM 6433 O O . CYS B 1 128 ? -21.453 31.531 36.5 1 93.62 128 CYS B O 1
ATOM 6435 N N . GLN B 1 129 ? -20.219 33.344 36.75 1 91.69 129 GLN B N 1
ATOM 6436 C CA . GLN B 1 129 ? -20.781 33.656 38.062 1 91.69 129 GLN B CA 1
ATOM 6437 C C . GLN B 1 129 ? -22.266 34 37.969 1 91.69 129 GLN B C 1
ATOM 6439 O O . GLN B 1 129 ? -23.062 33.5 38.781 1 91.69 129 GLN B O 1
ATOM 6444 N N . GLN B 1 130 ? -22.578 34.75 37.062 1 88.75 130 GLN B N 1
ATOM 6445 C CA . GLN B 1 130 ? -23.953 35.188 36.906 1 88.75 130 GLN B CA 1
ATOM 6446 C C . GLN B 1 130 ? -24.875 34.031 36.5 1 88.75 130 GLN B C 1
ATOM 6448 O O . GLN B 1 130 ? -26.031 34 36.938 1 88.75 130 GLN B O 1
ATOM 6453 N N . LEU B 1 131 ? -24.391 33.188 35.688 1 89.5 131 LEU B N 1
ATOM 6454 C CA . LEU B 1 131 ? -25.203 32.094 35.125 1 89.5 131 LEU B CA 1
ATOM 6455 C C . LEU B 1 131 ? -25.078 30.844 36 1 89.5 131 LEU B C 1
ATOM 6457 O O . LEU B 1 131 ? -25.844 29.875 35.812 1 89.5 131 LEU B O 1
ATOM 6461 N N . ASN B 1 132 ? -24.188 30.812 36.906 1 91.38 132 ASN B N 1
ATOM 6462 C CA . ASN B 1 132 ? -23.906 29.656 37.781 1 91.38 132 ASN B CA 1
ATOM 6463 C C . ASN B 1 132 ? -23.531 28.422 36.938 1 91.38 132 ASN B C 1
ATOM 6465 O O . ASN B 1 132 ? -24.156 27.375 37.062 1 91.38 132 ASN B O 1
ATOM 6469 N N . ILE B 1 133 ? -22.641 28.656 36.031 1 93.81 133 ILE B N 1
ATOM 6470 C CA . ILE B 1 133 ? -22.078 27.625 35.188 1 93.81 133 ILE B CA 1
ATOM 6471 C C . ILE B 1 133 ? -20.547 27.609 35.312 1 93.81 133 ILE B C 1
ATOM 6473 O O . ILE B 1 133 ? -19.922 28.672 35.406 1 93.81 133 ILE B O 1
ATOM 6477 N N . SER B 1 134 ? -19.953 26.438 35.344 1 95.69 134 SER B N 1
ATOM 6478 C CA . SER B 1 134 ? -18.5 26.359 35.469 1 95.69 134 SER B CA 1
ATOM 6479 C C . SER B 1 134 ? -17.797 26.922 34.25 1 95.69 134 SER B C 1
ATOM 6481 O O . SER B 1 134 ? -18.375 26.922 33.156 1 95.69 134 SER B O 1
ATOM 6483 N N . LEU B 1 135 ? -16.578 27.375 34.406 1 96 135 LEU B N 1
ATOM 6484 C CA . LEU B 1 135 ? -15.797 28.016 33.375 1 96 135 LEU B CA 1
ATOM 6485 C C . LEU B 1 135 ? -15.57 27.062 32.188 1 96 135 LEU B C 1
ATOM 6487 O O . LEU B 1 135 ? -15.82 27.406 31.047 1 96 135 LEU B O 1
ATOM 6491 N N . PRO B 1 136 ? -15.094 25.812 32.469 1 96.75 136 PRO B N 1
ATOM 6492 C CA . PRO B 1 136 ? -14.867 24.906 31.344 1 96.75 136 PRO B CA 1
ATOM 6493 C C . PRO B 1 136 ? -16.156 24.578 30.578 1 96.75 136 PRO B C 1
ATOM 6495 O O . PRO B 1 136 ? -16.125 24.438 29.359 1 96.75 136 PRO B O 1
ATOM 6498 N N . ALA B 1 137 ? -17.266 24.469 31.234 1 97.81 137 ALA B N 1
ATOM 6499 C CA . ALA B 1 137 ? -18.531 24.141 30.594 1 97.81 137 ALA B CA 1
ATOM 6500 C C . ALA B 1 137 ? -18.984 25.266 29.656 1 97.81 137 ALA B C 1
ATOM 6502 O O . ALA B 1 137 ? -19.422 25.016 28.531 1 97.81 137 ALA B O 1
ATOM 6503 N N . LEU B 1 138 ? -18.906 26.469 30.188 1 97.38 138 LEU B N 1
ATOM 6504 C CA . LEU B 1 138 ? -19.312 27.609 29.375 1 97.38 138 LEU B CA 1
ATOM 6505 C C . LEU B 1 138 ? -18.406 27.766 28.156 1 97.38 138 LEU B C 1
ATOM 6507 O O . LEU B 1 138 ? -18.875 28 27.047 1 97.38 138 LEU B O 1
ATOM 6511 N N . ARG B 1 139 ? -17.125 27.703 28.375 1 98.06 139 ARG B N 1
ATOM 6512 C CA . ARG B 1 139 ? -16.156 27.781 27.281 1 98.06 139 ARG B CA 1
ATOM 6513 C C . ARG B 1 139 ? -16.422 26.688 26.25 1 98.06 139 ARG B C 1
ATOM 6515 O O . ARG B 1 139 ? -16.406 26.969 25.047 1 98.06 139 ARG B O 1
ATOM 6522 N N . ALA B 1 140 ? -16.625 25.5 26.688 1 98.44 140 ALA B N 1
ATOM 6523 C CA . ALA B 1 140 ? -16.906 24.391 25.797 1 98.44 140 ALA B CA 1
ATOM 6524 C C . ALA B 1 140 ? -18.156 24.656 24.938 1 98.44 140 ALA B C 1
ATOM 6526 O O . ALA B 1 140 ? -18.172 24.359 23.75 1 98.44 140 ALA B O 1
ATOM 6527 N N . ALA B 1 141 ? -19.156 25.156 25.562 1 97.81 141 ALA B N 1
ATOM 6528 C CA . ALA B 1 141 ? -20.406 25.422 24.859 1 97.81 141 ALA B CA 1
ATOM 6529 C C . ALA B 1 141 ? -20.219 26.516 23.812 1 97.81 141 ALA B C 1
ATOM 6531 O O . ALA B 1 141 ? -20.812 26.453 22.734 1 97.81 141 ALA B O 1
ATOM 6532 N N . ILE B 1 142 ? -19.484 27.547 24.141 1 97.62 142 ILE B N 1
ATOM 6533 C CA . ILE B 1 142 ? -19.188 28.609 23.188 1 97.62 142 ILE B CA 1
ATOM 6534 C C . ILE B 1 142 ? -18.453 28.031 21.984 1 97.62 142 ILE B C 1
ATOM 6536 O O . ILE B 1 142 ? -18.812 28.297 20.844 1 97.62 142 ILE B O 1
ATOM 6540 N N . ILE B 1 143 ? -17.469 27.234 22.234 1 98.31 143 ILE B N 1
ATOM 6541 C CA . ILE B 1 143 ? -16.672 26.578 21.203 1 98.31 143 ILE B CA 1
ATOM 6542 C C . ILE B 1 143 ? -17.562 25.719 20.328 1 98.31 143 ILE B C 1
ATOM 6544 O O . ILE B 1 143 ? -17.484 25.766 19.094 1 98.31 143 ILE B O 1
ATOM 6548 N N . GLY B 1 144 ? -18.391 24.922 20.938 1 98.12 144 GLY B N 1
ATOM 6549 C CA . GLY B 1 144 ? -19.281 24.062 20.188 1 98.12 144 GLY B CA 1
ATOM 6550 C C . GLY B 1 144 ? -20.25 24.844 19.297 1 98.12 144 GLY B C 1
ATOM 6551 O O . GLY B 1 144 ? -20.438 24.5 18.141 1 98.12 144 GLY B O 1
ATOM 6552 N N . ALA B 1 145 ? -20.844 25.828 19.875 1 96.19 145 ALA B N 1
ATOM 6553 C CA . ALA B 1 145 ? -21.797 26.641 19.109 1 96.19 145 ALA B CA 1
ATOM 6554 C C . ALA B 1 145 ? -21.109 27.297 17.906 1 96.19 145 ALA B C 1
ATOM 6556 O O . ALA B 1 145 ? -21.672 27.312 16.797 1 96.19 145 ALA B O 1
ATOM 6557 N N . ALA B 1 146 ? -19.953 27.844 18.156 1 96.31 146 ALA B N 1
ATOM 6558 C CA . ALA B 1 146 ? -19.188 28.453 17.078 1 96.31 146 ALA B CA 1
ATOM 6559 C C . ALA B 1 146 ? -18.859 27.438 15.984 1 96.31 146 ALA B C 1
ATOM 6561 O O . ALA B 1 146 ? -18.953 27.75 14.797 1 96.31 146 ALA B O 1
ATOM 6562 N N . SER B 1 147 ? -18.5 26.25 16.359 1 96.94 147 SER B N 1
ATOM 6563 C CA . SER B 1 147 ? -18.109 25.203 15.422 1 96.94 147 SER B CA 1
ATOM 6564 C C . SER B 1 147 ? -19.297 24.766 14.562 1 96.94 147 SER B C 1
ATOM 6566 O O . SER B 1 147 ? -19.172 24.641 13.344 1 96.94 147 SER B O 1
ATOM 6568 N N . PHE B 1 148 ? -20.406 24.547 15.188 1 95.38 148 PHE B N 1
ATOM 6569 C CA . PHE B 1 148 ? -21.578 24.125 14.438 1 95.38 148 PHE B CA 1
ATOM 6570 C C . PHE B 1 148 ? -22.062 25.25 13.531 1 95.38 148 PHE B C 1
ATOM 6572 O O . PHE B 1 148 ? -22.547 25 12.422 1 95.38 148 PHE B O 1
ATOM 6579 N N . HIS B 1 149 ? -21.984 26.453 14.031 1 93.81 149 HIS B N 1
ATOM 6580 C CA . HIS B 1 149 ? -22.344 27.578 13.18 1 93.81 149 HIS B CA 1
ATOM 6581 C C . HIS B 1 149 ? -21.438 27.656 11.945 1 93.81 149 HIS B C 1
ATOM 6583 O O . HIS B 1 149 ? -21.938 27.859 10.836 1 93.81 149 HIS B O 1
ATOM 6589 N N . LEU B 1 150 ? -20.156 27.562 12.156 1 94.12 150 LEU B N 1
ATOM 6590 C CA . LEU B 1 150 ? -19.234 27.594 11.039 1 94.12 150 LEU B CA 1
ATOM 6591 C C . LEU B 1 150 ? -19.547 26.484 10.039 1 94.12 150 LEU B C 1
ATOM 6593 O O . LEU B 1 150 ? -19.484 26.703 8.82 1 94.12 150 LEU B O 1
ATOM 6597 N N . ARG B 1 151 ? -19.781 25.266 10.5 1 92.75 151 ARG B N 1
ATOM 6598 C CA . ARG B 1 151 ? -20.141 24.172 9.609 1 92.75 151 ARG B CA 1
ATOM 6599 C C . ARG B 1 151 ? -21.312 24.547 8.719 1 92.75 151 ARG B C 1
ATOM 6601 O O . ARG B 1 151 ? -21.344 24.234 7.527 1 92.75 151 ARG B O 1
ATOM 6608 N N . ARG B 1 152 ? -22.297 25.203 9.273 1 90.94 152 ARG B N 1
ATOM 6609 C CA . ARG B 1 152 ? -23.469 25.656 8.516 1 90.94 152 ARG B CA 1
ATOM 6610 C C . ARG B 1 152 ? -23.078 26.719 7.496 1 90.94 152 ARG B C 1
ATOM 6612 O O . ARG B 1 152 ? -23.547 26.703 6.359 1 90.94 152 ARG B O 1
ATOM 6619 N N . LEU B 1 153 ? -22.266 27.609 7.949 1 91.38 153 LEU B N 1
ATOM 6620 C CA . LEU B 1 153 ? -21.828 28.703 7.074 1 91.38 153 LEU B CA 1
ATOM 6621 C C . LEU B 1 153 ? -21.125 28.156 5.84 1 91.38 153 LEU B C 1
ATOM 6623 O O . LEU B 1 153 ? -21.422 28.562 4.715 1 91.38 153 LEU B O 1
ATOM 6627 N N . VAL B 1 154 ? -20.188 27.219 6.02 1 90.56 154 VAL B N 1
ATOM 6628 C CA . VAL B 1 154 ? -19.344 26.75 4.922 1 90.56 154 VAL B CA 1
ATOM 6629 C C . VAL B 1 154 ? -20.172 25.891 3.971 1 90.56 154 VAL B C 1
ATOM 6631 O O . VAL B 1 154 ? -19.781 25.688 2.818 1 90.56 154 VAL B O 1
ATOM 6634 N N . LYS B 1 155 ? -21.281 25.422 4.426 1 84.81 155 LYS B N 1
ATOM 6635 C CA . LYS B 1 155 ? -22.172 24.641 3.57 1 84.81 155 LYS B CA 1
ATOM 6636 C C . LYS B 1 155 ? -23.078 25.547 2.748 1 84.81 155 LYS B C 1
ATOM 6638 O O . LYS B 1 155 ? -23.672 25.125 1.759 1 84.81 155 LYS B O 1
ATOM 6643 N N . ASN B 1 156 ? -23.219 26.766 3.213 1 87.56 156 ASN B N 1
ATOM 6644 C CA . ASN B 1 156 ? -24.031 27.75 2.525 1 87.56 156 ASN B CA 1
ATOM 6645 C C . ASN B 1 156 ? -23.297 28.406 1.362 1 87.56 156 ASN B C 1
ATOM 6647 O O . ASN B 1 156 ? -22.297 29.109 1.569 1 87.56 156 ASN B O 1
ATOM 6651 N N . PRO B 1 157 ? -23.812 28.312 0.171 1 85.56 157 PRO B N 1
ATOM 6652 C CA . PRO B 1 157 ? -23.125 28.891 -0.989 1 85.56 157 PRO B CA 1
ATOM 6653 C C . PRO B 1 157 ? -22.953 30.406 -0.885 1 85.56 157 PRO B C 1
ATOM 6655 O O . PRO B 1 157 ? -22.016 30.953 -1.435 1 85.56 157 PRO B O 1
ATOM 6658 N N . ARG B 1 158 ? -23.766 31.016 -0.164 1 89.06 158 ARG B N 1
ATOM 6659 C CA . ARG B 1 158 ? -23.703 32.469 -0.014 1 89.06 158 ARG B CA 1
ATOM 6660 C C . ARG B 1 158 ? -22.469 32.875 0.784 1 89.06 158 ARG B C 1
ATOM 6662 O O . ARG B 1 158 ? -21.969 34 0.652 1 89.06 158 ARG B O 1
ATOM 6669 N N . PHE B 1 159 ? -22 31.984 1.588 1 92.12 159 PHE B N 1
ATOM 6670 C CA . PHE B 1 159 ? -20.812 32.25 2.395 1 92.12 159 PHE B CA 1
ATOM 6671 C C . PHE B 1 159 ? -19.609 32.531 1.506 1 92.12 159 PHE B C 1
ATOM 6673 O O . PHE B 1 159 ? -18.75 33.344 1.869 1 92.12 159 PHE B O 1
ATOM 6680 N N . PHE B 1 160 ? -19.625 32.094 0.325 1 90.81 160 PHE B N 1
ATOM 6681 C CA . PHE B 1 160 ? -18.469 32.188 -0.552 1 90.81 160 PHE B CA 1
ATOM 6682 C C . PHE B 1 160 ? -18.703 33.25 -1.62 1 90.81 160 PHE B C 1
ATOM 6684 O O . PHE B 1 160 ? -18.125 33.188 -2.709 1 90.81 160 PHE B O 1
ATOM 6691 N N . THR B 1 161 ? -19.547 34.219 -1.385 1 92.81 161 THR B N 1
ATOM 6692 C CA . THR B 1 161 ? -19.766 35.375 -2.236 1 92.81 161 THR B CA 1
ATOM 6693 C C . THR B 1 161 ? -19.219 36.625 -1.577 1 92.81 161 THR B C 1
ATOM 6695 O O . THR B 1 161 ? -18.984 36.656 -0.366 1 92.81 161 THR B O 1
ATOM 6698 N N . LEU B 1 162 ? -18.938 37.594 -2.4 1 93.12 162 LEU B N 1
ATOM 6699 C CA . LEU B 1 162 ? -18.453 38.875 -1.882 1 93.12 162 LEU B CA 1
ATOM 6700 C C . LEU B 1 162 ? -19.438 39.469 -0.893 1 93.12 162 LEU B C 1
ATOM 6702 O O . LEU B 1 162 ? -19.047 40.031 0.131 1 93.12 162 LEU B O 1
ATOM 6706 N N . GLU B 1 163 ? -20.656 39.344 -1.17 1 91.69 163 GLU B N 1
ATOM 6707 C CA . GLU B 1 163 ? -21.719 39.875 -0.306 1 91.69 163 GLU B CA 1
ATOM 6708 C C . GLU B 1 163 ? -21.75 39.125 1.028 1 91.69 163 GLU B C 1
ATOM 6710 O O . GLU B 1 163 ? -21.859 39.75 2.086 1 91.69 163 GLU B O 1
ATOM 6715 N N . GLY B 1 164 ? -21.688 37.875 0.925 1 90.88 164 GLY B N 1
ATOM 6716 C CA . GLY B 1 164 ? -21.672 37.094 2.145 1 90.88 164 GLY B CA 1
ATOM 6717 C C . GLY B 1 164 ? -20.5 37.406 3.047 1 90.88 164 GLY B C 1
ATOM 6718 O O . GLY B 1 164 ? -20.656 37.531 4.262 1 90.88 164 GLY B O 1
ATOM 6719 N N . GLN B 1 165 ? -19.344 37.531 2.477 1 92.88 165 GLN B N 1
ATOM 6720 C CA . GLN B 1 165 ? -18.125 37.781 3.236 1 92.88 165 GLN B CA 1
ATOM 6721 C C . GLN B 1 165 ? -18.172 39.188 3.871 1 92.88 165 GLN B C 1
ATOM 6723 O O . GLN B 1 165 ? -17.656 39.375 4.969 1 92.88 165 GLN B O 1
ATOM 6728 N N . SER B 1 166 ? -18.812 40.094 3.256 1 92.19 166 SER B N 1
ATOM 6729 C CA . SER B 1 166 ? -18.859 41.469 3.754 1 92.19 166 SER B CA 1
ATOM 6730 C C . SER B 1 166 ? -19.719 41.594 5.008 1 92.19 166 SER B C 1
ATOM 6732 O O . SER B 1 166 ? -19.625 42.562 5.758 1 92.19 166 SER B O 1
ATOM 6734 N N . ARG B 1 167 ? -20.484 40.594 5.285 1 89.56 167 ARG B N 1
ATOM 6735 C CA . ARG B 1 167 ? -21.391 40.594 6.43 1 89.56 167 ARG B CA 1
ATOM 6736 C C . ARG B 1 167 ? -20.703 40 7.668 1 89.56 167 ARG B C 1
ATOM 6738 O O . ARG B 1 167 ? -21.266 40.031 8.766 1 89.56 167 ARG B O 1
ATOM 6745 N N . LEU B 1 168 ? -19.609 39.562 7.527 1 92.38 168 LEU B N 1
ATOM 6746 C CA . LEU B 1 168 ? -18.875 38.938 8.617 1 92.38 168 LEU B CA 1
ATOM 6747 C C . LEU B 1 168 ? -17.797 39.875 9.156 1 92.38 168 LEU B C 1
ATOM 6749 O O . LEU B 1 168 ? -17.328 40.75 8.445 1 92.38 168 LEU B O 1
ATOM 6753 N N . PRO B 1 169 ? -17.484 39.625 10.484 1 92 169 PRO B N 1
ATOM 6754 C CA . PRO B 1 169 ? -16.297 40.312 10.945 1 92 169 PRO B CA 1
ATOM 6755 C C . PRO B 1 169 ? -15.062 40.031 10.094 1 92 169 PRO B C 1
ATOM 6757 O O . PRO B 1 169 ? -14.914 38.906 9.594 1 92 169 PRO B O 1
ATOM 6760 N N . THR B 1 170 ? -14.188 40.969 10 1 92.56 170 THR B N 1
ATOM 6761 C CA . THR B 1 170 ? -13.023 40.844 9.125 1 92.56 170 THR B CA 1
ATOM 6762 C C . THR B 1 170 ? -12.227 39.594 9.445 1 92.56 170 THR B C 1
ATOM 6764 O O . THR B 1 170 ? -11.727 38.938 8.539 1 92.56 170 THR B O 1
ATOM 6767 N N . SER B 1 171 ? -12.094 39.25 10.695 1 92.31 171 SER B N 1
ATOM 6768 C CA . SER B 1 171 ? -11.281 38.094 11.117 1 92.31 171 SER B CA 1
ATOM 6769 C C . SER B 1 171 ? -11.945 36.781 10.734 1 92.31 171 SER B C 1
ATOM 6771 O O . SER B 1 171 ? -11.289 35.75 10.727 1 92.31 171 SER B O 1
ATOM 6773 N N . CYS B 1 172 ? -13.219 36.781 10.414 1 94.06 172 CYS B N 1
ATOM 6774 C CA . CYS B 1 172 ? -13.961 35.562 10.125 1 94.06 172 CYS B CA 1
ATOM 6775 C C . CYS B 1 172 ? -14.227 35.438 8.633 1 94.06 172 CYS B C 1
ATOM 6777 O O . CYS B 1 172 ? -15.086 34.625 8.219 1 94.06 172 CYS B O 1
ATOM 6779 N N . ARG B 1 173 ? -13.555 36.219 7.852 1 94.06 173 ARG B N 1
ATOM 6780 C CA . ARG B 1 173 ? -13.711 36.156 6.402 1 94.06 173 ARG B CA 1
ATOM 6781 C C . ARG B 1 173 ? -12.695 35.219 5.777 1 94.06 173 ARG B C 1
ATOM 6783 O O . ARG B 1 173 ? -11.672 34.906 6.387 1 94.06 173 ARG B O 1
ATOM 6790 N N . VAL B 1 174 ? -13.062 34.656 4.652 1 93.38 174 VAL B N 1
ATOM 6791 C CA . VAL B 1 174 ? -12.141 33.812 3.92 1 93.38 174 VAL B CA 1
ATOM 6792 C C . VAL B 1 174 ? -11.719 34.469 2.615 1 93.38 174 VAL B C 1
ATOM 6794 O O . VAL B 1 174 ? -12.422 35.344 2.111 1 93.38 174 VAL B O 1
ATOM 6797 N N . ASP B 1 175 ? -10.484 34.188 2.152 1 92.81 175 ASP B N 1
ATOM 6798 C CA . ASP B 1 175 ? -10.039 34.594 0.83 1 92.81 175 ASP B CA 1
ATOM 6799 C C . ASP B 1 175 ? -10.711 33.781 -0.266 1 92.81 175 ASP B C 1
ATOM 6801 O O . ASP B 1 175 ? -10.453 32.562 -0.391 1 92.81 175 ASP B O 1
ATOM 6805 N N . LEU B 1 176 ? -11.531 34.406 -1.028 1 93 176 LEU B N 1
ATOM 6806 C CA . LEU B 1 176 ? -12.359 33.719 -2.021 1 93 176 LEU B CA 1
ATOM 6807 C C . LEU B 1 176 ? -11.5 33.188 -3.164 1 93 176 LEU B C 1
ATOM 6809 O O . LEU B 1 176 ? -11.969 32.375 -3.967 1 93 176 LEU B O 1
ATOM 6813 N N . LYS B 1 177 ? -10.234 33.531 -3.23 1 92.62 177 LYS B N 1
ATOM 6814 C CA . LYS B 1 177 ? -9.336 33.062 -4.289 1 92.62 177 LYS B CA 1
ATOM 6815 C C . LYS B 1 177 ? -8.656 31.75 -3.908 1 92.62 177 LYS B C 1
ATOM 6817 O O . LYS B 1 177 ? -7.953 31.156 -4.723 1 92.62 177 LYS B O 1
ATOM 6822 N N . LEU B 1 178 ? -8.914 31.281 -2.73 1 93.56 178 LEU B N 1
ATOM 6823 C CA . LEU B 1 178 ? -8.273 30.062 -2.258 1 93.56 178 LEU B CA 1
ATOM 6824 C C . LEU B 1 178 ? -9.227 28.875 -2.352 1 93.56 178 LEU B C 1
ATOM 6826 O O . LEU B 1 178 ? -10.445 29.047 -2.281 1 93.56 178 LEU B O 1
ATOM 6830 N N . CYS B 1 179 ? -8.617 27.719 -2.514 1 92.06 179 CYS B N 1
ATOM 6831 C CA . CYS B 1 179 ? -9.391 26.484 -2.57 1 92.06 179 CYS B CA 1
ATOM 6832 C C . CYS B 1 179 ? -10.156 26.266 -1.27 1 92.06 179 CYS B C 1
ATOM 6834 O O . CYS B 1 179 ? -9.586 26.375 -0.183 1 92.06 179 CYS B O 1
ATOM 6836 N N . ARG B 1 180 ? -11.391 25.922 -1.327 1 89.69 180 ARG B N 1
ATOM 6837 C CA . ARG B 1 180 ? -12.242 25.797 -0.151 1 89.69 180 ARG B CA 1
ATOM 6838 C C . ARG B 1 180 ? -12.531 24.328 0.159 1 89.69 180 ARG B C 1
ATOM 6840 O O . ARG B 1 180 ? -13.32 24.016 1.052 1 89.69 180 ARG B O 1
ATOM 6847 N N . ASP B 1 181 ? -11.898 23.453 -0.525 1 86.06 181 ASP B N 1
ATOM 6848 C CA . ASP B 1 181 ? -12.195 22.016 -0.429 1 86.06 181 ASP B CA 1
ATOM 6849 C C . ASP B 1 181 ? -12.055 21.531 1.009 1 86.06 181 ASP B C 1
ATOM 6851 O O . ASP B 1 181 ? -12.891 20.766 1.49 1 86.06 181 ASP B O 1
ATOM 6855 N N . GLN B 1 182 ? -11.109 21.938 1.729 1 89.69 182 GLN B N 1
ATOM 6856 C CA . GLN B 1 182 ? -10.852 21.453 3.08 1 89.69 182 GLN B CA 1
ATOM 6857 C C . GLN B 1 182 ? -11.961 21.891 4.039 1 89.69 182 GLN B C 1
ATOM 6859 O O . GLN B 1 182 ? -12.234 21.203 5.031 1 89.69 182 GLN B O 1
ATOM 6864 N N . LEU B 1 183 ? -12.594 22.969 3.746 1 91.31 183 LEU B N 1
ATOM 6865 C CA . LEU B 1 183 ? -13.656 23.484 4.605 1 91.31 183 LEU B CA 1
ATOM 6866 C C . LEU B 1 183 ? -14.867 22.547 4.574 1 91.31 183 LEU B C 1
ATOM 6868 O O . LEU B 1 183 ? -15.609 22.469 5.551 1 91.31 183 LEU B O 1
ATOM 6872 N N . THR B 1 184 ? -14.992 21.859 3.561 1 83.69 184 THR B N 1
ATOM 6873 C CA . THR B 1 184 ? -16.141 20.969 3.414 1 83.69 184 THR B CA 1
ATOM 6874 C C . THR B 1 184 ? -15.977 19.719 4.281 1 83.69 184 THR B C 1
ATOM 6876 O O . THR B 1 184 ? -16.938 19 4.539 1 83.69 184 THR B O 1
ATOM 6879 N N . ARG B 1 185 ? -14.82 19.547 4.844 1 88.75 185 ARG B N 1
ATOM 6880 C CA . ARG B 1 185 ? -14.523 18.359 5.629 1 88.75 185 ARG B CA 1
ATOM 6881 C C . ARG B 1 185 ? -14.523 18.672 7.121 1 88.75 185 ARG B C 1
ATOM 6883 O O . ARG B 1 185 ? -14.453 17.766 7.953 1 88.75 185 ARG B O 1
ATOM 6890 N N . LEU B 1 186 ? -14.781 19.875 7.406 1 92.38 186 LEU B N 1
ATOM 6891 C CA . LEU B 1 186 ? -14.703 20.344 8.789 1 92.38 186 LEU B CA 1
ATOM 6892 C C . LEU B 1 186 ? -15.875 19.797 9.609 1 92.38 186 LEU B C 1
ATOM 6894 O O . LEU B 1 186 ? -17.016 19.844 9.164 1 92.38 186 LEU B O 1
ATOM 6898 N N . PHE B 1 187 ? -15.562 19.234 10.75 1 96.19 187 PHE B N 1
ATOM 6899 C CA . PHE B 1 187 ? -16.516 18.828 11.773 1 96.19 187 PHE B CA 1
ATOM 6900 C C . PHE B 1 187 ? -17.422 17.719 11.25 1 96.19 187 PHE B C 1
ATOM 6902 O O . PHE B 1 187 ? -18.625 17.734 11.508 1 96.19 187 PHE B O 1
ATOM 6909 N N . ARG B 1 188 ? -16.859 16.781 10.5 1 92.88 188 ARG B N 1
ATOM 6910 C CA . ARG B 1 188 ? -17.625 15.648 10.008 1 92.88 188 ARG B CA 1
ATOM 6911 C C . ARG B 1 188 ? -16.703 14.492 9.625 1 92.88 188 ARG B C 1
ATOM 6913 O O . ARG B 1 188 ? -17.156 13.523 9 1 92.88 188 ARG B O 1
ATOM 6920 N N . THR B 1 189 ? -15.43 14.656 9.836 1 92.62 189 THR B N 1
ATOM 6921 C CA . THR B 1 189 ? -14.453 13.688 9.344 1 92.62 189 THR B CA 1
ATOM 6922 C C . THR B 1 189 ? -13.766 12.977 10.5 1 92.62 189 THR B C 1
ATOM 6924 O O . THR B 1 189 ? -13.289 13.625 11.438 1 92.62 189 THR B O 1
ATOM 6927 N N . VAL B 1 190 ? -13.711 11.633 10.469 1 95.31 190 VAL B N 1
ATOM 6928 C CA . VAL B 1 190 ? -12.984 10.828 11.438 1 95.31 190 VAL B CA 1
ATOM 6929 C C . VAL B 1 190 ? -12.094 9.82 10.711 1 95.31 190 VAL B C 1
ATOM 6931 O O . VAL B 1 190 ? -12.531 9.172 9.758 1 95.31 190 VAL B O 1
ATOM 6934 N N . ARG B 1 191 ? -10.844 9.789 11.062 1 95.31 191 ARG B N 1
ATOM 6935 C CA . ARG B 1 191 ? -9.914 8.797 10.547 1 95.31 191 ARG B CA 1
ATOM 6936 C C . ARG B 1 191 ? -10.234 7.406 11.086 1 95.31 191 ARG B C 1
ATOM 6938 O O . ARG B 1 191 ? -10.445 7.242 12.289 1 95.31 191 ARG B O 1
ATOM 6945 N N . ILE B 1 192 ? -10.375 6.43 10.203 1 95 192 ILE B N 1
ATOM 6946 C CA . ILE B 1 192 ? -10.68 5.055 10.586 1 95 192 ILE B CA 1
ATOM 6947 C C . ILE B 1 192 ? -9.461 4.172 10.352 1 95 192 ILE B C 1
ATOM 6949 O O . ILE B 1 192 ? -8.906 4.145 9.25 1 95 192 ILE B O 1
ATOM 6953 N N . PRO B 1 193 ? -8.992 3.438 11.406 1 94.56 193 PRO B N 1
ATOM 6954 C CA . PRO B 1 193 ? -7.828 2.572 11.211 1 94.56 193 PRO B CA 1
ATOM 6955 C C . PRO B 1 193 ? -8.141 1.342 10.367 1 94.56 193 PRO B C 1
ATOM 6957 O O . PRO B 1 193 ? -9.18 0.705 10.547 1 94.56 193 PRO B O 1
ATOM 6960 N N . HIS B 1 194 ? -7.34 1.115 9.383 1 87.19 194 HIS B N 1
ATOM 6961 C CA . HIS B 1 194 ? -7.359 -0.089 8.555 1 87.19 194 HIS B CA 1
ATOM 6962 C C . HIS B 1 194 ? -5.953 -0.66 8.383 1 87.19 194 HIS B C 1
ATOM 6964 O O . HIS B 1 194 ? -4.965 0.063 8.516 1 87.19 194 HIS B O 1
ATOM 6970 N N . LEU B 1 195 ? -5.875 -1.973 8.203 1 77.94 195 LEU B N 1
ATOM 6971 C CA . LEU B 1 195 ? -4.566 -2.557 7.934 1 77.94 195 LEU B CA 1
ATOM 6972 C C . LEU B 1 195 ? -3.967 -1.985 6.652 1 77.94 195 LEU B C 1
ATOM 6974 O O . LEU B 1 195 ? -4.672 -1.819 5.652 1 77.94 195 LEU B O 1
ATOM 6978 N N . GLY B 1 196 ? -2.73 -1.586 6.668 1 76 196 GLY B N 1
ATOM 6979 C CA . GLY B 1 196 ? -2.037 -1.03 5.516 1 76 196 GLY B CA 1
ATOM 6980 C C . GLY B 1 196 ? -2.207 0.472 5.387 1 76 196 GLY B C 1
ATOM 6981 O O . GLY B 1 196 ? -1.233 1.223 5.477 1 76 196 GLY B O 1
ATOM 6982 N N . MET B 1 197 ? -3.475 0.929 5.152 1 82.62 197 MET B N 1
ATOM 6983 C CA . MET B 1 197 ? -3.803 2.34 4.969 1 82.62 197 MET B CA 1
ATOM 6984 C C . MET B 1 197 ? -5.125 2.684 5.645 1 82.62 197 MET B C 1
ATOM 6986 O O . MET B 1 197 ? -6.141 2.029 5.402 1 82.62 197 MET B O 1
ATOM 6990 N N . ASP B 1 198 ? -5.066 3.717 6.516 1 90.62 198 ASP B N 1
ATOM 6991 C CA . ASP B 1 198 ? -6.297 4.172 7.16 1 90.62 198 ASP B CA 1
ATOM 6992 C C . ASP B 1 198 ? -7.262 4.777 6.141 1 90.62 198 ASP B C 1
ATOM 6994 O O . ASP B 1 198 ? -6.895 4.988 4.984 1 90.62 198 ASP B O 1
ATOM 6998 N N . GLY B 1 199 ? -8.492 4.969 6.543 1 85.38 199 GLY B N 1
ATOM 6999 C CA . GLY B 1 199 ? -9.508 5.648 5.758 1 85.38 199 GLY B CA 1
ATOM 7000 C C . GLY B 1 199 ? -10.172 6.797 6.496 1 85.38 199 GLY B C 1
ATOM 7001 O O . GLY B 1 199 ? -9.836 7.07 7.652 1 85.38 199 GLY B O 1
ATOM 7002 N N . LEU B 1 200 ? -11 7.508 5.805 1 87.44 200 LEU B N 1
ATOM 7003 C CA . LEU B 1 200 ? -11.766 8.602 6.398 1 87.44 200 LEU B CA 1
ATOM 7004 C C . LEU B 1 200 ? -13.266 8.297 6.348 1 87.44 200 LEU B C 1
ATOM 7006 O O . LEU B 1 200 ? -13.758 7.762 5.355 1 87.44 200 LEU B O 1
ATOM 7010 N N . ARG B 1 201 ? -13.891 8.531 7.469 1 86.19 201 ARG B N 1
ATOM 7011 C CA . ARG B 1 201 ? -15.352 8.469 7.555 1 86.19 201 ARG B CA 1
ATOM 7012 C C . ARG B 1 201 ? -15.953 9.867 7.645 1 86.19 201 ARG B C 1
ATOM 7014 O O . ARG B 1 201 ? -15.477 10.703 8.414 1 86.19 201 ARG B O 1
ATOM 7021 N N . TRP B 1 202 ? -16.984 10.102 6.844 1 83.31 202 TRP B N 1
ATOM 7022 C CA . TRP B 1 202 ? -17.703 11.375 6.863 1 83.31 202 TRP B CA 1
ATOM 7023 C C . TRP B 1 202 ? -19.125 11.188 7.367 1 83.31 202 TRP B C 1
ATOM 7025 O O . TRP B 1 202 ? -19.859 10.312 6.891 1 83.31 202 TRP B O 1
ATOM 7035 N N . SER B 1 203 ? -19.438 11.945 8.383 1 87.31 203 SER B N 1
ATOM 7036 C CA . SER B 1 203 ? -20.781 11.906 8.945 1 87.31 203 SER B CA 1
ATOM 7037 C C . SER B 1 203 ? -21.328 13.305 9.164 1 87.31 203 SER B C 1
ATOM 7039 O O . SER B 1 203 ? -20.578 14.242 9.438 1 87.31 203 SER B O 1
ATOM 7041 N N . CYS B 1 204 ? -22.578 13.477 8.961 1 87.75 204 CYS B N 1
ATOM 7042 C CA . CYS B 1 204 ? -23.234 14.75 9.211 1 87.75 204 CYS B CA 1
ATOM 7043 C C . CYS B 1 204 ? -24.25 14.633 10.352 1 87.75 204 CYS B C 1
ATOM 7045 O O . CYS B 1 204 ? -25.453 14.523 10.117 1 87.75 204 CYS B O 1
ATOM 7047 N N . THR B 1 205 ? -23.703 14.664 11.547 1 94.06 205 THR B N 1
ATOM 7048 C CA . THR B 1 205 ? -24.516 14.586 12.758 1 94.06 205 THR B CA 1
ATOM 7049 C C . THR B 1 205 ? -24.281 15.805 13.641 1 94.06 205 THR B C 1
ATOM 7051 O O . THR B 1 205 ? -23.375 16.594 13.391 1 94.06 205 THR B O 1
ATOM 7054 N N . ASN B 1 206 ? -25.172 16.016 14.602 1 95.44 206 ASN B N 1
ATOM 7055 C CA . ASN B 1 206 ? -24.969 17.047 15.617 1 95.44 206 ASN B CA 1
ATOM 7056 C C . ASN B 1 206 ? -24.438 16.438 16.922 1 95.44 206 ASN B C 1
ATOM 7058 O O . ASN B 1 206 ? -24.656 17.016 18 1 95.44 206 ASN B O 1
ATOM 7062 N N . LYS B 1 207 ? -23.828 15.312 16.781 1 97.69 207 LYS B N 1
ATOM 7063 C CA . LYS B 1 207 ? -23.281 14.609 17.938 1 97.69 207 LYS B CA 1
ATOM 7064 C C . LYS B 1 207 ? -21.875 15.117 18.266 1 97.69 207 LYS B C 1
ATOM 7066 O O . LYS B 1 207 ? -21.078 15.375 17.359 1 97.69 207 LYS B O 1
ATOM 7071 N N . VAL B 1 208 ? -21.688 15.305 19.531 1 98.69 208 VAL B N 1
ATOM 7072 C CA . VAL B 1 208 ? -20.375 15.695 20.031 1 98.69 208 VAL B CA 1
ATOM 7073 C C . VAL B 1 208 ? -19.859 14.633 21 1 98.69 208 VAL B C 1
ATOM 7075 O O . VAL B 1 208 ? -20.547 14.227 21.922 1 98.69 208 VAL B O 1
ATOM 7078 N N . LEU B 1 209 ? -18.641 14.172 20.734 1 98.75 209 LEU B N 1
ATOM 7079 C CA . LEU B 1 209 ? -18 13.25 21.672 1 98.75 209 LEU B CA 1
ATOM 7080 C C . LEU B 1 209 ? -17.422 14 22.859 1 98.75 209 LEU B C 1
ATOM 7082 O O . LEU B 1 209 ? -16.641 14.938 22.703 1 98.75 209 LEU B O 1
ATOM 7086 N N . ILE B 1 210 ? -17.875 13.68 24.062 1 98.75 210 ILE B N 1
ATOM 7087 C CA . ILE B 1 210 ? -17.281 14.234 25.281 1 98.75 210 ILE B CA 1
ATOM 7088 C C . ILE B 1 210 ? -16.453 13.164 25.984 1 98.75 210 ILE B C 1
ATOM 7090 O O . ILE B 1 210 ? -16.938 12.055 26.219 1 98.75 210 ILE B O 1
ATOM 7094 N N . LEU B 1 211 ? -15.227 13.422 26.234 1 98.06 211 LEU B N 1
ATOM 7095 C CA . LEU B 1 211 ? -14.344 12.531 27 1 98.06 211 LEU B CA 1
ATOM 7096 C C . LEU B 1 211 ? -14.016 13.125 28.359 1 98.06 211 LEU B C 1
ATOM 7098 O O . LEU B 1 211 ? -13.484 14.234 28.438 1 98.06 211 LEU B O 1
ATOM 7102 N N . ARG B 1 212 ? -14.359 12.461 29.359 1 97.25 212 ARG B N 1
ATOM 7103 C CA . ARG B 1 212 ? -14.125 12.875 30.75 1 97.25 212 ARG B CA 1
ATOM 7104 C C . ARG B 1 212 ? -13.648 11.703 31.594 1 97.25 212 ARG B C 1
ATOM 7106 O O . ARG B 1 212 ? -14.352 10.703 31.75 1 97.25 212 ARG B O 1
ATOM 7113 N N . ARG B 1 213 ? -12.438 11.82 32.062 1 96.25 213 ARG B N 1
ATOM 7114 C CA . ARG B 1 213 ? -11.82 10.805 32.938 1 96.25 213 ARG B CA 1
ATOM 7115 C C . ARG B 1 213 ? -11.812 9.445 32.25 1 96.25 213 ARG B C 1
ATOM 7117 O O . ARG B 1 213 ? -12.039 8.414 32.875 1 96.25 213 ARG B O 1
ATOM 7124 N N . GLY B 1 214 ? -11.648 9.523 30.938 1 96 214 GLY B N 1
ATOM 7125 C CA . GLY B 1 214 ? -11.539 8.312 30.125 1 96 214 GLY B CA 1
ATOM 7126 C C . GLY B 1 214 ? -12.883 7.723 29.75 1 96 214 GLY B C 1
ATOM 7127 O O . GLY B 1 214 ? -12.945 6.715 29.047 1 96 214 GLY B O 1
ATOM 7128 N N . HIS B 1 215 ? -13.984 8.305 30.219 1 97.06 215 HIS B N 1
ATOM 7129 C CA . HIS B 1 215 ? -15.328 7.848 29.875 1 97.06 215 HIS B CA 1
ATOM 7130 C C . HIS B 1 215 ? -15.883 8.625 28.688 1 97.06 215 HIS B C 1
ATOM 7132 O O . HIS B 1 215 ? -15.977 9.852 28.734 1 97.06 215 HIS B O 1
ATOM 7138 N N . PRO B 1 216 ? -16.25 7.887 27.641 1 98.12 216 PRO B N 1
ATOM 7139 C CA . PRO B 1 216 ? -16.844 8.57 26.484 1 98.12 216 PRO B CA 1
ATOM 7140 C C . PRO B 1 216 ? -18.344 8.797 26.656 1 98.12 216 PRO B C 1
ATOM 7142 O O . PRO B 1 216 ? -19.062 7.922 27.156 1 98.12 216 PRO B O 1
ATOM 7145 N N . PHE B 1 217 ? -18.812 9.961 26.344 1 98.44 217 PHE B N 1
ATOM 7146 C CA . PHE B 1 217 ? -20.219 10.32 26.234 1 98.44 217 PHE B CA 1
ATOM 7147 C C . PHE B 1 217 ? -20.531 10.945 24.875 1 98.44 217 PHE B C 1
ATOM 7149 O O . PHE B 1 217 ? -19.641 11.5 24.234 1 98.44 217 PHE B O 1
ATOM 7156 N N . VAL B 1 218 ? -21.719 10.789 24.406 1 98.5 218 VAL B N 1
ATOM 7157 C CA . VAL B 1 218 ? -22.172 11.492 23.219 1 98.5 218 VAL B CA 1
ATOM 7158 C C . VAL B 1 218 ? -23.234 12.523 23.594 1 98.5 218 VAL B C 1
ATOM 7160 O O . VAL B 1 218 ? -24.234 12.188 24.25 1 98.5 218 VAL B O 1
ATOM 7163 N N . LEU B 1 219 ? -22.953 13.711 23.328 1 98.5 219 LEU B N 1
ATOM 7164 C CA . LEU B 1 219 ? -23.891 14.805 23.516 1 98.5 219 LEU B CA 1
ATOM 7165 C C . LEU B 1 219 ? -24.625 15.117 22.203 1 98.5 219 LEU B C 1
ATOM 7167 O O . LEU B 1 219 ? -24 15.445 21.203 1 98.5 219 LEU B O 1
ATOM 7171 N N . ASP B 1 220 ? -25.875 14.961 22.219 1 97.31 220 ASP B N 1
ATOM 7172 C CA . ASP B 1 220 ? -26.688 15.484 21.141 1 97.31 220 ASP B CA 1
ATOM 7173 C C . ASP B 1 220 ? -26.859 17 21.25 1 97.31 220 ASP B C 1
ATOM 7175 O O . ASP B 1 220 ? -27.656 17.469 22.062 1 97.31 220 ASP B O 1
ATOM 7179 N N . TRP B 1 221 ? -26.141 17.703 20.469 1 96.94 221 TRP B N 1
ATOM 7180 C CA . TRP B 1 221 ? -26.047 19.156 20.578 1 96.94 221 TRP B CA 1
ATOM 7181 C C . TRP B 1 221 ? -27.422 19.797 20.422 1 96.94 221 TRP B C 1
ATOM 7183 O O . TRP B 1 221 ? -28.188 19.422 19.516 1 96.94 221 TRP B O 1
ATOM 7193 N N . VAL B 1 222 ? -27.75 20.688 21.297 1 94.31 222 VAL B N 1
ATOM 7194 C CA . VAL B 1 222 ? -29.016 21.422 21.234 1 94.31 222 VAL B CA 1
ATOM 7195 C C . VAL B 1 222 ? -28.859 22.641 20.328 1 94.31 222 VAL B C 1
ATOM 7197 O O . VAL B 1 222 ? -28.016 23.516 20.578 1 94.31 222 VAL B O 1
ATOM 7200 N N . SER B 1 223 ? -29.609 22.656 19.312 1 89.69 223 SER B N 1
ATOM 7201 C CA . SER B 1 223 ? -29.609 23.797 18.391 1 89.69 223 SER B CA 1
ATOM 7202 C C . SER B 1 223 ? -31 24.391 18.25 1 89.69 223 SER B C 1
ATOM 7204 O O . SER B 1 223 ? -32 23.672 18.25 1 89.69 223 SER B O 1
ATOM 7206 N N . PHE B 1 224 ? -31.266 25.641 18.359 1 81.06 224 PHE B N 1
ATOM 7207 C CA . PHE B 1 224 ? -32.562 26.297 18.25 1 81.06 224 PHE B CA 1
ATOM 7208 C C . PHE B 1 224 ? -32.75 26.875 16.844 1 81.06 224 PHE B C 1
ATOM 7210 O O . PHE B 1 224 ? -33.531 27.797 16.656 1 81.06 224 PHE B O 1
ATOM 7217 N N . GLY B 1 225 ? -32.688 26.078 15.859 1 64 225 GLY B N 1
ATOM 7218 C CA . GLY B 1 225 ? -33 26.328 14.461 1 64 225 GLY B CA 1
ATOM 7219 C C . GLY B 1 225 ? -32.219 27.484 13.859 1 64 225 GLY B C 1
ATOM 7220 O O . GLY B 1 225 ? -32.156 28.578 14.422 1 64 225 GLY B O 1
ATOM 7221 N N . ALA B 1 226 ? -31.297 27.141 13.133 1 59.38 226 ALA B N 1
ATOM 7222 C CA . ALA B 1 226 ? -30.359 28.062 12.484 1 59.38 226 ALA B CA 1
ATOM 7223 C C . ALA B 1 226 ? -30.969 28.656 11.211 1 59.38 226 ALA B C 1
ATOM 7225 O O . ALA B 1 226 ? -31.656 27.969 10.469 1 59.38 226 ALA B O 1
ATOM 7226 N N . GLU B 1 227 ? -31.297 29.922 11.242 1 59.09 227 GLU B N 1
ATOM 7227 C CA . GLU B 1 227 ? -31.719 30.547 9.984 1 59.09 227 GLU B CA 1
ATOM 7228 C C . GLU B 1 227 ? -30.609 30.484 8.945 1 59.09 227 GLU B C 1
ATOM 7230 O O . GLU B 1 227 ? -29.422 30.453 9.289 1 59.09 227 GLU B O 1
ATOM 7235 N N . ASP B 1 228 ? -31.047 30.125 7.754 1 62.25 228 ASP B N 1
ATOM 7236 C CA . ASP B 1 228 ? -30.172 30.062 6.59 1 62.25 228 ASP B CA 1
ATOM 7237 C C . ASP B 1 228 ? -29.562 31.438 6.297 1 62.25 228 ASP B C 1
ATOM 7239 O O . ASP B 1 228 ? -29.672 31.938 5.172 1 62.25 228 ASP B O 1
ATOM 7243 N N . ASP B 1 229 ? -29.094 32.219 7.402 1 70 229 ASP B N 1
ATOM 7244 C CA . ASP B 1 229 ? -28.516 33.531 7.156 1 70 229 ASP B CA 1
ATOM 7245 C C . ASP B 1 229 ? -27.016 33.531 7.484 1 70 229 ASP B C 1
ATOM 7247 O O . ASP B 1 229 ? -26.562 32.812 8.375 1 70 229 ASP B O 1
ATOM 7251 N N . VAL B 1 230 ? -26.266 34.156 6.504 1 71.69 230 VAL B N 1
ATOM 7252 C CA . VAL B 1 230 ? -24.812 34.281 6.668 1 71.69 230 VAL B CA 1
ATOM 7253 C C . VAL B 1 230 ? -24.5 35.469 7.57 1 71.69 230 VAL B C 1
ATOM 7255 O O . VAL B 1 230 ? -23.359 35.688 7.953 1 71.69 230 VAL B O 1
ATOM 7258 N N . SER B 1 231 ? -25.594 36.156 8.031 1 72.88 231 SER B N 1
ATOM 7259 C CA . SER B 1 231 ? -25.344 37.344 8.836 1 72.88 231 SER B CA 1
ATOM 7260 C C . SER B 1 231 ? -25.641 37.094 10.305 1 72.88 231 SER B C 1
ATOM 7262 O O . SER B 1 231 ? -26.656 36.5 10.648 1 72.88 231 SER B O 1
ATOM 7264 N N . GLY B 1 232 ? -24.609 37.469 11.078 1 79.56 232 GLY B N 1
ATOM 7265 C CA . GLY B 1 232 ? -24.828 37.469 12.516 1 79.56 232 GLY B CA 1
ATOM 7266 C C . GLY B 1 232 ? -24.719 36.094 13.141 1 79.56 232 GLY B C 1
ATOM 7267 O O . GLY B 1 232 ? -24.281 35.156 12.484 1 79.56 232 GLY B O 1
ATOM 7268 N N . LEU B 1 233 ? -24.984 35.969 14.43 1 84.81 233 LEU B N 1
ATOM 7269 C CA . LEU B 1 233 ? -24.812 34.75 15.195 1 84.81 233 LEU B CA 1
ATOM 7270 C C . LEU B 1 233 ? -26.141 34 15.344 1 84.81 233 LEU B C 1
ATOM 7272 O O . LEU B 1 233 ? -26.172 32.844 15.773 1 84.81 233 LEU B O 1
ATOM 7276 N N . GLY B 1 234 ? -27.188 34.594 14.812 1 77.12 234 GLY B N 1
ATOM 7277 C CA . GLY B 1 234 ? -28.516 34 14.914 1 77.12 234 GLY B CA 1
ATOM 7278 C C . GLY B 1 234 ? -29.328 34.562 16.078 1 77.12 234 GLY B C 1
ATOM 7279 O O . GLY B 1 234 ? -28.766 35.094 17.031 1 77.12 234 GLY B O 1
ATOM 7280 N N . LEU B 1 235 ? -30.625 34.406 16.062 1 75.62 235 LEU B N 1
ATOM 7281 C CA . LEU B 1 235 ? -31.562 35.031 17.016 1 75.62 235 LEU B CA 1
ATOM 7282 C C . LEU B 1 235 ? -31.484 34.344 18.375 1 75.62 235 LEU B C 1
ATOM 7284 O O . LEU B 1 235 ? -31.625 35 19.406 1 75.62 235 LEU B O 1
ATOM 7288 N N . ARG B 1 236 ? -31.188 33.062 18.422 1 85.88 236 ARG B N 1
ATOM 7289 C CA . ARG B 1 236 ? -31.219 32.312 19.672 1 85.88 236 ARG B CA 1
ATOM 7290 C C . ARG B 1 236 ? -29.875 31.672 19.969 1 85.88 236 ARG B C 1
ATOM 7292 O O . ARG B 1 236 ? -29.812 30.594 20.562 1 85.88 236 ARG B O 1
ATOM 7299 N N . TRP B 1 237 ? -28.797 32.375 19.562 1 90.69 237 TRP B N 1
ATOM 7300 C CA . TRP B 1 237 ? -27.484 31.766 19.719 1 90.69 237 TRP B CA 1
ATOM 7301 C C . TRP B 1 237 ? -27.047 31.766 21.188 1 90.69 237 TRP B C 1
ATOM 7303 O O . TRP B 1 237 ? -26.359 30.844 21.641 1 90.69 237 TRP B O 1
ATOM 7313 N N . LEU B 1 238 ? -27.531 32.781 21.969 1 91.25 238 LEU B N 1
ATOM 7314 C CA . LEU B 1 238 ? -27.188 32.844 23.391 1 91.25 238 LEU B CA 1
ATOM 7315 C C . LEU B 1 238 ? -27.844 31.703 24.156 1 91.25 238 LEU B C 1
ATOM 7317 O O . LEU B 1 238 ? -27.219 31.078 25.016 1 91.25 238 LEU B O 1
ATOM 7321 N N . GLU B 1 239 ? -29.047 31.438 23.812 1 89.5 239 GLU B N 1
ATOM 7322 C CA . GLU B 1 239 ? -29.766 30.328 24.438 1 89.5 239 GLU B CA 1
ATOM 7323 C C . GLU B 1 239 ? -29.109 28.984 24.109 1 89.5 239 GLU B C 1
ATOM 7325 O O . GLU B 1 239 ? -29.031 28.109 24.953 1 89.5 239 GLU B O 1
ATOM 7330 N N . GLU B 1 240 ? -28.703 28.891 22.875 1 92.12 240 GLU B N 1
ATOM 7331 C CA . GLU B 1 240 ? -28.016 27.688 22.469 1 92.12 240 GLU B CA 1
ATOM 7332 C C . GLU B 1 240 ? -26.766 27.453 23.297 1 92.12 240 GLU B C 1
ATOM 7334 O O . GLU B 1 240 ? -26.531 26.328 23.781 1 92.12 240 GLU B O 1
ATOM 7339 N N . VAL B 1 241 ? -26 28.484 23.5 1 95.31 241 VAL B N 1
ATOM 7340 C CA . VAL B 1 241 ? -24.766 28.375 24.266 1 95.31 241 VAL B CA 1
ATOM 7341 C C . VAL B 1 241 ? -25.078 28 25.703 1 95.31 241 VAL B C 1
ATOM 7343 O O . VAL B 1 241 ? -24.484 27.062 26.25 1 95.31 241 VAL B O 1
ATOM 7346 N N . VAL B 1 242 ? -26.047 28.625 26.281 1 93.81 242 VAL B N 1
ATOM 7347 C CA . VAL B 1 242 ? -26.359 28.422 27.688 1 93.81 242 VAL B CA 1
ATOM 7348 C C . VAL B 1 242 ? -26.938 27.031 27.891 1 93.81 242 VAL B C 1
ATOM 7350 O O . VAL B 1 242 ? -26.594 26.344 28.859 1 93.81 242 VAL B O 1
ATOM 7353 N N . ALA B 1 243 ? -27.812 26.641 27.031 1 93.31 243 ALA B N 1
ATOM 7354 C CA . ALA B 1 243 ? -28.422 25.312 27.125 1 93.31 243 ALA B CA 1
ATOM 7355 C C . ALA B 1 243 ? -27.359 24.219 27.094 1 93.31 243 ALA B C 1
ATOM 7357 O O . ALA B 1 243 ? -27.375 23.297 27.906 1 93.31 243 ALA B O 1
ATOM 7358 N N . ASN B 1 244 ? -26.484 24.297 26.156 1 96.44 244 ASN B N 1
ATOM 7359 C CA . ASN B 1 244 ? -25.438 23.281 26.031 1 96.44 244 ASN B CA 1
ATOM 7360 C C . ASN B 1 244 ? -24.422 23.375 27.156 1 96.44 244 ASN B C 1
ATOM 7362 O O . ASN B 1 244 ? -23.875 22.359 27.594 1 96.44 244 ASN B O 1
ATOM 7366 N N . ALA B 1 245 ? -24.172 24.594 27.656 1 96.69 245 ALA B N 1
ATOM 7367 C CA . ALA B 1 245 ? -23.266 24.766 28.797 1 96.69 245 ALA B CA 1
ATOM 7368 C C . ALA B 1 245 ? -23.812 24.062 30.047 1 96.69 245 ALA B C 1
ATOM 7370 O O . ALA B 1 245 ? -23.047 23.453 30.797 1 96.69 245 ALA B O 1
ATOM 7371 N N . ARG B 1 246 ? -25.047 24.156 30.25 1 95.25 246 ARG B N 1
ATOM 7372 C CA . ARG B 1 246 ? -25.672 23.531 31.406 1 95.25 246 ARG B CA 1
ATOM 7373 C C . ARG B 1 246 ? -25.609 22 31.297 1 95.25 246 ARG B C 1
ATOM 7375 O O . ARG B 1 246 ? -25.406 21.312 32.281 1 95.25 246 ARG B O 1
ATOM 7382 N N . LEU B 1 247 ? -25.812 21.516 30.109 1 96.69 247 LEU B N 1
ATOM 7383 C CA . LEU B 1 247 ? -25.688 20.078 29.891 1 96.69 247 LEU B CA 1
ATOM 7384 C C . LEU B 1 247 ? -24.266 19.594 30.188 1 96.69 247 LEU B C 1
ATOM 7386 O O . LEU B 1 247 ? -24.078 18.578 30.875 1 96.69 247 LEU B O 1
ATOM 7390 N N . ILE B 1 248 ? -23.266 20.312 29.703 1 98 248 ILE B N 1
ATOM 7391 C CA . ILE B 1 248 ? -21.875 19.938 29.891 1 98 248 ILE B CA 1
ATOM 7392 C C . ILE B 1 248 ? -21.516 20.078 31.375 1 98 248 ILE B C 1
ATOM 7394 O O . ILE B 1 248 ? -20.797 19.234 31.922 1 98 248 ILE B O 1
ATOM 7398 N N . ASP B 1 249 ? -22.062 21.094 31.984 1 96.62 249 ASP B N 1
ATOM 7399 C CA . ASP B 1 249 ? -21.844 21.281 33.406 1 96.62 249 ASP B CA 1
ATOM 7400 C C . ASP B 1 249 ? -22.406 20.125 34.219 1 96.62 249 ASP B C 1
ATOM 7402 O O . ASP B 1 249 ? -21.781 19.641 35.156 1 96.62 249 ASP B O 1
ATOM 7406 N N . ALA B 1 250 ? -23.594 19.766 33.906 1 95.94 250 ALA B N 1
ATOM 7407 C CA . ALA B 1 250 ? -24.234 18.641 34.562 1 95.94 250 ALA B CA 1
ATOM 7408 C C . ALA B 1 250 ? -23.422 17.375 34.406 1 95.94 250 ALA B C 1
ATOM 7410 O O . ALA B 1 250 ? -23.281 16.578 35.344 1 95.94 250 ALA B O 1
ATOM 7411 N N . LEU B 1 251 ? -22.922 17.156 33.219 1 97.12 251 LEU B N 1
ATOM 7412 C CA . LEU B 1 251 ? -22.094 15.992 32.938 1 97.12 251 LEU B CA 1
ATOM 7413 C C . LEU B 1 251 ? -20.828 16.016 33.812 1 97.12 251 LEU B C 1
ATOM 7415 O O . LEU B 1 251 ? -20.422 14.992 34.344 1 97.12 251 LEU B O 1
ATOM 7419 N N . MET B 1 252 ? -20.203 17.203 33.906 1 96.5 252 MET B N 1
ATOM 7420 C CA . MET B 1 252 ? -19 17.344 34.719 1 96.5 252 MET B CA 1
ATOM 7421 C C . MET B 1 252 ? -19.281 17.031 36.188 1 96.5 252 MET B C 1
ATOM 7423 O O . MET B 1 252 ? -18.469 16.391 36.844 1 96.5 252 MET B O 1
ATOM 7427 N N . CYS B 1 253 ? -20.406 17.422 36.625 1 94.75 253 CYS B N 1
ATOM 7428 C CA . CYS B 1 253 ? -20.797 17.141 38 1 94.75 253 CYS B CA 1
ATOM 7429 C C . CYS B 1 253 ? -21.031 15.656 38.219 1 94.75 253 CYS B C 1
ATOM 7431 O O . CYS B 1 253 ? -20.562 15.086 39.219 1 94.75 253 CYS B O 1
ATOM 7433 N N . GLU B 1 254 ? -21.656 15.109 37.312 1 93.75 254 GLU B N 1
ATOM 7434 C CA . GLU B 1 254 ? -21.984 13.695 37.438 1 93.75 254 GLU B CA 1
ATOM 7435 C C . GLU B 1 254 ? -20.719 12.836 37.375 1 93.75 254 GLU B C 1
ATOM 7437 O O . GLU B 1 254 ? -20.656 11.797 38.062 1 93.75 254 GLU B O 1
ATOM 7442 N N . THR B 1 255 ? -19.812 13.234 36.656 1 95 255 THR B N 1
ATOM 7443 C CA . THR B 1 255 ? -18.625 12.406 36.406 1 95 255 THR B CA 1
ATOM 7444 C C . THR B 1 255 ? -17.516 12.75 37.406 1 95 255 THR B C 1
ATOM 7446 O O . THR B 1 255 ? -16.453 12.133 37.406 1 95 255 THR B O 1
ATOM 7449 N N . SER B 1 256 ? -17.719 13.68 38.312 1 92 256 SER B N 1
ATOM 7450 C CA . SER B 1 256 ? -16.688 14.164 39.219 1 92 256 SER B CA 1
ATOM 7451 C C . SER B 1 256 ? -16.234 13.062 40.156 1 92 256 SER B C 1
ATOM 7453 O O . SER B 1 256 ? -15.102 13.078 40.656 1 92 256 SER B O 1
ATOM 7455 N N . THR B 1 257 ? -17.047 12.031 40.375 1 92.44 257 THR B N 1
ATOM 7456 C CA . THR B 1 257 ? -16.734 11 41.344 1 92.44 257 THR B CA 1
ATOM 7457 C C . THR B 1 257 ? -16.344 9.695 40.656 1 92.44 257 THR B C 1
ATOM 7459 O O . THR B 1 257 ? -16 8.711 41.312 1 92.44 257 THR B O 1
ATOM 7462 N N . LEU B 1 258 ? -16.359 9.727 39.375 1 93.31 258 LEU B N 1
ATOM 7463 C CA . LEU B 1 258 ? -16.016 8.516 38.656 1 93.31 258 LEU B CA 1
ATOM 7464 C C . LEU B 1 258 ? -14.508 8.266 38.688 1 93.31 258 LEU B C 1
ATOM 7466 O O . LEU B 1 258 ? -13.719 9.203 38.656 1 93.31 258 LEU B O 1
ATOM 7470 N N . SER B 1 259 ? -14.164 6.992 38.781 1 93.88 259 SER B N 1
ATOM 7471 C CA . SER B 1 259 ? -12.766 6.613 38.656 1 93.88 259 SER B CA 1
ATOM 7472 C C . SER B 1 259 ? -12.289 6.75 37.219 1 93.88 259 SER B C 1
ATOM 7474 O O . SER B 1 259 ? -13.094 6.715 36.281 1 93.88 259 SER B O 1
ATOM 7476 N N . LEU B 1 260 ? -11.008 6.914 37.094 1 93.69 260 LEU B N 1
ATOM 7477 C CA . LEU B 1 260 ? -10.438 6.973 35.75 1 93.69 260 LEU B CA 1
ATOM 7478 C C . LEU B 1 260 ? -10.664 5.66 35 1 93.69 260 LEU B C 1
ATOM 7480 O O . LEU B 1 260 ? -10.438 4.582 35.562 1 93.69 260 LEU B O 1
ATOM 7484 N N . GLN B 1 261 ? -11.156 5.707 33.812 1 93.81 261 GLN B N 1
ATOM 7485 C CA . GLN B 1 261 ? -11.328 4.527 32.969 1 93.81 261 GLN B CA 1
ATOM 7486 C C . GLN B 1 261 ? -10.109 4.293 32.094 1 93.81 261 GLN B C 1
ATOM 7488 O O . GLN B 1 261 ? -10.133 4.594 30.891 1 93.81 261 GLN B O 1
ATOM 7493 N N . ARG B 1 262 ? -9.219 3.57 32.562 1 93.25 262 ARG B N 1
ATOM 7494 C CA . ARG B 1 262 ? -7.93 3.408 31.906 1 93.25 262 ARG B CA 1
ATOM 7495 C C . ARG B 1 262 ? -7.977 2.289 30.875 1 93.25 262 ARG B C 1
ATOM 7497 O O . ARG B 1 262 ? -7.098 2.191 30.016 1 93.25 262 ARG B O 1
ATOM 7504 N N . GLU B 1 263 ? -9.047 1.521 30.891 1 94.19 263 GLU B N 1
ATOM 7505 C CA . GLU B 1 263 ? -9.133 0.374 30 1 94.19 263 GLU B CA 1
ATOM 7506 C C . GLU B 1 263 ? -10.023 0.679 28.797 1 94.19 263 GLU B C 1
ATOM 7508 O O . GLU B 1 263 ? -10.5 -0.236 28.125 1 94.19 263 GLU B O 1
ATOM 7513 N N . ASN B 1 264 ? -10.25 1.94 28.547 1 94.94 264 ASN B N 1
ATOM 7514 C CA . ASN B 1 264 ? -11 2.342 27.359 1 94.94 264 ASN B CA 1
ATOM 7515 C C . ASN B 1 264 ? -10.234 2.023 26.078 1 94.94 264 ASN B C 1
ATOM 7517 O O . ASN B 1 264 ? -9.094 2.447 25.906 1 94.94 264 ASN B O 1
ATOM 7521 N N . PRO B 1 265 ? -10.844 1.314 25.109 1 96.62 265 PRO B N 1
ATOM 7522 C CA . PRO B 1 265 ? -10.117 0.911 23.906 1 96.62 265 PRO B CA 1
ATOM 7523 C C . PRO B 1 265 ? -9.75 2.096 23.016 1 96.62 265 PRO B C 1
ATOM 7525 O O . PRO B 1 265 ? -8.922 1.959 22.109 1 96.62 265 PRO B O 1
ATOM 7528 N N . LEU B 1 266 ? -10.242 3.281 23.266 1 96.25 266 LEU B N 1
ATOM 7529 C CA . LEU B 1 266 ? -9.922 4.457 22.469 1 96.25 266 LEU B CA 1
ATOM 7530 C C . LEU B 1 266 ? -8.453 4.836 22.625 1 96.25 266 LEU B C 1
ATOM 7532 O O . LEU B 1 266 ? -7.918 5.613 21.828 1 96.25 266 LEU B O 1
ATOM 7536 N N . VAL B 1 267 ? -7.801 4.23 23.641 1 97.38 267 VAL B N 1
ATOM 7537 C CA . VAL B 1 267 ? -6.387 4.508 23.875 1 97.38 267 VAL B CA 1
ATOM 7538 C C . VAL B 1 267 ? -5.57 4.094 22.656 1 97.38 267 VAL B C 1
ATOM 7540 O O . VAL B 1 267 ? -4.535 4.695 22.359 1 97.38 267 VAL B O 1
ATOM 7543 N N . PHE B 1 268 ? -6.09 3.102 21.875 1 97.94 268 PHE B N 1
ATOM 7544 C CA . PHE B 1 268 ? -5.367 2.584 20.719 1 97.94 268 PHE B CA 1
ATOM 7545 C C . PHE B 1 268 ? -5.227 3.654 19.641 1 97.94 268 PHE B C 1
ATOM 7547 O O . PHE B 1 268 ? -4.324 3.584 18.797 1 97.94 268 PHE B O 1
ATOM 7554 N N . SER B 1 269 ? -6.109 4.695 19.625 1 97.62 269 SER B N 1
ATOM 7555 C CA . SER B 1 269 ? -6.035 5.766 18.625 1 97.62 269 SER B CA 1
ATOM 7556 C C . SER B 1 269 ? -4.781 6.609 18.828 1 97.62 269 SER B C 1
ATOM 7558 O O . SER B 1 269 ? -4.363 7.332 17.922 1 97.62 269 SER B O 1
ATOM 7560 N N . SER B 1 270 ? -4.141 6.531 19.984 1 97 270 SER B N 1
ATOM 7561 C CA . SER B 1 270 ? -2.914 7.262 20.297 1 97 270 SER B CA 1
ATOM 7562 C C . SER B 1 270 ? -1.686 6.375 20.125 1 97 270 SER B C 1
ATOM 7564 O O . SER B 1 270 ? -0.585 6.746 20.547 1 97 270 SER B O 1
ATOM 7566 N N . GLY B 1 271 ? -1.902 5.145 19.562 1 96.56 271 GLY B N 1
ATOM 7567 C CA . GLY B 1 271 ? -0.805 4.195 19.438 1 96.56 271 GLY B CA 1
ATOM 7568 C C . GLY B 1 271 ? -0.532 3.779 18.016 1 96.56 271 GLY B C 1
ATOM 7569 O O . GLY B 1 271 ? -0.792 4.543 17.078 1 96.56 271 GLY B O 1
ATOM 7570 N N . CYS B 1 272 ? 0.056 2.594 17.953 1 93.44 272 CYS B N 1
ATOM 7571 C CA . CYS B 1 272 ? 0.379 2.033 16.641 1 93.44 272 CYS B CA 1
ATOM 7572 C C . CYS B 1 272 ? -0.883 1.809 15.812 1 93.44 272 CYS B C 1
ATOM 7574 O O . CYS B 1 272 ? -1.801 1.112 16.25 1 93.44 272 CYS B O 1
ATOM 7576 N N . ARG B 1 273 ? -0.892 2.301 14.57 1 95.44 273 ARG B N 1
ATOM 7577 C CA . ARG B 1 273 ? -2.098 2.264 13.75 1 95.44 273 ARG B CA 1
ATOM 7578 C C . ARG B 1 273 ? -2.457 0.832 13.367 1 95.44 273 ARG B C 1
ATOM 7580 O O . ARG B 1 273 ? -3.635 0.499 13.227 1 95.44 273 ARG B O 1
ATOM 7587 N N . GLY B 1 274 ? -1.411 -0.022 13.156 1 89 274 GLY B N 1
ATOM 7588 C CA . GLY B 1 274 ? -1.67 -1.419 12.844 1 89 274 GLY B CA 1
ATOM 7589 C C . GLY B 1 274 ? -2.412 -2.15 13.945 1 89 274 GLY B C 1
ATOM 7590 O O . GLY B 1 274 ? -3.352 -2.9 13.68 1 89 274 GLY B O 1
ATOM 7591 N N . THR B 1 275 ? -2 -1.943 15.172 1 92 275 THR B N 1
ATOM 7592 C CA . THR B 1 275 ? -2.668 -2.543 16.312 1 92 275 THR B CA 1
ATOM 7593 C C . THR B 1 275 ? -4.105 -2.041 16.438 1 92 275 THR B C 1
ATOM 7595 O O . THR B 1 275 ? -5.031 -2.83 16.641 1 92 275 THR B O 1
ATOM 7598 N N . TRP B 1 276 ? -4.285 -0.76 16.25 1 97.38 276 TRP B N 1
ATOM 7599 C CA . TRP B 1 276 ? -5.617 -0.169 16.312 1 97.38 276 TRP B CA 1
ATOM 7600 C C . TRP B 1 276 ? -6.516 -0.74 15.219 1 97.38 276 TRP B C 1
ATOM 7602 O O . TRP B 1 276 ? -7.691 -1.027 15.461 1 97.38 276 TRP B O 1
ATOM 7612 N N . ALA B 1 277 ? -5.961 -0.896 14.047 1 92.88 277 ALA B N 1
ATOM 7613 C CA . ALA B 1 277 ? -6.73 -1.445 12.93 1 92.88 277 ALA B CA 1
ATOM 7614 C C . ALA B 1 277 ? -7.262 -2.836 13.266 1 92.88 277 ALA B C 1
ATOM 7616 O O . ALA B 1 277 ? -8.438 -3.125 13.047 1 92.88 277 ALA B O 1
ATOM 7617 N N . ARG B 1 278 ? -6.438 -3.746 13.82 1 88.25 278 ARG B N 1
ATOM 7618 C CA . ARG B 1 278 ? -6.824 -5.109 14.164 1 88.25 278 ARG B CA 1
ATOM 7619 C C . ARG B 1 278 ? -7.891 -5.117 15.25 1 88.25 278 ARG B C 1
ATOM 7621 O O . ARG B 1 278 ? -8.891 -5.84 15.148 1 88.25 278 ARG B O 1
ATOM 7628 N N . ILE B 1 279 ? -7.648 -4.383 16.234 1 95.38 279 ILE B N 1
ATOM 7629 C CA . ILE B 1 279 ? -8.562 -4.371 17.375 1 95.38 279 ILE B CA 1
ATOM 7630 C C . ILE B 1 279 ? -9.867 -3.691 16.984 1 95.38 279 ILE B C 1
ATOM 7632 O O . ILE B 1 279 ? -10.953 -4.141 17.359 1 95.38 279 ILE B O 1
ATOM 7636 N N . PHE B 1 280 ? -9.773 -2.57 16.219 1 97.19 280 PHE B N 1
ATOM 7637 C CA . PHE B 1 280 ? -10.961 -1.876 15.727 1 97.19 280 PHE B CA 1
ATOM 7638 C C . PHE B 1 280 ? -11.875 -2.836 14.977 1 97.19 280 PHE B C 1
ATOM 7640 O O . PHE B 1 280 ? -13.086 -2.846 15.188 1 97.19 280 PHE B O 1
ATOM 7647 N N . GLU B 1 281 ? -11.273 -3.629 14.117 1 90.31 281 GLU B N 1
ATOM 7648 C CA . GLU B 1 281 ? -12.047 -4.598 13.344 1 90.31 281 GLU B CA 1
ATOM 7649 C C . GLU B 1 281 ? -12.734 -5.605 14.258 1 90.31 281 GLU B C 1
ATOM 7651 O O . GLU B 1 281 ? -13.898 -5.949 14.047 1 90.31 281 GLU B O 1
ATOM 7656 N N . ARG B 1 282 ? -12.07 -6.094 15.25 1 91.75 282 ARG B N 1
ATOM 7657 C CA . ARG B 1 282 ? -12.633 -7.039 16.203 1 91.75 282 ARG B CA 1
ATOM 7658 C C . ARG B 1 282 ? -13.797 -6.418 16.969 1 91.75 282 ARG B C 1
ATOM 7660 O O . ARG B 1 282 ? -14.836 -7.059 17.156 1 91.75 282 ARG B O 1
ATOM 7667 N N . LEU B 1 283 ? -13.594 -5.207 17.391 1 96 283 LEU B N 1
ATOM 7668 C CA . LEU B 1 283 ? -14.641 -4.512 18.125 1 96 283 LEU B CA 1
ATOM 7669 C C . LEU B 1 283 ? -15.844 -4.23 17.219 1 96 283 LEU B C 1
ATOM 7671 O O . LEU B 1 283 ? -16.984 -4.328 17.656 1 96 283 LEU B O 1
ATOM 7675 N N . TRP B 1 284 ? -15.547 -3.881 15.992 1 93.5 284 TRP B N 1
ATOM 7676 C CA . TRP B 1 284 ? -16.594 -3.572 15.031 1 93.5 284 TRP B CA 1
ATOM 7677 C C . TRP B 1 284 ? -17.453 -4.805 14.742 1 93.5 284 TRP B C 1
ATOM 7679 O O . TRP B 1 284 ? -18.594 -4.688 14.297 1 93.5 284 TRP B O 1
ATOM 7689 N N . ASN B 1 285 ? -16.922 -6.008 14.961 1 87.94 285 ASN B N 1
ATOM 7690 C CA . ASN B 1 285 ? -17.641 -7.254 14.695 1 87.94 285 ASN B CA 1
ATOM 7691 C C . ASN B 1 285 ? -18.406 -7.738 15.93 1 87.94 285 ASN B C 1
ATOM 7693 O O . ASN B 1 285 ? -19.062 -8.781 15.883 1 87.94 285 ASN B O 1
ATOM 7697 N N . GLU B 1 286 ? -18.281 -7.059 17.031 1 89.62 286 GLU B N 1
ATOM 7698 C CA . GLU B 1 286 ? -19.016 -7.324 18.25 1 89.62 286 GLU B CA 1
ATOM 7699 C C . GLU B 1 286 ? -20.141 -6.316 18.453 1 89.62 286 GLU B C 1
ATOM 7701 O O . GLU B 1 286 ? -19.922 -5.105 18.391 1 89.62 286 GLU B O 1
ATOM 7706 N N . GLY B 1 287 ? -21.359 -6.656 18.625 1 90.38 287 GLY B N 1
ATOM 7707 C CA . GLY B 1 287 ? -22.578 -5.863 18.609 1 90.38 287 GLY B CA 1
ATOM 7708 C C . GLY B 1 287 ? -22.484 -4.605 19.453 1 90.38 287 GLY B C 1
ATOM 7709 O O . GLY B 1 287 ? -22.625 -3.494 18.938 1 90.38 287 GLY B O 1
ATOM 7710 N N . THR B 1 288 ? -22.219 -4.719 20.75 1 95.62 288 THR B N 1
ATOM 7711 C CA . THR B 1 288 ? -22.172 -3.582 21.672 1 95.62 288 THR B CA 1
ATOM 7712 C C . THR B 1 288 ? -21.016 -2.65 21.312 1 95.62 288 THR B C 1
ATOM 7714 O O . THR B 1 288 ? -21.188 -1.43 21.266 1 95.62 288 THR B O 1
ATOM 7717 N N . SER B 1 289 ? -19.922 -3.234 21.062 1 96.81 289 SER B N 1
ATOM 7718 C CA . SER B 1 289 ? -18.75 -2.453 20.703 1 96.81 289 SER B CA 1
ATOM 7719 C C . SER B 1 289 ? -18.906 -1.788 19.344 1 96.81 289 SER B C 1
ATOM 7721 O O . SER B 1 289 ? -18.406 -0.683 19.109 1 96.81 289 SER B O 1
ATOM 7723 N N . LYS B 1 290 ? -19.609 -2.436 18.469 1 96.06 290 LYS B N 1
ATOM 7724 C CA . LYS B 1 290 ? -19.922 -1.833 17.172 1 96.06 290 LYS B CA 1
ATOM 7725 C C . LYS B 1 290 ? -20.75 -0.564 17.344 1 96.06 290 LYS B C 1
ATOM 7727 O O . LYS B 1 290 ? -20.469 0.458 16.719 1 96.06 290 LYS B O 1
ATOM 7732 N N . ALA B 1 291 ? -21.75 -0.677 18.141 1 96.75 291 ALA B N 1
ATOM 7733 C CA . ALA B 1 291 ? -22.609 0.48 18.391 1 96.75 291 ALA B CA 1
ATOM 7734 C C . ALA B 1 291 ? -21.812 1.622 19.031 1 96.75 291 ALA B C 1
ATOM 7736 O O . ALA B 1 291 ? -22.016 2.791 18.688 1 96.75 291 ALA B O 1
ATOM 7737 N N . ALA B 1 292 ? -20.938 1.266 19.922 1 97.62 292 ALA B N 1
ATOM 7738 C CA . ALA B 1 292 ? -20.094 2.258 20.562 1 97.62 292 ALA B CA 1
ATOM 7739 C C . ALA B 1 292 ? -19.203 2.973 19.547 1 97.62 292 ALA B C 1
ATOM 7741 O O . ALA B 1 292 ? -19.188 4.203 19.5 1 97.62 292 ALA B O 1
ATOM 7742 N N . LEU B 1 293 ? -18.5 2.197 18.719 1 97.44 293 LEU B N 1
ATOM 7743 C CA . LEU B 1 293 ? -17.609 2.766 17.734 1 97.44 293 LEU B CA 1
ATOM 7744 C C . LEU B 1 293 ? -18.391 3.572 16.688 1 97.44 293 LEU B C 1
ATOM 7746 O O . LEU B 1 293 ? -17.906 4.605 16.219 1 97.44 293 LEU B O 1
ATOM 7750 N N . ASP B 1 294 ? -19.547 3.117 16.375 1 95.81 294 ASP B N 1
ATOM 7751 C CA . ASP B 1 294 ? -20.375 3.852 15.438 1 95.81 294 ASP B CA 1
ATOM 7752 C C . ASP B 1 294 ? -20.766 5.215 16 1 95.81 294 ASP B C 1
ATOM 7754 O O . ASP B 1 294 ? -20.734 6.223 15.281 1 95.81 294 ASP B O 1
ATOM 7758 N N . ASN B 1 295 ? -21.125 5.25 17.219 1 97.06 295 ASN B N 1
ATOM 7759 C CA . ASN B 1 295 ? -21.484 6.5 17.875 1 97.06 295 ASN B CA 1
ATOM 7760 C C . ASN B 1 295 ? -20.312 7.461 17.953 1 97.06 295 ASN B C 1
ATOM 7762 O O . ASN B 1 295 ? -20.453 8.648 17.656 1 97.06 295 ASN B O 1
ATOM 7766 N N . ILE B 1 296 ? -19.219 6.957 18.281 1 98 296 ILE B N 1
ATOM 7767 C CA . ILE B 1 296 ? -18.031 7.781 18.469 1 98 296 ILE B CA 1
ATOM 7768 C C . ILE B 1 296 ? -17.562 8.328 17.109 1 98 296 ILE B C 1
ATOM 7770 O O . ILE B 1 296 ? -17.312 9.523 16.969 1 98 296 ILE B O 1
ATOM 7774 N N . THR B 1 297 ? -17.484 7.465 16.062 1 96.94 297 THR B N 1
ATOM 7775 C CA . THR B 1 297 ? -16.906 7.832 14.781 1 96.94 297 THR B CA 1
ATOM 7776 C C . THR B 1 297 ? -17.891 8.625 13.938 1 96.94 297 THR B C 1
ATOM 7778 O O . THR B 1 297 ? -17.547 9.117 12.859 1 96.94 297 THR B O 1
ATOM 7781 N N . SER B 1 298 ? -19.125 8.836 14.406 1 95.69 298 SER B N 1
ATOM 7782 C CA . SER B 1 298 ? -20.094 9.656 13.695 1 95.69 298 SER B CA 1
ATOM 7783 C C . SER B 1 298 ? -20.203 11.055 14.297 1 95.69 298 SER B C 1
ATOM 7785 O O . SER B 1 298 ? -20.953 11.891 13.82 1 95.69 298 SER B O 1
ATOM 7787 N N . CYS B 1 299 ? -19.438 11.289 15.32 1 97.94 299 CYS B N 1
ATOM 7788 C CA . CYS B 1 299 ? -19.469 12.586 15.984 1 97.94 299 CYS B CA 1
ATOM 7789 C C . CYS B 1 299 ? -18.828 13.664 15.125 1 97.94 299 CYS B C 1
ATOM 7791 O O . CYS B 1 299 ? -17.938 13.367 14.32 1 97.94 299 CYS B O 1
ATOM 7793 N N . SER B 1 300 ? -19.25 14.93 15.367 1 97.69 300 SER B N 1
ATOM 7794 C CA . SER B 1 300 ? -18.766 16.078 14.602 1 97.69 300 SER B CA 1
ATOM 7795 C C . SER B 1 300 ? -17.391 16.516 15.078 1 97.69 300 SER B C 1
ATOM 7797 O O . SER B 1 300 ? -16.516 16.859 14.273 1 97.69 300 SER B O 1
ATOM 7799 N N . PHE B 1 301 ? -17.188 16.609 16.312 1 98.38 301 PHE B N 1
ATOM 7800 C CA . PHE B 1 301 ? -15.938 16.922 16.984 1 98.38 301 PHE B CA 1
ATOM 7801 C C . PHE B 1 301 ? -15.953 16.438 18.422 1 98.38 301 PHE B C 1
ATOM 7803 O O . PHE B 1 301 ? -16.938 15.852 18.875 1 98.38 301 PHE B O 1
ATOM 7810 N N . SER B 1 302 ? -14.828 16.531 19.078 1 98.56 302 SER B N 1
ATOM 7811 C CA . SER B 1 302 ? -14.781 16.062 20.453 1 98.56 302 SER B CA 1
ATOM 7812 C C . SER B 1 302 ? -14.414 17.188 21.422 1 98.56 302 SER B C 1
ATOM 7814 O O . SER B 1 302 ? -13.781 18.172 21.016 1 98.56 302 SER B O 1
ATOM 7816 N N . ILE B 1 303 ? -14.961 17.094 22.594 1 98.56 303 ILE B N 1
ATOM 7817 C CA . ILE B 1 303 ? -14.602 17.953 23.719 1 98.56 303 ILE B CA 1
ATOM 7818 C C . ILE B 1 303 ? -14.023 17.094 24.844 1 98.56 303 ILE B C 1
ATOM 7820 O O . ILE B 1 303 ? -14.695 16.203 25.375 1 98.56 303 ILE B O 1
ATOM 7824 N N . CYS B 1 304 ? -12.805 17.328 25.141 1 98.25 304 CYS B N 1
ATOM 7825 C CA . CYS B 1 304 ? -12.109 16.625 26.219 1 98.25 304 CYS B CA 1
ATOM 7826 C C . CYS B 1 304 ? -11.984 17.516 27.453 1 98.25 304 CYS B C 1
ATOM 7828 O O . CYS B 1 304 ? -11.344 18.562 27.391 1 98.25 304 CYS B O 1
ATOM 7830 N N . LEU B 1 305 ? -12.516 17.062 28.516 1 97.62 305 LEU B N 1
ATOM 7831 C CA . LEU B 1 305 ? -12.484 17.797 29.766 1 97.62 305 LEU B CA 1
ATOM 7832 C C . LEU B 1 305 ? -11.391 17.266 30.688 1 97.62 305 LEU B C 1
ATOM 7834 O O . LEU B 1 305 ? -11.523 16.172 31.25 1 97.62 305 LEU B O 1
ATOM 7838 N N . ASP B 1 306 ? -10.352 18.062 30.891 1 96 306 ASP B N 1
ATOM 7839 C CA . ASP B 1 306 ? -9.195 17.641 31.656 1 96 306 ASP B CA 1
ATOM 7840 C C . ASP B 1 306 ? -9.305 18.109 33.125 1 96 306 ASP B C 1
ATOM 7842 O O . ASP B 1 306 ? -9.992 19.094 33.406 1 96 306 ASP B O 1
ATOM 7846 N N . ASP B 1 307 ? -8.539 17.391 33.969 1 93.69 307 ASP B N 1
ATOM 7847 C CA . ASP B 1 307 ? -8.492 17.734 35.406 1 93.69 307 ASP B CA 1
ATOM 7848 C C . ASP B 1 307 ? -7.199 18.453 35.75 1 93.69 307 ASP B C 1
ATOM 7850 O O . ASP B 1 307 ? -7.02 18.906 36.875 1 93.69 307 ASP B O 1
ATOM 7854 N N . GLU B 1 308 ? -6.32 18.578 34.781 1 92.94 308 GLU B N 1
ATOM 7855 C CA . GLU B 1 308 ? -5.031 19.219 34.969 1 92.94 308 GLU B CA 1
ATOM 7856 C C . GLU B 1 308 ? -4.82 20.344 33.969 1 92.94 308 GLU B C 1
ATOM 7858 O O . GLU B 1 308 ? -5.531 20.422 32.938 1 92.94 308 GLU B O 1
ATOM 7863 N N . MET B 1 309 ? -3.844 21.25 34.281 1 89.81 309 MET B N 1
ATOM 7864 C CA . MET B 1 309 ? -3.631 22.438 33.438 1 89.81 309 MET B CA 1
ATOM 7865 C C . MET B 1 309 ? -2.344 22.312 32.625 1 89.81 309 MET B C 1
ATOM 7867 O O . MET B 1 309 ? -1.969 23.25 31.922 1 89.81 309 MET B O 1
ATOM 7871 N N . ASP B 1 310 ? -1.728 21.234 32.562 1 87 310 ASP B N 1
ATOM 7872 C CA . ASP B 1 310 ? -0.496 21.078 31.812 1 87 310 ASP B CA 1
ATOM 7873 C C . ASP B 1 310 ? -0.745 21.297 30.312 1 87 310 ASP B C 1
ATOM 7875 O O . ASP B 1 310 ? -1.507 20.547 29.688 1 87 310 ASP B O 1
ATOM 7879 N N . PRO B 1 311 ? -0.033 22.266 29.75 1 82.56 311 PRO B N 1
ATOM 7880 C CA . PRO B 1 311 ? -0.254 22.578 28.328 1 82.56 311 PRO B CA 1
ATOM 7881 C C . PRO B 1 311 ? 0.14 21.438 27.406 1 82.56 311 PRO B C 1
ATOM 7883 O O . PRO B 1 311 ? -0.36 21.344 26.281 1 82.56 311 PRO B O 1
ATOM 7886 N N . ALA B 1 312 ? 1.005 20.594 27.812 1 84.94 312 ALA B N 1
ATOM 7887 C CA . ALA B 1 312 ? 1.458 19.484 26.984 1 84.94 312 ALA B CA 1
ATOM 7888 C C . ALA B 1 312 ? 0.337 18.484 26.75 1 84.94 312 ALA B C 1
ATOM 7890 O O . ALA B 1 312 ? 0.367 17.703 25.797 1 84.94 312 ALA B O 1
ATOM 7891 N N . LEU B 1 313 ? -0.674 18.547 27.609 1 86.88 313 LEU B N 1
ATOM 7892 C CA . LEU B 1 313 ? -1.798 17.625 27.5 1 86.88 313 LEU B CA 1
ATOM 7893 C C . LEU B 1 313 ? -2.549 17.844 26.188 1 86.88 313 LEU B C 1
ATOM 7895 O O . LEU B 1 313 ? -3.113 16.906 25.625 1 86.88 313 LEU B O 1
ATOM 7899 N N . SER B 1 314 ? -2.469 19.062 25.734 1 90.94 314 SER B N 1
ATOM 7900 C CA . SER B 1 314 ? -3.225 19.391 24.531 1 90.94 314 SER B CA 1
ATOM 7901 C C . SER B 1 314 ? -2.611 18.75 23.297 1 90.94 314 SER B C 1
ATOM 7903 O O . SER B 1 314 ? -3.303 18.516 22.312 1 90.94 314 SER B O 1
ATOM 7905 N N . LEU B 1 315 ? -1.406 18.5 23.344 1 90.81 315 LEU B N 1
ATOM 7906 C CA . LEU B 1 315 ? -0.718 17.938 22.188 1 90.81 315 LEU B CA 1
ATOM 7907 C C . LEU B 1 315 ? -0.865 16.406 22.156 1 90.81 315 LEU B C 1
ATOM 7909 O O . LEU B 1 315 ? -1.235 15.844 21.125 1 90.81 315 LEU B O 1
ATOM 7913 N N . HIS B 1 316 ? -0.607 15.703 23.344 1 92.75 316 HIS B N 1
ATOM 7914 C CA . HIS B 1 316 ? -0.527 14.25 23.266 1 92.75 316 HIS B CA 1
ATOM 7915 C C . HIS B 1 316 ? -1.289 13.594 24.422 1 92.75 316 HIS B C 1
ATOM 7917 O O . HIS B 1 316 ? -1.307 12.367 24.547 1 92.75 316 HIS B O 1
ATOM 7923 N N . GLY B 1 317 ? -1.902 14.297 25.297 1 92.31 317 GLY B N 1
ATOM 7924 C CA . GLY B 1 317 ? -2.736 13.734 26.344 1 92.31 317 GLY B CA 1
ATOM 7925 C C . GLY B 1 317 ? -1.953 13.344 27.578 1 92.31 317 GLY B C 1
ATOM 7926 O O . GLY B 1 317 ? -2.539 13 28.609 1 92.31 317 GLY B O 1
ATOM 7927 N N . GLY B 1 318 ? -0.633 13.375 27.531 1 94.06 318 GLY B N 1
ATOM 7928 C CA . GLY B 1 318 ? 0.204 13.055 28.672 1 94.06 318 GLY B CA 1
ATOM 7929 C C . GLY B 1 318 ? -0.05 11.664 29.219 1 94.06 318 GLY B C 1
ATOM 7930 O O . GLY B 1 318 ? -0.048 10.68 28.484 1 94.06 318 GLY B O 1
ATOM 7931 N N . ARG B 1 319 ? -0.342 11.617 30.516 1 92.94 319 ARG B N 1
ATOM 7932 C CA . ARG B 1 319 ? -0.57 10.336 31.172 1 92.94 319 ARG B CA 1
ATOM 7933 C C . ARG B 1 319 ? -2.008 9.867 30.969 1 92.94 319 ARG B C 1
ATOM 7935 O O . ARG B 1 319 ? -2.393 8.805 31.453 1 92.94 319 ARG B O 1
ATOM 7942 N N . TYR B 1 320 ? -2.787 10.664 30.219 1 94.62 320 TYR B N 1
ATOM 7943 C CA . TYR B 1 320 ? -4.207 10.367 30.078 1 94.62 320 TYR B CA 1
ATOM 7944 C C . TYR B 1 320 ? -4.586 10.156 28.625 1 94.62 320 TYR B C 1
ATOM 7946 O O . TYR B 1 320 ? -5.496 10.812 28.109 1 94.62 320 TYR B O 1
ATOM 7954 N N . PRO B 1 321 ? -3.949 9.18 27.922 1 95.56 321 PRO B N 1
ATOM 7955 C CA . PRO B 1 321 ? -4.309 8.969 26.531 1 95.56 321 PRO B CA 1
ATOM 7956 C C . PRO B 1 321 ? -5.762 8.531 26.344 1 95.56 321 PRO B C 1
ATOM 7958 O O . PRO B 1 321 ? -6.324 8.68 25.266 1 95.56 321 PRO B O 1
ATOM 7961 N N . GLU B 1 322 ? -6.418 8 27.453 1 94.75 322 GLU B N 1
ATOM 7962 C CA . GLU B 1 322 ? -7.809 7.555 27.375 1 94.75 322 GLU B CA 1
ATOM 7963 C C . GLU B 1 322 ? -8.758 8.734 27.234 1 94.75 322 GLU B C 1
ATOM 7965 O O . GLU B 1 322 ? -9.922 8.562 26.859 1 94.75 322 GLU B O 1
ATOM 7970 N N . ASN B 1 323 ? -8.297 9.898 27.547 1 96.31 323 ASN B N 1
ATOM 7971 C CA . ASN B 1 323 ? -9.133 11.086 27.469 1 96.31 323 ASN B CA 1
ATOM 7972 C C . ASN B 1 323 ? -8.938 11.828 26.156 1 96.31 323 ASN B C 1
ATOM 7974 O O . ASN B 1 323 ? -9.203 13.031 26.062 1 96.31 323 ASN B O 1
ATOM 7978 N N . ARG B 1 324 ? -8.359 11.141 25.156 1 97.38 324 ARG B N 1
ATOM 7979 C CA . ARG B 1 324 ? -8.133 11.711 23.828 1 97.38 324 ARG B CA 1
ATOM 7980 C C . ARG B 1 324 ? -8.648 10.773 22.734 1 97.38 324 ARG B C 1
ATOM 7982 O O . ARG B 1 324 ? -8.758 9.57 22.953 1 97.38 324 ARG B O 1
ATOM 7989 N N . TYR B 1 325 ? -8.992 11.328 21.641 1 98.06 325 TYR B N 1
ATOM 7990 C CA . TYR B 1 325 ? -9.32 10.602 20.422 1 98.06 325 TYR B CA 1
ATOM 7991 C C . TYR B 1 325 ? -8.727 11.289 19.188 1 98.06 325 TYR B C 1
ATOM 7993 O O . TYR B 1 325 ? -9.453 11.906 18.406 1 98.06 325 TYR B O 1
ATOM 8001 N N . PRO B 1 326 ? -7.41 11.109 18.984 1 97.81 326 PRO B N 1
ATOM 8002 C CA . PRO B 1 326 ? -6.695 11.859 17.953 1 97.81 326 PRO B CA 1
ATOM 8003 C C . PRO B 1 326 ? -7.164 11.516 16.531 1 97.81 326 PRO B C 1
ATOM 8005 O O . PRO B 1 326 ? -6.777 12.188 15.578 1 97.81 326 PRO B O 1
ATOM 8008 N N . ASP B 1 327 ? -8.031 10.531 16.359 1 97.5 327 ASP B N 1
ATOM 8009 C CA . ASP B 1 327 ? -8.547 10.148 15.047 1 97.5 327 ASP B CA 1
ATOM 8010 C C . ASP B 1 327 ? -9.57 11.156 14.539 1 97.5 327 ASP B C 1
ATOM 8012 O O . ASP B 1 327 ? -9.891 11.18 13.352 1 97.5 327 ASP B O 1
ATOM 8016 N N . ILE B 1 328 ? -10.172 11.914 15.445 1 97.44 328 ILE B N 1
ATOM 8017 C CA . ILE B 1 328 ? -11.25 12.812 15.055 1 97.44 328 ILE B CA 1
ATOM 8018 C C . ILE B 1 328 ? -10.672 14.102 14.492 1 97.44 328 ILE B C 1
ATOM 8020 O O . ILE B 1 328 ? -9.586 14.531 14.891 1 97.44 328 ILE B O 1
ATOM 8024 N N . ASN B 1 329 ? -11.352 14.695 13.555 1 93.75 329 ASN B N 1
ATOM 8025 C CA . ASN B 1 329 ? -10.859 15.844 12.797 1 93.75 329 ASN B CA 1
ATOM 8026 C C . ASN B 1 329 ? -10.422 16.984 13.719 1 93.75 329 ASN B C 1
ATOM 8028 O O . ASN B 1 329 ? -9.344 17.547 13.539 1 93.75 329 ASN B O 1
ATOM 8032 N N . VAL B 1 330 ? -11.305 17.328 14.695 1 97.12 330 VAL B N 1
ATOM 8033 C CA . VAL B 1 330 ? -11.008 18.406 15.633 1 97.12 330 VAL B CA 1
ATOM 8034 C C . VAL B 1 330 ? -11.359 17.969 17.062 1 97.12 330 VAL B C 1
ATOM 8036 O O . VAL B 1 330 ? -12.477 17.5 17.312 1 97.12 330 VAL B O 1
ATOM 8039 N N . MET B 1 331 ? -10.414 18.078 17.906 1 97.75 331 MET B N 1
ATOM 8040 C CA . MET B 1 331 ? -10.609 17.828 19.328 1 97.75 331 MET B CA 1
ATOM 8041 C C . MET B 1 331 ? -10.328 19.078 20.141 1 97.75 331 MET B C 1
ATOM 8043 O O . MET B 1 331 ? -9.258 19.688 20.016 1 97.75 331 MET B O 1
ATOM 8047 N N . TYR B 1 332 ? -11.305 19.438 20.938 1 98.25 332 TYR B N 1
ATOM 8048 C CA . TYR B 1 332 ? -11.117 20.578 21.828 1 98.25 332 TYR B CA 1
ATOM 8049 C C . TYR B 1 332 ? -10.805 20.109 23.25 1 98.25 332 TYR B C 1
ATOM 8051 O O . TYR B 1 332 ? -11.469 19.203 23.766 1 98.25 332 TYR B O 1
ATOM 8059 N N . MET B 1 333 ? -9.828 20.656 23.828 1 97.56 333 MET B N 1
ATOM 8060 C CA . MET B 1 333 ? -9.477 20.344 25.219 1 97.56 333 MET B CA 1
ATOM 8061 C C . MET B 1 333 ? -9.734 21.547 26.109 1 97.56 333 MET B C 1
ATOM 8063 O O . MET B 1 333 ? -9.422 22.688 25.75 1 97.56 333 MET B O 1
ATOM 8067 N N . LEU B 1 334 ? -10.328 21.297 27.219 1 97.06 334 LEU B N 1
ATOM 8068 C CA . LEU B 1 334 ? -10.609 22.312 28.219 1 97.06 334 LEU B CA 1
ATOM 8069 C C . LEU B 1 334 ? -9.969 21.969 29.562 1 97.06 334 LEU B C 1
ATOM 8071 O O . LEU B 1 334 ? -10.023 20.812 30 1 97.06 334 LEU B O 1
ATOM 8075 N N . ASN B 1 335 ? -9.305 22.891 30.125 1 94.5 335 ASN B N 1
ATOM 8076 C CA . ASN B 1 335 ? -8.758 22.672 31.453 1 94.5 335 ASN B CA 1
ATOM 8077 C C . ASN B 1 335 ? -9.641 23.312 32.531 1 94.5 335 ASN B C 1
ATOM 8079 O O . ASN B 1 335 ? -10.578 24.047 32.219 1 94.5 335 ASN B O 1
ATOM 8083 N N . PRO B 1 336 ? -9.383 23.031 33.812 1 93 336 PRO B N 1
ATOM 8084 C CA . PRO B 1 336 ? -10.289 23.469 34.906 1 93 336 PRO B CA 1
ATOM 8085 C C . PRO B 1 336 ? -10.336 24.984 35.031 1 93 336 PRO B C 1
ATOM 8087 O O . PRO B 1 336 ? -11.305 25.531 35.594 1 93 336 PRO B O 1
ATOM 8090 N N . ALA B 1 337 ? -9.367 25.688 34.531 1 91.56 337 ALA B N 1
ATOM 8091 C CA . ALA B 1 337 ? -9.305 27.141 34.688 1 91.56 337 ALA B CA 1
ATOM 8092 C C . ALA B 1 337 ? -9.977 27.844 33.5 1 91.56 337 ALA B C 1
ATOM 8094 O O . ALA B 1 337 ? -9.945 29.062 33.406 1 91.56 337 ALA B O 1
ATOM 8095 N N . GLY B 1 338 ? -10.5 27.047 32.625 1 90.69 338 GLY B N 1
ATOM 8096 C CA . GLY B 1 338 ? -11.234 27.625 31.516 1 90.69 338 GLY B CA 1
ATOM 8097 C C . GLY B 1 338 ? -10.383 27.812 30.281 1 90.69 338 GLY B C 1
ATOM 8098 O O . GLY B 1 338 ? -10.859 28.328 29.266 1 90.69 338 GLY B O 1
ATOM 8099 N N . GLY B 1 339 ? -9.109 27.469 30.328 1 94 339 GLY B N 1
ATOM 8100 C CA . GLY B 1 339 ? -8.281 27.453 29.141 1 94 339 GLY B CA 1
ATOM 8101 C C . GLY B 1 339 ? -8.703 26.406 28.141 1 94 339 GLY B C 1
ATOM 8102 O O . GLY B 1 339 ? -9.211 25.344 28.516 1 94 339 GLY B O 1
ATOM 8103 N N . ALA B 1 340 ? -8.531 26.766 26.844 1 96.56 340 ALA B N 1
ATOM 8104 C CA . ALA B 1 340 ? -8.961 25.828 25.797 1 96.56 340 ALA B CA 1
ATOM 8105 C C . ALA B 1 340 ? -7.91 25.719 24.703 1 96.56 340 ALA B C 1
ATOM 8107 O O . ALA B 1 340 ? -7.113 26.625 24.484 1 96.56 340 ALA B O 1
ATOM 8108 N N . SER B 1 341 ? -7.844 24.594 24.062 1 97.19 341 SER B N 1
ATOM 8109 C CA . SER B 1 341 ? -6.996 24.328 22.906 1 97.19 341 SER B CA 1
ATOM 8110 C C . SER B 1 341 ? -7.723 23.484 21.875 1 97.19 341 SER B C 1
ATOM 8112 O O . SER B 1 341 ? -8.773 22.906 22.172 1 97.19 341 SER B O 1
ATOM 8114 N N . CYS B 1 342 ? -7.227 23.516 20.703 1 96.38 342 CYS B N 1
ATOM 8115 C CA . CYS B 1 342 ? -7.734 22.719 19.594 1 96.38 342 CYS B CA 1
ATOM 8116 C C . CYS B 1 342 ? -6.641 21.812 19.016 1 96.38 342 CYS B C 1
ATOM 8118 O O . CYS B 1 342 ? -5.566 22.297 18.656 1 96.38 342 CYS B O 1
ATOM 8120 N N . ASN B 1 343 ? -6.848 20.516 19.031 1 96.94 343 ASN B N 1
ATOM 8121 C CA . ASN B 1 343 ? -5.973 19.531 18.406 1 96.94 343 ASN B CA 1
ATOM 8122 C C . ASN B 1 343 ? -6.57 19 17.109 1 96.94 343 ASN B C 1
ATOM 8124 O O . ASN B 1 343 ? -7.742 18.625 17.062 1 96.94 343 ASN B O 1
ATOM 8128 N N . MET B 1 344 ? -5.781 19 16.078 1 96.62 344 MET B N 1
ATOM 8129 C CA . MET B 1 344 ? -6.297 18.688 14.75 1 96.62 344 MET B CA 1
ATOM 8130 C C . MET B 1 344 ? -5.598 17.469 14.164 1 96.62 344 MET B C 1
ATOM 8132 O O . MET B 1 344 ? -4.379 17.328 14.305 1 96.62 344 MET B O 1
ATOM 8136 N N . GLU B 1 345 ? -6.406 16.562 13.594 1 96.69 345 GLU B N 1
ATOM 8137 C CA . GLU B 1 345 ? -5.883 15.477 12.773 1 96.69 345 GLU B CA 1
ATOM 8138 C C . GLU B 1 345 ? -5.523 15.969 11.375 1 96.69 345 GLU B C 1
ATOM 8140 O O . GLU B 1 345 ? -6.324 16.641 10.727 1 96.69 345 GLU B O 1
ATOM 8145 N N . HIS B 1 346 ? -4.414 15.641 10.875 1 95.19 346 HIS B N 1
ATOM 8146 C CA . HIS B 1 346 ? -3.785 16.422 9.812 1 95.19 346 HIS B CA 1
ATOM 8147 C C . HIS B 1 346 ? -4.086 15.82 8.445 1 95.19 346 HIS B C 1
ATOM 8149 O O . HIS B 1 346 ? -3.795 16.438 7.418 1 95.19 346 HIS B O 1
ATOM 8155 N N . SER B 1 347 ? -4.645 14.688 8.305 1 93.56 347 SER B N 1
ATOM 8156 C CA . SER B 1 347 ? -4.781 14.016 7.016 1 93.56 347 SER B CA 1
ATOM 8157 C C . SER B 1 347 ? -5.785 14.742 6.121 1 93.56 347 SER B C 1
ATOM 8159 O O . SER B 1 347 ? -5.621 14.773 4.898 1 93.56 347 SER B O 1
ATOM 8161 N N . TRP B 1 348 ? -6.746 15.438 6.664 1 89.56 348 TRP B N 1
ATOM 8162 C CA . TRP B 1 348 ? -7.863 15.961 5.883 1 89.56 348 TRP B CA 1
ATOM 8163 C C . TRP B 1 348 ? -7.633 17.422 5.523 1 89.56 348 TRP B C 1
ATOM 8165 O O . TRP B 1 348 ? -8.25 17.953 4.594 1 89.56 348 TRP B O 1
ATOM 8175 N N . GLY B 1 349 ? -6.801 18.031 6.355 1 90.5 349 GLY B N 1
ATOM 8176 C CA . GLY B 1 349 ? -6.684 19.484 6.184 1 90.5 349 GLY B CA 1
ATOM 8177 C C . GLY B 1 349 ? -5.453 20.062 6.852 1 90.5 349 GLY B C 1
ATOM 8178 O O . GLY B 1 349 ? -4.789 19.391 7.641 1 90.5 349 GLY B O 1
ATOM 8179 N N . ASP B 1 350 ? -5.285 21.406 6.523 1 92.56 350 ASP B N 1
ATOM 8180 C CA . ASP B 1 350 ? -4.082 22.094 6.988 1 92.56 350 ASP B CA 1
ATOM 8181 C C . ASP B 1 350 ? -4.438 23.219 7.953 1 92.56 350 ASP B C 1
ATOM 8183 O O . ASP B 1 350 ? -5.613 23.516 8.164 1 92.56 350 ASP B O 1
ATOM 8187 N N . GLY B 1 351 ? -3.418 23.844 8.523 1 91.81 351 GLY B N 1
ATOM 8188 C CA . GLY B 1 351 ? -3.557 24.844 9.562 1 91.81 351 GLY B CA 1
ATOM 8189 C C . GLY B 1 351 ? -4.32 26.078 9.102 1 91.81 351 GLY B C 1
ATOM 8190 O O . GLY B 1 351 ? -5.004 26.719 9.891 1 91.81 351 GLY B O 1
ATOM 8191 N N . SER B 1 352 ? -4.25 26.391 7.863 1 89.94 352 SER B N 1
ATOM 8192 C CA . SER B 1 352 ? -4.93 27.578 7.344 1 89.94 352 SER B CA 1
ATOM 8193 C C . SER B 1 352 ? -6.441 27.469 7.52 1 89.94 352 SER B C 1
ATOM 8195 O O . SER B 1 352 ? -7.117 28.484 7.719 1 89.94 352 SER B O 1
ATOM 8197 N N . THR B 1 353 ? -6.934 26.312 7.48 1 92.31 353 THR B N 1
ATOM 8198 C CA . THR B 1 353 ? -8.359 26.078 7.68 1 92.31 353 THR B CA 1
ATOM 8199 C C . THR B 1 353 ? -8.758 26.344 9.125 1 92.31 353 THR B C 1
ATOM 8201 O O . THR B 1 353 ? -9.852 26.844 9.391 1 92.31 353 THR B O 1
ATOM 8204 N N . MET B 1 354 ? -7.871 26.141 9.992 1 94.5 354 MET B N 1
ATOM 8205 C CA . MET B 1 354 ? -8.156 26.281 11.422 1 94.5 354 MET B CA 1
ATOM 8206 C C . MET B 1 354 ? -8.148 27.75 11.836 1 94.5 354 MET B C 1
ATOM 8208 O O . MET B 1 354 ? -8.68 28.109 12.891 1 94.5 354 MET B O 1
ATOM 8212 N N . LEU B 1 355 ? -7.566 28.609 10.984 1 94.94 355 LEU B N 1
ATOM 8213 C CA . LEU B 1 355 ? -7.609 30.047 11.273 1 94.94 355 LEU B CA 1
ATOM 8214 C C . LEU B 1 355 ? -9.047 30.547 11.359 1 94.94 355 LEU B C 1
ATOM 8216 O O . LEU B 1 355 ? -9.391 31.312 12.258 1 94.94 355 LEU B O 1
ATOM 8220 N N . LEU B 1 356 ? -9.812 30.062 10.43 1 95.69 356 LEU B N 1
ATOM 8221 C CA . LEU B 1 356 ? -11.219 30.453 10.422 1 95.69 356 LEU B CA 1
ATOM 8222 C C . LEU B 1 356 ? -11.938 29.922 11.656 1 95.69 356 LEU B C 1
ATOM 8224 O O . LEU B 1 356 ? -12.758 30.625 12.258 1 95.69 356 LEU B O 1
ATOM 8228 N N . VAL B 1 357 ? -11.625 28.75 12.031 1 97.06 357 VAL B N 1
ATOM 8229 C CA . VAL B 1 357 ? -12.242 28.109 13.188 1 97.06 357 VAL B CA 1
ATOM 8230 C C . VAL B 1 357 ? -11.938 28.922 14.453 1 97.06 357 VAL B C 1
ATOM 8232 O O . VAL B 1 357 ? -12.852 29.281 15.203 1 97.06 357 VAL B O 1
ATOM 8235 N N . CYS B 1 358 ? -10.703 29.219 14.656 1 97.44 358 CYS B N 1
ATOM 8236 C CA . CYS B 1 358 ? -10.281 29.938 15.852 1 97.44 358 CYS B CA 1
ATOM 8237 C C . CYS B 1 358 ? -10.859 31.359 15.875 1 97.44 358 CYS B C 1
ATOM 8239 O O . CYS B 1 358 ? -11.258 31.844 16.922 1 97.44 358 CYS B O 1
ATOM 8241 N N . SER B 1 359 ? -10.922 31.969 14.719 1 96.75 359 SER B N 1
ATOM 8242 C CA . SER B 1 359 ? -11.492 33.312 14.625 1 96.75 359 SER B CA 1
ATOM 8243 C C . SER B 1 359 ? -12.977 33.281 14.984 1 96.75 359 SER B C 1
ATOM 8245 O O . SER B 1 359 ? -13.453 34.188 15.68 1 96.75 359 SER B O 1
ATOM 8247 N N . MET B 1 360 ? -13.648 32.312 14.516 1 95.88 360 MET B N 1
ATOM 8248 C CA . MET B 1 360 ? -15.078 32.188 14.805 1 95.88 360 MET B CA 1
ATOM 8249 C C . MET B 1 360 ? -15.305 31.969 16.297 1 95.88 360 MET B C 1
ATOM 8251 O O . MET B 1 360 ? -16.219 32.562 16.891 1 95.88 360 MET B O 1
ATOM 8255 N N . ILE B 1 361 ? -14.539 31.141 16.859 1 97.69 361 ILE B N 1
ATOM 8256 C CA . ILE B 1 361 ? -14.641 30.875 18.297 1 97.69 361 ILE B CA 1
ATOM 8257 C C . ILE B 1 361 ? -14.383 32.156 19.078 1 97.69 361 ILE B C 1
ATOM 8259 O O . ILE B 1 361 ? -15.117 32.469 20.031 1 97.69 361 ILE B O 1
ATOM 8263 N N . HIS B 1 362 ? -13.367 32.844 18.672 1 97.44 362 HIS B N 1
ATOM 8264 C CA . HIS B 1 362 ? -13.039 34.125 19.328 1 97.44 362 HIS B CA 1
ATOM 8265 C C . HIS B 1 362 ? -14.188 35.125 19.203 1 97.44 362 HIS B C 1
ATOM 8267 O O . HIS B 1 362 ? -14.547 35.781 20.172 1 97.44 362 HIS B O 1
ATOM 8273 N N . HIS B 1 363 ? -14.719 35.219 18.062 1 96 363 HIS B N 1
ATOM 8274 C CA . HIS B 1 363 ? -15.836 36.125 17.828 1 96 363 HIS B CA 1
ATOM 8275 C C . HIS B 1 363 ? -17.031 35.781 18.703 1 96 363 HIS B C 1
ATOM 8277 O O . HIS B 1 363 ? -17.672 36.656 19.281 1 96 363 HIS B O 1
ATOM 8283 N N . TYR B 1 364 ? -17.344 34.531 18.797 1 95.81 364 TYR B N 1
ATOM 8284 C CA . TYR B 1 364 ? -18.438 34.062 19.656 1 95.81 364 TYR B CA 1
ATOM 8285 C C . TYR B 1 364 ? -18.188 34.438 21.109 1 95.81 364 TYR B C 1
ATOM 8287 O O . TYR B 1 364 ? -19.094 34.938 21.797 1 95.81 364 TYR B O 1
ATOM 8295 N N . ALA B 1 365 ? -17 34.219 21.562 1 96.56 365 ALA B N 1
ATOM 8296 C CA . ALA B 1 365 ? -16.656 34.5 22.953 1 96.56 365 ALA B CA 1
ATOM 8297 C C . ALA B 1 365 ? -16.781 35.969 23.266 1 96.56 365 ALA B C 1
ATOM 8299 O O . ALA B 1 365 ? -17.344 36.344 24.297 1 96.56 365 ALA B O 1
ATOM 8300 N N . VAL B 1 366 ? -16.25 36.812 22.406 1 95.88 366 VAL B N 1
ATOM 8301 C CA . VAL B 1 366 ? -16.312 38.25 22.594 1 95.88 366 VAL B CA 1
ATOM 8302 C C . VAL B 1 366 ? -17.766 38.719 22.578 1 95.88 366 VAL B C 1
ATOM 8304 O O . VAL B 1 366 ? -18.172 39.531 23.406 1 95.88 366 VAL B O 1
ATOM 8307 N N . SER B 1 367 ? -18.484 38.219 21.625 1 94.5 367 SER B N 1
ATOM 8308 C CA . SER B 1 367 ? -19.891 38.562 21.5 1 94.5 367 SER B CA 1
ATOM 8309 C C . SER B 1 367 ? -20.672 38.125 22.719 1 94.5 367 SER B C 1
ATOM 8311 O O . SER B 1 367 ? -21.578 38.844 23.188 1 94.5 367 SER B O 1
ATOM 8313 N N . PHE B 1 368 ? -20.391 36.938 23.188 1 94.44 368 PHE B N 1
ATOM 8314 C CA . PHE B 1 368 ? -21.078 36.438 24.375 1 94.44 368 PHE B CA 1
ATOM 8315 C C . PHE B 1 368 ? -20.859 37.344 25.562 1 94.44 368 PHE B C 1
ATOM 8317 O O . PHE B 1 368 ? -21.797 37.656 26.312 1 94.44 368 PHE B O 1
ATOM 8324 N N . CYS B 1 369 ? -19.672 37.781 25.812 1 93.75 369 CYS B N 1
ATOM 8325 C CA . CYS B 1 369 ? -19.328 38.656 26.922 1 93.75 369 CYS B CA 1
ATOM 8326 C C . CYS B 1 369 ? -20.047 39.969 26.812 1 93.75 369 CYS B C 1
ATOM 8328 O O . CYS B 1 369 ? -20.391 40.594 27.828 1 93.75 369 CYS B O 1
ATOM 8330 N N . LYS B 1 370 ? -20.359 40.344 25.641 1 90.62 370 LYS B N 1
ATOM 8331 C CA . LYS B 1 370 ? -21.031 41.625 25.422 1 90.62 370 LYS B CA 1
ATOM 8332 C C . LYS B 1 370 ? -22.547 41.5 25.609 1 90.62 370 LYS B C 1
ATOM 8334 O O . LYS B 1 370 ? -23.219 42.438 26.031 1 90.62 370 LYS B O 1
ATOM 8339 N N . GLU B 1 371 ? -23.062 40.344 25.312 1 88.62 371 GLU B N 1
ATOM 8340 C CA . GLU B 1 371 ? -24.5 40.281 25.109 1 88.62 371 GLU B CA 1
ATOM 8341 C C . GLU B 1 371 ? -25.172 39.406 26.172 1 88.62 371 GLU B C 1
ATOM 8343 O O . GLU B 1 371 ? -26.391 39.406 26.297 1 88.62 371 GLU B O 1
ATOM 8348 N N . TYR B 1 372 ? -24.5 38.625 26.922 1 81.56 372 TYR B N 1
ATOM 8349 C CA . TYR B 1 372 ? -25.094 37.625 27.812 1 81.56 372 TYR B CA 1
ATOM 8350 C C . TYR B 1 372 ? -26.031 38.281 28.812 1 81.56 372 TYR B C 1
ATOM 8352 O O . TYR B 1 372 ? -26.938 37.656 29.328 1 81.56 372 TYR B O 1
ATOM 8360 N N . VAL B 1 373 ? -25.781 39.531 29.203 1 75.75 373 VAL B N 1
ATOM 8361 C CA . VAL B 1 373 ? -26.578 40.25 30.188 1 75.75 373 VAL B CA 1
ATOM 8362 C C . VAL B 1 373 ? -28.031 40.375 29.734 1 75.75 373 VAL B C 1
ATOM 8364 O O . VAL B 1 373 ? -28.938 40.469 30.562 1 75.75 373 VAL B O 1
ATOM 8367 N N . ALA B 1 374 ? -28.156 40.312 28.516 1 72.56 374 ALA B N 1
ATOM 8368 C CA . ALA B 1 374 ? -29.5 40.406 27.953 1 72.56 374 ALA B CA 1
ATOM 8369 C C . ALA B 1 374 ? -30.312 39.156 28.297 1 72.56 374 ALA B C 1
ATOM 8371 O O . ALA B 1 374 ? -31.547 39.156 28.188 1 72.56 374 ALA B O 1
ATOM 8372 N N . LEU B 1 375 ? -29.734 38.062 28.703 1 68.75 375 LEU B N 1
ATOM 8373 C CA . LEU B 1 375 ? -30.406 36.781 29.016 1 68.75 375 LEU B CA 1
ATOM 8374 C C . LEU B 1 375 ? -31.203 36.906 30.312 1 68.75 375 LEU B C 1
ATOM 8376 O O . LEU B 1 375 ? -32.219 36.219 30.484 1 68.75 375 LEU B O 1
ATOM 8380 N N . ASP B 1 376 ? -30.781 37.562 31.453 1 59.94 376 ASP B N 1
ATOM 8381 C CA . ASP B 1 376 ? -31.484 37.688 32.719 1 59.94 376 ASP B CA 1
ATOM 8382 C C . ASP B 1 376 ? -32.938 38.062 32.531 1 59.94 376 ASP B C 1
ATOM 8384 O O . ASP B 1 376 ? -33.812 37.719 33.344 1 59.94 376 ASP B O 1
ATOM 8388 N N . ARG B 1 377 ? -33.406 38.625 31.391 1 53.44 377 ARG B N 1
ATOM 8389 C CA . ARG B 1 377 ? -34.75 39.156 31.156 1 53.44 377 ARG B CA 1
ATOM 8390 C C . ARG B 1 377 ? -35.625 38.094 30.484 1 53.44 377 ARG B C 1
ATOM 8392 O O . ARG B 1 377 ? -36.812 38.312 30.281 1 53.44 377 ARG B O 1
ATOM 8399 N N . THR B 1 378 ? -34.938 36.875 30.078 1 52.22 378 THR B N 1
ATOM 8400 C CA . THR B 1 378 ? -35.812 35.938 29.375 1 52.22 378 THR B CA 1
ATOM 8401 C C . THR B 1 378 ? -36.094 34.719 30.203 1 52.22 378 THR B C 1
ATOM 8403 O O . THR B 1 378 ? -35.188 34.219 30.891 1 52.22 378 THR B O 1
ATOM 8406 N N . ALA B 1 379 ? -37.281 34.312 30.625 1 50.88 379 ALA B N 1
ATOM 8407 C CA . ALA B 1 379 ? -37.844 33.188 31.359 1 50.88 379 ALA B CA 1
ATOM 8408 C C . ALA B 1 379 ? -37.156 31.891 30.984 1 50.88 379 ALA B C 1
ATOM 8410 O O . ALA B 1 379 ? -37.125 30.953 31.781 1 50.88 379 ALA B O 1
ATOM 8411 N N . TRP B 1 380 ? -36.594 31.688 29.828 1 50.28 380 TRP B N 1
ATOM 8412 C CA . TRP B 1 380 ? -36.125 30.406 29.312 1 50.28 380 TRP B CA 1
ATOM 8413 C C . TRP B 1 380 ? -34.781 30.016 29.953 1 50.28 380 TRP B C 1
ATOM 8415 O O . TRP B 1 380 ? -34.344 28.875 29.844 1 50.28 380 TRP B O 1
ATOM 8425 N N . ILE B 1 381 ? -34.094 30.984 30.547 1 55.31 381 ILE B N 1
ATOM 8426 C CA . ILE B 1 381 ? -32.75 30.766 31.078 1 55.31 381 ILE B CA 1
ATOM 8427 C C . ILE B 1 381 ? -32.812 29.688 32.188 1 55.31 381 ILE B C 1
ATOM 8429 O O . ILE B 1 381 ? -31.828 29 32.406 1 55.31 381 ILE B O 1
ATOM 8433 N N . ASN B 1 382 ? -34.031 29.578 32.812 1 56.06 382 ASN B N 1
ATOM 8434 C CA . ASN B 1 382 ? -34.094 28.625 33.906 1 56.06 382 ASN B CA 1
ATOM 8435 C C . ASN B 1 382 ? -34.531 27.25 33.406 1 56.06 382 ASN B C 1
ATOM 8437 O O . ASN B 1 382 ? -34.5 26.281 34.188 1 56.06 382 ASN B O 1
ATOM 8441 N N . SER B 1 383 ? -34.844 27.109 32.094 1 62.03 383 SER B N 1
ATOM 8442 C CA . SER B 1 383 ? -35.219 25.781 31.609 1 62.03 383 SER B CA 1
ATOM 8443 C C . SER B 1 383 ? -34.031 25.031 31.031 1 62.03 383 SER B C 1
ATOM 8445 O O . SER B 1 383 ? -33.344 25.547 30.141 1 62.03 383 SER B O 1
ATOM 8447 N N . SER B 1 384 ? -33.438 24.062 31.734 1 71.06 384 SER B N 1
ATOM 8448 C CA . SER B 1 384 ? -32.375 23.188 31.297 1 71.06 384 SER B CA 1
ATOM 8449 C C . SER B 1 384 ? -32.906 22 30.5 1 71.06 384 SER B C 1
ATOM 8451 O O . SER B 1 384 ? -33.875 21.391 30.891 1 71.06 384 SER B O 1
ATOM 8453 N N . PRO B 1 385 ? -32.281 21.922 29.234 1 80.81 385 PRO B N 1
ATOM 8454 C CA . PRO B 1 385 ? -32.688 20.703 28.516 1 80.81 385 PRO B CA 1
ATOM 8455 C C . PRO B 1 385 ? -32.531 19.453 29.375 1 80.81 385 PRO B C 1
ATOM 8457 O O . PRO B 1 385 ? -31.797 19.453 30.359 1 80.81 385 PRO B O 1
ATOM 8460 N N . ASP B 1 386 ? -33.281 18.453 28.969 1 86.5 386 ASP B N 1
ATOM 8461 C CA . ASP B 1 386 ? -33.25 17.172 29.688 1 86.5 386 ASP B CA 1
ATOM 8462 C C . ASP B 1 386 ? -31.906 16.484 29.484 1 86.5 386 ASP B C 1
ATOM 8464 O O . ASP B 1 386 ? -31.578 16.047 28.375 1 86.5 386 ASP B O 1
ATOM 8468 N N . TYR B 1 387 ? -31.188 16.422 30.531 1 86.5 387 TYR B N 1
ATOM 8469 C CA . TYR B 1 387 ? -29.844 15.859 30.516 1 86.5 387 TYR B CA 1
ATOM 8470 C C . TYR B 1 387 ? -29.844 14.445 29.953 1 86.5 387 TYR B C 1
ATOM 8472 O O . TYR B 1 387 ? -29.094 14.141 29.031 1 86.5 387 TYR B O 1
ATOM 8480 N N . LYS B 1 388 ? -30.734 13.57 30.359 1 87.62 388 LYS B N 1
ATOM 8481 C CA . LYS B 1 388 ? -30.75 12.164 29.984 1 87.62 388 LYS B CA 1
ATOM 8482 C C . LYS B 1 388 ? -31.094 11.984 28.5 1 87.62 388 LYS B C 1
ATOM 8484 O O . LYS B 1 388 ? -30.672 11.016 27.875 1 87.62 388 LYS B O 1
ATOM 8489 N N . SER B 1 389 ? -31.75 12.977 28.016 1 91.62 389 SER B N 1
ATOM 8490 C CA . SER B 1 389 ? -32.156 12.891 26.609 1 91.62 389 SER B CA 1
ATOM 8491 C C . SER B 1 389 ? -31.047 13.328 25.672 1 91.62 389 SER B C 1
ATOM 8493 O O . SER B 1 389 ? -31.016 12.945 24.5 1 91.62 389 SER B O 1
ATOM 8495 N N . HIS B 1 390 ? -30.062 14.062 26.219 1 95.69 390 HIS B N 1
ATOM 8496 C CA . HIS B 1 390 ? -29.094 14.68 25.328 1 95.69 390 HIS B CA 1
ATOM 8497 C C . HIS B 1 390 ? -27.688 14.109 25.562 1 95.69 390 HIS B C 1
ATOM 8499 O O . HIS B 1 390 ? -26.812 14.227 24.703 1 95.69 390 HIS B O 1
ATOM 8505 N N . VAL B 1 391 ? -27.5 13.578 26.719 1 96.81 391 VAL B N 1
ATOM 8506 C CA . VAL B 1 391 ? -26.172 13.047 27.047 1 96.81 391 VAL B CA 1
ATOM 8507 C C . VAL B 1 391 ? -26.281 11.539 27.281 1 96.81 391 VAL B C 1
ATOM 8509 O O . VAL B 1 391 ? -27.031 11.078 28.141 1 96.81 391 VAL B O 1
ATOM 8512 N N . ARG B 1 392 ? -25.547 10.773 26.547 1 96.69 392 ARG B N 1
ATOM 8513 C CA . ARG B 1 392 ? -25.578 9.32 26.656 1 96.69 392 ARG B CA 1
ATOM 8514 C C . ARG B 1 392 ? -24.172 8.758 26.844 1 96.69 392 ARG B C 1
ATOM 8516 O O . ARG B 1 392 ? -23.266 9.062 26.078 1 96.69 392 ARG B O 1
ATOM 8523 N N . PRO B 1 393 ? -24.016 7.961 27.875 1 96.75 393 PRO B N 1
ATOM 8524 C CA . PRO B 1 393 ? -22.734 7.27 28 1 96.75 393 PRO B CA 1
ATOM 8525 C C . PRO B 1 393 ? -22.516 6.227 26.906 1 96.75 393 PRO B C 1
ATOM 8527 O O . PRO B 1 393 ? -23.469 5.566 26.484 1 96.75 393 PRO B O 1
ATOM 8530 N N . VAL B 1 394 ? -21.328 6.109 26.375 1 97.19 394 VAL B N 1
ATOM 8531 C CA . VAL B 1 394 ? -20.953 5.102 25.391 1 97.19 394 VAL B CA 1
ATOM 8532 C C . VAL B 1 394 ? -20.219 3.959 26.078 1 97.19 394 VAL B C 1
ATOM 8534 O O . VAL B 1 394 ? -19.219 4.184 26.781 1 97.19 394 VAL B O 1
ATOM 8537 N N . GLN B 1 395 ? -20.719 2.725 25.875 1 94.69 395 GLN B N 1
ATOM 8538 C CA . GLN B 1 395 ? -20.125 1.569 26.531 1 94.69 395 GLN B CA 1
ATOM 8539 C C . GLN B 1 395 ? -19.688 0.515 25.516 1 94.69 395 GLN B C 1
ATOM 8541 O O . GLN B 1 395 ? -20.406 0.246 24.547 1 94.69 395 GLN B O 1
ATOM 8546 N N . PHE B 1 396 ? -18.484 0.022 25.781 1 96.31 396 PHE B N 1
ATOM 8547 C CA . PHE B 1 396 ? -18 -1.095 24.984 1 96.31 396 PHE B CA 1
ATOM 8548 C C . PHE B 1 396 ? -18.438 -2.426 25.578 1 96.31 396 PHE B C 1
ATOM 8550 O O . PHE B 1 396 ? -18.688 -2.51 26.781 1 96.31 396 PHE B O 1
ATOM 8557 N N . GLY B 1 397 ? -18.562 -3.4 24.75 1 95.56 397 GLY B N 1
ATOM 8558 C CA . GLY B 1 397 ? -18.781 -4.746 25.25 1 95.56 397 GLY B CA 1
ATOM 8559 C C . GLY B 1 397 ? -17.594 -5.293 26.031 1 95.56 397 GLY B C 1
ATOM 8560 O O . GLY B 1 397 ? -16.594 -4.59 26.234 1 95.56 397 GLY B O 1
ATOM 8561 N N . PRO B 1 398 ? -17.781 -6.555 26.516 1 94.06 398 PRO B N 1
ATOM 8562 C CA . PRO B 1 398 ? -16.656 -7.148 27.266 1 94.06 398 PRO B CA 1
ATOM 8563 C C . PRO B 1 398 ? -15.391 -7.27 26.422 1 94.06 398 PRO B C 1
ATOM 8565 O O . PRO B 1 398 ? -15.438 -7.727 25.281 1 94.06 398 PRO B O 1
ATOM 8568 N N . LEU B 1 399 ? -14.367 -6.812 26.969 1 96.06 399 LEU B N 1
ATOM 8569 C CA . LEU B 1 399 ? -13.078 -6.895 26.312 1 96.06 399 LEU B CA 1
ATOM 8570 C C . LEU B 1 399 ? -12.352 -8.18 26.688 1 96.06 399 LEU B C 1
ATOM 8572 O O . LEU B 1 399 ? -12.32 -8.555 27.859 1 96.06 399 LEU B O 1
ATOM 8576 N N . THR B 1 400 ? -11.781 -8.828 25.719 1 94.44 400 THR B N 1
ATOM 8577 C CA . THR B 1 400 ? -11.016 -10.039 25.969 1 94.44 400 THR B CA 1
ATOM 8578 C C . THR B 1 400 ? -9.68 -9.711 26.625 1 94.44 400 THR B C 1
ATOM 8580 O O . THR B 1 400 ? -9.227 -8.562 26.578 1 94.44 400 THR B O 1
ATOM 8583 N N . GLU B 1 401 ? -9.086 -10.734 27.203 1 92.94 401 GLU B N 1
ATOM 8584 C CA . GLU B 1 401 ? -7.84 -10.555 27.938 1 92.94 401 GLU B CA 1
ATOM 8585 C C . GLU B 1 401 ? -6.738 -10.031 27.016 1 92.94 401 GLU B C 1
ATOM 8587 O O . GLU B 1 401 ? -5.91 -9.219 27.438 1 92.94 401 GLU B O 1
ATOM 8592 N N . ASP B 1 402 ? -6.707 -10.445 25.844 1 90.81 402 ASP B N 1
ATOM 8593 C CA . ASP B 1 402 ? -5.668 -10.016 24.906 1 90.81 402 ASP B CA 1
ATOM 8594 C C . ASP B 1 402 ? -5.836 -8.547 24.531 1 90.81 402 ASP B C 1
ATOM 8596 O O . ASP B 1 402 ? -4.852 -7.84 24.297 1 90.81 402 ASP B O 1
ATOM 8600 N N . ILE B 1 403 ? -7.055 -8.141 24.516 1 95.88 403 ILE B N 1
ATOM 8601 C CA . ILE B 1 403 ? -7.301 -6.727 24.234 1 95.88 403 ILE B CA 1
ATOM 8602 C C . ILE B 1 403 ? -6.883 -5.887 25.438 1 95.88 403 ILE B C 1
ATOM 8604 O O . ILE B 1 403 ? -6.281 -4.82 25.281 1 95.88 403 ILE B O 1
ATOM 8608 N N . LEU B 1 404 ? -7.156 -6.379 26.672 1 96.69 404 LEU B N 1
ATOM 8609 C CA . LEU B 1 404 ? -6.762 -5.676 27.875 1 96.69 404 LEU B CA 1
ATOM 8610 C C . LEU B 1 404 ? -5.242 -5.574 27.984 1 96.69 404 LEU B C 1
ATOM 8612 O O . LEU B 1 404 ? -4.711 -4.523 28.344 1 96.69 404 LEU B O 1
ATOM 8616 N N . ASP B 1 405 ? -4.594 -6.613 27.578 1 95.31 405 ASP B N 1
ATOM 8617 C CA . ASP B 1 405 ? -3.135 -6.602 27.547 1 95.31 405 ASP B CA 1
ATOM 8618 C C . ASP B 1 405 ? -2.611 -5.598 26.516 1 95.31 405 ASP B C 1
ATOM 8620 O O . ASP B 1 405 ? -1.63 -4.895 26.781 1 95.31 405 ASP B O 1
ATOM 8624 N N . ALA B 1 406 ? -3.25 -5.582 25.406 1 94.81 406 ALA B N 1
ATOM 8625 C CA . ALA B 1 406 ? -2.854 -4.648 24.359 1 94.81 406 ALA B CA 1
ATOM 8626 C C . ALA B 1 406 ? -3.039 -3.203 24.812 1 94.81 406 ALA B C 1
ATOM 8628 O O . ALA B 1 406 ? -2.254 -2.326 24.438 1 94.81 406 ALA B O 1
ATOM 8629 N N . ILE B 1 407 ? -4.043 -2.955 25.594 1 97.5 407 ILE B N 1
ATOM 8630 C CA . ILE B 1 407 ? -4.285 -1.623 26.141 1 97.5 407 ILE B CA 1
ATOM 8631 C C . ILE B 1 407 ? -3.137 -1.229 27.062 1 97.5 407 ILE B C 1
ATOM 8633 O O . ILE B 1 407 ? -2.604 -0.12 26.969 1 97.5 407 ILE B O 1
ATOM 8637 N N . ALA B 1 408 ? -2.787 -2.15 27.891 1 96.44 408 ALA B N 1
ATOM 8638 C CA . ALA B 1 408 ? -1.69 -1.891 28.812 1 96.44 408 ALA B CA 1
ATOM 8639 C C . ALA B 1 408 ? -0.396 -1.592 28.062 1 96.44 408 ALA B C 1
ATOM 8641 O O . ALA B 1 408 ? 0.339 -0.669 28.422 1 96.44 408 ALA B O 1
ATOM 8642 N N . GLU B 1 409 ? -0.154 -2.316 27.047 1 95.12 409 GLU B N 1
ATOM 8643 C CA . GLU B 1 409 ? 1.042 -2.115 26.234 1 95.12 409 GLU B CA 1
ATOM 8644 C C . GLU B 1 409 ? 1.003 -0.767 25.531 1 95.12 409 GLU B C 1
ATOM 8646 O O . GLU B 1 409 ? 2.021 -0.079 25.438 1 95.12 409 GLU B O 1
ATOM 8651 N N . CYS B 1 410 ? -0.101 -0.481 25 1 96.62 410 CYS B N 1
ATOM 8652 C CA . CYS B 1 410 ? -0.274 0.792 24.312 1 96.62 410 CYS B CA 1
ATOM 8653 C C . CYS B 1 410 ? -0.03 1.963 25.25 1 96.62 410 CYS B C 1
ATOM 8655 O O . CYS B 1 410 ? 0.624 2.939 24.875 1 96.62 410 CYS B O 1
ATOM 8657 N N . ARG B 1 411 ? -0.501 1.867 26.453 1 96.69 411 ARG B N 1
ATOM 8658 C CA . ARG B 1 411 ? -0.312 2.916 27.438 1 96.69 411 ARG B CA 1
ATOM 8659 C C . ARG B 1 411 ? 1.164 3.082 27.797 1 96.69 411 ARG B C 1
ATOM 8661 O O . ARG B 1 411 ? 1.65 4.203 27.938 1 96.69 411 ARG B O 1
ATOM 8668 N N . GLN B 1 412 ? 1.777 1.968 27.875 1 96 412 GLN B N 1
ATOM 8669 C CA . GLN B 1 412 ? 3.205 2.02 28.188 1 96 412 GLN B CA 1
ATOM 8670 C C . GLN B 1 412 ? 3.984 2.676 27.047 1 96 412 GLN B C 1
ATOM 8672 O O . GLN B 1 412 ? 4.859 3.508 27.281 1 96 412 GLN B O 1
ATOM 8677 N N . ALA B 1 413 ? 3.67 2.279 25.859 1 94.88 413 ALA B N 1
ATOM 8678 C CA . ALA B 1 413 ? 4.324 2.871 24.703 1 94.88 413 ALA B CA 1
ATOM 8679 C C . ALA B 1 413 ? 4.043 4.371 24.625 1 94.88 413 ALA B C 1
ATOM 8681 O O . ALA B 1 413 ? 4.938 5.16 24.312 1 94.88 413 ALA B O 1
ATOM 8682 N N . HIS B 1 414 ? 2.832 4.762 24.859 1 96.44 414 HIS B N 1
ATOM 8683 C CA . HIS B 1 414 ? 2.439 6.168 24.859 1 96.44 414 HIS B CA 1
ATOM 8684 C C . HIS B 1 414 ? 3.24 6.961 25.891 1 96.44 414 HIS B C 1
ATOM 8686 O O . HIS B 1 414 ? 3.742 8.047 25.594 1 96.44 414 HIS B O 1
ATOM 8692 N N . GLN B 1 415 ? 3.355 6.387 27 1 95.94 415 GLN B N 1
ATOM 8693 C CA . GLN B 1 415 ? 4.086 7.07 28.062 1 95.94 415 GLN B CA 1
ATOM 8694 C C . GLN B 1 415 ? 5.555 7.258 27.688 1 95.94 415 GLN B C 1
ATOM 8696 O O . GLN B 1 415 ? 6.152 8.289 28 1 95.94 415 GLN B O 1
ATOM 8701 N N . ARG B 1 416 ? 6.105 6.328 27.047 1 95.12 416 ARG B N 1
ATOM 8702 C CA . ARG B 1 416 ? 7.484 6.453 26.578 1 95.12 416 ARG B CA 1
ATOM 8703 C C . ARG B 1 416 ? 7.633 7.609 25.609 1 95.12 416 ARG B C 1
ATOM 8705 O O . ARG B 1 416 ? 8.609 8.359 25.672 1 95.12 416 ARG B O 1
ATOM 8712 N N . HIS B 1 417 ? 6.699 7.75 24.719 1 95.44 417 HIS B N 1
ATOM 8713 C CA . HIS B 1 417 ? 6.719 8.859 23.781 1 95.44 417 HIS B CA 1
ATOM 8714 C C . HIS B 1 417 ? 6.582 10.195 24.5 1 95.44 417 HIS B C 1
ATOM 8716 O O . HIS B 1 417 ? 7.281 11.156 24.172 1 95.44 417 HIS B O 1
ATOM 8722 N N . VAL B 1 418 ? 5.676 10.227 25.469 1 95.81 418 VAL B N 1
ATOM 8723 C CA . VAL B 1 418 ? 5.461 11.438 26.25 1 95.81 418 VAL B CA 1
ATOM 8724 C C . VAL B 1 418 ? 6.75 11.82 26.969 1 95.81 418 VAL B C 1
ATOM 8726 O O . VAL B 1 418 ? 7.176 12.977 26.922 1 95.81 418 VAL B O 1
ATOM 8729 N N . ASP B 1 419 ? 7.379 10.812 27.531 1 94.31 419 ASP B N 1
ATOM 8730 C CA . ASP B 1 419 ? 8.594 11.047 28.297 1 94.31 419 ASP B CA 1
ATOM 8731 C C . ASP B 1 419 ? 9.734 11.516 27.406 1 94.31 419 ASP B C 1
ATOM 8733 O O . ASP B 1 419 ? 10.633 12.227 27.844 1 94.31 419 ASP B O 1
ATOM 8737 N N . ASN B 1 420 ? 9.656 11.164 26.219 1 93.38 420 ASN B N 1
ATOM 8738 C CA . ASN B 1 420 ? 10.719 11.5 25.281 1 93.38 420 ASN B CA 1
ATOM 8739 C C . ASN B 1 420 ? 10.453 12.828 24.578 1 93.38 420 ASN B C 1
ATOM 8741 O O . ASN B 1 420 ? 11.258 13.281 23.766 1 93.38 420 ASN B O 1
ATOM 8745 N N . THR B 1 421 ? 9.383 13.469 24.766 1 94.19 421 THR B N 1
ATOM 8746 C CA . THR B 1 421 ? 9.008 14.703 24.078 1 94.19 421 THR B CA 1
ATOM 8747 C C . THR B 1 421 ? 9.219 15.906 25 1 94.19 421 THR B C 1
ATOM 8749 O O . THR B 1 421 ? 8.719 15.938 26.125 1 94.19 421 THR B O 1
ATOM 8752 N N . GLU B 1 422 ? 9.961 16.859 24.516 1 93.12 422 GLU B N 1
ATOM 8753 C CA . GLU B 1 422 ? 10.133 18.156 25.188 1 93.12 422 GLU B CA 1
ATOM 8754 C C . GLU B 1 422 ? 9.32 19.25 24.5 1 93.12 422 GLU B C 1
ATOM 8756 O O . GLU B 1 422 ? 9.258 19.297 23.266 1 93.12 422 GLU B O 1
ATOM 8761 N N . LEU B 1 423 ? 8.672 20.062 25.297 1 92.88 423 LEU B N 1
ATOM 8762 C CA . LEU B 1 423 ? 7.914 21.203 24.781 1 92.88 423 LEU B CA 1
ATOM 8763 C C . LEU B 1 423 ? 8.211 22.453 25.578 1 92.88 423 LEU B C 1
ATOM 8765 O O . LEU B 1 423 ? 8.273 22.422 26.812 1 92.88 423 LEU B O 1
ATOM 8769 N N . THR B 1 424 ? 8.492 23.547 24.828 1 92.44 424 THR B N 1
ATOM 8770 C CA . THR B 1 424 ? 8.711 24.844 25.453 1 92.44 424 THR B CA 1
ATOM 8771 C C . THR B 1 424 ? 8.055 25.953 24.641 1 92.44 424 THR B C 1
ATOM 8773 O O . THR B 1 424 ? 8.086 25.922 23.406 1 92.44 424 THR B O 1
ATOM 8776 N N . VAL B 1 425 ? 7.418 26.906 25.328 1 94.31 425 VAL B N 1
ATOM 8777 C CA . VAL B 1 425 ? 6.828 28.062 24.672 1 94.31 425 VAL B CA 1
ATOM 8778 C C . VAL B 1 425 ? 7.559 29.328 25.109 1 94.31 425 VAL B C 1
ATOM 8780 O O . VAL B 1 425 ? 7.957 29.453 26.266 1 94.31 425 VAL B O 1
ATOM 8783 N N . ARG B 1 426 ? 7.84 30.234 24.188 1 95.75 426 ARG B N 1
ATOM 8784 C CA . ARG B 1 426 ? 8.5 31.5 24.438 1 95.75 426 ARG B CA 1
ATOM 8785 C C . ARG B 1 426 ? 7.719 32.656 23.812 1 95.75 426 ARG B C 1
ATOM 8787 O O . ARG B 1 426 ? 7.406 32.625 22.625 1 95.75 426 ARG B O 1
ATOM 8794 N N . ASN B 1 427 ? 7.41 33.656 24.641 1 96.06 427 ASN B N 1
ATOM 8795 C CA . ASN B 1 427 ? 6.789 34.875 24.172 1 96.06 427 ASN B CA 1
ATOM 8796 C C . ASN B 1 427 ? 7.777 36.031 24.172 1 96.06 427 ASN B C 1
ATOM 8798 O O . ASN B 1 427 ? 8.43 36.312 25.172 1 96.06 427 ASN B O 1
ATOM 8802 N N . ILE B 1 428 ? 7.941 36.656 23.078 1 97.56 428 ILE B N 1
ATOM 8803 C CA . ILE B 1 428 ? 8.75 37.875 22.953 1 97.56 428 ILE B CA 1
ATOM 8804 C C . ILE B 1 428 ? 7.84 39.094 22.906 1 97.56 428 ILE B C 1
ATOM 8806 O O . ILE B 1 428 ? 7.191 39.375 21.891 1 97.56 428 ILE B O 1
ATOM 8810 N N . CYS B 1 429 ? 7.906 39.906 23.922 1 96.12 429 CYS B N 1
ATOM 8811 C CA . CYS B 1 429 ? 6.957 41 24.031 1 96.12 429 CYS B CA 1
ATOM 8812 C C . CYS B 1 429 ? 7.625 42.344 23.734 1 96.12 429 CYS B C 1
ATOM 8814 O O . CYS B 1 429 ? 6.953 43.375 23.641 1 96.12 429 CYS B O 1
ATOM 8816 N N . ALA B 1 430 ? 8.898 42.312 23.5 1 95.06 430 ALA B N 1
ATOM 8817 C CA . ALA B 1 430 ? 9.648 43.562 23.266 1 95.06 430 ALA B CA 1
ATOM 8818 C C . ALA B 1 430 ? 9.258 44.188 21.922 1 95.06 430 ALA B C 1
ATOM 8820 O O . ALA B 1 430 ? 9.273 45.406 21.781 1 95.06 430 ALA B O 1
ATOM 8821 N N . PHE B 1 431 ? 8.977 43.469 20.953 1 96 431 PHE B N 1
ATOM 8822 C CA . PHE B 1 431 ? 8.539 43.906 19.641 1 96 431 PHE B CA 1
ATOM 8823 C C . PHE B 1 431 ? 7.719 42.844 18.938 1 96 431 PHE B C 1
ATOM 8825 O O . PHE B 1 431 ? 7.797 41.656 19.297 1 96 431 PHE B O 1
ATOM 8832 N N . GLY B 1 432 ? 6.922 43.25 18.016 1 97.31 432 GLY B N 1
ATOM 8833 C CA . GLY B 1 432 ? 6.156 42.375 17.172 1 97.31 432 GLY B CA 1
ATOM 8834 C C . GLY B 1 432 ? 6.344 42.656 15.688 1 97.31 432 GLY B C 1
ATOM 8835 O O . GLY B 1 432 ? 7.363 43.188 15.281 1 97.31 432 GLY B O 1
ATOM 8836 N N . ARG B 1 433 ? 5.453 42.188 14.914 1 97.25 433 ARG B N 1
ATOM 8837 C CA . ARG B 1 433 ? 5.52 42.312 13.461 1 97.25 433 ARG B CA 1
ATOM 8838 C C . ARG B 1 433 ? 5.59 43.781 13.055 1 97.25 433 ARG B C 1
ATOM 8840 O O . ARG B 1 433 ? 6.324 44.156 12.133 1 97.25 433 ARG B O 1
ATOM 8847 N N . ASN B 1 434 ? 4.902 44.688 13.727 1 96.75 434 ASN B N 1
ATOM 8848 C CA . ASN B 1 434 ? 4.836 46.125 13.383 1 96.75 434 ASN B CA 1
ATOM 8849 C C . ASN B 1 434 ? 6.195 46.781 13.547 1 96.75 434 ASN B C 1
ATOM 8851 O O . ASN B 1 434 ? 6.637 47.531 12.664 1 96.75 434 ASN B O 1
ATOM 8855 N N . GLU B 1 435 ? 6.805 46.531 14.641 1 96.44 435 GLU B N 1
ATOM 8856 C CA . GLU B 1 435 ? 8.109 47.156 14.898 1 96.44 435 GLU B CA 1
ATOM 8857 C C . GLU B 1 435 ? 9.156 46.625 13.922 1 96.44 435 GLU B C 1
ATOM 8859 O O . GLU B 1 435 ? 10.016 47.406 13.469 1 96.44 435 GLU B O 1
ATOM 8864 N N . ILE B 1 436 ? 9.07 45.375 13.602 1 97.56 436 ILE B N 1
ATOM 8865 C CA . ILE B 1 436 ? 10.023 44.781 12.672 1 97.56 436 ILE B CA 1
ATOM 8866 C C . ILE B 1 436 ? 9.891 45.438 11.305 1 97.56 436 ILE B C 1
ATOM 8868 O O . ILE B 1 436 ? 10.883 45.844 10.695 1 97.56 436 ILE B O 1
ATOM 8872 N N . LYS B 1 437 ? 8.719 45.594 10.828 1 96.69 437 LYS B N 1
ATOM 8873 C CA . LYS B 1 437 ? 8.461 46.219 9.531 1 96.69 437 LYS B CA 1
ATOM 8874 C C . LYS B 1 437 ? 8.883 47.688 9.531 1 96.69 437 LYS B C 1
ATOM 8876 O O . LYS B 1 437 ? 9.5 48.156 8.578 1 96.69 437 LYS B O 1
ATOM 8881 N N . ARG B 1 438 ? 8.578 48.375 10.594 1 95.62 438 ARG B N 1
ATOM 8882 C CA . ARG B 1 438 ? 8.781 49.812 10.664 1 95.62 438 ARG B CA 1
ATOM 8883 C C . ARG B 1 438 ? 10.25 50.156 10.859 1 95.62 438 ARG B C 1
ATOM 8885 O O . ARG B 1 438 ? 10.773 51.062 10.219 1 95.62 438 ARG B O 1
ATOM 8892 N N . HIS B 1 439 ? 10.867 49.406 11.734 1 95.69 439 HIS B N 1
ATOM 8893 C CA . HIS B 1 439 ? 12.195 49.844 12.18 1 95.69 439 HIS B CA 1
ATOM 8894 C C . HIS B 1 439 ? 13.281 49.062 11.445 1 95.69 439 HIS B C 1
ATOM 8896 O O . HIS B 1 439 ? 14.359 49.594 11.18 1 95.69 439 HIS B O 1
ATOM 8902 N N . CYS B 1 440 ? 13.047 47.781 11.172 1 96.44 440 CYS B N 1
ATOM 8903 C CA . CYS B 1 440 ? 14.055 47 10.492 1 96.44 440 CYS B CA 1
ATOM 8904 C C . CYS B 1 440 ? 13.82 47 8.984 1 96.44 440 CYS B C 1
ATOM 8906 O O . CYS B 1 440 ? 14.719 46.656 8.211 1 96.44 440 CYS B O 1
ATOM 8908 N N . ARG B 1 441 ? 12.594 47.281 8.523 1 95.56 441 ARG B N 1
ATOM 8909 C CA . ARG B 1 441 ? 12.203 47.438 7.129 1 95.56 441 ARG B CA 1
ATOM 8910 C C . ARG B 1 441 ? 12.398 46.156 6.348 1 95.56 441 ARG B C 1
ATOM 8912 O O . ARG B 1 441 ? 12.922 46.156 5.234 1 95.56 441 ARG B O 1
ATOM 8919 N N . VAL B 1 442 ? 12.117 45.062 6.934 1 97.44 442 VAL B N 1
ATOM 8920 C CA . VAL B 1 442 ? 12.164 43.75 6.301 1 97.44 442 VAL B CA 1
ATOM 8921 C C . VAL B 1 442 ? 10.875 43 6.605 1 97.44 442 VAL B C 1
ATOM 8923 O O . VAL B 1 442 ? 10.102 43.375 7.484 1 97.44 442 VAL B O 1
ATOM 8926 N N . SER B 1 443 ? 10.617 41.969 5.789 1 96.62 443 SER B N 1
ATOM 8927 C CA . SER B 1 443 ? 9.5 41.062 6.082 1 96.62 443 SER B CA 1
ATOM 8928 C C . SER B 1 443 ? 9.672 40.406 7.438 1 96.62 443 SER B C 1
ATOM 8930 O O . SER B 1 443 ? 10.75 39.875 7.746 1 96.62 443 SER B O 1
ATOM 8932 N N . PRO B 1 444 ? 8.633 40.438 8.266 1 97.56 444 PRO B N 1
ATOM 8933 C CA . PRO B 1 444 ? 8.734 39.75 9.555 1 97.56 444 PRO B CA 1
ATOM 8934 C C . PRO B 1 444 ? 9.078 38.281 9.422 1 97.56 444 PRO B C 1
ATOM 8936 O O . PRO B 1 444 ? 9.812 37.75 10.258 1 97.56 444 PRO B O 1
ATOM 8939 N N . GLU B 1 445 ? 8.523 37.625 8.414 1 97.38 445 GLU B N 1
ATOM 8940 C CA . GLU B 1 445 ? 8.828 36.219 8.172 1 97.38 445 GLU B CA 1
ATOM 8941 C C . GLU B 1 445 ? 10.32 36 7.914 1 97.38 445 GLU B C 1
ATOM 8943 O O . GLU B 1 445 ? 10.938 35.094 8.477 1 97.38 445 GLU B O 1
ATOM 8948 N N . ALA B 1 446 ? 10.852 36.812 7.031 1 98.31 446 ALA B N 1
ATOM 8949 C CA . ALA B 1 446 ? 12.273 36.719 6.727 1 98.31 446 ALA B CA 1
ATOM 8950 C C . ALA B 1 446 ? 13.125 37.031 7.965 1 98.31 446 ALA B C 1
ATOM 8952 O O . ALA B 1 446 ? 14.156 36.375 8.18 1 98.31 446 ALA B O 1
ATOM 8953 N N . PHE B 1 447 ? 12.695 38.031 8.742 1 98.56 447 PHE B N 1
ATOM 8954 C CA . PHE B 1 447 ? 13.391 38.406 9.969 1 98.56 447 PHE B CA 1
ATOM 8955 C C . PHE B 1 447 ? 13.477 37.219 10.922 1 98.56 447 PHE B C 1
ATOM 8957 O O . PHE B 1 447 ? 14.555 36.906 11.43 1 98.56 447 PHE B O 1
ATOM 8964 N N . VAL B 1 448 ? 12.383 36.531 11.156 1 98.69 448 VAL B N 1
ATOM 8965 C CA . VAL B 1 448 ? 12.32 35.438 12.109 1 98.69 448 VAL B CA 1
ATOM 8966 C C . VAL B 1 448 ? 13.133 34.25 11.586 1 98.69 448 VAL B C 1
ATOM 8968 O O . VAL B 1 448 ? 13.805 33.562 12.352 1 98.69 448 VAL B O 1
ATOM 8971 N N . HIS B 1 449 ? 13.07 34 10.305 1 98.69 449 HIS B N 1
ATOM 8972 C CA . HIS B 1 449 ? 13.852 32.906 9.758 1 98.69 449 HIS B CA 1
ATOM 8973 C C . HIS B 1 449 ? 15.352 33.188 9.828 1 98.69 449 HIS B C 1
ATOM 8975 O O . HIS B 1 449 ? 16.156 32.281 10.062 1 98.69 449 HIS B O 1
ATOM 8981 N N . ALA B 1 450 ? 15.734 34.469 9.594 1 98.69 450 ALA B N 1
ATOM 8982 C CA . ALA B 1 450 ? 17.125 34.812 9.828 1 98.69 450 ALA B CA 1
ATOM 8983 C C . ALA B 1 450 ? 17.547 34.531 11.266 1 98.69 450 ALA B C 1
ATOM 8985 O O . ALA B 1 450 ? 18.641 34.031 11.5 1 98.69 450 ALA B O 1
ATOM 8986 N N . ALA B 1 451 ? 16.656 34.844 12.18 1 98.69 451 ALA B N 1
ATOM 8987 C CA . ALA B 1 451 ? 16.922 34.562 13.594 1 98.69 451 ALA B CA 1
ATOM 8988 C C . ALA B 1 451 ? 17.031 33.094 13.859 1 98.69 451 ALA B C 1
ATOM 8990 O O . ALA B 1 451 ? 17.859 32.625 14.664 1 98.69 451 ALA B O 1
ATOM 8991 N N . PHE B 1 452 ? 16.125 32.25 13.227 1 98.75 452 PHE B N 1
ATOM 8992 C CA . PHE B 1 452 ? 16.188 30.797 13.367 1 98.75 452 PHE B CA 1
ATOM 8993 C C . PHE B 1 452 ? 17.578 30.281 12.992 1 98.75 452 PHE B C 1
ATOM 8995 O O . PHE B 1 452 ? 18.141 29.453 13.695 1 98.75 452 PHE B O 1
ATOM 9002 N N . HIS B 1 453 ? 18.078 30.797 11.859 1 98.5 453 HIS B N 1
ATOM 9003 C CA . HIS B 1 453 ? 19.344 30.297 11.336 1 98.5 453 HIS B CA 1
ATOM 9004 C C . HIS B 1 453 ? 20.531 30.797 12.148 1 98.5 453 HIS B C 1
ATOM 9006 O O . HIS B 1 453 ? 21.516 30.078 12.32 1 98.5 453 HIS B O 1
ATOM 9012 N N . LEU B 1 454 ? 20.438 32.031 12.625 1 97.94 454 LEU B N 1
ATOM 9013 C CA . LEU B 1 454 ? 21.469 32.531 13.539 1 97.94 454 LEU B CA 1
ATOM 9014 C C . LEU B 1 454 ? 21.516 31.719 14.812 1 97.94 454 LEU B C 1
ATOM 9016 O O . LEU B 1 454 ? 22.609 31.375 15.297 1 97.94 454 LEU B O 1
ATOM 9020 N N . ALA B 1 455 ? 20.344 31.406 15.344 1 97.38 455 ALA B N 1
ATOM 9021 C CA . ALA B 1 455 ? 20.266 30.578 16.547 1 97.38 455 ALA B CA 1
ATOM 9022 C C . ALA B 1 455 ? 20.844 29.188 16.281 1 97.38 455 ALA B C 1
ATOM 9024 O O . ALA B 1 455 ? 21.531 28.625 17.141 1 97.38 455 ALA B O 1
ATOM 9025 N N . GLN B 1 456 ? 20.531 28.625 15.133 1 96.88 456 GLN B N 1
ATOM 9026 C CA . GLN B 1 456 ? 21.078 27.328 14.758 1 96.88 456 GLN B CA 1
ATOM 9027 C C . GLN B 1 456 ? 22.609 27.359 14.711 1 96.88 456 GLN B C 1
ATOM 9029 O O . GLN B 1 456 ? 23.266 26.469 15.234 1 96.88 456 GLN B O 1
ATOM 9034 N N . ARG B 1 457 ? 23.156 28.406 14.117 1 95.94 457 ARG B N 1
ATOM 9035 C CA . ARG B 1 457 ? 24.594 28.594 14.039 1 95.94 457 ARG B CA 1
ATOM 9036 C C . ARG B 1 457 ? 25.203 28.734 15.438 1 95.94 457 ARG B C 1
ATOM 9038 O O . ARG B 1 457 ? 26.234 28.125 15.727 1 95.94 457 ARG B O 1
ATOM 9045 N N . ARG B 1 458 ? 24.594 29.453 16.25 1 95 458 ARG B N 1
ATOM 9046 C CA . ARG B 1 458 ? 25.094 29.719 17.594 1 95 458 ARG B CA 1
ATOM 9047 C C . ARG B 1 458 ? 25.125 28.453 18.438 1 95 458 ARG B C 1
ATOM 9049 O O . ARG B 1 458 ? 26.047 28.234 19.219 1 95 458 ARG B O 1
ATOM 9056 N N . LEU B 1 459 ? 24.125 27.641 18.297 1 93.31 459 LEU B N 1
ATOM 9057 C CA . LEU B 1 459 ? 24.016 26.453 19.125 1 93.31 459 LEU B CA 1
ATOM 9058 C C . LEU B 1 459 ? 24.781 25.281 18.531 1 93.31 459 LEU B C 1
ATOM 9060 O O . LEU B 1 459 ? 25.469 24.562 19.25 1 93.31 459 LEU B O 1
ATOM 9064 N N . PHE B 1 460 ? 24.703 25.062 17.203 1 94.38 460 PHE B N 1
ATOM 9065 C CA . PHE B 1 460 ? 25.203 23.828 16.594 1 94.38 460 PHE B CA 1
ATOM 9066 C C . PHE B 1 460 ? 26.422 24.094 15.734 1 94.38 460 PHE B C 1
ATOM 9068 O O . PHE B 1 460 ? 27.109 23.156 15.32 1 94.38 460 PHE B O 1
ATOM 9075 N N . GLY B 1 461 ? 26.688 25.359 15.352 1 94.81 461 GLY B N 1
ATOM 9076 C CA . GLY B 1 461 ? 27.891 25.719 14.602 1 94.81 461 GLY B CA 1
ATOM 9077 C C . GLY B 1 461 ? 27.672 25.703 13.094 1 94.81 461 GLY B C 1
ATOM 9078 O O . GLY B 1 461 ? 28.594 25.953 12.328 1 94.81 461 GLY B O 1
ATOM 9079 N N . ASP B 1 462 ? 26.469 25.359 12.672 1 95.94 462 ASP B N 1
ATOM 9080 C CA . ASP B 1 462 ? 26.172 25.25 11.242 1 95.94 462 ASP B CA 1
ATOM 9081 C C . ASP B 1 462 ? 24.719 25.594 10.953 1 95.94 462 ASP B C 1
ATOM 9083 O O . ASP B 1 462 ? 23.938 25.828 11.875 1 95.94 462 ASP B O 1
ATOM 9087 N N . GLN B 1 463 ? 24.406 25.891 9.742 1 97.62 463 GLN B N 1
ATOM 9088 C CA . GLN B 1 463 ? 23.031 26.016 9.25 1 97.62 463 GLN B CA 1
ATOM 9089 C C . GLN B 1 463 ? 22.672 24.844 8.344 1 97.62 463 GLN B C 1
ATOM 9091 O O . GLN B 1 463 ? 23.141 24.766 7.203 1 97.62 463 GLN B O 1
ATOM 9096 N N . ARG B 1 464 ? 21.828 23.969 8.875 1 97.12 464 ARG B N 1
ATOM 9097 C CA . ARG B 1 464 ? 21.391 22.797 8.141 1 97.12 464 ARG B CA 1
ATOM 9098 C C . ARG B 1 464 ? 19.969 22.984 7.613 1 97.12 464 ARG B C 1
ATOM 9100 O O . ARG B 1 464 ? 19.344 24.031 7.852 1 97.12 464 ARG B O 1
ATOM 9107 N N . SER B 1 465 ? 19.484 22.031 6.828 1 97.56 465 SER B N 1
ATOM 9108 C CA . SER B 1 465 ? 18.234 22.156 6.074 1 97.56 465 SER B CA 1
ATOM 9109 C C . SER B 1 465 ? 17.062 22.469 6.992 1 97.56 465 SER B C 1
ATOM 9111 O O . SER B 1 465 ? 16.938 21.891 8.07 1 97.56 465 SER B O 1
ATOM 9113 N N . THR B 1 466 ? 16.25 23.438 6.625 1 98.19 466 THR B N 1
ATOM 9114 C CA . THR B 1 466 ? 15.102 23.922 7.379 1 98.19 466 THR B CA 1
ATOM 9115 C C . THR B 1 466 ? 13.844 23.891 6.516 1 98.19 466 THR B C 1
ATOM 9117 O O . THR B 1 466 ? 13.844 24.359 5.383 1 98.19 466 THR B O 1
ATOM 9120 N N . TYR B 1 467 ? 12.844 23.281 7.059 1 98.06 467 TYR B N 1
ATOM 9121 C CA . TYR B 1 467 ? 11.539 23.188 6.414 1 98.06 467 TYR B CA 1
ATOM 9122 C C . TYR B 1 467 ? 10.633 24.328 6.855 1 98.06 467 TYR B C 1
ATOM 9124 O O . TYR B 1 467 ? 10.523 24.625 8.047 1 98.06 467 TYR B O 1
ATOM 9132 N N . CYS B 1 468 ? 10.078 25.016 5.93 1 98 468 CYS B N 1
ATOM 9133 C CA . CYS B 1 468 ? 9 25.969 6.168 1 98 468 CYS B CA 1
ATOM 9134 C C . CYS B 1 468 ? 7.781 25.656 5.312 1 98 468 CYS B C 1
ATOM 9136 O O . CYS B 1 468 ? 7.887 25.547 4.09 1 98 468 CYS B O 1
ATOM 9138 N N . ALA B 1 469 ? 6.648 25.5 5.965 1 96.12 469 ALA B N 1
ATOM 9139 C CA . ALA B 1 469 ? 5.418 25.203 5.242 1 96.12 469 ALA B CA 1
ATOM 9140 C C . ALA B 1 469 ? 4.91 26.422 4.48 1 96.12 469 ALA B C 1
ATOM 9142 O O . ALA B 1 469 ? 4.777 27.5 5.051 1 96.12 469 ALA B O 1
ATOM 9143 N N . LEU B 1 470 ? 4.695 26.25 3.201 1 97.19 470 LEU B N 1
ATOM 9144 C CA . LEU B 1 470 ? 4.141 27.312 2.371 1 97.19 470 LEU B CA 1
ATOM 9145 C C . LEU B 1 470 ? 2.766 26.922 1.837 1 97.19 470 LEU B C 1
ATOM 9147 O O . LEU B 1 470 ? 2.6 25.844 1.261 1 97.19 470 LEU B O 1
ATOM 9151 N N . LEU B 1 471 ? 1.796 27.781 2.006 1 96.06 471 LEU B N 1
ATOM 9152 C CA . LEU B 1 471 ? 0.415 27.547 1.6 1 96.06 471 LEU B CA 1
ATOM 9153 C C . LEU B 1 471 ? 0.282 27.562 0.081 1 96.06 471 LEU B C 1
ATOM 9155 O O . LEU B 1 471 ? 0.723 28.516 -0.568 1 96.06 471 LEU B O 1
ATOM 9159 N N . MET B 1 472 ? -0.392 26.516 -0.494 1 96.75 472 MET B N 1
ATOM 9160 C CA . MET B 1 472 ? -0.569 26.422 -1.941 1 96.75 472 MET B CA 1
ATOM 9161 C C . MET B 1 472 ? -2.047 26.344 -2.303 1 96.75 472 MET B C 1
ATOM 9163 O O . MET B 1 472 ? -2.4 25.828 -3.367 1 96.75 472 MET B O 1
ATOM 9167 N N . LYS B 1 473 ? -2.945 26.859 -1.543 1 95.06 473 LYS B N 1
ATOM 9168 C CA . LYS B 1 473 ? -4.387 26.719 -1.72 1 95.06 473 LYS B CA 1
ATOM 9169 C C . LYS B 1 473 ? -4.891 27.578 -2.867 1 95.06 473 LYS B C 1
ATOM 9171 O O . LYS B 1 473 ? -6.066 27.531 -3.23 1 95.06 473 LYS B O 1
ATOM 9176 N N . LYS B 1 474 ? -4.023 28.406 -3.451 1 95.62 474 LYS B N 1
ATOM 9177 C CA . LYS B 1 474 ? -4.441 29.125 -4.652 1 95.62 474 LYS B CA 1
ATOM 9178 C C . LYS B 1 474 ? -4.68 28.172 -5.812 1 95.62 474 LYS B C 1
ATOM 9180 O O . LYS B 1 474 ? -5.309 28.531 -6.809 1 95.62 474 LYS B O 1
ATOM 9185 N N . TYR B 1 475 ? -4.188 26.953 -5.703 1 95.62 475 TYR B N 1
ATOM 9186 C CA . TYR B 1 475 ? -4.406 25.906 -6.703 1 95.62 475 TYR B CA 1
ATOM 9187 C C . TYR B 1 475 ? -5.496 24.953 -6.258 1 95.62 475 TYR B C 1
ATOM 9189 O O . TYR B 1 475 ? -5.711 24.75 -5.059 1 95.62 475 TYR B O 1
ATOM 9197 N N . HIS B 1 476 ? -6.129 24.344 -7.27 1 92.31 476 HIS B N 1
ATOM 9198 C CA . HIS B 1 476 ? -7.176 23.375 -7 1 92.31 476 HIS B CA 1
ATOM 9199 C C . HIS B 1 476 ? -6.641 22.203 -6.191 1 92.31 476 HIS B C 1
ATOM 9201 O O . HIS B 1 476 ? -5.699 21.516 -6.613 1 92.31 476 HIS B O 1
ATOM 9207 N N . HIS B 1 477 ? -7.203 22.047 -4.961 1 90.38 477 HIS B N 1
ATOM 9208 C CA . HIS B 1 477 ? -6.812 21 -4.02 1 90.38 477 HIS B CA 1
ATOM 9209 C C . HIS B 1 477 ? -5.355 21.156 -3.6 1 90.38 477 HIS B C 1
ATOM 9211 O O . HIS B 1 477 ? -4.676 20.156 -3.328 1 90.38 477 HIS B O 1
ATOM 9217 N N . GLY B 1 478 ? -4.859 22.375 -3.664 1 93.38 478 GLY B N 1
ATOM 9218 C CA . GLY B 1 478 ? -3.518 22.656 -3.168 1 93.38 478 GLY B CA 1
ATOM 9219 C C . GLY B 1 478 ? -3.42 22.594 -1.655 1 93.38 478 GLY B C 1
ATOM 9220 O O . GLY B 1 478 ? -4.324 23.062 -0.953 1 93.38 478 GLY B O 1
ATOM 9221 N N . ARG B 1 479 ? -2.312 22.016 -1.135 1 94.25 479 ARG B N 1
ATOM 9222 C CA . ARG B 1 479 ? -2.068 21.984 0.303 1 94.25 479 ARG B CA 1
ATOM 9223 C C . ARG B 1 479 ? -0.839 22.812 0.671 1 94.25 479 ARG B C 1
ATOM 9225 O O . ARG B 1 479 ? -0.916 24.031 0.778 1 94.25 479 ARG B O 1
ATOM 9232 N N . THR B 1 480 ? 0.347 22.188 0.58 1 96.25 480 THR B N 1
ATOM 9233 C CA . THR B 1 480 ? 1.537 22.953 0.94 1 96.25 480 THR B CA 1
ATOM 9234 C C . THR B 1 480 ? 2.691 22.625 -0.004 1 96.25 480 THR B C 1
ATOM 9236 O O . THR B 1 480 ? 2.631 21.656 -0.759 1 96.25 480 THR B O 1
ATOM 9239 N N . GLU B 1 481 ? 3.586 23.547 -0.086 1 97.19 481 GLU B N 1
ATOM 9240 C CA . GLU B 1 481 ? 4.926 23.359 -0.628 1 97.19 481 GLU B CA 1
ATOM 9241 C C . GLU B 1 481 ? 5.992 23.562 0.446 1 97.19 481 GLU B C 1
ATOM 9243 O O . GLU B 1 481 ? 5.723 24.156 1.489 1 97.19 481 GLU B O 1
ATOM 9248 N N . THR B 1 482 ? 7.16 22.953 0.248 1 97.62 482 THR B N 1
ATOM 9249 C CA . THR B 1 482 ? 8.266 23.109 1.179 1 97.62 482 THR B CA 1
ATOM 9250 C C . THR B 1 482 ? 9.156 24.281 0.759 1 97.62 482 THR B C 1
ATOM 9252 O O . THR B 1 482 ? 9.688 24.297 -0.352 1 97.62 482 THR B O 1
ATOM 9255 N N . LEU B 1 483 ? 9.258 25.219 1.568 1 98 483 LEU B N 1
ATOM 9256 C CA . LEU B 1 483 ? 10.227 26.297 1.399 1 98 483 LEU B CA 1
ATOM 9257 C C . LEU B 1 483 ? 11.492 26.016 2.211 1 98 483 LEU B C 1
ATOM 9259 O O . LEU B 1 483 ? 11.414 25.797 3.42 1 98 483 LEU B O 1
ATOM 9263 N N . ARG B 1 484 ? 12.609 25.922 1.514 1 98.5 484 ARG B N 1
ATOM 9264 C CA . ARG B 1 484 ? 13.898 25.844 2.199 1 98.5 484 ARG B CA 1
ATOM 9265 C C . ARG B 1 484 ? 14.477 27.234 2.434 1 98.5 484 ARG B C 1
ATOM 9267 O O . ARG B 1 484 ? 14.711 27.984 1.484 1 98.5 484 ARG B O 1
ATOM 9274 N N . THR B 1 485 ? 14.828 27.562 3.697 1 98.44 485 THR B N 1
ATOM 9275 C CA . THR B 1 485 ? 15.008 28.984 4.016 1 98.44 485 THR B CA 1
ATOM 9276 C C . THR B 1 485 ? 16.469 29.266 4.348 1 98.44 485 THR B C 1
ATOM 9278 O O . THR B 1 485 ? 16.828 30.422 4.629 1 98.44 485 THR B O 1
ATOM 9281 N N . VAL B 1 486 ? 17.328 28.266 4.379 1 98.62 486 VAL B N 1
ATOM 9282 C CA . VAL B 1 486 ? 18.766 28.547 4.5 1 98.62 486 VAL B CA 1
ATOM 9283 C C . VAL B 1 486 ? 19.312 29.031 3.16 1 98.62 486 VAL B C 1
ATOM 9285 O O . VAL B 1 486 ? 19.172 28.359 2.141 1 98.62 486 VAL B O 1
ATOM 9288 N N . THR B 1 487 ? 19.891 30.203 3.104 1 98.44 487 THR B N 1
ATOM 9289 C CA . THR B 1 487 ? 20.438 30.812 1.895 1 98.44 487 THR B CA 1
ATOM 9290 C C . THR B 1 487 ? 21.859 31.297 2.127 1 98.44 487 THR B C 1
ATOM 9292 O O . THR B 1 487 ? 22.344 31.281 3.258 1 98.44 487 THR B O 1
ATOM 9295 N N . GLN B 1 488 ? 22.547 31.688 0.939 1 98.06 488 GLN B N 1
ATOM 9296 C CA . GLN B 1 488 ? 23.859 32.312 1.071 1 98.06 488 GLN B CA 1
ATOM 9297 C C . GLN B 1 488 ? 23.781 33.594 1.864 1 98.06 488 GLN B C 1
ATOM 9299 O O . GLN B 1 488 ? 24.703 33.938 2.604 1 98.06 488 GLN B O 1
ATOM 9304 N N . GLU B 1 489 ? 22.672 34.281 1.748 1 98.38 489 GLU B N 1
ATOM 9305 C CA . GLU B 1 489 ? 22.453 35.531 2.438 1 98.38 489 GLU B CA 1
ATOM 9306 C C . GLU B 1 489 ? 22.312 35.344 3.941 1 98.38 489 GLU B C 1
ATOM 9308 O O . GLU B 1 489 ? 22.797 36.125 4.738 1 98.38 489 GLU B O 1
ATOM 9313 N N . THR B 1 490 ? 21.609 34.25 4.395 1 98.44 490 THR B N 1
ATOM 9314 C CA . THR B 1 490 ? 21.469 33.969 5.824 1 98.44 490 THR B CA 1
ATOM 9315 C C . THR B 1 490 ? 22.812 33.562 6.418 1 98.44 490 THR B C 1
ATOM 9317 O O . THR B 1 490 ? 23.109 33.844 7.578 1 98.44 490 THR B O 1
ATOM 9320 N N . GLN B 1 491 ? 23.641 32.844 5.617 1 98.12 491 GLN B N 1
ATOM 9321 C CA . GLN B 1 491 ? 24.984 32.531 6.051 1 98.12 491 GLN B CA 1
ATOM 9322 C C . GLN B 1 491 ? 25.828 33.781 6.266 1 98.12 491 GLN B C 1
ATOM 9324 O O . GLN B 1 491 ? 26.453 33.938 7.312 1 98.12 491 GLN B O 1
ATOM 9329 N N . ALA B 1 492 ? 25.812 34.688 5.305 1 98.19 492 ALA B N 1
ATOM 9330 C CA . ALA B 1 492 ? 26.578 35.938 5.375 1 98.19 492 ALA B CA 1
ATOM 9331 C C . ALA B 1 492 ? 26.109 36.781 6.547 1 98.19 492 ALA B C 1
ATOM 9333 O O . ALA B 1 492 ? 26.922 37.406 7.23 1 98.19 492 ALA B O 1
ATOM 9334 N N . LEU B 1 493 ? 24.812 36.812 6.742 1 98.31 493 LEU B N 1
ATOM 9335 C CA . LEU B 1 493 ? 24.25 37.594 7.844 1 98.31 493 LEU B CA 1
ATOM 9336 C C . LEU B 1 493 ? 24.734 37.062 9.188 1 98.31 493 LEU B C 1
ATOM 9338 O O . LEU B 1 493 ? 25.109 37.844 10.062 1 98.31 493 LEU B O 1
ATOM 9342 N N . ALA B 1 494 ? 24.688 35.781 9.375 1 96.94 494 ALA B N 1
ATOM 9343 C CA . ALA B 1 494 ? 25.125 35.188 10.633 1 96.94 494 ALA B CA 1
ATOM 9344 C C . ALA B 1 494 ? 26.594 35.531 10.914 1 96.94 494 ALA B C 1
ATOM 9346 O O . ALA B 1 494 ? 26.953 35.844 12.055 1 96.94 494 ALA B O 1
ATOM 9347 N N . ASP B 1 495 ? 27.453 35.562 9.875 1 96 495 ASP B N 1
ATOM 9348 C CA . ASP B 1 495 ? 28.859 35.906 10.023 1 96 495 ASP B CA 1
ATOM 9349 C C . ASP B 1 495 ? 29.016 37.344 10.484 1 96 495 ASP B C 1
ATOM 9351 O O . ASP B 1 495 ? 29.828 37.625 11.375 1 96 495 ASP B O 1
ATOM 9355 N N . LEU B 1 496 ? 28.25 38.188 9.922 1 96.88 496 LEU B N 1
ATOM 9356 C CA . LEU B 1 496 ? 28.344 39.625 10.227 1 96.88 496 LEU B CA 1
ATOM 9357 C C . LEU B 1 496 ? 27.859 39.906 11.648 1 96.88 496 LEU B C 1
ATOM 9359 O O . LEU B 1 496 ? 28.469 40.688 12.367 1 96.88 496 LEU B O 1
ATOM 9363 N N . VAL B 1 497 ? 26.781 39.25 12.047 1 96.06 497 VAL B N 1
ATOM 9364 C CA . VAL B 1 497 ? 26.219 39.5 13.383 1 96.06 497 VAL B CA 1
ATOM 9365 C C . VAL B 1 497 ? 27.203 39 14.445 1 96.06 497 VAL B C 1
ATOM 9367 O O . VAL B 1 497 ? 27.438 39.688 15.453 1 96.06 497 VAL B O 1
ATOM 9370 N N . GLU B 1 498 ? 27.781 37.906 14.203 1 91.5 498 GLU B N 1
ATOM 9371 C CA . GLU B 1 498 ? 28.703 37.312 15.18 1 91.5 498 GLU B CA 1
ATOM 9372 C C . GLU B 1 498 ? 29.984 38.125 15.258 1 91.5 498 GLU B C 1
ATOM 9374 O O . GLU B 1 498 ? 30.672 38.125 16.297 1 91.5 498 GLU B O 1
ATOM 9379 N N . SER B 1 499 ? 30.312 38.812 14.234 1 90.88 499 SER B N 1
ATOM 9380 C CA . SER B 1 499 ? 31.531 39.625 14.203 1 90.88 499 SER B CA 1
ATOM 9381 C C . SER B 1 499 ? 31.281 41.031 14.734 1 90.88 499 SER B C 1
ATOM 9383 O O . SER B 1 499 ? 32.219 41.781 15.023 1 90.88 499 SER B O 1
ATOM 9385 N N . ALA B 1 500 ? 30.016 41.344 14.852 1 89.81 500 ALA B N 1
ATOM 9386 C CA . ALA B 1 500 ? 29.672 42.688 15.281 1 89.81 500 ALA B CA 1
ATOM 9387 C C . ALA B 1 500 ? 30.016 42.906 16.75 1 89.81 500 ALA B C 1
ATOM 9389 O O . ALA B 1 500 ? 29.859 42 17.578 1 89.81 500 ALA B O 1
ATOM 9390 N N . GLU B 1 501 ? 30.469 44.125 17.062 1 76.62 501 GLU B N 1
ATOM 9391 C CA . GLU B 1 501 ? 30.797 44.469 18.438 1 76.62 501 GLU B CA 1
ATOM 9392 C C . GLU B 1 501 ? 29.531 44.562 19.297 1 76.62 501 GLU B C 1
ATOM 9394 O O . GLU B 1 501 ? 28.516 45.094 18.859 1 76.62 501 GLU B O 1
ATOM 9399 N N . ASN B 1 502 ? 29.547 44.094 20.422 1 73.38 502 ASN B N 1
ATOM 9400 C CA . ASN B 1 502 ? 28.391 43.969 21.297 1 73.38 502 ASN B CA 1
ATOM 9401 C C . ASN B 1 502 ? 27.844 45.344 21.688 1 73.38 502 ASN B C 1
ATOM 9403 O O . ASN B 1 502 ? 26.656 45.469 22 1 73.38 502 ASN B O 1
ATOM 9407 N N . THR B 1 503 ? 28.594 46.281 21.562 1 74.62 503 THR B N 1
ATOM 9408 C CA . THR B 1 503 ? 28.203 47.594 22.078 1 74.62 503 THR B CA 1
ATOM 9409 C C . THR B 1 503 ? 27.469 48.406 21 1 74.62 503 THR B C 1
ATOM 9411 O O . THR B 1 503 ? 26.875 49.438 21.297 1 74.62 503 THR B O 1
ATOM 9414 N N . LYS B 1 504 ? 27.406 47.875 19.891 1 76.69 504 LYS B N 1
ATOM 9415 C CA . LYS B 1 504 ? 26.797 48.656 18.812 1 76.69 504 LYS B CA 1
ATOM 9416 C C . LYS B 1 504 ? 25.281 48.531 18.844 1 76.69 504 LYS B C 1
ATOM 9418 O O . LYS B 1 504 ? 24.734 47.469 19.062 1 76.69 504 LYS B O 1
ATOM 9423 N N . ALA B 1 505 ? 24.719 49.719 18.719 1 80.75 505 ALA B N 1
ATOM 9424 C CA . ALA B 1 505 ? 23.266 49.78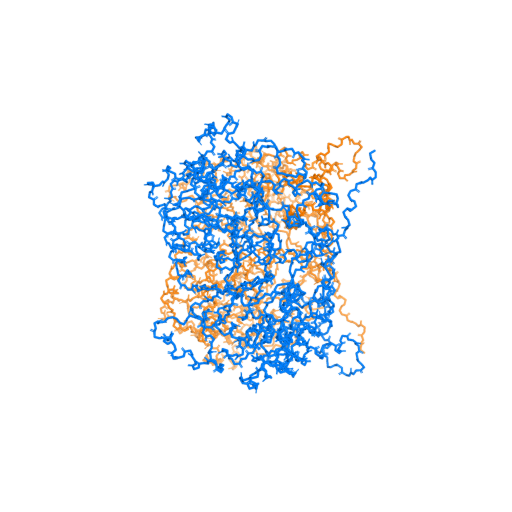1 18.672 1 80.75 505 ALA B CA 1
ATOM 9425 C C . ALA B 1 505 ? 22.75 49.594 17.25 1 80.75 505 ALA B C 1
ATOM 9427 O O . ALA B 1 505 ? 21.625 49.156 17.031 1 80.75 505 ALA B O 1
ATOM 9428 N N . PHE B 1 506 ? 23.469 50 16.328 1 91.81 506 PHE B N 1
ATOM 9429 C CA . PHE B 1 506 ? 23.125 49.875 14.906 1 91.81 506 PHE B CA 1
ATOM 9430 C C . PHE B 1 506 ? 24.375 49.594 14.086 1 91.81 506 PHE B C 1
ATOM 9432 O O . PHE B 1 506 ? 25.453 50.156 14.344 1 91.81 506 PHE B O 1
ATOM 9439 N N . ASP B 1 507 ? 24.234 48.594 13.188 1 94 507 ASP B N 1
ATOM 9440 C CA . ASP B 1 507 ? 25.312 48.25 12.273 1 94 507 ASP B CA 1
ATOM 9441 C C . ASP B 1 507 ? 24.812 48.219 10.828 1 94 507 ASP B C 1
ATOM 9443 O O . ASP B 1 507 ? 24 47.344 10.461 1 94 507 ASP B O 1
ATOM 9447 N N . GLN B 1 508 ? 25.312 49.094 10.016 1 94.38 508 GLN B N 1
ATOM 9448 C CA . GLN B 1 508 ? 24.859 49.25 8.641 1 94.38 508 GLN B CA 1
ATOM 9449 C C . GLN B 1 508 ? 25.094 47.969 7.828 1 94.38 508 GLN B C 1
ATOM 9451 O O . GLN B 1 508 ? 24.281 47.625 6.965 1 94.38 508 GLN B O 1
ATOM 9456 N N . ALA B 1 509 ? 26.203 47.344 8.023 1 95.56 509 ALA B N 1
ATOM 9457 C CA . ALA B 1 509 ? 26.516 46.094 7.301 1 95.56 509 ALA B CA 1
ATOM 9458 C C . ALA B 1 509 ? 25.516 45 7.645 1 95.56 509 ALA B C 1
ATOM 9460 O O . ALA B 1 509 ? 25.078 44.25 6.766 1 95.56 509 ALA B O 1
ATOM 9461 N N . VAL B 1 510 ? 25.203 44.875 8.867 1 97 510 VAL B N 1
ATOM 9462 C CA . VAL B 1 510 ? 24.234 43.875 9.312 1 97 510 VAL B CA 1
ATOM 9463 C C . VAL B 1 510 ? 22.859 44.188 8.742 1 97 510 VAL B C 1
ATOM 9465 O O . VAL B 1 510 ? 22.156 43.312 8.242 1 97 510 VAL B O 1
ATOM 9468 N N . ALA B 1 511 ? 22.438 45.438 8.828 1 96.94 511 ALA B N 1
ATOM 9469 C CA . ALA B 1 511 ? 21.141 45.875 8.289 1 96.94 511 ALA B CA 1
ATOM 9470 C C . ALA B 1 511 ? 21.047 45.562 6.801 1 96.94 511 ALA B C 1
ATOM 9472 O O . ALA B 1 511 ? 20 45.094 6.324 1 96.94 511 ALA B O 1
ATOM 9473 N N . ALA B 1 512 ? 22.125 45.875 6.102 1 97.5 512 ALA B N 1
ATOM 9474 C CA . ALA B 1 512 ? 22.141 45.594 4.664 1 97.5 512 ALA B CA 1
ATOM 9475 C C . ALA B 1 512 ? 22.062 44.094 4.383 1 97.5 512 ALA B C 1
ATOM 9477 O O . ALA B 1 512 ? 21.391 43.688 3.439 1 97.5 512 ALA B O 1
ATOM 9478 N N . ALA B 1 513 ? 22.781 43.312 5.109 1 98.06 513 ALA B N 1
ATOM 9479 C CA . ALA B 1 513 ? 22.766 41.844 4.945 1 98.06 513 ALA B CA 1
ATOM 9480 C C . ALA B 1 513 ? 21.391 41.281 5.238 1 98.06 513 ALA B C 1
ATOM 9482 O O . ALA B 1 513 ? 20.938 40.344 4.574 1 98.06 513 ALA B O 1
ATOM 9483 N N . LEU B 1 514 ? 20.766 41.781 6.277 1 98.38 514 LEU B N 1
ATOM 9484 C CA . LEU B 1 514 ? 19.422 41.344 6.617 1 98.38 514 LEU B CA 1
ATOM 9485 C C . LEU B 1 514 ? 18.438 41.656 5.492 1 98.38 514 LEU B C 1
ATOM 9487 O O . LEU B 1 514 ? 17.531 40.875 5.203 1 98.38 514 LEU B O 1
ATOM 9491 N N . GLN B 1 515 ? 18.594 42.844 4.895 1 98.12 515 GLN B N 1
ATOM 9492 C CA . GLN B 1 515 ? 17.766 43.219 3.752 1 98.12 515 GLN B CA 1
ATOM 9493 C C . GLN B 1 515 ? 17.938 42.219 2.6 1 98.12 515 GLN B C 1
ATOM 9495 O O . GLN B 1 515 ? 16.969 41.812 1.958 1 98.12 515 GLN B O 1
ATOM 9500 N N . LYS B 1 516 ? 19.156 41.875 2.328 1 98.38 516 LYS B N 1
ATOM 9501 C CA . LYS B 1 516 ? 19.438 40.906 1.265 1 98.38 516 LYS B CA 1
ATOM 9502 C C . LYS B 1 516 ? 18.812 39.562 1.573 1 98.38 516 LYS B C 1
ATOM 9504 O O . LYS B 1 516 ? 18.281 38.875 0.681 1 98.38 516 LYS B O 1
ATOM 9509 N N . ALA B 1 517 ? 18.922 39.094 2.814 1 98.38 517 ALA B N 1
ATOM 9510 C CA . ALA B 1 517 ? 18.312 37.844 3.234 1 98.38 517 ALA B CA 1
ATOM 9511 C C . ALA B 1 517 ? 16.797 37.906 3.057 1 98.38 517 ALA B C 1
ATOM 9513 O O . ALA B 1 517 ? 16.188 36.906 2.635 1 98.38 517 ALA B O 1
ATOM 9514 N N . SER B 1 518 ? 16.219 39 3.41 1 98.31 518 SER B N 1
ATOM 9515 C CA . SER B 1 518 ? 14.781 39.188 3.275 1 98.31 518 SER B CA 1
ATOM 9516 C C . SER B 1 518 ? 14.352 39.156 1.812 1 98.31 518 SER B C 1
ATOM 9518 O O . SER B 1 518 ? 13.328 38.531 1.478 1 98.31 518 SER B O 1
ATOM 9520 N N . GLU B 1 519 ? 15.109 39.812 0.959 1 98.25 519 GLU B N 1
ATOM 9521 C CA . GLU B 1 519 ? 14.812 39.812 -0.469 1 98.25 519 GLU B CA 1
ATOM 9522 C C . GLU B 1 519 ? 14.875 38.406 -1.045 1 98.25 519 GLU B C 1
ATOM 9524 O O . GLU B 1 519 ? 14.016 38 -1.836 1 98.25 519 GLU B O 1
ATOM 9529 N N . GLU B 1 520 ? 15.859 37.656 -0.669 1 98.25 520 GLU B N 1
ATOM 9530 C CA . GLU B 1 520 ? 16 36.281 -1.151 1 98.25 520 GLU B CA 1
ATOM 9531 C C . GLU B 1 520 ? 14.867 35.406 -0.629 1 98.25 520 GLU B C 1
ATOM 9533 O O . GLU B 1 520 ? 14.359 34.562 -1.353 1 98.25 520 GLU B O 1
ATOM 9538 N N . HIS B 1 521 ? 14.508 35.594 0.636 1 98.19 521 HIS B N 1
ATOM 9539 C CA . HIS B 1 521 ? 13.383 34.844 1.211 1 98.19 521 HIS B CA 1
ATOM 9540 C C . HIS B 1 521 ? 12.109 35.094 0.412 1 98.19 521 HIS B C 1
ATOM 9542 O O . HIS B 1 521 ? 11.383 34.156 0.09 1 98.19 521 HIS B O 1
ATOM 9548 N N . ARG B 1 522 ? 11.859 36.312 0.093 1 97.75 522 ARG B N 1
ATOM 9549 C CA . ARG B 1 522 ? 10.68 36.688 -0.683 1 97.75 522 ARG B CA 1
ATOM 9550 C C . ARG B 1 522 ? 10.719 36.094 -2.078 1 97.75 522 ARG B C 1
ATOM 9552 O O . ARG B 1 522 ? 9.695 35.625 -2.592 1 97.75 522 ARG B O 1
ATOM 9559 N N . ARG B 1 523 ? 11.836 36.125 -2.676 1 98.19 523 ARG B N 1
ATOM 9560 C CA . ARG B 1 523 ? 11.984 35.562 -4.008 1 98.19 523 ARG B CA 1
ATOM 9561 C C . ARG B 1 523 ? 11.68 34.062 -3.998 1 98.19 523 ARG B C 1
ATOM 9563 O O . ARG B 1 523 ? 10.984 33.562 -4.887 1 98.19 523 ARG B O 1
ATOM 9570 N N . ARG B 1 524 ? 12.164 33.344 -3.031 1 98 524 ARG B N 1
ATOM 9571 C CA . ARG B 1 524 ? 11.938 31.906 -2.93 1 98 524 ARG B CA 1
ATOM 9572 C C . ARG B 1 524 ? 10.461 31.594 -2.709 1 98 524 ARG B C 1
ATOM 9574 O O . ARG B 1 524 ? 9.938 30.625 -3.248 1 98 524 ARG B O 1
ATOM 9581 N N . ILE B 1 525 ? 9.844 32.406 -1.856 1 98.25 525 ILE B N 1
ATOM 9582 C CA . ILE B 1 525 ? 8.414 32.25 -1.643 1 98.25 525 ILE B CA 1
ATOM 9583 C C . ILE B 1 525 ? 7.672 32.375 -2.973 1 98.25 525 ILE B C 1
ATOM 9585 O O . ILE B 1 525 ? 6.82 31.562 -3.301 1 98.25 525 ILE B O 1
ATOM 9589 N N . ALA B 1 526 ? 8.039 33.406 -3.725 1 97.94 526 ALA B N 1
ATOM 9590 C CA . ALA B 1 526 ? 7.375 33.688 -4.996 1 97.94 526 ALA B CA 1
ATOM 9591 C 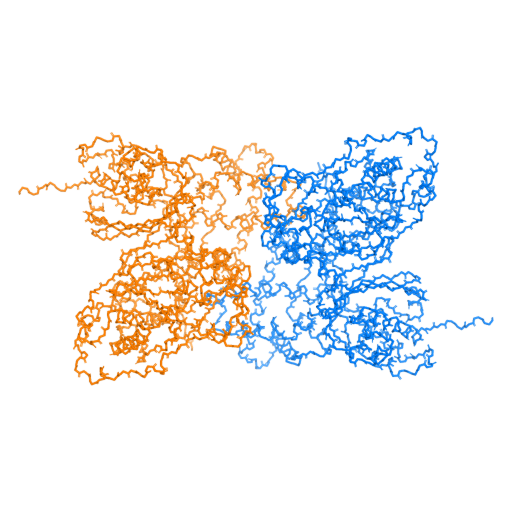C . ALA B 1 526 ? 7.559 32.531 -5.965 1 97.94 526 ALA B C 1
ATOM 9593 O O . ALA B 1 526 ? 6.613 32.125 -6.645 1 97.94 526 ALA B O 1
ATOM 9594 N N . VAL B 1 527 ? 8.695 31.969 -6.023 1 97.69 527 VAL B N 1
ATOM 9595 C CA . VAL B 1 527 ? 9.023 30.859 -6.918 1 97.69 527 VAL B CA 1
ATOM 9596 C C . VAL B 1 527 ? 8.219 29.625 -6.523 1 97.69 527 VAL B C 1
ATOM 9598 O O . VAL B 1 527 ? 7.613 28.969 -7.379 1 97.69 527 VAL B O 1
ATOM 9601 N N . CYS B 1 528 ? 8.203 29.297 -5.25 1 97.81 528 CYS B N 1
ATOM 9602 C CA . CYS B 1 528 ? 7.488 28.125 -4.77 1 97.81 528 CYS B CA 1
ATOM 9603 C C . CYS B 1 528 ? 5.984 28.297 -4.957 1 97.81 528 CYS B C 1
ATOM 9605 O O . CYS B 1 528 ? 5.293 27.359 -5.355 1 97.81 528 CYS B O 1
ATOM 9607 N N . ARG B 1 529 ? 5.52 29.484 -4.676 1 97.12 529 ARG B N 1
ATOM 9608 C CA . ARG B 1 529 ? 4.09 29.75 -4.801 1 97.12 529 ARG B CA 1
ATOM 9609 C C . ARG B 1 529 ? 3.639 29.656 -6.254 1 97.12 529 ARG B C 1
ATOM 9611 O O . ARG B 1 529 ? 2.471 29.391 -6.531 1 97.12 529 ARG B O 1
ATOM 9618 N N . ALA B 1 530 ? 4.547 29.844 -7.203 1 97.31 530 ALA B N 1
ATOM 9619 C CA . ALA B 1 530 ? 4.246 29.75 -8.625 1 97.31 530 ALA B CA 1
ATOM 9620 C C . ALA B 1 530 ? 4.23 28.297 -9.094 1 97.31 530 ALA B C 1
ATOM 9622 O O . ALA B 1 530 ? 3.973 28.016 -10.266 1 97.31 530 ALA B O 1
ATOM 9623 N N . GLY B 1 531 ? 4.426 27.406 -8.211 1 96.12 531 GLY B N 1
ATOM 9624 C CA . GLY B 1 531 ? 4.418 26 -8.555 1 96.12 531 GLY B CA 1
ATOM 9625 C C . GLY B 1 531 ? 5.758 25.5 -9.062 1 96.12 531 GLY B C 1
ATOM 9626 O O . GLY B 1 531 ? 5.832 24.438 -9.688 1 96.12 531 GLY B O 1
ATOM 9627 N N . GLU B 1 532 ? 6.816 26.219 -8.828 1 97.06 532 GLU B N 1
ATOM 9628 C CA . GLU B 1 532 ? 8.148 25.875 -9.305 1 97.06 532 GLU B CA 1
ATOM 9629 C C . GLU B 1 532 ? 9.047 25.438 -8.148 1 97.06 532 GLU B C 1
ATOM 9631 O O . GLU B 1 532 ? 10.273 25.594 -8.211 1 97.06 532 GLU B O 1
ATOM 9636 N N . GLY B 1 533 ? 8.422 25.047 -7.059 1 97.19 533 GLY B N 1
ATOM 9637 C CA . GLY B 1 533 ? 9.188 24.5 -5.941 1 97.19 533 GLY B CA 1
ATOM 9638 C C . GLY B 1 533 ? 9.812 23.156 -6.238 1 97.19 533 GLY B C 1
ATOM 9639 O O . GLY B 1 533 ? 9.633 22.609 -7.332 1 97.19 533 GLY B O 1
ATOM 9640 N N . PHE B 1 534 ? 10.492 22.609 -5.309 1 97.81 534 PHE B N 1
ATOM 9641 C CA . PHE B 1 534 ? 11.297 21.406 -5.535 1 97.81 534 PHE B CA 1
ATOM 9642 C C . PHE B 1 534 ? 10.641 20.188 -4.922 1 97.81 534 PHE B C 1
ATOM 9644 O O . PHE B 1 534 ? 10.5 19.156 -5.578 1 97.81 534 PHE B O 1
ATOM 9651 N N . HIS B 1 535 ? 10.148 20.203 -3.715 1 97.62 535 HIS B N 1
ATOM 9652 C CA . HIS B 1 535 ? 9.914 19.031 -2.885 1 97.62 535 HIS B CA 1
ATOM 9653 C C . HIS B 1 535 ? 8.648 18.297 -3.32 1 97.62 535 HIS B C 1
ATOM 9655 O O . HIS B 1 535 ? 8.633 17.062 -3.354 1 97.62 535 HIS B O 1
ATOM 9661 N N . ARG B 1 536 ? 7.551 18.984 -3.629 1 96.94 536 ARG B N 1
ATOM 9662 C CA . ARG B 1 536 ? 6.336 18.297 -4.07 1 96.94 536 ARG B CA 1
ATOM 9663 C C . ARG B 1 536 ? 6.539 17.656 -5.438 1 96.94 536 ARG B C 1
ATOM 9665 O O . ARG B 1 536 ? 6.109 16.516 -5.66 1 96.94 536 ARG B O 1
ATOM 9672 N N . ALA B 1 537 ? 7.211 18.406 -6.324 1 97.12 537 ALA B N 1
ATOM 9673 C CA . ALA B 1 537 ? 7.535 17.844 -7.629 1 97.12 537 ALA B CA 1
ATOM 9674 C C . ALA B 1 537 ? 8.438 16.625 -7.488 1 97.12 537 ALA B C 1
ATOM 9676 O O . ALA B 1 537 ? 8.258 15.625 -8.188 1 97.12 537 ALA B O 1
ATOM 9677 N N . LEU B 1 538 ? 9.406 16.719 -6.598 1 97.25 538 LEU B N 1
ATOM 9678 C CA . LEU B 1 538 ? 10.312 15.602 -6.348 1 97.25 538 LEU B CA 1
ATOM 9679 C C . LEU B 1 538 ? 9.547 14.383 -5.848 1 97.25 538 LEU B C 1
ATOM 9681 O O . LEU B 1 538 ? 9.789 13.266 -6.309 1 97.25 538 LEU B O 1
ATOM 9685 N N . THR B 1 539 ? 8.672 14.609 -4.898 1 95.88 539 THR B N 1
ATOM 9686 C CA . THR B 1 539 ? 7.887 13.516 -4.336 1 95.88 539 THR B CA 1
ATOM 9687 C C . THR B 1 539 ? 7.066 12.828 -5.426 1 95.88 539 THR B C 1
ATOM 9689 O O . THR B 1 539 ? 6.98 11.594 -5.461 1 95.88 539 THR B O 1
ATOM 9692 N N . PHE B 1 540 ? 6.477 13.609 -6.262 1 95.88 540 PHE B N 1
ATOM 9693 C CA . PHE B 1 540 ? 5.676 13.094 -7.371 1 95.88 540 PHE B CA 1
ATOM 9694 C C . PHE B 1 540 ? 6.535 12.289 -8.336 1 95.88 540 PHE B C 1
ATOM 9696 O O . PHE B 1 540 ? 6.188 11.164 -8.695 1 95.88 540 PHE B O 1
ATOM 9703 N N . LEU B 1 541 ? 7.703 12.828 -8.766 1 95.81 541 LEU B N 1
ATOM 9704 C CA . LEU B 1 541 ? 8.594 12.164 -9.703 1 95.81 541 LEU B CA 1
ATOM 9705 C C . LEU B 1 541 ? 9.156 10.875 -9.094 1 95.81 541 LEU B C 1
ATOM 9707 O O . LEU B 1 541 ? 9.344 9.883 -9.805 1 95.81 541 LEU B O 1
ATOM 9711 N N . ARG B 1 542 ? 9.508 10.961 -7.832 1 94.38 542 ARG B N 1
ATOM 9712 C CA . ARG B 1 542 ? 10.023 9.773 -7.156 1 94.38 542 ARG B CA 1
ATOM 9713 C C . ARG B 1 542 ? 9.008 8.641 -7.199 1 94.38 542 ARG B C 1
ATOM 9715 O O . ARG B 1 542 ? 9.375 7.48 -7.422 1 94.38 542 ARG B O 1
ATOM 9722 N N . ARG B 1 543 ? 7.781 8.953 -6.93 1 91.12 543 ARG B N 1
ATOM 9723 C CA . ARG B 1 543 ? 6.734 7.941 -7.004 1 91.12 543 ARG B CA 1
ATOM 9724 C C . ARG B 1 543 ? 6.684 7.301 -8.383 1 91.12 543 ARG B C 1
ATOM 9726 O O . ARG B 1 543 ? 6.609 6.078 -8.508 1 91.12 543 ARG B O 1
ATOM 9733 N N . LEU B 1 544 ? 6.691 8.102 -9.414 1 90.81 544 LEU B N 1
ATOM 9734 C CA . LEU B 1 544 ? 6.633 7.598 -10.789 1 90.81 544 LEU B CA 1
ATOM 9735 C C . LEU B 1 544 ? 7.887 6.797 -11.125 1 90.81 544 LEU B C 1
ATOM 9737 O O . LEU B 1 544 ? 7.812 5.789 -11.828 1 90.81 544 LEU B O 1
ATOM 9741 N N . HIS B 1 545 ? 9.078 7.266 -10.609 1 90.88 545 HIS B N 1
ATOM 9742 C CA . HIS B 1 545 ? 10.328 6.539 -10.789 1 90.88 545 HIS B CA 1
ATOM 9743 C C . HIS B 1 545 ? 10.242 5.137 -10.195 1 90.88 545 HIS B C 1
ATOM 9745 O O . HIS B 1 545 ? 10.672 4.168 -10.82 1 90.88 545 HIS B O 1
ATOM 9751 N N . ASN B 1 546 ? 9.672 5.07 -9.047 1 84.12 546 ASN B N 1
ATOM 9752 C CA . ASN B 1 546 ? 9.539 3.775 -8.391 1 84.12 546 ASN B CA 1
ATOM 9753 C C . ASN B 1 546 ? 8.625 2.838 -9.172 1 84.12 546 ASN B C 1
ATOM 9755 O O . ASN B 1 546 ? 8.922 1.647 -9.305 1 84.12 546 ASN B O 1
ATOM 9759 N N . VAL B 1 547 ? 7.582 3.379 -9.711 1 79.5 547 VAL B N 1
ATOM 9760 C CA . VAL B 1 547 ? 6.664 2.586 -10.516 1 79.5 547 VAL B CA 1
ATOM 9761 C C . VAL B 1 547 ? 7.367 2.131 -11.797 1 79.5 547 VAL B C 1
ATOM 9763 O O . VAL B 1 547 ? 7.258 0.967 -12.195 1 79.5 547 VAL B O 1
ATOM 9766 N N . ALA B 1 548 ? 8.062 3.057 -12.398 1 81.31 548 ALA B N 1
ATOM 9767 C CA . ALA B 1 548 ? 8.789 2.74 -13.625 1 81.31 548 ALA B CA 1
ATOM 9768 C C . ALA B 1 548 ? 9.852 1.678 -13.375 1 81.31 548 ALA B C 1
ATOM 9770 O O . ALA B 1 548 ? 10.031 0.763 -14.18 1 81.31 548 ALA B O 1
ATOM 9771 N N . LYS B 1 549 ? 10.57 1.838 -12.305 1 77.12 549 LYS B N 1
ATOM 9772 C CA . LYS B 1 549 ? 11.625 0.891 -11.945 1 77.12 549 LYS B CA 1
ATOM 9773 C C . LYS B 1 549 ? 11.055 -0.514 -11.758 1 77.12 549 LYS B C 1
ATOM 9775 O O . LYS B 1 549 ? 11.641 -1.493 -12.219 1 77.12 549 LYS B O 1
ATOM 9780 N N . GLU B 1 550 ? 10 -0.548 -11.125 1 67.62 550 GLU B N 1
ATOM 9781 C CA . GLU B 1 550 ? 9.352 -1.834 -10.898 1 67.62 550 GLU B CA 1
ATOM 9782 C C . GLU B 1 550 ? 8.906 -2.469 -12.211 1 67.62 550 GLU B C 1
ATOM 9784 O O . GLU B 1 550 ? 9.016 -3.684 -12.391 1 67.62 550 GLU B O 1
ATOM 9789 N N . ARG B 1 551 ? 8.516 -1.669 -13.117 1 64.5 551 ARG B N 1
ATOM 9790 C CA . ARG B 1 551 ? 7.898 -2.158 -14.344 1 64.5 551 ARG B CA 1
ATOM 9791 C C . ARG B 1 551 ? 8.945 -2.41 -15.422 1 64.5 551 ARG B C 1
ATOM 9793 O O . ARG B 1 551 ? 8.789 -3.307 -16.25 1 64.5 551 ARG B O 1
ATOM 9800 N N . LEU B 1 552 ? 9.867 -1.419 -15.484 1 62.19 552 LEU B N 1
ATOM 9801 C CA . LEU B 1 552 ? 10.844 -1.47 -16.562 1 62.19 552 LEU B CA 1
ATOM 9802 C C . LEU B 1 552 ? 11.953 -2.465 -16.25 1 62.19 552 LEU B C 1
ATOM 9804 O O . LEU B 1 552 ? 12.625 -2.967 -17.156 1 62.19 552 LEU B O 1
ATOM 9808 N N . THR B 1 553 ? 12.469 -2.465 -15.047 1 55.34 553 THR B N 1
ATOM 9809 C CA . THR B 1 553 ? 13.547 -3.414 -14.758 1 55.34 553 THR B CA 1
ATOM 9810 C C . THR B 1 553 ? 13.047 -4.852 -14.906 1 55.34 553 THR B C 1
ATOM 9812 O O . THR B 1 553 ? 13.844 -5.766 -15.133 1 55.34 553 THR B O 1
ATOM 9815 N N . ARG B 1 554 ? 11.789 -4.934 -14.82 1 47.47 554 ARG B N 1
ATOM 9816 C CA . ARG B 1 554 ? 11.297 -6.293 -15.023 1 47.47 554 ARG B CA 1
ATOM 9817 C C . ARG B 1 554 ? 11.352 -6.68 -16.5 1 47.47 554 ARG B C 1
ATOM 9819 O O . ARG B 1 554 ? 11.562 -7.844 -16.844 1 47.47 554 ARG B O 1
ATOM 9826 N N . ALA B 1 555 ? 10.797 -5.668 -17.375 1 40.91 555 ALA B N 1
ATOM 9827 C CA . ALA B 1 555 ? 10.531 -6.043 -18.75 1 40.91 555 ALA B CA 1
ATOM 9828 C C . ALA B 1 555 ? 11.805 -5.953 -19.594 1 40.91 555 ALA B C 1
ATOM 9830 O O . ALA B 1 555 ? 12.523 -4.953 -19.531 1 40.91 555 ALA B O 1
ATOM 9831 N N . THR B 1 556 ? 12.336 -6.996 -19.844 1 36.31 556 THR B N 1
ATOM 9832 C CA . THR B 1 556 ? 13.344 -6.961 -20.906 1 36.31 556 THR B CA 1
ATOM 9833 C C . THR B 1 556 ? 12.891 -6.066 -22.047 1 36.31 556 THR B C 1
ATOM 9835 O O . THR B 1 556 ? 13.57 -5.977 -23.078 1 36.31 556 THR B O 1
ATOM 9838 N N . SER B 1 557 ? 11.531 -5.98 -22.234 1 35.5 557 SER B N 1
ATOM 9839 C CA . SER B 1 557 ? 11.344 -5.254 -23.484 1 35.5 557 SER B CA 1
ATOM 9840 C C . SER B 1 557 ? 11.719 -3.785 -23.344 1 35.5 557 SER B C 1
ATOM 9842 O O . SER B 1 557 ? 11.156 -3.08 -22.5 1 35.5 557 SER B O 1
ATOM 9844 N N . PRO B 1 558 ? 12.797 -3.451 -23.75 1 34.28 558 PRO B N 1
ATOM 9845 C CA . PRO B 1 558 ? 13.398 -2.121 -23.641 1 34.28 558 PRO B CA 1
ATOM 9846 C C . PRO B 1 558 ? 12.5 -1.018 -24.203 1 34.28 558 PRO B C 1
ATOM 9848 O O . PRO B 1 558 ? 12.18 -1.012 -25.391 1 34.28 558 PRO B O 1
ATOM 9851 N N . PRO B 1 559 ? 11.25 -0.668 -23.844 1 35.03 559 PRO B N 1
ATOM 9852 C CA . PRO B 1 559 ? 11.344 0.58 -24.609 1 35.03 559 PRO B CA 1
ATOM 9853 C C . PRO B 1 559 ? 12.766 1.111 -24.703 1 35.03 559 PRO B C 1
ATOM 9855 O O . PRO B 1 559 ? 13.133 1.74 -25.688 1 35.03 559 PRO B O 1
ATOM 9858 N N . LEU B 1 560 ? 13.109 1.622 -23.422 1 36.94 560 LEU B N 1
ATOM 9859 C CA . LEU B 1 560 ? 14.414 2.266 -23.406 1 36.94 560 LEU B CA 1
ATOM 9860 C C . LEU B 1 560 ? 15.523 1.245 -23.656 1 36.94 560 LEU B C 1
ATOM 9862 O O . LEU B 1 560 ? 15.438 0.108 -23.188 1 36.94 560 LEU B O 1
ATOM 9866 N N . THR B 1 561 ? 16.266 1.08 -24.609 1 38.03 561 THR B N 1
ATOM 9867 C CA . THR B 1 561 ? 17.484 0.374 -24.984 1 38.03 561 THR B CA 1
ATOM 9868 C C . THR B 1 561 ? 18.172 -0.197 -23.75 1 38.03 561 THR B C 1
ATOM 9870 O O . THR B 1 561 ? 17.906 0.249 -22.625 1 38.03 561 THR B O 1
ATOM 9873 N N . SER B 1 562 ? 18.984 -1.511 -23.797 1 46 562 SER B N 1
ATOM 9874 C CA . SER B 1 562 ? 19.969 -2.225 -23 1 46 562 SER B CA 1
ATOM 9875 C C . SER B 1 562 ? 20.391 -1.408 -21.781 1 46 562 SER B C 1
ATOM 9877 O O . SER B 1 562 ? 20.578 -1.957 -20.688 1 46 562 SER B O 1
ATOM 9879 N N . ASP B 1 563 ? 20.469 0.109 -21.844 1 56.5 563 ASP B N 1
ATOM 9880 C CA . ASP B 1 563 ? 21.094 1.202 -21.125 1 56.5 563 ASP B CA 1
ATOM 9881 C C . ASP B 1 563 ? 20.172 1.771 -20.062 1 56.5 563 ASP B C 1
ATOM 9883 O O . ASP B 1 563 ? 20.609 2.514 -19.172 1 56.5 563 ASP B O 1
ATOM 9887 N N . VAL B 1 564 ? 18.797 1.158 -19.906 1 64.94 564 VAL B N 1
ATOM 9888 C CA . VAL B 1 564 ? 17.891 1.815 -18.984 1 64.94 564 VAL B CA 1
ATOM 9889 C C . VAL B 1 564 ? 18.156 1.346 -17.547 1 64.94 564 VAL B C 1
ATOM 9891 O O . VAL B 1 564 ? 18.109 2.141 -16.609 1 64.94 564 VAL B O 1
ATOM 9894 N N . SER B 1 565 ? 18.359 0.055 -17.469 1 67.88 565 SER B N 1
ATOM 9895 C CA . SER B 1 565 ? 18.672 -0.454 -16.125 1 67.88 565 SER B CA 1
ATOM 9896 C C . SER B 1 565 ? 19.875 0.257 -15.539 1 67.88 565 SER B C 1
ATOM 9898 O O . SER B 1 565 ? 19.906 0.551 -14.336 1 67.88 565 SER B O 1
ATOM 9900 N N . LYS B 1 566 ? 20.875 0.464 -16.469 1 73.94 566 LYS B N 1
ATOM 9901 C CA . LYS B 1 566 ? 22.047 1.199 -16.016 1 73.94 566 LYS B CA 1
ATOM 9902 C C . LYS B 1 566 ? 21.703 2.641 -15.656 1 73.94 566 LYS B C 1
ATOM 9904 O O . LYS B 1 566 ? 22.156 3.168 -14.641 1 73.94 566 LYS B O 1
ATOM 9909 N N . ALA B 1 567 ? 20.812 3.203 -16.5 1 80.81 567 ALA B N 1
ATOM 9910 C CA . ALA B 1 567 ? 20.391 4.574 -16.25 1 80.81 567 ALA B CA 1
ATOM 9911 C C . ALA B 1 567 ? 19.609 4.672 -14.938 1 80.81 567 ALA B C 1
ATOM 9913 O O . ALA B 1 567 ? 19.812 5.598 -14.156 1 80.81 567 ALA B O 1
ATOM 9914 N N . LEU B 1 568 ? 18.766 3.693 -14.695 1 80.5 568 LEU B N 1
ATOM 9915 C CA . LEU B 1 568 ? 17.969 3.652 -13.477 1 80.5 568 LEU B CA 1
ATOM 9916 C C . LEU B 1 568 ? 18.844 3.531 -12.242 1 80.5 568 LEU B C 1
ATOM 9918 O O . LEU B 1 568 ? 18.625 4.215 -11.242 1 80.5 568 LEU B O 1
ATOM 9922 N N . ALA B 1 569 ? 19.812 2.732 -12.375 1 77.5 569 ALA B N 1
ATOM 9923 C CA . ALA B 1 569 ? 20.719 2.537 -11.25 1 77.5 569 ALA B CA 1
ATOM 9924 C C . ALA B 1 569 ? 21.5 3.812 -10.961 1 77.5 569 ALA B C 1
ATOM 9926 O O . ALA B 1 569 ? 21.719 4.16 -9.797 1 77.5 569 ALA B O 1
ATOM 9927 N N . PHE B 1 570 ? 21.891 4.484 -12.008 1 83 570 PHE B N 1
ATOM 9928 C CA . PHE B 1 570 ? 22.641 5.73 -11.859 1 83 570 PHE B CA 1
ATOM 9929 C C . PHE B 1 570 ? 21.75 6.82 -11.266 1 83 570 PHE B C 1
ATOM 9931 O O . PHE B 1 570 ? 22.188 7.574 -10.391 1 83 570 PHE B O 1
ATOM 9938 N N . VAL B 1 571 ? 20.547 6.898 -11.773 1 89.19 571 VAL B N 1
ATOM 9939 C CA . VAL B 1 571 ? 19.609 7.914 -11.305 1 89.19 571 VAL B CA 1
ATOM 9940 C C . VAL B 1 571 ? 19.281 7.676 -9.828 1 89.19 571 VAL B C 1
ATOM 9942 O O . VAL B 1 571 ? 19.188 8.625 -9.047 1 89.19 571 VAL B O 1
ATOM 9945 N N . ASP B 1 572 ? 19.172 6.469 -9.445 1 87.94 572 ASP B N 1
ATOM 9946 C CA . ASP B 1 572 ? 18.938 6.133 -8.039 1 87.94 572 ASP B CA 1
ATOM 9947 C C . ASP B 1 572 ? 20.125 6.555 -7.176 1 87.94 572 ASP B C 1
ATOM 9949 O O . ASP B 1 572 ? 19.953 7.25 -6.172 1 87.94 572 ASP B O 1
ATOM 9953 N N . ALA B 1 573 ? 21.281 6.203 -7.621 1 86.94 573 ALA B N 1
ATOM 9954 C CA . ALA B 1 573 ? 22.5 6.398 -6.816 1 86.94 573 ALA B CA 1
ATOM 9955 C C . ALA B 1 573 ? 22.859 7.875 -6.742 1 86.94 573 ALA B C 1
ATOM 9957 O O . ALA B 1 573 ? 23.344 8.352 -5.703 1 86.94 573 ALA B O 1
ATOM 9958 N N . LEU B 1 574 ? 22.656 8.609 -7.832 1 91.56 574 LEU B N 1
ATOM 9959 C CA . LEU B 1 574 ? 23.203 9.961 -7.914 1 91.56 574 LEU B CA 1
ATOM 9960 C C . LEU B 1 574 ? 22.125 11 -7.602 1 91.56 574 LEU B C 1
ATOM 9962 O O . LEU B 1 574 ? 22.438 12.164 -7.359 1 91.56 574 LEU B O 1
ATOM 9966 N N . PHE B 1 575 ? 20.812 10.555 -7.551 1 94.94 575 PHE B N 1
ATOM 9967 C CA . PHE B 1 575 ? 19.766 11.555 -7.34 1 94.94 575 PHE B CA 1
ATOM 9968 C C . PHE B 1 575 ? 18.766 11.07 -6.301 1 94.94 575 PHE B C 1
ATOM 9970 O O . PHE B 1 575 ? 18.953 11.273 -5.102 1 94.94 575 PHE B O 1
ATOM 9977 N N . PHE B 1 576 ? 17.906 10.125 -6.594 1 94.19 576 PHE B N 1
ATOM 9978 C CA . PHE B 1 576 ? 16.766 9.805 -5.742 1 94.19 576 PHE B CA 1
ATOM 9979 C C . PHE B 1 576 ? 17.219 9.227 -4.41 1 94.19 576 PHE B C 1
ATOM 9981 O O . PHE B 1 576 ? 16.578 9.414 -3.383 1 94.19 576 PHE B O 1
ATOM 9988 N N . ASP B 1 577 ? 18.328 8.523 -4.387 1 91.56 577 ASP B N 1
ATOM 9989 C CA . ASP B 1 577 ? 18.797 7.918 -3.143 1 91.56 577 ASP B CA 1
ATOM 9990 C C . ASP B 1 577 ? 20.109 8.539 -2.695 1 91.56 577 ASP B C 1
ATOM 9992 O O . ASP B 1 577 ? 20.828 7.961 -1.866 1 91.56 577 ASP B O 1
ATOM 9996 N N . SER B 1 578 ? 20.484 9.664 -3.297 1 94.44 578 SER B N 1
ATOM 9997 C CA . SER B 1 578 ? 21.75 10.32 -2.957 1 94.44 578 SER B CA 1
ATOM 9998 C C . SER B 1 578 ? 21.734 10.836 -1.523 1 94.44 578 SER B C 1
ATOM 10000 O O . SER B 1 578 ? 20.688 11.227 -1.012 1 94.44 578 SER B O 1
ATOM 10002 N N . SER B 1 579 ? 22.906 10.859 -0.926 1 94.25 579 SER B N 1
ATOM 10003 C CA . SER B 1 579 ? 23.062 11.391 0.424 1 94.25 579 SER B CA 1
ATOM 10004 C C . SER B 1 579 ? 22.719 12.875 0.474 1 94.25 579 SER B C 1
ATOM 10006 O O . SER B 1 579 ? 22.172 13.359 1.467 1 94.25 579 SER B O 1
ATOM 10008 N N . SER B 1 580 ? 23 13.609 -0.58 1 96.94 580 SER B N 1
ATOM 10009 C CA . SER B 1 580 ? 22.734 15.047 -0.638 1 96.94 580 SER B CA 1
ATOM 10010 C C . SER B 1 580 ? 21.25 15.336 -0.616 1 96.94 580 SER B C 1
ATOM 10012 O O . SER B 1 580 ? 20.797 16.25 0.082 1 96.94 580 SER B O 1
ATOM 10014 N N . LEU B 1 581 ? 20.531 14.555 -1.431 1 96.94 581 LEU B N 1
ATOM 10015 C CA . LEU B 1 581 ? 19.094 14.75 -1.438 1 96.94 581 LEU B CA 1
ATOM 10016 C C . LEU B 1 581 ? 18.484 14.383 -0.086 1 96.94 581 LEU B C 1
ATOM 10018 O O . LEU B 1 581 ? 17.547 15.039 0.375 1 96.94 581 LEU B O 1
ATOM 10022 N N . ARG B 1 582 ? 19.016 13.383 0.539 1 94.75 582 ARG B N 1
ATOM 10023 C CA . ARG B 1 582 ? 18.562 13 1.873 1 94.75 582 ARG B CA 1
ATOM 10024 C C . ARG B 1 582 ? 18.781 14.133 2.871 1 94.75 582 ARG B C 1
ATOM 10026 O O . ARG B 1 582 ? 17.906 14.445 3.67 1 94.75 582 ARG B O 1
ATOM 10033 N N . GLU B 1 583 ? 19.938 14.703 2.801 1 95.62 583 GLU B N 1
ATOM 10034 C CA . GLU B 1 583 ? 20.266 15.805 3.701 1 95.62 583 GLU B CA 1
ATOM 10035 C C . GLU B 1 583 ? 19.344 17 3.475 1 95.62 583 GLU B C 1
ATOM 10037 O O . GLU B 1 583 ? 18.891 17.625 4.434 1 95.62 583 GLU B O 1
ATOM 10042 N N . LEU B 1 584 ? 19.156 17.297 2.248 1 97.38 584 LEU B N 1
ATOM 10043 C CA . LEU B 1 584 ? 18.266 18.422 1.927 1 97.38 584 LEU B CA 1
ATOM 10044 C C . LEU B 1 584 ? 16.859 18.156 2.459 1 97.38 584 LEU B C 1
ATOM 10046 O O . LEU B 1 584 ? 16.172 19.094 2.877 1 97.38 584 LEU B O 1
ATOM 10050 N N . SER B 1 585 ? 16.484 16.906 2.48 1 96.25 585 SER B N 1
ATOM 10051 C CA . SER B 1 585 ? 15.117 16.547 2.852 1 96.25 585 SER B CA 1
ATOM 10052 C C . SER B 1 585 ? 14.984 16.344 4.355 1 96.25 585 SER B C 1
ATOM 10054 O O . SER B 1 585 ? 13.906 16.031 4.855 1 96.25 585 SER B O 1
ATOM 10056 N N . CYS B 1 586 ? 16.031 16.547 5.125 1 94.81 586 CYS B N 1
ATOM 10057 C CA . CYS B 1 586 ? 15.992 16.484 6.582 1 94.81 586 CYS B CA 1
ATOM 10058 C C . CYS B 1 586 ? 15.547 17.812 7.168 1 94.81 586 CYS B C 1
ATOM 10060 O O . CYS B 1 586 ? 16.109 18.859 6.848 1 94.81 586 CYS B O 1
ATOM 10062 N N . ASP B 1 587 ? 14.57 17.766 7.973 1 96.56 587 ASP B N 1
ATOM 10063 C CA . ASP B 1 587 ? 14.039 18.984 8.586 1 96.56 587 ASP B CA 1
ATOM 10064 C C . ASP B 1 587 ? 14.609 19.172 9.992 1 96.56 587 ASP B C 1
ATOM 10066 O O . ASP B 1 587 ? 13.891 19.047 10.984 1 96.56 587 ASP B O 1
ATOM 10070 N N . TYR B 1 588 ? 15.875 19.578 10.039 1 97.12 588 TYR B N 1
ATOM 10071 C CA . TYR B 1 588 ? 16.516 19.828 11.328 1 97.12 588 TYR B CA 1
ATOM 10072 C C . TYR B 1 588 ? 15.766 20.906 12.102 1 97.12 588 TYR B C 1
ATOM 10074 O O . TYR B 1 588 ? 15.68 20.859 13.328 1 97.12 588 TYR B O 1
ATOM 10082 N N . LEU B 1 589 ? 15.32 21.875 11.383 1 98.25 589 LEU B N 1
ATOM 10083 C CA . LEU B 1 589 ? 14.281 22.781 11.859 1 98.25 589 LEU B CA 1
ATOM 10084 C C . LEU B 1 589 ? 13.016 22.625 11.023 1 98.25 589 LEU B C 1
ATOM 10086 O O . LEU B 1 589 ? 13.047 22.781 9.805 1 98.25 589 LEU B O 1
ATOM 10090 N N . SER B 1 590 ? 11.969 22.219 11.633 1 98.19 590 SER B N 1
ATOM 10091 C CA . SER B 1 590 ? 10.648 22.188 11.016 1 98.19 590 SER B CA 1
ATOM 10092 C C . SER B 1 590 ? 9.781 23.344 11.508 1 98.19 590 SER B C 1
ATOM 10094 O O . SER B 1 590 ? 9.391 23.391 12.672 1 98.19 590 SER B O 1
ATOM 10096 N N . THR B 1 591 ? 9.508 24.281 10.617 1 98.25 591 THR B N 1
ATOM 10097 C CA . THR B 1 591 ? 8.844 25.5 11.078 1 98.25 591 THR B CA 1
ATOM 10098 C C . THR B 1 591 ? 7.5 25.672 10.383 1 98.25 591 THR B C 1
ATOM 10100 O O . THR B 1 591 ? 7.34 25.297 9.219 1 98.25 591 THR B O 1
ATOM 10103 N N . SER B 1 592 ? 6.559 26.172 11.078 1 97.25 592 SER B N 1
ATOM 10104 C CA . SER B 1 592 ? 5.238 26.516 10.547 1 97.25 592 SER B CA 1
ATOM 10105 C C . SER B 1 592 ? 4.633 27.703 11.273 1 97.25 592 SER B C 1
ATOM 10107 O O . SER B 1 592 ? 4.77 27.828 12.492 1 97.25 592 SER B O 1
ATOM 10109 N N . ASN B 1 593 ? 4.047 28.562 10.484 1 96.94 593 ASN B N 1
ATOM 10110 C CA . ASN B 1 593 ? 3.455 29.781 11.031 1 96.94 593 ASN B CA 1
ATOM 10111 C C . ASN B 1 593 ? 1.93 29.734 10.977 1 96.94 593 ASN B C 1
ATOM 10113 O O . ASN B 1 593 ? 1.351 29.469 9.93 1 96.94 593 ASN B O 1
ATOM 10117 N N . ILE B 1 594 ? 1.32 29.953 12.078 1 96.19 594 ILE B N 1
ATOM 10118 C CA . ILE B 1 594 ? -0.117 30.203 12.148 1 96.19 594 ILE B CA 1
ATOM 10119 C C . ILE B 1 594 ? -0.394 31.422 13.023 1 96.19 594 ILE B C 1
ATOM 10121 O O . ILE B 1 594 ? -0.135 31.391 14.234 1 96.19 594 ILE B O 1
ATOM 10125 N N . THR B 1 595 ? -0.865 32.469 12.398 1 95.56 595 THR B N 1
ATOM 10126 C CA . THR B 1 595 ? -1.164 33.719 13.094 1 95.56 595 THR B CA 1
ATOM 10127 C C . THR B 1 595 ? -2.59 34.156 12.797 1 95.56 595 THR B C 1
ATOM 10129 O O . THR B 1 595 ? -2.982 34.281 11.633 1 95.56 595 THR B O 1
ATOM 10132 N N . GLY B 1 596 ? -3.318 34.438 13.812 1 93.5 596 GLY B N 1
ATOM 10133 C CA . GLY B 1 596 ? -4.68 34.938 13.625 1 93.5 596 GLY B CA 1
ATOM 10134 C C . GLY B 1 596 ? -5.398 35.188 14.938 1 93.5 596 GLY B C 1
ATOM 10135 O O . GLY B 1 596 ? -4.875 34.906 16.016 1 93.5 596 GLY B O 1
ATOM 10136 N N . SER B 1 597 ? -6.602 35.719 14.75 1 94.19 597 SER B N 1
ATOM 10137 C CA . SER B 1 597 ? -7.426 36 15.922 1 94.19 597 SER B CA 1
ATOM 10138 C C . SER B 1 597 ? -7.828 34.719 16.641 1 94.19 597 SER B C 1
ATOM 10140 O O . SER B 1 597 ? -8.156 33.719 16 1 94.19 597 SER B O 1
ATOM 10142 N N . GLY B 1 598 ? -7.734 34.781 17.938 1 95.75 598 GLY B N 1
ATOM 10143 C CA . GLY B 1 598 ? -8.18 33.656 18.734 1 95.75 598 GLY B CA 1
ATOM 10144 C C . GLY B 1 598 ? -7.09 32.625 18.984 1 95.75 598 GLY B C 1
ATOM 10145 O O . GLY B 1 598 ? -7.312 31.641 19.672 1 95.75 598 GLY B O 1
ATOM 10146 N N . ILE B 1 599 ? -5.91 32.906 18.469 1 96.62 599 ILE B N 1
ATOM 10147 C CA . ILE B 1 599 ? -4.812 31.938 18.625 1 96.62 599 ILE B CA 1
ATOM 10148 C C . ILE B 1 599 ? -3.77 32.531 19.578 1 96.62 599 ILE B C 1
ATOM 10150 O O . ILE B 1 599 ? -3.332 33.656 19.422 1 96.62 599 ILE B O 1
ATOM 10154 N N . ALA B 1 600 ? -3.439 31.75 20.609 1 95.56 600 ALA B N 1
ATOM 10155 C CA . ALA B 1 600 ? -2.398 32.125 21.547 1 95.56 600 ALA B CA 1
ATOM 10156 C C . ALA B 1 600 ? -1.052 31.531 21.172 1 95.56 600 ALA B C 1
ATOM 10158 O O . ALA B 1 600 ? -0.017 32.188 21.266 1 95.56 600 ALA B O 1
ATOM 10159 N N . SER B 1 601 ? -1.051 30.328 20.828 1 94.81 601 SER B N 1
ATOM 10160 C CA . SER B 1 601 ? 0.159 29.625 20.406 1 94.81 601 SER B CA 1
ATOM 10161 C C . SER B 1 601 ? -0.176 28.391 19.562 1 94.81 601 SER B C 1
ATOM 10163 O O . SER B 1 601 ? -1.335 27.984 19.484 1 94.81 601 SER B O 1
ATOM 10165 N N . PHE B 1 602 ? 0.781 27.938 18.891 1 94.62 602 PHE B N 1
ATOM 10166 C CA . PHE B 1 602 ? 0.695 26.812 17.953 1 94.62 602 PHE B CA 1
ATOM 10167 C C . PHE B 1 602 ? 1.863 25.859 18.156 1 94.62 602 PHE B C 1
ATOM 10169 O O . PHE B 1 602 ? 3.016 26.281 18.25 1 94.62 602 PHE B O 1
ATOM 10176 N N . CYS B 1 603 ? 1.563 24.547 18.328 1 95.12 603 CYS B N 1
ATOM 10177 C CA . CYS B 1 603 ? 2.686 23.625 18.531 1 95.12 603 CYS B CA 1
ATOM 10178 C C . CYS B 1 603 ? 2.441 22.297 17.828 1 95.12 603 CYS B C 1
ATOM 10180 O O . CYS B 1 603 ? 1.293 21.922 17.594 1 95.12 603 CYS B O 1
ATOM 10182 N N . PHE B 1 604 ? 3.457 21.562 17.453 1 96.5 604 PHE B N 1
ATOM 10183 C CA . PHE B 1 604 ? 3.504 20.203 16.922 1 96.5 604 PHE B CA 1
ATOM 10184 C C . PHE B 1 604 ? 4.805 19.516 17.297 1 96.5 604 PHE B C 1
ATOM 10186 O O . PHE B 1 604 ? 5.742 20.156 17.781 1 96.5 604 PHE B O 1
ATOM 10193 N N . THR B 1 605 ? 4.871 18.219 17.172 1 95.5 605 THR B N 1
ATOM 10194 C CA . THR B 1 605 ? 6.051 17.469 17.578 1 95.5 605 THR B CA 1
ATOM 10195 C C . THR B 1 605 ? 7.129 17.531 16.5 1 95.5 605 THR B C 1
ATOM 10197 O O . THR B 1 605 ? 6.816 17.656 15.305 1 95.5 605 THR B O 1
ATOM 10200 N N . ALA B 1 606 ? 8.375 17.422 16.984 1 95.44 606 ALA B N 1
ATOM 10201 C CA . ALA B 1 606 ? 9.523 17.422 16.062 1 95.44 606 ALA B CA 1
ATOM 10202 C C . ALA B 1 606 ? 9.398 16.312 15.031 1 95.44 606 ALA B C 1
ATOM 10204 O O . ALA B 1 606 ? 8.961 15.203 15.352 1 95.44 606 ALA B O 1
ATOM 10205 N N . THR B 1 607 ? 9.797 16.578 13.789 1 93.62 607 THR B N 1
ATOM 10206 C CA . THR B 1 607 ? 9.625 15.641 12.688 1 93.62 607 THR B CA 1
ATOM 10207 C C . THR B 1 607 ? 10.93 14.906 12.391 1 93.62 607 THR B C 1
ATOM 10209 O O . THR B 1 607 ? 10.977 14.016 11.539 1 93.62 607 THR B O 1
ATOM 10212 N N . HIS B 1 608 ? 12 15.328 12.992 1 94.19 608 HIS B N 1
ATOM 10213 C CA . HIS B 1 608 ? 13.312 14.703 12.883 1 94.19 608 HIS B CA 1
ATOM 10214 C C . HIS B 1 608 ? 13.859 14.32 14.25 1 94.19 608 HIS B C 1
ATOM 10216 O O . HIS B 1 608 ? 13.703 15.07 15.219 1 94.19 608 HIS B O 1
ATOM 10222 N N . PRO B 1 609 ? 14.484 13.141 14.383 1 92.38 609 PRO B N 1
ATOM 10223 C CA . PRO B 1 609 ? 14.977 12.711 15.695 1 92.38 609 PRO B CA 1
ATOM 10224 C C . PRO B 1 609 ? 15.977 13.695 16.297 1 92.38 609 PRO B C 1
ATOM 10226 O O . PRO B 1 609 ? 16.047 13.836 17.531 1 92.38 609 PRO B O 1
ATOM 10229 N N . ASP B 1 610 ? 16.703 14.367 15.422 1 94.5 610 ASP B N 1
ATOM 10230 C CA . ASP B 1 610 ? 17.672 15.344 15.875 1 94.5 610 ASP B CA 1
ATOM 10231 C C . ASP B 1 610 ? 17.281 16.75 15.438 1 94.5 610 ASP B C 1
ATOM 10233 O O . ASP B 1 610 ? 18.156 17.562 15.109 1 94.5 610 ASP B O 1
ATOM 10237 N N . GLY B 1 611 ? 16.016 16.938 15.32 1 96.5 611 GLY B N 1
ATOM 10238 C CA . GLY B 1 611 ? 15.516 18.234 14.875 1 96.5 611 GLY B CA 1
ATOM 10239 C C . GLY B 1 611 ? 14.617 18.906 15.891 1 96.5 611 GLY B C 1
ATOM 10240 O O . GLY B 1 611 ? 14.336 18.344 16.953 1 96.5 611 GLY B O 1
ATOM 10241 N N . ILE B 1 612 ? 14.273 20.125 15.609 1 97.44 612 ILE B N 1
ATOM 10242 C CA . ILE B 1 612 ? 13.398 20.922 16.453 1 97.44 612 ILE B CA 1
ATOM 10243 C C . ILE B 1 612 ? 12.164 21.359 15.672 1 97.44 612 ILE B C 1
ATOM 10245 O O . ILE B 1 612 ? 12.273 21.891 14.57 1 97.44 612 ILE B O 1
ATOM 10249 N N . GLY B 1 613 ? 10.984 21.016 16.234 1 97.88 613 GLY B N 1
ATOM 10250 C CA . GLY B 1 613 ? 9.75 21.562 15.711 1 97.88 613 GLY B CA 1
ATOM 10251 C C . GLY B 1 613 ? 9.453 22.969 16.234 1 97.88 613 GLY B C 1
ATOM 10252 O O . GLY B 1 613 ? 9.586 23.219 17.438 1 97.88 613 GLY B O 1
ATOM 10253 N N . ILE B 1 614 ? 9.102 23.891 15.344 1 98.44 614 ILE B N 1
ATOM 10254 C CA . ILE B 1 614 ? 8.883 25.281 15.742 1 98.44 614 ILE B CA 1
ATOM 10255 C C . ILE B 1 614 ? 7.543 25.766 15.188 1 98.44 614 ILE B C 1
ATOM 10257 O O . ILE B 1 614 ? 7.43 26.078 14 1 98.44 614 ILE B O 1
ATOM 10261 N N . GLY B 1 615 ? 6.555 25.812 16.016 1 97.88 615 GLY B N 1
ATOM 10262 C CA . GLY B 1 615 ? 5.355 26.578 15.719 1 97.88 615 GLY B CA 1
ATOM 10263 C C . GLY B 1 615 ? 5.441 28.016 16.172 1 97.88 615 GLY B C 1
ATOM 10264 O O . GLY B 1 615 ? 5.887 28.297 17.297 1 97.88 615 GLY B O 1
ATOM 10265 N N . TYR B 1 616 ? 5.125 28.969 15.289 1 98.06 616 TYR B N 1
ATOM 10266 C CA . TYR B 1 616 ? 5.277 30.359 15.719 1 98.06 616 TYR B CA 1
ATOM 10267 C C . TYR B 1 616 ? 4.141 31.219 15.188 1 98.06 616 TYR B C 1
ATOM 10269 O O . TYR B 1 616 ? 3.457 30.844 14.234 1 98.06 616 TYR B O 1
ATOM 10277 N N . SER B 1 617 ? 3.922 32.281 15.859 1 97.62 617 SER B N 1
ATOM 10278 C CA . SER B 1 617 ? 2.926 33.312 15.508 1 97.62 617 SER B CA 1
ATOM 10279 C C . SER B 1 617 ? 3.514 34.719 15.578 1 97.62 617 SER B C 1
ATOM 10281 O O . SER B 1 617 ? 4.227 35.031 16.516 1 97.62 617 SER B O 1
ATOM 10283 N N . LEU B 1 618 ? 3.242 35.5 14.539 1 97.81 618 LEU B N 1
ATOM 10284 C CA . LEU B 1 618 ? 3.754 36.875 14.438 1 97.81 618 LEU B CA 1
ATOM 10285 C C . LEU B 1 618 ? 2.641 37.875 14.664 1 97.81 618 LEU B C 1
ATOM 10287 O O . LEU B 1 618 ? 2.066 38.406 13.711 1 97.81 618 LEU B O 1
ATOM 10291 N N . PHE B 1 619 ? 2.443 38.219 15.883 1 96.88 619 PHE B N 1
ATOM 10292 C CA . PHE B 1 619 ? 1.39 39.156 16.219 1 96.88 619 PHE B CA 1
ATOM 10293 C C . PHE B 1 619 ? 1.89 40.594 16.078 1 96.88 619 PHE B C 1
ATOM 10295 O O . PHE B 1 619 ? 3.096 40.844 16 1 96.88 619 PHE B O 1
ATOM 10302 N N . PRO B 1 620 ? 1.017 41.625 16 1 95.94 620 PRO B N 1
ATOM 10303 C CA . PRO B 1 620 ? 1.43 43 15.797 1 95.94 620 PRO B CA 1
ATOM 10304 C C . PRO B 1 620 ? 2.389 43.531 16.875 1 95.94 620 PRO B C 1
ATOM 10306 O O . PRO B 1 620 ? 3.355 44.219 16.562 1 95.94 620 PRO B O 1
ATOM 10309 N N . ASP B 1 621 ? 2.215 43.031 18.125 1 95.75 621 ASP B N 1
ATOM 10310 C CA . ASP B 1 621 ? 2.967 43.656 19.219 1 95.75 621 ASP B CA 1
ATOM 10311 C C . ASP B 1 621 ? 3.836 42.625 19.938 1 95.75 621 ASP B C 1
ATOM 10313 O O . ASP B 1 621 ? 4.586 42.969 20.844 1 95.75 621 ASP B O 1
ATOM 10317 N N . HIS B 1 622 ? 3.729 41.406 19.562 1 97.06 622 HIS B N 1
ATOM 10318 C CA . HIS B 1 622 ? 4.574 40.406 20.188 1 97.06 622 HIS B CA 1
ATOM 10319 C C . HIS B 1 622 ? 4.727 39.188 19.281 1 97.06 622 HIS B C 1
ATOM 10321 O O . HIS B 1 622 ? 3.98 39.031 18.312 1 97.06 622 HIS B O 1
ATOM 10327 N N . LEU B 1 623 ? 5.691 38.344 19.547 1 98.31 623 LEU B N 1
ATOM 10328 C CA . LEU B 1 623 ? 5.957 37.094 18.844 1 98.31 623 LEU B CA 1
ATOM 10329 C C . LEU B 1 623 ? 5.855 35.906 19.797 1 98.31 623 LEU B C 1
ATOM 10331 O O . LEU B 1 623 ? 6.238 36 20.969 1 98.31 623 LEU B O 1
ATOM 10335 N N . THR B 1 624 ? 5.273 34.875 19.344 1 98.12 624 THR B N 1
ATOM 10336 C CA . THR B 1 624 ? 5.18 33.656 20.156 1 98.12 624 THR B CA 1
ATOM 10337 C C . THR B 1 624 ? 5.812 32.469 19.422 1 98.12 624 THR B C 1
ATOM 10339 O O . THR B 1 624 ? 5.602 32.281 18.219 1 98.12 624 THR B O 1
ATOM 10342 N N . PHE B 1 625 ? 6.621 31.672 20.188 1 98.19 625 PHE B N 1
ATOM 10343 C CA . PHE B 1 625 ? 7.266 30.484 19.641 1 98.19 625 PHE B CA 1
ATOM 10344 C C . PHE B 1 625 ? 7.004 29.281 20.531 1 98.19 625 PHE B C 1
ATOM 10346 O O . PHE B 1 625 ? 7.012 29.391 21.766 1 98.19 625 PHE B O 1
ATOM 10353 N N . ALA B 1 626 ? 6.652 28.172 19.953 1 97.06 626 ALA B N 1
ATOM 10354 C CA . ALA B 1 626 ? 6.586 26.891 20.641 1 97.06 626 ALA B CA 1
ATOM 10355 C C . ALA B 1 626 ? 7.59 25.906 20.047 1 97.06 626 ALA B C 1
ATOM 10357 O O . ALA B 1 626 ? 7.668 25.75 18.828 1 97.06 626 ALA B O 1
ATOM 10358 N N . PHE B 1 627 ? 8.406 25.281 20.922 1 96.88 627 PHE B N 1
ATOM 10359 C CA . PHE B 1 627 ? 9.461 24.375 20.484 1 96.88 627 PHE B CA 1
ATOM 10360 C C . PHE B 1 627 ? 9.203 22.953 20.984 1 96.88 627 PHE B C 1
ATOM 10362 O O . PHE B 1 627 ? 8.742 22.766 22.109 1 96.88 627 PHE B O 1
ATOM 10369 N N . SER B 1 628 ? 9.43 21.969 20.109 1 96.44 628 SER B N 1
ATOM 10370 C CA . SER B 1 628 ? 9.398 20.562 20.5 1 96.44 628 SER B CA 1
ATOM 10371 C C . SER B 1 628 ? 10.656 19.844 20.047 1 96.44 628 SER B C 1
ATOM 10373 O O . SER B 1 628 ? 11.234 20.172 19.016 1 96.44 628 SER B O 1
ATOM 10375 N N . ALA B 1 629 ? 11.141 18.922 20.797 1 96.06 629 ALA B N 1
ATOM 10376 C CA . ALA B 1 629 ? 12.289 18.062 20.469 1 96.06 629 ALA B CA 1
ATOM 10377 C C . ALA B 1 629 ? 12.211 16.734 21.219 1 96.06 629 ALA B C 1
ATOM 10379 O O . ALA B 1 629 ? 11.484 16.625 22.219 1 96.06 629 ALA B O 1
ATOM 10380 N N . HIS B 1 630 ? 12.898 15.758 20.688 1 94.12 630 HIS B N 1
ATOM 10381 C CA . HIS B 1 630 ? 13.055 14.508 21.422 1 94.12 630 HIS B CA 1
ATOM 10382 C C . HIS B 1 630 ? 14.156 14.617 22.469 1 94.12 630 HIS B C 1
ATOM 10384 O O . HIS B 1 630 ? 15.188 15.25 22.234 1 94.12 630 HIS B O 1
ATOM 10390 N N . LYS B 1 631 ? 13.898 14.055 23.578 1 92.25 631 LYS B N 1
ATOM 10391 C CA . LYS B 1 631 ? 14.914 14.062 24.625 1 92.25 631 LYS B CA 1
ATOM 10392 C C . LYS B 1 631 ? 16.109 13.203 24.219 1 92.25 631 LYS B C 1
ATOM 10394 O O . LYS B 1 631 ? 17.219 13.398 24.734 1 92.25 631 LYS B O 1
ATOM 10399 N N . SER B 1 632 ? 15.867 12.297 23.312 1 90.19 632 SER B N 1
ATOM 10400 C CA . SER B 1 632 ? 16.938 11.453 22.781 1 90.19 632 SER B CA 1
ATOM 10401 C C . SER B 1 632 ? 17.766 12.203 21.734 1 90.19 632 SER B C 1
ATOM 10403 O O . SER B 1 632 ? 18.594 11.602 21.047 1 90.19 632 SER B O 1
ATOM 10405 N N . PHE B 1 633 ? 17.578 13.469 21.625 1 90.62 633 PHE B N 1
ATOM 10406 C CA . PHE B 1 633 ? 18.297 14.352 20.703 1 90.62 633 PHE B CA 1
ATOM 10407 C C . PHE B 1 633 ? 19.797 14.141 20.812 1 90.62 633 PHE B C 1
ATOM 10409 O O . PHE B 1 633 ? 20.375 14.25 21.891 1 90.62 633 PHE B O 1
ATOM 10416 N N . ALA B 1 634 ? 20.5 13.852 19.609 1 89.19 634 ALA B N 1
ATOM 10417 C CA . ALA B 1 634 ? 21.906 13.453 19.688 1 89.19 634 ALA B CA 1
ATOM 10418 C C . ALA B 1 634 ? 22.797 14.391 18.875 1 89.19 634 ALA B C 1
ATOM 10420 O O . ALA B 1 634 ? 24.016 14.258 18.891 1 89.19 634 ALA B O 1
ATOM 10421 N N . ARG B 1 635 ? 22.266 15.406 18.188 1 89.38 635 ARG B N 1
ATOM 10422 C CA . ARG B 1 635 ? 23.078 16.344 17.422 1 89.38 635 ARG B CA 1
ATOM 10423 C C . ARG B 1 635 ? 24.031 17.109 18.344 1 89.38 635 ARG B C 1
ATOM 10425 O O . ARG B 1 635 ? 23.609 17.672 19.344 1 89.38 635 ARG B O 1
ATOM 10432 N N . PRO B 1 636 ? 25.359 17.141 18.062 1 88.25 636 PRO B N 1
ATOM 10433 C CA . PRO B 1 636 ? 26.312 17.812 18.938 1 88.25 636 PRO B CA 1
ATOM 10434 C C . PRO B 1 636 ? 26.172 19.344 18.922 1 88.25 636 PRO B C 1
ATOM 10436 O O . PRO B 1 636 ? 25.906 19.922 17.859 1 88.25 636 PRO B O 1
ATOM 10439 N N . LEU B 1 637 ? 26.344 19.938 20.094 1 89.81 637 LEU B N 1
ATOM 10440 C CA . LEU B 1 637 ? 26.391 21.391 20.219 1 89.81 637 LEU B CA 1
ATOM 10441 C C . LEU B 1 637 ? 27.797 21.922 19.969 1 89.81 637 LEU B C 1
ATOM 10443 O O . LEU B 1 637 ? 28.641 21.875 20.859 1 89.81 637 LEU B O 1
ATOM 10447 N N . LYS B 1 638 ? 28.031 22.469 18.844 1 87.12 638 LYS B N 1
ATOM 10448 C CA . LYS B 1 638 ? 29.375 22.875 18.453 1 87.12 638 LYS B CA 1
ATOM 10449 C C . LYS B 1 638 ? 29.438 24.391 18.25 1 87.12 638 LYS B C 1
ATOM 10451 O O . LYS B 1 638 ? 30.484 24.938 17.906 1 87.12 638 LYS B O 1
ATOM 10456 N N . GLY B 1 639 ? 28.391 25.047 18.5 1 88 639 GLY B N 1
ATOM 10457 C CA . GLY B 1 639 ? 28.344 26.469 18.25 1 88 639 GLY B CA 1
ATOM 10458 C C . GLY B 1 639 ? 28.984 27.297 19.344 1 88 639 GLY B C 1
ATOM 10459 O O . GLY B 1 639 ? 29.562 26.75 20.281 1 88 639 GLY B O 1
ATOM 10460 N N . THR B 1 640 ? 29.078 28.516 19.125 1 81 640 THR B N 1
ATOM 10461 C CA . THR B 1 640 ? 29.734 29.469 20.016 1 81 640 THR B CA 1
ATOM 10462 C C . THR B 1 640 ? 29.078 29.469 21.391 1 81 640 THR B C 1
ATOM 10464 O O . THR B 1 640 ? 29.672 29.891 22.375 1 81 640 THR B O 1
ATOM 10467 N N . TRP B 1 641 ? 27.828 28.984 21.438 1 75.69 641 TRP B N 1
ATOM 10468 C CA . TRP B 1 641 ? 27.078 29.016 22.703 1 75.69 641 TRP B CA 1
ATOM 10469 C C . TRP B 1 641 ? 27.203 27.688 23.438 1 75.69 641 TRP B C 1
ATOM 10471 O O . TRP B 1 641 ? 26.531 27.453 24.438 1 75.69 641 TRP B O 1
ATOM 10481 N N . LYS B 1 642 ? 28.062 26.859 22.891 1 65.06 642 LYS B N 1
ATOM 10482 C CA . LYS B 1 642 ? 28.234 25.562 23.531 1 65.06 642 LYS B CA 1
ATOM 10483 C C . LYS B 1 642 ? 28.516 25.703 25.016 1 65.06 642 LYS B C 1
ATOM 10485 O O . LYS B 1 642 ? 27.984 24.938 25.828 1 65.06 642 LYS B O 1
ATOM 10490 N N . ASN B 1 643 ? 29.406 26.672 25.359 1 60.28 643 ASN B N 1
ATOM 10491 C CA . ASN B 1 643 ? 29.875 26.844 26.734 1 60.28 643 ASN B CA 1
ATOM 10492 C C . ASN B 1 643 ? 28.906 27.688 27.562 1 60.28 643 ASN B C 1
ATOM 10494 O O . ASN B 1 643 ? 28.859 27.547 28.781 1 60.28 643 ASN B O 1
ATOM 10498 N N . LYS B 1 644 ? 28.328 28.625 27.016 1 56.41 644 LYS B N 1
ATOM 10499 C CA . LYS B 1 644 ? 27.391 29.469 27.766 1 56.41 644 LYS B CA 1
ATOM 10500 C C . LYS B 1 644 ? 26.281 28.625 28.391 1 56.41 644 LYS B C 1
ATOM 10502 O O . LYS B 1 644 ? 25.828 28.922 29.484 1 56.41 644 LYS B O 1
ATOM 10507 N N . LEU B 1 645 ? 25.891 27.688 27.641 1 53.22 645 LEU B N 1
ATOM 10508 C CA . LEU B 1 645 ? 24.719 26.906 28.047 1 53.22 645 LEU B CA 1
ATOM 10509 C C . LEU B 1 645 ? 25.125 25.812 29.031 1 53.22 645 LEU B C 1
ATOM 10511 O O . LEU B 1 645 ? 24.266 25.234 29.703 1 53.22 645 LEU B O 1
ATOM 10515 N N . VAL B 1 646 ? 26.359 25.312 29.031 1 50.16 646 VAL B N 1
ATOM 10516 C CA . VAL B 1 646 ? 26.859 24.438 30.078 1 50.16 646 VAL B CA 1
ATOM 10517 C C . VAL B 1 646 ? 26.812 25.156 31.422 1 50.16 646 VAL B C 1
ATOM 10519 O O . VAL B 1 646 ? 26.5 24.547 32.469 1 50.16 646 VAL B O 1
ATOM 10522 N N . ASP B 1 647 ? 27.156 26.375 31.469 1 44.72 647 ASP B N 1
ATOM 10523 C CA . ASP B 1 647 ? 27.266 27.031 32.75 1 44.72 647 ASP B CA 1
ATOM 10524 C C . ASP B 1 647 ? 25.906 27.172 33.438 1 44.72 647 ASP B C 1
ATOM 10526 O O . ASP B 1 647 ? 25.812 27.344 34.656 1 44.72 647 ASP B O 1
ATOM 10530 N N . GLU B 1 648 ? 24.906 27.453 32.656 1 42.97 648 GLU B N 1
ATOM 10531 C CA . GLU B 1 648 ? 23.672 27.75 33.375 1 42.97 648 GLU B CA 1
ATOM 10532 C C . GLU B 1 648 ? 22.984 26.484 33.844 1 42.97 648 GLU B C 1
ATOM 10534 O O . GLU B 1 648 ? 21.797 26.5 34.156 1 42.97 648 GLU B O 1
ATOM 10539 N N . GLY B 1 649 ? 23.781 25.5 34.375 1 41.41 649 GLY B N 1
ATOM 10540 C CA . GLY B 1 649 ? 23.219 24.406 35.125 1 41.41 649 GLY B CA 1
ATOM 10541 C C . GLY B 1 649 ? 22.391 23.453 34.312 1 41.41 649 GLY B C 1
ATOM 10542 O O . GLY B 1 649 ? 21.641 22.641 34.844 1 41.41 649 GLY B O 1
ATOM 10543 N N . VAL B 1 650 ? 22.234 23.703 33.156 1 44.44 650 VAL B N 1
ATOM 10544 C CA . VAL B 1 650 ? 21.328 22.906 32.344 1 44.44 650 VAL B CA 1
ATOM 10545 C C . VAL B 1 650 ? 21.875 21.484 32.188 1 44.44 650 VAL B C 1
ATOM 10547 O O . VAL B 1 650 ? 21.141 20.562 31.875 1 44.44 650 VAL B O 1
ATOM 10550 N N . ALA B 1 651 ? 23.203 21.344 32.312 1 39.69 651 ALA B N 1
ATOM 10551 C CA . ALA B 1 651 ? 23.766 20 32.094 1 39.69 651 ALA B CA 1
ATOM 10552 C C . ALA B 1 651 ? 23.422 19.078 33.25 1 39.69 651 ALA B C 1
ATOM 10554 O O . ALA B 1 651 ? 23.547 17.859 33.156 1 39.69 651 ALA B O 1
ATOM 10555 N N . LYS B 1 652 ? 23.5 19.547 34.438 1 37.66 652 LYS B N 1
ATOM 10556 C CA . LYS B 1 652 ? 23.516 18.531 35.469 1 37.66 652 LYS B CA 1
ATOM 10557 C C . LYS B 1 652 ? 22.203 17.75 35.5 1 37.66 652 LYS B C 1
ATOM 10559 O O . LYS B 1 652 ? 22.047 16.812 36.281 1 37.66 652 LYS B O 1
ATOM 10564 N N . SER B 1 653 ? 21.188 18.469 35.562 1 34.91 653 SER B N 1
ATOM 10565 C CA . SER B 1 653 ? 20 17.703 35.938 1 34.91 653 SER B CA 1
ATOM 10566 C C . SER B 1 653 ? 19.562 16.797 34.781 1 34.91 653 SER B C 1
ATOM 10568 O O . SER B 1 653 ? 18.719 17.188 33.969 1 34.91 653 SER B O 1
ATOM 10570 N N . GLY B 1 654 ? 20.391 15.836 34.219 1 42.56 654 GLY B N 1
ATOM 10571 C CA . GLY B 1 654 ? 20.391 14.57 33.5 1 42.56 654 GLY B CA 1
ATOM 10572 C C . GLY B 1 654 ? 19.984 14.711 32.062 1 42.56 654 GLY B C 1
ATOM 10573 O O . GLY B 1 654 ? 20.281 13.836 31.234 1 42.56 654 GLY B O 1
ATOM 10574 N N . GLY B 1 655 ? 18.75 15.203 31.531 1 49 655 GLY B N 1
ATOM 10575 C CA . GLY B 1 655 ? 18.312 15.18 30.141 1 49 655 GLY B CA 1
ATOM 10576 C C . GLY B 1 655 ? 18.469 16.516 29.438 1 49 655 GLY B C 1
ATOM 10577 O O . GLY B 1 655 ? 18.406 17.562 30.078 1 49 655 GLY B O 1
ATOM 10578 N N . ARG B 1 656 ? 19.406 16.656 28.531 1 54.78 656 ARG B N 1
ATOM 10579 C CA . ARG B 1 656 ? 19.625 17.875 27.75 1 54.78 656 ARG B CA 1
ATOM 10580 C C . ARG B 1 656 ? 18.281 18.516 27.359 1 54.78 656 ARG B C 1
ATOM 10582 O O . ARG B 1 656 ? 17.438 17.859 26.75 1 54.78 656 ARG B O 1
ATOM 10589 N N . HIS B 1 657 ? 17.844 19.734 27.906 1 82.75 657 HIS B N 1
ATOM 10590 C CA . HIS B 1 657 ? 16.625 20.453 27.516 1 82.75 657 HIS B CA 1
ATOM 10591 C C . HIS B 1 657 ? 16.859 21.281 26.266 1 82.75 657 HIS B C 1
ATOM 10593 O O . HIS B 1 657 ? 17.016 22.516 26.344 1 82.75 657 HIS B O 1
ATOM 10599 N N . ILE B 1 658 ? 17.047 20.609 25.156 1 89.5 658 ILE B N 1
ATOM 10600 C CA . ILE B 1 658 ? 17.422 21.203 23.875 1 89.5 658 ILE B CA 1
ATOM 10601 C C . ILE B 1 658 ? 16.438 22.297 23.484 1 89.5 658 ILE B C 1
ATOM 10603 O O . ILE B 1 658 ? 16.812 23.312 22.906 1 89.5 658 ILE B O 1
ATOM 10607 N N . CYS B 1 659 ? 15.188 22.203 23.828 1 91.94 659 CYS B N 1
ATOM 10608 C CA . CYS B 1 659 ? 14.18 23.188 23.484 1 91.94 659 CYS B CA 1
ATOM 10609 C C . CYS B 1 659 ? 14.453 24.516 24.203 1 91.94 659 CYS B C 1
ATOM 10611 O O . CYS B 1 659 ? 14.359 25.578 23.609 1 91.94 659 CYS B O 1
ATOM 10613 N N . GLN B 1 660 ? 14.805 24.406 25.422 1 90.81 660 GLN B N 1
ATOM 10614 C CA . GLN B 1 660 ? 15.102 25.609 26.188 1 90.81 660 GLN B CA 1
ATOM 10615 C C . GLN B 1 660 ? 16.359 26.297 25.672 1 90.81 660 GLN B C 1
ATOM 10617 O O . GLN B 1 660 ? 16.391 27.531 25.562 1 90.81 660 GLN B O 1
ATOM 10622 N N . LEU B 1 661 ? 17.344 25.5 25.375 1 91.19 661 LEU B N 1
ATOM 10623 C CA . LEU B 1 661 ? 18.594 26.047 24.875 1 91.19 661 LEU B CA 1
ATOM 10624 C C . LEU B 1 661 ? 18.375 26.766 23.547 1 91.19 661 LEU B C 1
ATOM 10626 O O . LEU B 1 661 ? 18.875 27.875 23.344 1 91.19 661 LEU B O 1
ATOM 10630 N N . TYR B 1 662 ? 17.688 26.094 22.734 1 95.06 662 TYR B N 1
ATOM 10631 C CA . TYR B 1 662 ? 17.422 26.719 21.438 1 95.06 662 TYR B CA 1
ATOM 10632 C C . TYR B 1 662 ? 16.547 27.953 21.594 1 95.06 662 TYR B C 1
ATOM 10634 O O . TYR B 1 662 ? 16.734 28.953 20.891 1 95.06 662 TYR B O 1
ATOM 10642 N N . ALA B 1 663 ? 15.539 27.922 22.438 1 95.38 663 ALA B N 1
ATOM 10643 C CA . ALA B 1 663 ? 14.68 29.078 22.703 1 95.38 663 ALA B CA 1
ATOM 10644 C C . ALA B 1 663 ? 15.492 30.266 23.172 1 95.38 663 ALA B C 1
ATOM 10646 O O . ALA B 1 663 ? 15.242 31.406 22.766 1 95.38 663 ALA B O 1
ATOM 10647 N N . ASP B 1 664 ? 16.422 30 24.062 1 93.81 664 ASP B N 1
ATOM 10648 C CA . ASP B 1 664 ? 17.297 31.062 24.547 1 93.81 664 ASP B CA 1
ATOM 10649 C C . ASP B 1 664 ? 18.125 31.656 23.422 1 93.81 664 ASP B C 1
ATOM 10651 O O . ASP B 1 664 ? 18.266 32.875 23.312 1 93.81 664 ASP B O 1
ATOM 10655 N N . ALA B 1 665 ? 18.703 30.766 22.672 1 94.94 665 ALA B N 1
ATOM 10656 C CA . ALA B 1 665 ? 19.516 31.203 21.547 1 94.94 665 ALA B CA 1
ATOM 10657 C C . ALA B 1 665 ? 18.688 32.031 20.562 1 94.94 665 ALA B C 1
ATOM 10659 O O . ALA B 1 665 ? 19.156 33.031 20.016 1 94.94 665 ALA B O 1
ATOM 10660 N N . LEU B 1 666 ? 17.5 31.609 20.281 1 97.44 666 LEU B N 1
ATOM 10661 C CA . LEU B 1 666 ? 16.625 32.312 19.359 1 97.44 666 LEU B CA 1
ATOM 10662 C C . LEU B 1 666 ? 16.25 33.688 19.906 1 97.44 666 LEU B C 1
ATOM 10664 O O . LEU B 1 666 ? 16.281 34.688 19.172 1 97.44 666 LEU B O 1
ATOM 10668 N N . GLU B 1 667 ? 15.883 33.75 21.172 1 96.75 667 GLU B N 1
ATOM 10669 C CA . GLU B 1 667 ? 15.516 35 21.797 1 96.75 667 GLU B CA 1
ATOM 10670 C C . GLU B 1 667 ? 16.641 36.031 21.672 1 96.75 667 GLU B C 1
ATOM 10672 O O . GLU B 1 667 ? 16.406 37.188 21.297 1 96.75 667 GLU B O 1
ATOM 10677 N N . GLN B 1 668 ? 17.828 35.562 21.984 1 94.88 668 GLN B N 1
ATOM 10678 C CA . GLN B 1 668 ? 18.969 36.469 21.859 1 94.88 668 GLN B CA 1
ATOM 10679 C C . GLN B 1 668 ? 19.203 36.844 20.406 1 94.88 668 GLN B C 1
ATOM 10681 O O . GLN B 1 668 ? 19.594 38 20.125 1 94.88 668 GLN B O 1
ATOM 10686 N N . SER B 1 669 ? 19.062 35.906 19.531 1 96.94 669 SER B N 1
ATOM 10687 C CA . SER B 1 669 ? 19.219 36.188 18.109 1 96.94 669 SER B CA 1
ATOM 10688 C C . SER B 1 669 ? 18.234 37.25 17.641 1 96.94 669 SER B C 1
ATOM 10690 O O . SER B 1 669 ? 18.594 38.156 16.859 1 96.94 669 SER B O 1
ATOM 10692 N N . LEU B 1 670 ? 17 37.188 18.062 1 97.94 670 LEU B N 1
ATOM 10693 C CA . LEU B 1 670 ? 15.977 38.156 17.719 1 97.94 670 LEU B CA 1
ATOM 10694 C C . LEU B 1 670 ? 16.359 39.562 18.219 1 97.94 670 LEU B C 1
ATOM 10696 O O . LEU B 1 670 ? 16.281 40.531 17.469 1 97.94 670 LEU B O 1
ATOM 10700 N N . TYR B 1 671 ? 16.844 39.594 19.406 1 96.06 671 TYR B N 1
ATOM 10701 C CA . TYR B 1 671 ? 17.219 40.875 20.016 1 96.06 671 TYR B CA 1
ATOM 10702 C C . TYR B 1 671 ? 18.422 41.469 19.297 1 96.06 671 TYR B C 1
ATOM 10704 O O . TYR B 1 671 ? 18.453 42.688 19.047 1 96.06 671 TYR B O 1
ATOM 10712 N N . ASP B 1 672 ? 19.391 40.656 19.031 1 96 672 ASP B N 1
ATOM 10713 C CA . ASP B 1 672 ? 20.578 41.125 18.344 1 96 672 ASP B CA 1
ATOM 10714 C C . ASP B 1 672 ? 20.25 41.656 16.953 1 96 672 ASP B C 1
ATOM 10716 O O . ASP B 1 672 ? 20.734 42.719 16.547 1 96 672 ASP B O 1
ATOM 10720 N N . LEU B 1 673 ? 19.484 40.906 16.219 1 97.31 673 LEU B N 1
ATOM 10721 C CA . LEU B 1 673 ? 19.094 41.344 14.883 1 97.31 673 LEU B CA 1
ATOM 10722 C C . LEU B 1 673 ? 18.328 42.656 14.938 1 97.31 673 LEU B C 1
ATOM 10724 O O . LEU B 1 673 ? 18.562 43.562 14.117 1 97.31 673 LEU B O 1
ATOM 10728 N N . TYR B 1 674 ? 17.375 42.719 15.859 1 96.62 674 TYR B N 1
ATOM 10729 C CA . TYR B 1 674 ? 16.594 43.938 16 1 96.62 674 TYR B CA 1
ATOM 10730 C C . TYR B 1 674 ? 17.5 45.125 16.359 1 96.62 674 TYR B C 1
ATOM 10732 O O . TYR B 1 674 ? 17.422 46.188 15.734 1 96.62 674 TYR B O 1
ATOM 10740 N N . ARG B 1 675 ? 18.344 44.969 17.375 1 95.06 675 ARG B N 1
ATOM 10741 C CA . ARG B 1 675 ? 19.234 46 17.844 1 95.06 675 ARG B CA 1
ATOM 10742 C C . ARG B 1 675 ? 20.156 46.469 16.719 1 95.06 675 ARG B C 1
ATOM 10744 O O . ARG B 1 675 ? 20.344 47.688 16.531 1 95.06 675 ARG B O 1
ATOM 10751 N N . LEU B 1 676 ? 20.719 45.594 16 1 96.25 676 LEU B N 1
ATOM 10752 C CA . LEU B 1 676 ? 21.75 45.906 15.023 1 96.25 676 LEU B CA 1
ATOM 10753 C C . LEU B 1 676 ? 21.156 46.406 13.719 1 96.25 676 LEU B C 1
ATOM 10755 O O . LEU B 1 676 ? 21.844 47.031 12.906 1 96.25 676 LEU B O 1
ATOM 10759 N N . SER B 1 677 ? 19.828 46.219 13.508 1 96.12 677 SER B N 1
ATOM 10760 C CA . SER B 1 677 ? 19.281 46.562 12.195 1 96.12 677 SER B CA 1
ATOM 10761 C C . SER B 1 677 ? 18.203 47.625 12.297 1 96.12 677 SER B C 1
ATOM 10763 O O . SER B 1 677 ? 17.828 48.219 11.297 1 96.12 677 SER B O 1
ATOM 10765 N N . ALA B 1 678 ? 17.625 47.875 13.445 1 94.19 678 ALA B N 1
ATOM 10766 C CA . ALA B 1 678 ? 16.516 48.812 13.617 1 94.19 678 ALA B CA 1
ATOM 10767 C C . ALA B 1 678 ? 16.984 50.25 13.531 1 94.19 678 ALA B C 1
ATOM 10769 O O . ALA B 1 678 ? 17.984 50.625 14.148 1 94.19 678 ALA B O 1
ATOM 10770 N N . VAL B 1 679 ? 16.359 50.969 12.734 1 89.81 679 VAL B N 1
ATOM 10771 C CA . VAL B 1 679 ? 16.547 52.406 12.695 1 89.81 679 VAL B CA 1
ATOM 10772 C C . VAL B 1 679 ? 15.484 53.094 13.531 1 89.81 679 VAL B C 1
ATOM 10774 O O . VAL B 1 679 ? 14.328 53.188 13.117 1 89.81 679 VAL B O 1
ATOM 10777 N N . LEU B 1 680 ? 15.836 53.5 14.727 1 83.25 680 LEU B N 1
ATOM 10778 C CA . LEU B 1 680 ? 14.883 54.094 15.672 1 83.25 680 LEU B CA 1
ATOM 10779 C C . LEU B 1 680 ? 14.875 55.625 15.57 1 83.25 680 LEU B C 1
ATOM 10781 O O . LEU B 1 680 ? 15.898 56.219 15.258 1 83.25 680 LEU B O 1
ATOM 10785 N N . PRO B 1 681 ? 13.688 56.188 15.609 1 77.62 681 PRO B N 1
ATOM 10786 C CA . PRO B 1 681 ? 13.633 57.656 15.617 1 77.62 681 PRO B CA 1
ATOM 10787 C C . PRO B 1 681 ? 14.375 58.281 16.797 1 77.62 681 PRO B C 1
ATOM 10789 O O . PRO B 1 681 ? 14.492 57.625 17.859 1 77.62 681 PRO B O 1
ATOM 10792 N N . PRO B 1 682 ? 15.117 59.406 16.516 1 70.19 682 PRO B N 1
ATOM 10793 C CA . PRO B 1 682 ? 15.805 60.094 17.609 1 70.19 682 PRO B CA 1
ATOM 10794 C C . PRO B 1 682 ? 14.891 60.344 18.797 1 70.19 682 PRO B C 1
ATOM 10796 O O . PRO B 1 682 ? 13.688 60.562 18.625 1 70.19 682 PRO B O 1
ATOM 10799 N N . PRO B 1 683 ? 15.414 59.906 20.109 1 59.53 683 PRO B N 1
ATOM 10800 C CA . PRO B 1 683 ? 14.594 60.188 21.281 1 59.53 683 PRO B CA 1
ATOM 10801 C C . PRO B 1 683 ? 14.047 61.594 21.281 1 59.53 683 PRO B C 1
ATOM 10803 O O . PRO B 1 683 ? 14.703 62.531 20.781 1 59.53 683 PRO B O 1
ATOM 10806 N N . LYS B 1 684 ? 12.711 61.812 21.25 1 55.09 684 LYS B N 1
ATOM 10807 C CA . LYS B 1 684 ? 12.203 63.156 21.453 1 55.09 684 LYS B CA 1
ATOM 10808 C C . LYS B 1 684 ? 12.844 63.844 22.656 1 55.09 684 LYS B C 1
ATOM 10810 O O . LYS B 1 684 ? 12.812 63.281 23.766 1 55.09 684 LYS B O 1
ATOM 10815 N N . LEU B 1 685 ? 13.781 64.75 22.469 1 42.66 685 LEU B N 1
ATOM 10816 C CA . LEU B 1 685 ? 14.07 65.688 23.547 1 42.66 685 LEU B CA 1
ATOM 10817 C C . LEU B 1 685 ? 12.797 66.375 24.031 1 42.66 685 LEU B C 1
ATOM 10819 O O . LEU B 1 685 ? 11.977 66.75 23.219 1 42.66 685 LEU B O 1
#

Sequence (1370 aa):
MGPHGETASRLSQLPLPDVATLLKRYVEFLDPLDGVDGKETAVDFAQQLTRCLRGGDGEVPPEWRGIAEYFCFLEQYAREYKRICNNLLRTSHMAALWNSFYLGNRSALPFGWNYTLHLDGPSLEQPCQQLNISLPALRAAIIGAASFHLRRLVKNPRFFTLEGQSRLPTSCRVDLKLCRDQLTRLFRTVRIPHLGMDGLRWSCTNKVLILRRGHPFVLDWVSFGAEDDVSGLGLRWLEEVVANARLIDALMCETSTLSLQRENPLVFSSGCRGTWARIFERLWNEGTSKAALDNITSCSFSICLDDEMDPALSLHGGRYPENRYPDINVMYMLNPAGGASCNMEHSWGDGSTMLLVCSMIHHYAVSFCKEYVALDRTAWINSSPDYKSHVRPVQFGPLTEDILDAIAECRQAHQRHVDNTELTVRNICAFGRNEIKRHCRVSPEAFVHAAFHLAQRRLFGDQRSTYCALLMKKYHHGRTETLRTVTQETQALADLVESAENTKAFDQAVAAALQKASEEHRRRIAVCRAGEGFHRALTFLRRLHNVAKERLTRATSPPLTSDVSKALAFVDALFFDSSSLRELSCDYLSTSNITGSGIASFCFTATHPDGIGIGYSLFPDHLTFAFSAHKSFARPLKGTWKNKLVDEGVAKSGGRHICQLYADALEQSLYDLYRLSAVLPPPKLMGPHGETASRLSQLPLPDVATLLKRYVEFLDPLDGVDGKETAVDFAQQLTRCLRGGDGEVPPEWRGIAEYFCFLEQYAREYKRICNNLLRTSHMAALWNSFYLGNRSALPFGWNYTLHLDGPSLEQPCQQLNISLPALRAAIIGAASFHLRRLVKNPRFFTLEGQSRLPTSCRVDLKLCRDQLTRLFRTVRIPHLGMDGLRWSCTNKVLILRRGHPFVLDWVSFGAEDDVSGLGLRWLEEVVANARLIDALMCETSTLSLQRENPLVFSSGCRGTWARIFERLWNEGTSKAALDNITSCSFSICLDDEMDPALSLHGGRYPENRYPDINVMYMLNPAGGASCNMEHSWGDGSTMLLVCSMIHHYAVSFCKEYVALDRTAWINSSPDYKSHVRPVQFGPLTEDILDAIAECRQAHQRHVDNTELTVRNICAFGRNEIKRHCRVSPEAFVHAAFHLAQRRLFGDQRSTYCALLMKKYHHGRTETLRTVTQETQALADLVESAENTKAFDQAVAAALQKASEEHRRRIAVCRAGEGFHRALTFLRRLHNVAKERLTRATSPPLTSDVSKALAFVDALFFDSSSLRELSCDYLSTSNITGSGIASFCFTATHPDGIGIGYSLFPDHLTFAFSAHKSFARPLKGTWKNKLVDEGVAKSGGRHICQLYADALEQSLYDLYRLSAVLPPPKL

Secondary structure (DSSP, 8-state):
--S--------BPPP---HHHHHHHHHHHHTT-SS-TTHHHHHHHHHHHHHHHTT-SS---HHHHHHHHHHHHHHHHHHHHHHIIIIIS-S-TTHHHHHHHHHT--S-GGGTTEEEEEE-----HHHHHHHT--HHHHHHHHHHHHHHHHHHHHHSGGGGSHHHHHTS-GGG---TTS--GGGGGTTSEEEE--SSS-EEEE----EEEEEETTEEEEEE-------S-SSSS-TTHHHHHHHHHHHHHHHHHHHTTPPP-TT-GGGGGGS-HHHHHHHHHHHHTSHHHHHHHHHHHT-SEEEEE-S---TTHHHH-TT-GGG--TTBSEEEEE-TTS-EEEEEESSS--HHHHHHHHHHHHHHHHHHHHHGGGGGG-GGGG----HHHHEEE----PPPHHHHHHHHHHHHHHHHHHHTEEEEEEEE-S--HHHIIIII-S-HHHHHHHHHHHHHHHHHSS---EEEEEE-TTBTT--EEEEE---HHHHHHHHHHHHS-TT-S--HHHHHHHHHHHHHHHHHHHHIIIII-SHHHHHHHHHHHHHHHHHHTT-SS-SS-TTHHHHHHHHIIIIIT-HHHHHHT--SEEEEE---TTEEEEEE--SSTT-EEEEEEE-SS-EEEEEEEETT------STTTTHHHHTTTTTSSS--HHHHHHHHHHHHHHHHHHHH--PPP---/--S--------BPPP---HHHHHHHHHHHHTT-SS-TTHHHHHHHHHHHHHHHTT-SS---HHHHHHHHHHHHHHHHHHHHHHIIIIIS-S-TTHHHHHHHHHT--S-GGGTTEEEEEE-----HHHHHHHT--HHHHHHHHHHHHHHHHHHHHHSGGGGSHHHHHTS-GGG---TTS--GGGGGTTSEEEE--SSS-EEEE----EEEEEETTEEEEEE-------S-SSSS-TTHHHHHHHHHHHHHHHHHHHTTPPP-TT-GGGGGGS-HHHHHHHHHHHHTSHHHHHHHHHHHT-SEEEEE-S---TTHHHH-TT-GGG--TTBSEEEEE-TTS-EEEEEESSS--HHHHHHHHHHHHHHHHHHHHHGGGGGG-GGGG----HHHHEEE----PPPHHHHHHHHHHHHHHHHHHHTEEEEEEEE-S--HHHIIIII-S-HHHHHHHHHHHHHHHHHSS---EEEEEE-TTBTT--EEEEE---HHHHHHHHHHHHS-TT-S--HHHHHHHHHHHHHHHHHHHHIIIII-SHHHHHHHHHHHHHHHHHHTT----SS-TTHHHHHHHHIIIIIT-HHHHHHT--SEEEEE---TTEEEEEE--SSTT-EEEEEEE-SS-EEEEEEEETT------STTTTHHIIIIITTSSS--HHHHHHHHHHHHHHHHHHHH--PPP---

Radius of gyration: 36.36 Å; Cα contacts (8 Å, |Δi|>4): 2468; chains: 2; bounding box: 79×128×82 Å

Organism: Trypanosoma cruzi (strain CL Brener) (NCBI:txid353153)

Foldseek 3Di:
DDPPPDCLVAQAAQDFDALLLLLVQLLQLQVLFPPFPCNVLLNVLSVLLSCVLVVHPDDNPPQSVLLNVVSVVLRVVLVVLQCCCCPPVVFHSCLVVLQCVAQQDFWFCLFFQKWKFWFDADDCVVVCVVLVFALQLLLVLLLLLLQVVLLLLLVQPLLLDPVLQVQDDPLLHDDSLFFCQLSNQALFWFWAFAPRGIDIGGADAQWEWEFELLWTKIFRQDDPDAPSGSHDSGDCSLVSSLQSSVLVRVVCVVCVPPHRDLQRLLLCSRGGSNVNNVVVVVLCVPVQSVVLCVSVSRGREYEFEDADDDPVCRRRNALRSSSDRLRHQWYWYAYSSNIIMIMGRPSSADLVSCSSSLSSSRVSRVVCVVCVVVVVPDPCSPPHPDNPVGMGTRDGPDDDPVSSVVSVVSSVVSNVSSVFKFKDKDKFQQFFQQQCCAFLVFHPVLLLVLLLQLLCCQFQVTGFWAWEWAQQRSGGNTGTDTQTLSRPLSVVLSVPLVPDDPPAQADPVNSVSSRVSRVVSVVSSVCVNSSSHHDSSLSSSVVSLVVCCVVQVVDVPPPPPPCNVVSSVCCCDNPVVDSSVVRNPDHLEYEYEDEGHGGDWMFGADPHQQHKYWYKYGDRRMIMIMIMHTLSHDRDTDRNCNVVCVPVPCPPVPTRSVRVSSSVSSSVSSVSSCRHRTHDPDPDD/DDPPPDCLVAQAAQDFDALLLLLVQLLQLQVLFPDFPCNVLLNVLSVLLSCVLVVHPDDNPPLSVLLNVVSVVLRVVLVVLQCCCCPVVVFHSCLVVLQCVQQQDFWFCLFFQKWKFWFDADDCVVVCVVLVFALQLLLVLLLLLLQVVLLLLLVQPLLLDPVLQVQDDPLLHDDSLFFCQLSNQALFWFWAFAPRGIDIGGADAQWEWEFELLWTKIFRQDDPDDPSGSHDSGDCSLVSSLQSSVLVRVVCVVCVPPHRDLQRLLLCSRGGSNVNNVVVVVLCPPDQSVVLVVSVSRGREYEFEDADDDPVCRRRNALRSSSDRLRHQWYWYAYSSNIIMIMGRPSSADLVSCSSSLSSSRVSRVVCVVCVVVVVPDPCSPPHPDNPVGMGTRDGDDDDPVSSVVSVVSSVVSNVSSVFKFKDKDKFQQFFQQQCCAFLVFHPVLLLVLLLQLLCCQFQVTRFWAWEWAQQRSGGNTGTDTQTLSRPLSVVLSVPLVPDDPPAQADPVNSVSSRVSRVVSVVSSVCVNSSSHHDSSLSSSVVSLVVCCVVVVVDVPPPPPVSNPVSSVCCCDNPVVDSSVVRNPDHLEYEYEDEGHGGDWMFGADPHQQHKYWYKYGDRRMIMIMIMHTLSHDRDTDRNCNPVVVPVPQPPVPGRSVRVSSSVSSSVSSVSSCRHRTHDPDPDD

InterPro domains:
  IPR000542 Acyltransferase ChoActase/COT/CPT [PTHR22589] (9-633)
  IPR023213 Chloramphenicol acetyltransferase-like domain superfamily [G3DSA:3.30.559.10] (11-633)
  IPR039551 Choline/Carnitine o-acyltransferase, domain 1 and 2 [PF00755] (14-632)
  IPR042231 Choline/Carnitine o-acyltransferase, domain 2 [G3DSA:3.30.559.70] (92-424)